Protein AF-A0A8H4WE71-F1 (afdb_monomer)

Sequence (763 aa):
MNKFFGETDNSYQLVFSQIEQLAQMAREVLYCRQNPTLVPRFEDLQTGKLKECLQSMRVTDPRDILENILNEKEKRSGQSCKWILTEEKFSHWTTTNDSQLLRIIGPPGIGKTMMATFIAETISAWVARSSNAAFAYFFCDDKKGGDRRLSTAILRSLIWQLLLQNNAFFKYVERELDTHDRSRVFEDDLENFPALWRMFRDMLQDPKAGEIFILIDALDECDRAGLERLVAKISDIFSTPSEQSPGRVKFLVTHRPQIAGIEEPLRLLRARASLCIEINSSVIKDDLEQYIHLKTRDLVSRKPNLRKSEDRIRKILEFRAEGTFLWVSLMVAEIGRPGVPKHQVEELLRNPPSQLGGIYASILNRIDSNRQREAKFILHCMVAAERPLTKIEIMIAYTTFCLPSSNLRKNKVPTQDDAEEYDDIFSACSSILLPPPADSDNPTIGFCHQSVKDFLLKDPSRTNREWYHTTIDKANLLVFQTFWKYLTAQDGLLAQSLRGKPRQPGRKYELKGKGDVYPFPNRFLKWGKRAKEKAPKYLLLEYVFMTWKKHAVSCYPAAKEGLGIDLDEAPELRDLWFLCAARSGQIEMVRLLLRTGDAVLGVMDAIGATPLSLAAENGHVDVVKLLLATRQTEIDLANIRGQTPLSQAAVNGHLGVVKMLLATGRAKTERSMQFNYTPLHRAAKEGHLDVVKELLASGADINSKSVLGDTAMSLAMEKGHRAVVDELSARGARSVKLEEFVEDPIATQDENDIAARLYDWLH

pLDDT: mean 77.0, std 17.09, range [23.66, 97.38]

Radius of gyration: 33.28 Å; Cα contacts (8 Å, |Δi|>4): 965; chains: 1; bounding box: 91×86×89 Å

Secondary structure (DSSP, 8-state):
-TTSSSTT-HHHHHHHHHHHHHHHHHHHHHHHHHS--PPPPGGGPPSSHHHHHHHHTTPPPHHHHHHHHHHHSPPP-TTTTGGGGG-HHHHHHHH-SS-EEEEEE--TTSSHHHHHHHHHHHHHHHHTT-TTEEEEEEETT-TT-TTTTSHHHHHHHHHHHHHHH-GGGHHHHHHHHHTS-TTS-HHHHTT-HHHHHHHHHHHHT-TTS-EEEEEEETGGGS-HHHHHHHHHHHHHHHHS-TTS--SEEEEEEEE-TT-TTTHHHHHSS-TTTEEEEE--TTTTHHHHHHHHHHHHHHHHHH-GGGGGGHHHHHHHHHHH-TT-HHHHHHHHHHHH-TT--HHHHHHHHHSPPPHHHHHHHHHHTTS-GGGHHHHHHHHHHHHH-SSPEEHHHHHHHHHHHHS-HHHHTTT----HHHHHHHHHHHHHHGGGBPPPPTT-SSPEE-BSSHHHHHHHB--TTTS---TT-B-HHHHHHHHHHHHHHHHHHTHHHHHHHH-S-PPPTTPPP----------HHHHHHHHHHHHHTT-GGGHHHHHHHHHHHHHHHHTHHHHTT---S-STT-HHHHHHHHHHHHHTT-HHHHHHHHHSS---TT---TTS--HHHHHHHTT-HHHHHHHHTSTT--S----TTS--HHHHHHHTT-HHHHHHHHTTS-S-TT---GGG--HHHHHHHTT-HHHHHHHHHTT--TT---TT---HHHHHHHTT-HHHHHHHHHTT------------------HHHHHHHHHHH--

Nearest PDB structures (foldseek):
  3b95-assembly2_B  TM=9.658E-01  e=3.970E-07  Homo sapiens
  5et1-assembly2_B  TM=9.549E-01  e=2.842E-06  Mus musculus
  1ot8-assembly2_B  TM=9.068E-01  e=5.550E-06  Drosophila melanogaster
  6by9-assembly1_A  TM=7.028E-01  e=2.033E-07  Homo sapiens
  5et0-assembly1_A  TM=8.536E-01  e=4.742E-06  Mus musculus

Structure (mmCIF, N/CA/C/O backbone):
data_AF-A0A8H4WE71-F1
#
_entry.id   AF-A0A8H4WE71-F1
#
loop_
_atom_site.group_PDB
_atom_site.id
_atom_site.type_symbol
_atom_site.label_atom_id
_atom_site.label_alt_id
_atom_site.label_comp_id
_atom_site.label_asym_id
_atom_site.label_entity_id
_atom_site.label_seq_id
_atom_site.pdbx_PDB_ins_code
_atom_site.Cartn_x
_atom_site.Cartn_y
_atom_site.Cartn_z
_atom_site.occupancy
_atom_site.B_iso_or_equiv
_atom_site.auth_seq_id
_atom_site.auth_comp_id
_atom_site.auth_asym_id
_atom_site.auth_atom_id
_atom_site.pdbx_PDB_model_num
ATOM 1 N N . MET A 1 1 ? -40.070 -44.489 14.798 1.00 56.38 1 MET A N 1
ATOM 2 C CA . MET A 1 1 ? -39.955 -45.902 15.221 1.00 56.38 1 MET A CA 1
ATOM 3 C C . MET A 1 1 ? -41.249 -46.414 15.848 1.00 56.38 1 MET A C 1
ATOM 5 O O . MET A 1 1 ? -41.802 -47.340 15.288 1.00 56.38 1 MET A O 1
ATOM 9 N N . ASN A 1 2 ? -41.834 -45.754 16.858 1.00 60.56 2 ASN A N 1
ATOM 10 C CA . ASN A 1 2 ? -43.093 -46.182 17.523 1.00 60.56 2 ASN A CA 1
ATOM 11 C C . ASN A 1 2 ? -44.368 -46.262 16.644 1.00 60.56 2 ASN A C 1
ATOM 13 O O . ASN A 1 2 ? -45.439 -46.554 17.162 1.00 60.56 2 ASN A O 1
ATOM 17 N N . LYS A 1 3 ? -44.283 -45.953 15.343 1.00 66.88 3 LYS A N 1
ATOM 18 C CA . LYS A 1 3 ? -45.396 -46.056 14.382 1.00 66.88 3 LYS A CA 1
ATOM 19 C C . LYS A 1 3 ? -45.332 -47.313 13.504 1.00 66.88 3 LYS A C 1
ATOM 21 O O . LYS A 1 3 ? -46.264 -47.536 12.745 1.00 66.88 3 LYS A O 1
ATOM 26 N N . PHE A 1 4 ? -44.251 -48.086 13.582 1.00 77.81 4 PHE A N 1
ATOM 27 C CA . PHE A 1 4 ? -44.044 -49.284 12.770 1.00 77.81 4 PHE A CA 1
ATOM 28 C C . PHE A 1 4 ? -44.138 -50.529 13.648 1.00 77.81 4 PHE A C 1
ATOM 30 O O . PHE A 1 4 ? -43.698 -50.496 14.801 1.00 77.81 4 PHE A O 1
ATOM 37 N N . PHE A 1 5 ? -44.683 -51.623 13.116 1.00 76.06 5 PHE A N 1
ATOM 38 C CA . PHE A 1 5 ? -44.907 -52.869 13.863 1.00 76.06 5 PHE A CA 1
ATOM 39 C C . PHE A 1 5 ? -43.638 -53.738 13.971 1.00 76.06 5 PHE A C 1
ATOM 41 O O . PHE A 1 5 ? -43.695 -54.960 13.872 1.00 76.06 5 PHE A O 1
ATOM 48 N N . GLY A 1 6 ? -42.485 -53.104 14.202 1.00 70.31 6 GLY A N 1
ATOM 49 C CA . GLY A 1 6 ? -41.185 -53.765 14.329 1.00 70.31 6 GLY A CA 1
ATOM 50 C C . GLY A 1 6 ? -40.352 -53.778 13.044 1.00 70.31 6 GLY A C 1
ATOM 51 O O . GLY A 1 6 ? -40.725 -53.209 12.021 1.00 70.31 6 GLY A O 1
ATOM 52 N N . GLU A 1 7 ? -39.180 -54.410 13.120 1.00 63.69 7 GLU A N 1
ATOM 53 C CA . GLU A 1 7 ? -38.149 -54.381 12.069 1.00 63.69 7 GLU A CA 1
ATOM 54 C C . GLU A 1 7 ? -38.524 -55.174 10.806 1.00 63.69 7 GLU A C 1
ATOM 56 O O . GLU A 1 7 ? -37.939 -54.959 9.747 1.00 63.69 7 GLU A O 1
ATOM 61 N N . THR A 1 8 ? -39.520 -56.058 10.890 1.00 75.06 8 THR A N 1
ATOM 62 C CA . THR A 1 8 ? -40.032 -56.859 9.765 1.00 75.06 8 THR A CA 1
ATOM 63 C C . THR A 1 8 ? -41.179 -56.187 9.003 1.00 75.06 8 THR A C 1
ATOM 65 O O . THR A 1 8 ? -41.674 -56.746 8.027 1.00 75.06 8 THR A O 1
ATOM 68 N N . ASP A 1 9 ? -41.615 -54.994 9.420 1.00 81.12 9 ASP A N 1
ATOM 69 C CA . ASP A 1 9 ? -42.652 -54.226 8.730 1.00 81.12 9 ASP A CA 1
ATOM 70 C C . ASP A 1 9 ? -42.116 -53.701 7.384 1.00 81.12 9 ASP A C 1
ATOM 72 O O . ASP A 1 9 ? -41.149 -52.937 7.336 1.00 81.12 9 ASP A O 1
ATOM 76 N N . ASN A 1 10 ? -42.759 -54.078 6.274 1.00 77.88 10 ASN A N 1
ATOM 77 C CA . ASN A 1 10 ? -42.371 -53.632 4.929 1.00 77.88 10 ASN A CA 1
ATOM 78 C C . ASN A 1 10 ? -42.342 -52.099 4.798 1.00 77.88 10 ASN A C 1
ATOM 80 O O . ASN A 1 10 ? -41.520 -51.552 4.062 1.00 77.88 10 ASN A O 1
ATOM 84 N N . SER A 1 11 ? -43.206 -51.396 5.531 1.00 78.12 11 SER A N 1
ATOM 85 C CA . SER A 1 11 ? -43.255 -49.931 5.538 1.00 78.12 11 SER A CA 1
ATOM 86 C C . SER A 1 11 ? -42.051 -49.337 6.261 1.00 78.12 11 SER A C 1
ATOM 88 O O . SER A 1 11 ? -41.576 -48.274 5.875 1.00 78.12 11 SER A O 1
ATOM 90 N N . TYR A 1 12 ? -41.549 -50.026 7.293 1.00 78.50 12 TYR A N 1
ATOM 91 C CA . TYR A 1 12 ? -40.329 -49.651 8.004 1.00 78.50 12 TYR A CA 1
ATOM 92 C C . TYR A 1 12 ? -39.101 -49.874 7.127 1.00 78.50 12 TYR A C 1
ATOM 94 O O . TYR A 1 12 ? -38.298 -48.959 6.989 1.00 78.50 12 TYR A O 1
ATOM 102 N N . GLN A 1 13 ? -39.000 -51.029 6.464 1.00 78.06 13 GLN A N 1
ATOM 103 C CA . GLN A 1 13 ? -37.892 -51.358 5.556 1.00 78.06 13 GLN A CA 1
ATOM 104 C C . GLN A 1 13 ? -37.749 -50.348 4.404 1.00 78.06 13 GLN A C 1
ATOM 106 O O . GLN A 1 13 ? -36.634 -49.990 4.037 1.00 78.06 13 GLN A O 1
ATOM 111 N N . LEU A 1 14 ? -38.864 -49.814 3.890 1.00 79.06 14 LEU A N 1
ATOM 112 C CA . LEU A 1 14 ? -38.861 -48.784 2.841 1.00 79.06 14 LEU A CA 1
ATOM 113 C C . LEU A 1 14 ? -38.288 -47.429 3.286 1.00 79.06 14 LEU A C 1
ATOM 115 O O . LEU A 1 14 ? -37.777 -46.688 2.451 1.00 79.06 14 LEU A O 1
ATOM 119 N N . VAL A 1 15 ? -38.389 -47.079 4.573 1.00 78.38 15 VAL A N 1
ATOM 120 C CA . VAL A 1 15 ? -37.935 -45.774 5.100 1.00 78.38 15 VAL A CA 1
ATOM 121 C C . VAL A 1 15 ? -36.731 -45.880 6.034 1.00 78.38 15 VAL A C 1
ATOM 123 O O . VAL A 1 15 ? -36.180 -44.854 6.433 1.00 78.38 15 VAL A O 1
ATOM 126 N N . PHE A 1 16 ? -36.313 -47.096 6.392 1.00 79.69 16 PHE A N 1
ATOM 127 C CA . PHE A 1 16 ? -35.256 -47.362 7.363 1.00 79.69 16 PHE A CA 1
ATOM 128 C C . PHE A 1 16 ? -33.928 -46.727 6.950 1.00 79.69 16 PHE A C 1
ATOM 130 O O . PHE A 1 16 ? -33.341 -46.003 7.748 1.00 79.69 16 PHE A O 1
ATOM 137 N N . SER A 1 17 ? -33.517 -46.888 5.688 1.00 74.75 17 SER A N 1
ATOM 138 C CA . SER A 1 17 ? -32.295 -46.270 5.154 1.00 74.75 17 SER A CA 1
ATOM 139 C C . SER A 1 17 ? -32.320 -44.743 5.255 1.00 74.75 17 SER A C 1
ATOM 141 O O . SER A 1 17 ? -31.316 -44.122 5.598 1.00 74.75 17 SER A O 1
ATOM 143 N N . GLN A 1 18 ? -33.479 -44.121 5.015 1.00 73.62 18 GLN A N 1
ATOM 144 C CA . GLN A 1 18 ? -33.653 -42.674 5.149 1.00 73.62 18 GLN A CA 1
ATOM 145 C C . GLN A 1 18 ? -33.581 -42.226 6.615 1.00 73.62 18 GLN A C 1
ATOM 147 O O . GLN A 1 18 ? -32.984 -41.195 6.920 1.00 73.62 18 GLN A O 1
ATOM 152 N N . ILE A 1 19 ? -34.185 -42.986 7.532 1.00 79.62 19 ILE A N 1
ATOM 153 C CA . ILE A 1 19 ? -34.144 -42.706 8.975 1.00 79.62 19 ILE A CA 1
ATOM 154 C C . ILE A 1 19 ? -32.719 -42.865 9.509 1.00 79.62 19 ILE A C 1
ATOM 156 O O . ILE A 1 19 ? -32.270 -42.030 10.291 1.00 79.62 19 ILE A O 1
ATOM 160 N N . GLU A 1 20 ? -32.004 -43.900 9.077 1.00 77.25 20 GLU A N 1
ATOM 161 C CA . GLU A 1 20 ? -30.613 -44.152 9.447 1.00 77.25 20 GLU A CA 1
ATOM 162 C C . GLU A 1 20 ? -29.697 -43.036 8.934 1.00 77.25 20 GLU A C 1
ATOM 164 O O . GLU A 1 20 ? -28.905 -42.488 9.703 1.00 77.25 20 GLU A O 1
ATOM 169 N N . GLN A 1 21 ? -29.887 -42.596 7.687 1.00 68.25 21 GLN A N 1
ATOM 170 C CA . GLN A 1 21 ? -29.172 -41.451 7.125 1.00 68.25 21 GLN A CA 1
ATOM 171 C C . GLN A 1 21 ? -29.452 -40.159 7.911 1.00 68.25 21 GLN A C 1
ATOM 173 O O . GLN A 1 21 ? -28.519 -39.447 8.280 1.00 68.25 21 GLN A O 1
ATOM 178 N N . LEU A 1 22 ? -30.718 -39.872 8.239 1.00 70.12 22 LEU A N 1
ATOM 179 C CA . LEU A 1 22 ? -31.093 -38.705 9.049 1.00 70.12 22 LEU A CA 1
ATOM 180 C C . LEU A 1 22 ? -30.519 -38.774 10.472 1.00 70.12 22 LEU A C 1
ATOM 182 O O . LEU A 1 22 ? -30.087 -37.755 11.010 1.00 70.12 22 LEU A O 1
ATOM 186 N N . ALA A 1 23 ? -30.486 -39.959 11.083 1.00 71.62 23 ALA A N 1
ATOM 187 C CA . ALA A 1 23 ? -29.911 -40.170 12.408 1.00 71.62 23 ALA A CA 1
ATOM 188 C C . ALA A 1 23 ? -28.385 -40.004 12.404 1.00 71.62 23 ALA A C 1
ATOM 190 O O . ALA A 1 23 ? -27.835 -39.408 13.332 1.00 71.62 23 ALA A O 1
ATOM 191 N N . GLN A 1 24 ? -27.707 -40.477 11.357 1.00 62.50 24 GLN A N 1
ATOM 192 C CA . GLN A 1 24 ? -26.270 -40.295 11.174 1.00 62.50 24 GLN A CA 1
ATOM 193 C C . GLN A 1 24 ? -25.923 -38.812 10.980 1.00 62.50 24 GLN A C 1
ATOM 195 O O . GLN A 1 24 ? -25.071 -38.288 11.696 1.00 62.50 24 GLN A O 1
ATOM 200 N N . MET A 1 25 ? -26.665 -38.102 10.123 1.00 52.81 25 MET A N 1
ATOM 201 C CA . MET A 1 25 ? -26.521 -36.651 9.947 1.00 52.81 25 MET A CA 1
ATOM 202 C C . MET A 1 25 ? -26.772 -35.890 11.258 1.00 52.81 25 MET A C 1
ATOM 204 O O . MET A 1 25 ? -26.032 -34.972 11.606 1.00 52.81 25 MET A O 1
ATOM 208 N N . ALA A 1 26 ? -27.790 -36.279 12.031 1.00 58.41 26 ALA A N 1
ATOM 209 C CA . ALA A 1 26 ? -28.078 -35.660 13.323 1.00 58.41 26 ALA A CA 1
ATOM 210 C C . ALA A 1 26 ? -26.970 -35.915 14.362 1.00 58.41 26 ALA A C 1
ATOM 212 O O . ALA A 1 26 ? -26.658 -35.019 15.151 1.00 58.41 26 ALA A O 1
ATOM 213 N N . ARG A 1 27 ? -26.355 -37.106 14.362 1.00 57.09 27 ARG A N 1
ATOM 214 C CA . ARG A 1 27 ? -25.205 -37.436 15.222 1.00 57.09 27 ARG A CA 1
ATOM 215 C C . ARG A 1 27 ? -23.965 -36.634 14.855 1.00 57.09 27 ARG A C 1
ATOM 217 O O . ARG A 1 27 ? -23.306 -36.142 15.762 1.00 57.09 27 ARG A O 1
ATOM 224 N N . GLU A 1 28 ? -23.681 -36.450 13.569 1.00 46.06 28 GLU A N 1
ATOM 225 C CA . GLU A 1 28 ? -22.582 -35.592 13.106 1.00 46.06 28 GLU A CA 1
ATOM 226 C C . GLU A 1 28 ? -22.791 -34.140 13.550 1.00 46.06 28 GLU A C 1
ATOM 228 O O . GLU A 1 28 ? -21.898 -33.536 14.141 1.00 46.06 28 GLU A O 1
ATOM 233 N N . VAL A 1 29 ? -24.008 -33.607 13.397 1.00 47.19 29 VAL A N 1
ATOM 234 C CA . VAL A 1 29 ? -24.360 -32.261 13.883 1.00 47.19 29 VAL A CA 1
ATOM 235 C C . VAL A 1 29 ? -24.215 -32.146 15.408 1.00 47.19 29 VAL A C 1
ATOM 237 O O . VAL A 1 29 ? -23.720 -31.134 15.906 1.00 47.19 29 VAL A O 1
ATOM 240 N N . LEU A 1 30 ? -24.627 -33.161 16.174 1.00 51.06 30 LEU A N 1
ATOM 241 C CA . LEU A 1 30 ? -24.471 -33.189 17.635 1.00 51.06 30 LEU A CA 1
ATOM 242 C C . LEU A 1 30 ? -23.003 -33.291 18.064 1.00 51.06 30 LEU A C 1
ATOM 244 O O . LEU A 1 30 ? -22.600 -32.596 18.996 1.00 51.06 30 LEU A O 1
ATOM 248 N N . TYR A 1 31 ? -22.204 -34.098 17.370 1.00 46.12 31 TYR A N 1
ATOM 249 C CA . TYR A 1 31 ? -20.773 -34.241 17.618 1.00 46.12 31 TYR A CA 1
ATOM 250 C C . TYR A 1 31 ? -20.028 -32.922 17.379 1.00 46.12 31 TYR A C 1
ATOM 252 O O . TYR A 1 31 ? -19.265 -32.497 18.243 1.00 46.12 31 TYR A O 1
ATOM 260 N N . CYS A 1 32 ? -20.322 -32.213 16.284 1.00 42.44 32 CYS A N 1
ATOM 261 C CA . CYS A 1 32 ? -19.758 -30.886 16.002 1.00 42.44 32 CYS A CA 1
ATOM 262 C C . CYS A 1 32 ? -20.202 -29.817 17.013 1.00 42.44 32 CYS A C 1
ATOM 264 O O . CYS A 1 32 ? -19.444 -28.903 17.327 1.00 42.44 32 CYS A O 1
ATOM 266 N N . ARG A 1 33 ? -21.418 -29.930 17.568 1.00 45.19 33 ARG A N 1
ATOM 267 C CA . ARG A 1 33 ? -21.890 -29.044 18.648 1.00 45.19 33 ARG A CA 1
ATOM 268 C C . ARG A 1 33 ? -21.186 -29.301 19.980 1.00 45.19 33 ARG A C 1
ATOM 270 O O . ARG A 1 33 ? -21.019 -28.361 20.752 1.00 45.19 33 ARG A O 1
ATOM 277 N N . GLN A 1 34 ? -20.827 -30.551 20.263 1.00 39.34 34 GLN A N 1
ATOM 278 C CA . GLN A 1 34 ? -20.150 -30.954 21.501 1.00 39.34 34 GLN A CA 1
ATOM 279 C C . GLN A 1 34 ? -18.631 -30.764 21.431 1.00 39.34 34 GLN A C 1
ATOM 281 O O . GLN A 1 34 ? -18.010 -30.505 22.456 1.00 39.34 34 GLN A O 1
ATOM 286 N N . ASN A 1 35 ? -18.053 -30.838 20.231 1.00 36.69 35 ASN A N 1
ATOM 287 C CA . ASN A 1 35 ? -16.629 -30.664 19.968 1.00 36.69 35 ASN A CA 1
ATOM 288 C C . ASN A 1 35 ? -16.450 -29.625 18.852 1.00 36.69 35 ASN A C 1
ATOM 290 O O . ASN A 1 35 ? -16.269 -30.014 17.696 1.00 36.69 35 ASN A O 1
ATOM 294 N N . PRO A 1 36 ? -16.543 -28.314 19.153 1.00 43.41 36 PRO A N 1
ATOM 295 C CA . PRO A 1 36 ? -16.288 -27.294 18.148 1.00 43.41 36 PRO A CA 1
ATOM 296 C C . PRO A 1 36 ? -14.856 -27.469 17.639 1.00 43.41 36 PRO A C 1
ATOM 298 O O . PRO A 1 36 ? -13.898 -27.333 18.402 1.00 43.41 36 PRO A O 1
ATOM 301 N N . THR A 1 37 ? -14.704 -27.818 16.363 1.00 43.34 37 THR A N 1
ATOM 302 C CA . THR A 1 37 ? -13.398 -27.898 15.707 1.00 43.34 37 THR A CA 1
ATOM 303 C C . THR A 1 37 ? -12.787 -26.504 15.712 1.00 43.34 37 THR A C 1
ATOM 305 O O . THR A 1 37 ? -13.207 -25.620 14.967 1.00 43.34 37 THR A O 1
ATOM 308 N N . LEU A 1 38 ? -11.821 -26.286 16.605 1.00 47.84 38 LEU A N 1
ATOM 309 C CA . LEU A 1 38 ? -10.976 -25.099 16.592 1.00 47.84 38 LEU A CA 1
ATOM 310 C C . LEU A 1 38 ? -10.200 -25.079 15.271 1.00 47.84 38 LEU A C 1
ATOM 312 O O . LEU A 1 38 ? -9.689 -26.114 14.843 1.00 47.84 38 LEU A O 1
ATOM 316 N N . VAL A 1 39 ? -10.102 -23.909 14.633 1.00 53.88 39 VAL A N 1
ATOM 317 C CA . VAL A 1 39 ? -9.224 -23.726 13.469 1.00 53.88 39 VAL A CA 1
ATOM 318 C C . VAL A 1 39 ? -7.797 -24.094 13.901 1.00 53.88 39 VAL A C 1
ATOM 320 O O . VAL A 1 39 ? -7.292 -23.459 14.838 1.00 53.88 39 VAL A O 1
ATOM 323 N N . PRO A 1 40 ? -7.146 -25.087 13.265 1.00 58.00 40 PRO A N 1
ATOM 324 C CA . PRO A 1 40 ? -5.814 -25.530 13.662 1.00 58.00 40 PRO A CA 1
ATOM 325 C C . PRO A 1 40 ? -4.823 -24.364 13.706 1.00 58.00 40 PRO A C 1
ATOM 327 O O . PRO A 1 40 ? -4.891 -23.428 12.896 1.00 58.00 40 PRO A O 1
ATOM 330 N N . ARG A 1 41 ? -3.897 -24.372 14.666 1.00 59.06 41 ARG A N 1
ATOM 331 C CA . ARG A 1 41 ? -2.716 -23.514 14.574 1.00 59.06 41 ARG A CA 1
ATOM 332 C C . ARG A 1 41 ? -1.765 -24.051 13.522 1.00 59.06 41 ARG A C 1
ATOM 334 O O . ARG A 1 41 ? -1.747 -25.244 13.231 1.00 59.06 41 ARG A O 1
ATOM 341 N N . PHE A 1 42 ? -0.962 -23.162 12.943 1.00 59.19 42 PHE A N 1
ATOM 342 C CA . PHE A 1 42 ? 0.091 -23.589 12.025 1.00 59.19 42 PHE A CA 1
ATOM 343 C C . PHE A 1 42 ? 1.031 -24.608 12.698 1.00 59.19 42 PHE A C 1
ATOM 345 O O . PHE A 1 42 ? 1.492 -25.547 12.047 1.00 59.19 42 PHE A O 1
ATOM 352 N N . GLU A 1 43 ? 1.261 -24.469 14.010 1.00 60.47 43 GLU A N 1
ATOM 353 C CA . GLU A 1 43 ? 2.065 -25.407 14.800 1.00 60.47 43 GLU A CA 1
ATOM 354 C C . GLU A 1 43 ? 1.472 -26.826 14.878 1.00 60.47 43 GLU A C 1
ATOM 356 O O . GLU A 1 43 ? 2.229 -27.781 15.055 1.00 60.47 43 GLU A O 1
ATOM 361 N N . ASP A 1 44 ? 0.159 -26.982 14.685 1.00 58.78 44 ASP A N 1
ATOM 362 C CA . ASP A 1 44 ? -0.551 -28.263 14.811 1.00 58.78 44 ASP A CA 1
ATOM 363 C C . ASP A 1 44 ? -0.404 -29.156 13.558 1.00 58.78 44 ASP A C 1
ATOM 365 O O . ASP A 1 44 ? -0.828 -30.315 13.550 1.00 58.78 44 ASP A O 1
ATOM 369 N N . LEU A 1 45 ? 0.207 -28.645 12.479 1.00 60.75 45 LEU A N 1
ATOM 370 C CA . LEU A 1 45 ? 0.382 -29.363 11.213 1.00 60.75 45 LEU A CA 1
ATOM 371 C C . LEU A 1 45 ? 1.600 -30.305 11.210 1.00 60.75 45 LEU A C 1
ATOM 373 O O . LEU A 1 45 ? 2.761 -29.889 11.362 1.00 60.75 45 LEU A O 1
ATOM 377 N N . GLN A 1 46 ? 1.334 -31.580 10.906 1.00 57.06 46 GLN A N 1
ATOM 378 C CA . GLN A 1 46 ? 2.354 -32.587 10.593 1.00 57.06 46 GLN A CA 1
ATOM 379 C C . GLN A 1 46 ? 2.999 -32.346 9.207 1.00 57.06 46 GLN A C 1
ATOM 381 O O . GLN A 1 46 ? 2.491 -31.596 8.376 1.00 57.06 46 GLN A O 1
ATOM 386 N N . THR A 1 47 ? 4.184 -32.922 8.997 1.00 53.28 47 THR A N 1
ATOM 387 C CA . THR A 1 47 ? 5.125 -32.663 7.887 1.00 53.28 47 THR A CA 1
ATOM 388 C C . THR A 1 47 ? 4.564 -32.987 6.485 1.00 53.28 47 THR A C 1
ATOM 390 O O . THR A 1 47 ? 3.795 -33.928 6.323 1.00 53.28 47 THR A O 1
ATOM 393 N N . GLY A 1 48 ? 4.952 -32.213 5.453 1.00 73.75 48 GLY A N 1
ATOM 394 C CA . GLY A 1 48 ? 4.560 -32.435 4.046 1.00 73.75 48 GLY A CA 1
ATOM 395 C C . GLY A 1 48 ? 4.573 -31.168 3.168 1.00 73.75 48 GLY A C 1
ATOM 396 O O . GLY A 1 48 ? 4.808 -30.068 3.665 1.00 73.75 48 GLY A O 1
ATOM 397 N N . LYS A 1 49 ? 4.255 -31.312 1.868 1.00 74.94 49 LYS A N 1
ATOM 398 C CA . LYS A 1 49 ? 4.236 -30.219 0.865 1.00 74.94 49 LYS A CA 1
ATOM 399 C C . LYS A 1 49 ? 3.317 -29.041 1.223 1.00 74.94 49 LYS A C 1
ATOM 401 O O . LYS A 1 49 ? 3.630 -27.894 0.919 1.00 74.94 49 LYS A O 1
ATOM 406 N N . LEU A 1 50 ? 2.190 -29.304 1.890 1.00 79.62 50 LEU A N 1
ATOM 407 C CA . LEU A 1 50 ? 1.277 -28.251 2.349 1.00 79.62 50 LEU A CA 1
ATOM 408 C C . LEU A 1 50 ? 1.954 -27.329 3.373 1.00 79.62 50 LEU A C 1
ATOM 410 O O . LEU A 1 50 ? 1.785 -26.114 3.313 1.00 79.62 50 LEU A O 1
ATOM 414 N N . LYS A 1 51 ? 2.759 -27.887 4.285 1.00 80.19 51 LYS A N 1
ATOM 415 C CA . LYS A 1 51 ? 3.492 -27.106 5.288 1.00 80.19 51 LYS A CA 1
ATOM 416 C C . LYS A 1 51 ? 4.522 -26.191 4.630 1.00 80.19 51 LYS A C 1
ATOM 418 O O . LYS A 1 51 ? 4.590 -25.019 4.983 1.00 80.19 51 LYS A O 1
ATOM 423 N N . GLU A 1 52 ? 5.262 -26.704 3.648 1.00 78.50 52 GLU A N 1
ATOM 424 C CA . GLU A 1 52 ? 6.213 -25.917 2.849 1.00 78.50 52 GLU A CA 1
ATOM 425 C C . GLU A 1 52 ? 5.501 -24.786 2.094 1.00 78.50 52 GLU A C 1
ATOM 427 O O . GLU A 1 52 ? 5.930 -23.635 2.142 1.00 78.50 52 GLU A O 1
ATOM 432 N N . CYS A 1 53 ? 4.351 -25.079 1.480 1.00 81.69 53 CYS A N 1
ATOM 433 C CA . CYS A 1 53 ? 3.532 -24.078 0.801 1.00 81.69 53 CYS A CA 1
ATOM 434 C C . CYS A 1 53 ? 3.071 -22.953 1.737 1.00 81.69 53 CYS A C 1
ATOM 436 O O . CYS A 1 53 ? 3.275 -21.774 1.440 1.00 81.69 53 CYS A O 1
ATOM 438 N N . LEU A 1 54 ? 2.511 -23.304 2.896 1.00 82.62 54 LEU A N 1
ATOM 439 C CA . LEU A 1 54 ? 2.063 -22.331 3.893 1.00 82.62 54 LEU A CA 1
ATOM 440 C C . LEU A 1 54 ? 3.228 -21.478 4.431 1.00 82.62 54 LEU A C 1
ATOM 442 O O . LEU A 1 54 ? 3.033 -20.290 4.690 1.00 82.62 54 LEU A O 1
ATOM 446 N N . GLN A 1 55 ? 4.434 -22.045 4.559 1.00 81.25 55 GLN A N 1
ATOM 447 C CA . GLN A 1 55 ? 5.641 -21.308 4.960 1.00 81.25 55 GLN A CA 1
ATOM 448 C C . GLN A 1 55 ? 6.080 -20.301 3.894 1.00 81.25 55 GLN A C 1
ATOM 450 O O . GLN A 1 55 ? 6.358 -19.141 4.212 1.00 81.25 55 GLN A O 1
ATOM 455 N N . SER A 1 56 ? 6.097 -20.697 2.622 1.00 78.38 56 SER A N 1
ATOM 456 C CA . SER A 1 56 ? 6.520 -19.808 1.535 1.00 78.38 56 SER A CA 1
ATOM 457 C C . SER A 1 56 ? 5.524 -18.700 1.219 1.00 78.38 56 SER A C 1
ATOM 459 O O . SER A 1 56 ? 5.918 -17.685 0.650 1.00 78.38 56 SER A O 1
ATOM 461 N N . MET A 1 57 ? 4.261 -18.815 1.646 1.00 79.56 57 MET A N 1
ATOM 462 C CA . MET A 1 57 ? 3.303 -17.708 1.552 1.00 79.56 57 MET A CA 1
ATOM 463 C C . MET A 1 57 ? 3.691 -16.501 2.422 1.00 79.56 57 MET A C 1
ATOM 465 O O . MET A 1 57 ? 3.178 -15.410 2.170 1.00 79.56 57 MET A O 1
ATOM 469 N N . ARG A 1 58 ? 4.599 -16.645 3.407 1.00 78.88 58 ARG A N 1
ATOM 470 C CA . ARG A 1 58 ? 5.086 -15.551 4.280 1.00 78.88 58 ARG A CA 1
ATOM 471 C C . ARG A 1 58 ? 3.939 -14.743 4.918 1.00 78.88 58 ARG A C 1
ATOM 473 O O . ARG A 1 58 ? 3.985 -13.514 4.982 1.00 78.88 58 ARG A O 1
ATOM 480 N N . VAL A 1 59 ? 2.884 -15.438 5.342 1.00 80.56 59 VAL A N 1
ATOM 481 C CA . VAL A 1 59 ? 1.697 -14.859 5.989 1.00 80.56 59 VAL A CA 1
ATOM 482 C C . VAL A 1 59 ? 1.915 -14.827 7.502 1.00 80.56 59 VAL A C 1
ATOM 484 O O . VAL A 1 59 ? 2.393 -15.795 8.084 1.00 80.56 59 VAL A O 1
ATOM 487 N N . THR A 1 60 ? 1.569 -13.714 8.147 1.00 78.56 60 THR A N 1
ATOM 488 C CA . THR A 1 60 ? 1.459 -13.651 9.614 1.00 78.56 60 THR A CA 1
ATOM 489 C C . THR A 1 60 ? 0.099 -14.189 10.043 1.00 78.56 60 THR A C 1
ATOM 491 O O . THR A 1 60 ? -0.887 -13.853 9.385 1.00 78.56 60 THR A O 1
ATOM 494 N N . ASP A 1 61 ? 0.033 -14.962 11.134 1.00 81.88 61 ASP A N 1
ATOM 495 C CA . ASP A 1 61 ? -1.225 -15.561 11.599 1.00 81.88 61 ASP A CA 1
ATOM 496 C C . ASP A 1 61 ? -2.299 -14.468 11.816 1.00 81.88 61 ASP A C 1
ATOM 498 O O . ASP A 1 61 ? -2.101 -13.534 12.602 1.00 81.88 61 ASP A O 1
ATOM 502 N N . PRO A 1 62 ? -3.445 -14.544 11.117 1.00 85.00 62 PRO A N 1
ATOM 503 C CA . PRO A 1 62 ? -4.536 -13.581 11.250 1.00 85.00 62 PRO A CA 1
ATOM 504 C C . PRO A 1 62 ? -5.145 -13.485 12.649 1.00 85.00 62 PRO A C 1
ATOM 506 O O . PRO A 1 62 ? -5.785 -12.476 12.960 1.00 85.00 62 PRO A O 1
ATOM 509 N N . ARG A 1 63 ? -4.963 -14.487 13.513 1.00 81.75 63 ARG A N 1
ATOM 510 C CA . ARG A 1 63 ? -5.374 -14.419 14.924 1.00 81.75 63 ARG A CA 1
ATOM 511 C C . ARG A 1 63 ? -4.487 -13.473 15.713 1.00 81.75 63 ARG A C 1
ATOM 513 O O . ARG A 1 63 ? -5.023 -12.625 16.416 1.00 81.75 63 ARG A O 1
ATOM 520 N N . ASP A 1 64 ? -3.174 -13.529 15.507 1.00 81.06 64 ASP A N 1
ATOM 521 C CA . ASP A 1 64 ? -2.236 -12.596 16.141 1.00 81.06 64 ASP A CA 1
ATOM 522 C C . ASP A 1 64 ? -2.524 -11.159 15.692 1.00 81.06 64 ASP A C 1
ATOM 524 O O . ASP A 1 64 ? -2.461 -10.221 16.482 1.00 81.06 64 ASP A O 1
ATOM 528 N N . ILE A 1 65 ? -2.882 -10.967 14.417 1.00 78.88 65 ILE A N 1
ATOM 529 C CA . ILE A 1 65 ? -3.305 -9.660 13.887 1.00 78.88 65 ILE A CA 1
ATOM 530 C C . ILE A 1 65 ? -4.566 -9.174 14.605 1.00 78.88 65 ILE A C 1
ATOM 532 O O . ILE A 1 65 ? -4.616 -8.034 15.062 1.00 78.88 65 ILE A O 1
ATOM 536 N N . LEU A 1 66 ? -5.583 -10.031 14.718 1.00 82.75 66 LEU A N 1
ATOM 537 C CA . LEU A 1 66 ? -6.836 -9.696 15.389 1.00 82.75 66 LEU A CA 1
ATOM 538 C C . LEU A 1 66 ? -6.610 -9.358 16.871 1.00 82.75 66 LEU A C 1
ATOM 540 O O . LEU A 1 66 ? -7.125 -8.347 17.346 1.00 82.75 66 LEU A O 1
ATOM 544 N N . GLU A 1 67 ? -5.803 -10.146 17.583 1.00 79.75 67 GLU A N 1
ATOM 545 C CA . GLU A 1 67 ? -5.418 -9.878 18.973 1.00 79.75 67 GLU A CA 1
ATOM 546 C C . GLU A 1 67 ? -4.651 -8.559 19.103 1.00 79.75 67 GLU A C 1
ATOM 548 O O . GLU A 1 67 ? -4.966 -7.748 19.973 1.00 79.75 67 GLU A O 1
ATOM 553 N N . ASN A 1 68 ? -3.703 -8.286 18.204 1.00 75.50 68 ASN A N 1
ATOM 554 C CA . ASN A 1 68 ? -2.987 -7.012 18.165 1.00 75.50 68 ASN A CA 1
ATOM 555 C C . ASN A 1 68 ? -3.939 -5.834 17.951 1.00 75.50 68 ASN A C 1
ATOM 557 O O . ASN A 1 68 ? -3.849 -4.852 18.682 1.00 75.50 68 ASN A O 1
ATOM 561 N N . ILE A 1 69 ? -4.887 -5.935 17.016 1.00 77.25 69 ILE A N 1
ATOM 562 C CA . ILE A 1 69 ? -5.896 -4.892 16.789 1.00 77.25 69 ILE A CA 1
ATOM 563 C C . ILE A 1 69 ? -6.758 -4.694 18.038 1.00 77.25 69 ILE A C 1
ATOM 565 O O . ILE A 1 69 ? -7.055 -3.556 18.375 1.00 77.25 69 ILE A O 1
ATOM 569 N N . LEU A 1 70 ? -7.145 -5.760 18.741 1.00 76.69 70 LEU A N 1
ATOM 570 C CA . LEU A 1 70 ? -7.930 -5.679 19.982 1.00 76.69 70 LEU A CA 1
ATOM 571 C C . LEU A 1 70 ? -7.128 -5.157 21.187 1.00 76.69 70 LEU A C 1
ATOM 573 O O . LEU A 1 70 ? -7.720 -4.666 22.149 1.00 76.69 70 LEU A O 1
ATOM 577 N N . ASN A 1 71 ? -5.803 -5.282 21.153 1.00 72.50 71 ASN A N 1
ATOM 578 C CA . ASN A 1 71 ? -4.903 -4.730 22.163 1.00 72.50 71 ASN A CA 1
ATOM 579 C C . ASN A 1 71 ? -4.573 -3.255 21.879 1.00 72.50 71 ASN A C 1
ATOM 581 O O . ASN A 1 71 ? -4.498 -2.454 22.809 1.00 72.50 71 ASN A O 1
ATOM 585 N N . GLU A 1 72 ? -4.393 -2.888 20.607 1.00 66.19 72 GLU A N 1
ATOM 586 C CA . GLU A 1 72 ? -4.114 -1.518 20.157 1.00 66.19 72 GLU A CA 1
ATOM 587 C C . GLU A 1 72 ? -5.365 -0.638 20.160 1.00 66.19 72 GLU A C 1
ATOM 589 O O . GLU A 1 72 ? -5.331 0.510 20.610 1.00 66.19 72 GLU A O 1
ATOM 594 N N . LYS A 1 73 ? -6.480 -1.164 19.645 1.00 65.62 73 LYS A N 1
ATOM 595 C CA . LYS A 1 73 ? -7.790 -0.518 19.702 1.00 65.62 73 LYS A CA 1
ATOM 596 C C . LYS A 1 73 ? -8.432 -0.942 21.014 1.00 65.62 73 LYS A C 1
ATOM 598 O O . LYS A 1 73 ? -8.665 -2.117 21.251 1.00 65.62 73 LYS A O 1
ATOM 603 N N . GLU A 1 74 ? -8.683 0.028 21.883 1.00 61.22 74 GLU A N 1
ATOM 604 C CA . GLU A 1 74 ? -9.159 -0.194 23.250 1.00 61.22 74 GLU A CA 1
ATOM 605 C C . GLU A 1 74 ? -10.342 -1.171 23.334 1.00 61.22 74 GLU A C 1
ATOM 607 O O . GLU A 1 74 ? -11.230 -1.174 22.476 1.00 61.22 74 GLU A O 1
ATOM 612 N N . LYS A 1 75 ? -10.364 -1.985 24.401 1.00 61.12 75 LYS A N 1
ATOM 613 C CA . LYS A 1 75 ? -11.362 -3.045 24.610 1.00 61.12 75 LYS A CA 1
ATOM 614 C C . LYS A 1 75 ? -12.789 -2.540 24.367 1.00 61.12 75 LYS A C 1
ATOM 616 O O . LYS A 1 75 ? -13.212 -1.548 24.963 1.00 61.12 75 LYS A O 1
ATOM 621 N N . ARG A 1 76 ? -13.545 -3.278 23.542 1.00 68.62 76 ARG A N 1
ATOM 622 C CA . ARG A 1 76 ? -14.978 -3.029 23.306 1.00 68.62 76 ARG A CA 1
ATOM 623 C C . ARG A 1 76 ? -15.731 -2.980 24.629 1.00 68.62 76 ARG A C 1
ATOM 625 O O . ARG A 1 76 ? -15.557 -3.836 25.497 1.00 68.62 76 ARG A O 1
ATOM 632 N N . SER A 1 77 ? -16.601 -1.991 24.767 1.00 61.47 77 SER A N 1
ATOM 633 C CA . SER A 1 77 ? -17.468 -1.857 25.926 1.00 61.47 77 SER A CA 1
ATOM 634 C C . SER A 1 77 ? -18.679 -2.772 25.806 1.00 61.47 77 SER A C 1
ATOM 636 O O . SER A 1 77 ? -19.569 -2.503 25.015 1.00 61.47 77 SER A O 1
ATOM 638 N N . GLY A 1 78 ? -18.745 -3.836 26.609 1.00 64.81 78 GLY A N 1
ATOM 639 C CA . GLY A 1 78 ? -19.970 -4.609 26.866 1.00 64.81 78 GLY A CA 1
ATOM 640 C C . GLY A 1 78 ? -20.834 -4.947 25.636 1.00 64.81 78 GLY A C 1
ATOM 641 O O . GLY A 1 78 ? -20.624 -5.969 24.991 1.00 64.81 78 GLY A O 1
ATOM 642 N N . GLN A 1 79 ? -21.865 -4.132 25.373 1.00 68.94 79 GLN A N 1
ATOM 643 C CA . GLN A 1 79 ? -22.879 -4.341 24.326 1.00 68.94 79 GLN A CA 1
ATOM 644 C C . GLN A 1 79 ? -22.520 -3.732 22.953 1.00 68.94 79 GLN A C 1
ATOM 646 O O . GLN A 1 79 ? -23.315 -3.867 22.025 1.00 68.94 79 GLN A O 1
ATOM 651 N N . SER A 1 80 ? -21.356 -3.092 22.802 1.00 80.81 80 SER A N 1
ATOM 652 C CA . SER A 1 80 ? -20.991 -2.392 21.565 1.00 80.81 80 SER A CA 1
ATOM 653 C C . SER A 1 80 ? -21.029 -3.280 20.321 1.00 80.81 80 SER A C 1
ATOM 655 O O . SER A 1 80 ? -20.630 -4.444 20.363 1.00 80.81 80 SER A O 1
ATOM 657 N N . CYS A 1 81 ? -21.483 -2.703 19.205 1.00 86.56 81 CYS A N 1
ATOM 658 C CA . CYS A 1 81 ? -21.630 -3.333 17.887 1.00 86.56 81 CYS A CA 1
ATOM 659 C C . CYS A 1 81 ? -22.701 -4.435 17.779 1.00 86.56 81 CYS A C 1
ATOM 661 O O . CYS A 1 81 ? -22.932 -4.937 16.679 1.00 86.56 81 CYS A O 1
ATOM 663 N N . LYS A 1 82 ? -23.410 -4.797 18.860 1.00 86.19 82 LYS A N 1
ATOM 664 C CA . LYS A 1 82 ? -24.439 -5.855 18.812 1.00 86.19 82 LYS A CA 1
ATOM 665 C C . LYS A 1 82 ? -25.640 -5.521 17.938 1.00 86.19 82 LYS A C 1
ATOM 667 O O . LYS A 1 82 ? -26.260 -6.439 17.408 1.00 86.19 82 LYS A O 1
ATOM 672 N N . TRP A 1 83 ? -25.934 -4.236 17.755 1.00 89.00 83 TRP A N 1
ATOM 673 C CA . TRP A 1 83 ? -26.994 -3.764 16.864 1.00 89.00 83 TRP A CA 1
ATOM 674 C C . TRP A 1 83 ? -26.827 -4.286 15.425 1.00 89.00 83 TRP A C 1
ATOM 676 O O . TRP A 1 83 ? -27.819 -4.482 14.729 1.00 89.00 83 TRP A O 1
ATOM 686 N N . ILE A 1 84 ? -25.595 -4.595 14.991 1.00 90.50 84 ILE A N 1
ATOM 687 C CA . ILE A 1 84 ? -25.320 -5.157 13.658 1.00 90.50 84 ILE A CA 1
ATOM 688 C C . ILE A 1 84 ? -26.018 -6.501 13.474 1.00 90.50 84 ILE A C 1
ATOM 690 O O . ILE A 1 84 ? -26.505 -6.795 12.388 1.00 90.50 84 ILE A O 1
ATOM 694 N N . LEU A 1 85 ? -26.110 -7.312 14.531 1.00 88.69 85 LEU A N 1
ATOM 695 C CA . LEU A 1 85 ? -26.769 -8.617 14.457 1.00 88.69 85 LEU A CA 1
ATOM 696 C C . LEU A 1 85 ? -28.285 -8.495 14.273 1.00 88.69 85 LEU A C 1
ATOM 698 O O . LEU A 1 85 ? -28.911 -9.445 13.821 1.00 88.69 85 LEU A O 1
ATOM 702 N N . THR A 1 86 ? -28.866 -7.348 14.630 1.00 88.06 86 THR A N 1
ATOM 703 C CA . THR A 1 86 ? -30.291 -7.043 14.436 1.00 88.06 86 THR A CA 1
ATOM 704 C C . THR A 1 86 ? -30.561 -6.233 13.170 1.00 88.06 86 THR A C 1
ATOM 706 O O . THR A 1 86 ? -31.719 -6.018 12.826 1.00 88.06 86 THR A O 1
ATOM 709 N N . GLU A 1 87 ? -29.518 -5.785 12.468 1.00 92.50 87 GLU A N 1
ATOM 710 C CA . GLU A 1 87 ? -29.657 -5.035 11.223 1.00 92.50 87 GLU A CA 1
ATOM 711 C C . GLU A 1 87 ? -30.219 -5.945 10.123 1.00 92.50 87 GLU A C 1
ATOM 713 O O . GLU A 1 87 ? -29.690 -7.031 9.859 1.00 92.50 87 GLU A O 1
ATOM 718 N N . GLU A 1 88 ? -31.286 -5.498 9.456 1.00 92.38 88 GLU A N 1
ATOM 719 C CA . GLU A 1 88 ? -32.054 -6.311 8.502 1.00 92.38 88 GLU A CA 1
ATOM 720 C C . GLU A 1 88 ? -31.170 -6.844 7.367 1.00 92.38 88 GLU A C 1
ATOM 722 O O . GLU A 1 88 ? -31.196 -8.031 7.045 1.00 92.38 88 GLU A O 1
ATOM 727 N N . LYS A 1 89 ? -30.315 -5.984 6.801 1.00 93.94 89 LYS A N 1
ATOM 728 C CA . LYS A 1 89 ? -29.417 -6.348 5.695 1.00 93.94 89 LYS A CA 1
ATOM 729 C C . LYS A 1 89 ? -28.359 -7.368 6.112 1.00 93.94 89 LYS A C 1
ATOM 731 O O . LYS A 1 89 ? -28.034 -8.253 5.326 1.00 93.94 89 LYS A O 1
ATOM 736 N N . PHE A 1 90 ? -27.831 -7.261 7.332 1.00 94.25 90 PHE A N 1
ATOM 737 C CA . PHE A 1 90 ? -26.865 -8.228 7.860 1.00 94.25 90 PHE A CA 1
ATOM 738 C C . PHE A 1 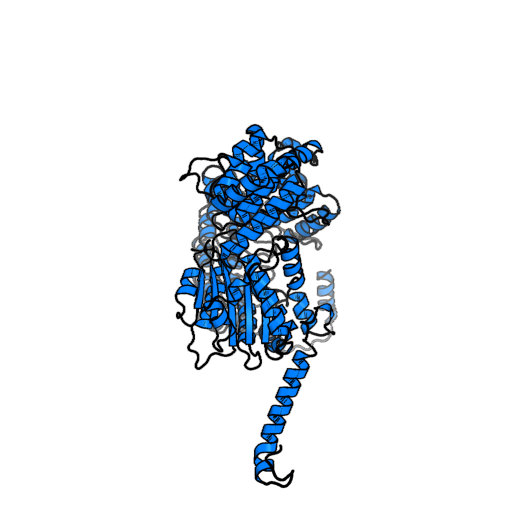90 ? -27.546 -9.569 8.170 1.00 94.25 90 PHE A C 1
ATOM 740 O O . PHE A 1 90 ? -27.038 -10.633 7.815 1.00 94.25 90 PHE A O 1
ATOM 747 N N . SER A 1 91 ? -28.744 -9.525 8.752 1.00 91.75 91 SER A N 1
ATOM 748 C CA . SER A 1 91 ? -29.566 -10.710 9.017 1.00 91.75 91 SER A CA 1
ATOM 749 C C . SER A 1 91 ? -29.938 -11.442 7.722 1.00 91.75 91 SER A C 1
ATOM 751 O O . SER A 1 91 ? -29.811 -12.662 7.631 1.00 91.75 91 SER A O 1
ATOM 753 N N . HIS A 1 92 ? -30.317 -10.708 6.675 1.00 91.38 92 HIS A N 1
ATOM 754 C CA . HIS A 1 92 ? -30.565 -11.273 5.345 1.00 91.38 92 HIS A CA 1
ATOM 755 C C . HIS A 1 92 ? -29.301 -11.904 4.751 1.00 91.38 92 HIS A C 1
ATOM 757 O O . HIS A 1 92 ? -29.328 -13.053 4.316 1.00 91.38 92 HIS A O 1
ATOM 763 N N . TRP A 1 93 ? -28.177 -11.182 4.783 1.00 93.38 93 TRP A N 1
ATOM 764 C CA . TRP A 1 93 ? -26.892 -11.663 4.266 1.00 93.38 93 TRP A CA 1
ATOM 765 C C . TRP A 1 93 ? -26.433 -12.958 4.944 1.00 93.38 93 TRP A C 1
ATOM 767 O O . TRP A 1 93 ? -25.943 -13.871 4.286 1.00 93.38 93 TRP A O 1
ATOM 777 N N . THR A 1 94 ? -26.622 -13.076 6.259 1.00 89.12 94 THR A N 1
ATOM 778 C CA . THR A 1 94 ? -26.241 -14.281 7.011 1.00 89.12 94 THR A CA 1
ATOM 779 C C . THR A 1 94 ? -27.173 -15.466 6.769 1.00 89.12 94 THR A C 1
ATOM 781 O O . THR A 1 94 ? -26.699 -16.598 6.799 1.00 89.12 94 THR A O 1
ATOM 784 N N . THR A 1 95 ? -28.457 -15.246 6.478 1.00 86.88 95 THR A N 1
ATOM 785 C CA . THR A 1 95 ? -29.464 -16.321 6.365 1.00 86.88 95 THR A CA 1
ATOM 786 C C . THR A 1 95 ? -29.730 -16.800 4.941 1.00 86.88 95 THR A C 1
ATOM 788 O O . THR A 1 95 ? -30.198 -17.925 4.761 1.00 86.88 95 THR A O 1
ATOM 791 N N . THR A 1 96 ? -29.429 -15.991 3.921 1.00 86.00 96 THR A N 1
ATOM 792 C CA . THR A 1 96 ? -29.607 -16.405 2.523 1.00 86.00 96 THR A CA 1
ATOM 793 C C . THR A 1 96 ? -28.687 -17.573 2.147 1.00 86.00 96 THR A C 1
ATOM 795 O O . THR A 1 96 ? -27.583 -17.702 2.677 1.00 86.00 96 THR A O 1
ATOM 798 N N . ASN A 1 97 ? -29.127 -18.406 1.201 1.00 81.69 97 ASN A N 1
ATOM 799 C CA . ASN A 1 97 ? -28.287 -19.437 0.578 1.00 81.69 97 ASN A CA 1
ATOM 800 C C . ASN A 1 97 ? -27.534 -18.920 -0.659 1.00 81.69 97 ASN A C 1
ATOM 802 O O . ASN A 1 97 ? -26.664 -19.624 -1.172 1.00 81.69 97 ASN A O 1
ATOM 806 N N . ASP A 1 98 ? -27.882 -17.725 -1.142 1.00 83.44 98 ASP A N 1
ATOM 807 C CA . ASP A 1 98 ? -27.266 -17.118 -2.317 1.00 83.44 98 ASP A CA 1
ATOM 808 C C . ASP A 1 98 ? -25.913 -16.496 -1.973 1.00 83.44 98 ASP A C 1
ATOM 810 O O . ASP A 1 98 ? -25.718 -15.932 -0.892 1.00 83.44 98 ASP A O 1
ATOM 814 N N . SER A 1 99 ? -24.995 -16.524 -2.938 1.00 87.88 99 SER A N 1
ATOM 815 C CA . SER A 1 99 ? -23.743 -15.784 -2.838 1.00 87.88 99 SER A CA 1
ATOM 816 C C . SER A 1 99 ? -24.020 -14.279 -2.870 1.00 87.88 99 SER A C 1
ATOM 818 O O . SER A 1 99 ? -24.622 -13.765 -3.816 1.00 87.88 99 SER A O 1
ATOM 820 N N . GLN A 1 100 ? -23.581 -13.563 -1.833 1.00 91.25 100 GLN A N 1
ATOM 821 C CA . GLN A 1 100 ? -23.842 -12.133 -1.669 1.00 91.25 100 GLN A CA 1
ATOM 822 C C . GLN A 1 100 ? -22.631 -11.373 -1.126 1.00 91.25 100 GLN A C 1
ATOM 824 O O . GLN A 1 100 ? -21.898 -11.840 -0.249 1.00 91.25 100 GLN A O 1
ATOM 829 N N . LEU A 1 101 ? -22.489 -10.141 -1.604 1.00 93.25 101 LEU A N 1
ATOM 830 C CA . LEU A 1 101 ? -21.577 -9.136 -1.084 1.00 93.25 101 LEU A CA 1
ATOM 831 C C . LEU A 1 101 ? -22.326 -8.195 -0.132 1.00 93.25 101 LEU A C 1
ATOM 833 O O . LEU A 1 101 ? -23.343 -7.613 -0.501 1.00 93.25 101 LEU A O 1
ATOM 837 N N . LEU A 1 102 ? -21.792 -7.986 1.067 1.00 95.25 102 LEU A N 1
ATOM 838 C CA . LEU A 1 102 ? -22.235 -6.971 2.016 1.00 95.25 102 LEU A CA 1
ATOM 839 C C . LEU A 1 102 ? -21.161 -5.891 2.163 1.00 95.25 102 LEU A C 1
ATOM 841 O O . LEU A 1 102 ? -20.002 -6.176 2.458 1.00 95.25 102 LEU A O 1
ATOM 845 N N . ARG A 1 103 ? -21.554 -4.632 1.982 1.00 95.00 103 ARG A N 1
ATOM 846 C CA . ARG A 1 103 ? -20.676 -3.469 2.141 1.00 95.00 103 ARG A CA 1
ATOM 847 C C . ARG A 1 103 ? -21.067 -2.680 3.378 1.00 95.00 103 ARG A C 1
ATOM 849 O O . ARG A 1 103 ? -22.227 -2.299 3.517 1.00 95.00 103 ARG A O 1
ATOM 856 N N . ILE A 1 104 ? -20.095 -2.407 4.241 1.00 94.81 104 ILE A N 1
ATOM 857 C CA . ILE A 1 104 ? -20.244 -1.495 5.377 1.00 94.81 104 ILE A CA 1
ATOM 858 C C . ILE A 1 104 ? -19.471 -0.215 5.062 1.00 94.81 104 ILE A C 1
ATOM 860 O O . ILE A 1 104 ? -18.237 -0.207 5.029 1.00 94.81 104 ILE A O 1
ATOM 864 N N . ILE A 1 105 ? -20.205 0.870 4.828 1.00 93.44 105 ILE A N 1
ATOM 865 C CA . ILE A 1 105 ? -19.657 2.157 4.397 1.00 93.44 105 ILE A CA 1
ATOM 866 C C . ILE A 1 105 ? -19.793 3.161 5.533 1.00 93.44 105 ILE A C 1
ATOM 868 O O . ILE A 1 105 ? -20.850 3.286 6.146 1.00 93.44 105 ILE A O 1
ATOM 872 N N . GLY A 1 106 ? -18.729 3.906 5.818 1.00 91.00 106 GLY A N 1
ATOM 873 C CA . GLY A 1 106 ? -18.810 4.978 6.806 1.00 91.00 106 GLY A CA 1
ATOM 874 C C . GLY A 1 106 ? -17.573 5.871 6.854 1.00 91.00 106 GLY A C 1
ATOM 875 O O . GLY A 1 106 ? -16.485 5.448 6.440 1.00 91.00 106 GLY A O 1
ATOM 876 N N . PRO A 1 107 ? -17.701 7.103 7.375 1.00 89.44 107 PRO A N 1
ATOM 877 C CA . PRO A 1 107 ? -16.592 8.046 7.482 1.00 89.44 107 PRO A CA 1
ATOM 878 C C . PRO A 1 107 ? -15.443 7.518 8.370 1.00 89.44 107 PRO A C 1
ATOM 880 O O . PRO A 1 107 ? -15.592 6.529 9.102 1.00 89.44 107 PRO A O 1
ATOM 883 N N . PRO A 1 108 ? -14.241 8.115 8.282 1.00 87.62 108 PRO A N 1
ATOM 884 C CA . PRO A 1 108 ? -13.115 7.754 9.142 1.00 87.62 108 PRO A CA 1
ATOM 885 C C . PRO A 1 108 ? -13.455 7.944 10.629 1.00 87.62 108 PRO A C 1
ATOM 887 O O . PRO A 1 108 ? -14.118 8.906 11.001 1.00 87.62 108 PRO A O 1
ATOM 890 N N . GLY A 1 109 ? -12.996 7.028 11.489 1.00 86.81 109 GLY A N 1
ATOM 891 C CA . GLY A 1 109 ? -13.207 7.128 12.938 1.00 86.81 109 GLY A CA 1
ATOM 892 C C . GLY A 1 109 ? -14.602 6.751 13.462 1.00 86.81 109 GLY A C 1
ATOM 893 O O . GLY A 1 109 ? -14.812 6.845 14.668 1.00 86.81 109 GLY A O 1
ATOM 894 N N . ILE A 1 110 ? -15.528 6.286 12.610 1.00 89.56 110 ILE A N 1
ATOM 895 C CA . ILE A 1 110 ? -16.891 5.861 13.011 1.00 89.56 110 ILE A CA 1
ATOM 896 C C . ILE A 1 110 ? -16.957 4.460 13.655 1.00 89.56 110 ILE A C 1
ATOM 898 O O . ILE A 1 110 ? -18.013 4.020 14.089 1.00 89.56 110 ILE A O 1
ATOM 902 N N . GLY A 1 111 ? -15.835 3.733 13.708 1.00 88.62 111 GLY A N 1
ATOM 903 C CA . GLY A 1 111 ? -15.766 2.412 14.348 1.00 88.62 111 GLY A CA 1
ATOM 904 C C . GLY A 1 111 ? -15.872 1.202 13.412 1.00 88.62 111 GLY A C 1
ATOM 905 O O . GLY A 1 111 ? -16.033 0.095 13.908 1.00 88.62 111 GLY A O 1
ATOM 906 N N . LYS A 1 112 ? -15.715 1.364 12.087 1.00 90.19 112 LYS A N 1
ATOM 907 C CA . LYS A 1 112 ? -15.761 0.250 11.108 1.00 90.19 112 LYS A CA 1
ATOM 908 C C . LYS A 1 112 ? -14.900 -0.957 11.502 1.00 90.19 112 LYS A C 1
ATOM 910 O O . LYS A 1 112 ? -15.425 -2.059 11.568 1.00 90.19 112 LYS A O 1
ATOM 915 N N . THR A 1 113 ? -13.630 -0.754 11.861 1.00 89.00 113 THR A N 1
ATOM 916 C CA . THR A 1 113 ? -12.776 -1.873 12.292 1.00 89.00 113 THR A CA 1
ATOM 917 C C . THR A 1 113 ? -13.270 -2.527 13.582 1.00 89.00 113 THR A C 1
ATOM 919 O O . THR A 1 113 ? -13.179 -3.738 13.706 1.00 89.00 113 THR A O 1
ATOM 922 N N . MET A 1 114 ? -13.841 -1.772 14.530 1.00 88.12 114 MET A N 1
ATOM 923 C CA . MET A 1 114 ? -14.420 -2.357 15.754 1.00 88.12 114 MET A CA 1
ATOM 924 C C . MET A 1 114 ? -15.636 -3.236 15.446 1.00 88.12 114 MET A C 1
ATOM 926 O O . MET A 1 114 ? -15.872 -4.245 16.105 1.00 88.12 114 MET A O 1
ATOM 930 N N . MET A 1 115 ? -16.393 -2.864 14.416 1.00 90.75 115 MET A N 1
ATOM 931 C CA . MET A 1 115 ? -17.494 -3.668 13.900 1.00 90.75 115 MET A CA 1
ATOM 932 C C . MET A 1 115 ? -16.971 -4.901 13.164 1.00 90.75 115 MET A C 1
ATOM 934 O O . MET A 1 115 ? -17.462 -5.998 13.401 1.00 90.75 115 MET A O 1
ATOM 938 N N . ALA A 1 116 ? -15.943 -4.752 12.325 1.00 93.19 116 ALA A N 1
ATOM 939 C CA . ALA A 1 116 ? -15.319 -5.861 11.612 1.00 93.19 116 ALA A CA 1
ATOM 940 C C . ALA A 1 116 ? -14.703 -6.891 12.569 1.00 93.19 116 ALA A C 1
ATOM 942 O O . ALA A 1 116 ? -14.889 -8.084 12.357 1.00 93.19 116 ALA A O 1
ATOM 943 N N . THR A 1 117 ? -14.044 -6.467 13.655 1.00 90.94 117 THR A N 1
ATOM 944 C CA . THR A 1 117 ? -13.528 -7.391 14.683 1.00 90.94 117 THR A CA 1
ATOM 945 C C . THR A 1 117 ? -14.662 -8.119 15.404 1.00 90.94 117 THR A C 1
ATOM 947 O O . THR A 1 117 ? -14.587 -9.332 15.583 1.00 90.94 117 THR A O 1
ATOM 950 N N . PHE A 1 118 ? -15.756 -7.426 15.743 1.00 90.94 118 PHE A N 1
ATOM 951 C CA . PHE A 1 118 ? -16.954 -8.055 16.311 1.00 90.94 118 PHE A CA 1
ATOM 952 C C . PHE A 1 118 ? -17.604 -9.072 15.369 1.00 90.94 118 PHE A C 1
ATOM 954 O O . PHE A 1 118 ? -17.959 -10.174 15.794 1.00 90.94 118 PHE A O 1
ATOM 961 N N . ILE A 1 119 ? -17.726 -8.735 14.088 1.00 93.81 119 ILE A N 1
ATOM 962 C CA . ILE A 1 119 ? -18.261 -9.642 13.075 1.00 93.81 119 ILE A CA 1
ATOM 963 C C . ILE A 1 119 ? -17.319 -10.836 12.881 1.00 93.81 119 ILE A C 1
ATOM 965 O O . ILE A 1 119 ? -17.797 -11.965 12.821 1.00 93.81 119 ILE A O 1
ATOM 969 N N . ALA A 1 120 ? -16.001 -10.619 12.851 1.00 92.56 120 ALA A N 1
ATOM 970 C CA . ALA A 1 120 ? -15.013 -11.684 12.699 1.00 92.56 120 ALA A CA 1
ATOM 971 C C . ALA A 1 120 ? -15.104 -12.715 13.828 1.00 92.56 120 ALA A C 1
ATOM 973 O O . ALA A 1 120 ? -15.173 -13.912 13.560 1.00 92.56 120 ALA A O 1
ATOM 974 N N . GLU A 1 121 ? -15.170 -12.272 15.083 1.00 89.00 121 GLU A N 1
ATOM 975 C CA . GLU A 1 121 ? -15.360 -13.170 16.228 1.00 89.00 121 GLU A CA 1
ATOM 976 C C . GLU A 1 121 ? -16.698 -13.909 16.167 1.00 89.00 121 GLU A C 1
ATOM 978 O O . GLU A 1 121 ? -16.767 -15.106 16.448 1.00 89.00 121 GLU A O 1
ATOM 983 N N . THR A 1 122 ? -17.762 -13.205 15.770 1.00 90.19 122 THR A N 1
ATOM 984 C CA . THR A 1 122 ? -19.109 -13.774 15.679 1.00 90.19 122 THR A CA 1
ATOM 985 C C . THR A 1 122 ? -19.176 -14.873 14.616 1.00 90.19 122 THR A C 1
ATOM 987 O O . THR A 1 122 ? -19.622 -15.982 14.913 1.00 90.19 122 THR A O 1
ATOM 990 N N . ILE A 1 123 ? -18.678 -14.602 13.405 1.00 91.44 123 ILE A N 1
ATOM 991 C CA . ILE A 1 123 ? -18.637 -15.576 12.307 1.00 91.44 123 ILE A CA 1
ATOM 992 C C . ILE A 1 123 ? -17.690 -16.727 12.650 1.00 91.44 123 ILE A C 1
ATOM 994 O O . ILE A 1 123 ? -18.058 -17.882 12.450 1.00 91.44 123 ILE A O 1
ATOM 998 N N . SER A 1 124 ? -16.523 -16.452 13.242 1.00 90.12 124 SER A N 1
ATOM 999 C CA . SER A 1 124 ? -15.600 -17.506 13.695 1.00 90.12 124 SER A CA 1
ATOM 1000 C C . SER A 1 124 ? -16.289 -18.471 14.662 1.00 90.12 124 SER A C 1
ATOM 1002 O O . SER A 1 124 ? -16.161 -19.687 14.530 1.00 90.12 124 SER A O 1
ATOM 1004 N N . ALA A 1 125 ? -17.088 -17.950 15.598 1.00 86.19 125 ALA A N 1
ATOM 1005 C CA . ALA A 1 125 ? -17.860 -18.770 16.526 1.00 86.19 125 ALA A CA 1
ATOM 1006 C C . ALA A 1 125 ? -19.009 -19.544 15.849 1.00 86.19 125 ALA A C 1
ATOM 1008 O O . ALA A 1 125 ? -19.438 -20.576 16.370 1.00 86.19 125 ALA A O 1
ATOM 1009 N N . TRP A 1 126 ? -19.556 -19.065 14.730 1.00 86.69 126 TRP A N 1
ATOM 1010 C CA . TRP A 1 126 ? -20.551 -19.801 13.938 1.00 86.69 126 TRP A CA 1
ATOM 1011 C C . TRP A 1 126 ? -19.915 -20.924 13.122 1.00 86.69 126 TRP A C 1
ATOM 1013 O O . TRP A 1 126 ? -20.411 -22.053 13.144 1.00 86.69 126 TRP A O 1
ATOM 1023 N N . VAL A 1 127 ? -18.793 -20.637 12.463 1.00 87.00 127 VAL A N 1
ATOM 1024 C CA . VAL A 1 127 ? -18.042 -21.611 11.665 1.00 87.00 127 VAL A CA 1
ATOM 1025 C C . VAL A 1 127 ? -17.470 -22.716 12.547 1.00 87.00 127 VAL A C 1
ATOM 1027 O O . VAL A 1 127 ? -17.626 -23.881 12.214 1.00 87.00 127 VAL A O 1
ATOM 1030 N N . ALA A 1 128 ? -16.964 -22.402 13.742 1.00 80.69 128 ALA A N 1
ATOM 1031 C CA . ALA A 1 128 ? -16.503 -23.421 14.693 1.00 80.69 128 ALA A CA 1
ATOM 1032 C C . ALA A 1 128 ? -17.597 -24.428 15.117 1.00 80.69 128 ALA A C 1
ATOM 1034 O O . ALA A 1 128 ? -17.283 -25.514 15.596 1.00 80.69 128 ALA A O 1
ATOM 1035 N N . ARG A 1 129 ? -18.885 -24.081 14.959 1.00 78.69 129 ARG A N 1
ATOM 1036 C CA . ARG A 1 129 ? -20.041 -24.950 15.264 1.00 78.69 129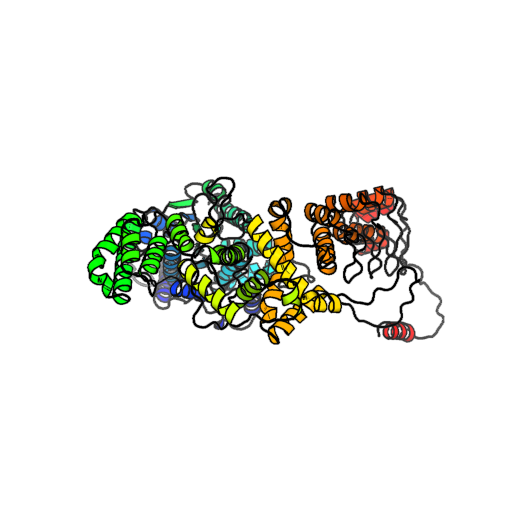 ARG A CA 1
ATOM 1037 C C . ARG A 1 129 ? -20.602 -25.670 14.032 1.00 78.69 129 ARG A C 1
ATOM 1039 O O . ARG A 1 129 ? -21.547 -26.447 14.175 1.00 78.69 129 ARG A O 1
ATOM 1046 N N . SER A 1 130 ? -20.065 -25.395 12.846 1.00 78.12 130 SER A N 1
ATOM 1047 C CA . SER A 1 130 ? -20.582 -25.861 11.558 1.00 78.12 130 SER A CA 1
ATOM 1048 C C . SER A 1 130 ? -19.510 -26.672 10.833 1.00 78.12 130 SER A C 1
ATOM 1050 O O . SER A 1 130 ? -18.453 -26.152 10.512 1.00 78.12 130 SER A O 1
ATOM 1052 N N . SER A 1 131 ? -19.779 -27.942 10.523 1.00 69.94 131 SER A N 1
ATOM 1053 C CA . SER A 1 131 ? -18.809 -28.818 9.838 1.00 69.94 131 SER A CA 1
ATOM 1054 C C . SER A 1 131 ? -18.629 -28.533 8.344 1.00 69.94 131 SER A C 1
ATOM 1056 O O . SER A 1 131 ? -17.728 -29.090 7.726 1.00 69.94 131 SER A O 1
ATOM 1058 N N . ASN A 1 132 ? -19.484 -27.693 7.754 1.00 82.75 132 ASN A N 1
ATOM 1059 C CA . ASN A 1 132 ? -19.521 -27.412 6.316 1.00 82.75 132 ASN A CA 1
ATOM 1060 C C . ASN A 1 132 ? -19.489 -25.902 6.022 1.00 82.75 132 ASN A C 1
ATOM 1062 O O . ASN A 1 132 ? -20.242 -25.402 5.182 1.00 82.75 132 ASN A O 1
ATOM 1066 N N . ALA A 1 133 ? -18.669 -25.168 6.772 1.00 88.19 133 ALA A N 1
ATOM 1067 C CA . ALA A 1 133 ? -18.414 -23.757 6.534 1.00 88.19 133 ALA A CA 1
ATOM 1068 C C . ALA A 1 133 ? -16.932 -23.432 6.754 1.00 88.19 133 ALA A C 1
ATOM 1070 O O . ALA A 1 133 ? -16.262 -24.090 7.548 1.00 88.19 133 ALA A O 1
ATOM 1071 N N . ALA A 1 134 ? -16.436 -22.403 6.075 1.00 91.44 134 ALA A N 1
ATOM 1072 C CA . ALA A 1 134 ? -15.099 -21.857 6.275 1.00 91.44 134 ALA A CA 1
ATOM 1073 C C . ALA A 1 134 ? -15.166 -20.332 6.398 1.00 91.44 134 ALA A C 1
ATOM 1075 O O . ALA A 1 134 ? -16.046 -19.686 5.824 1.00 91.44 134 ALA A O 1
ATOM 1076 N N . PHE A 1 135 ? -14.229 -19.743 7.135 1.00 94.50 135 PHE A N 1
ATOM 1077 C CA . PHE A 1 135 ? -14.145 -18.296 7.307 1.00 94.50 135 PHE A CA 1
ATOM 1078 C C . PHE A 1 135 ? -12.713 -17.804 7.162 1.00 94.50 135 PHE A C 1
ATOM 1080 O O . PHE A 1 135 ? -11.829 -18.249 7.886 1.00 94.50 135 PHE A O 1
ATOM 1087 N N . ALA A 1 136 ? -12.483 -16.856 6.260 1.00 95.56 136 ALA A N 1
ATOM 1088 C CA . ALA A 1 136 ? -11.207 -16.161 6.159 1.00 95.56 136 ALA A CA 1
ATOM 1089 C C . ALA A 1 136 ? -11.416 -14.652 6.264 1.00 95.56 136 ALA A C 1
ATOM 1091 O O . ALA A 1 136 ? -12.392 -14.101 5.749 1.00 95.56 136 ALA A O 1
ATOM 1092 N N . TYR A 1 137 ? -10.490 -13.967 6.924 1.00 95.44 137 TYR A N 1
ATOM 1093 C CA . TYR A 1 137 ? -10.579 -12.527 7.112 1.00 95.44 137 TYR A CA 1
ATOM 1094 C C . TYR A 1 137 ? -9.238 -11.821 6.934 1.00 95.44 137 TYR A C 1
ATOM 1096 O O . TYR A 1 137 ? -8.169 -12.405 7.102 1.00 95.44 137 TYR A O 1
ATOM 1104 N N . PHE A 1 138 ? -9.287 -10.537 6.597 1.00 92.69 138 PHE A N 1
ATOM 1105 C CA . PHE A 1 138 ? -8.107 -9.701 6.436 1.00 92.69 138 PHE A CA 1
ATOM 1106 C C . PHE A 1 138 ? -8.371 -8.276 6.924 1.00 92.69 138 PHE A C 1
ATOM 1108 O O . PHE A 1 138 ? -9.416 -7.700 6.626 1.00 92.69 138 PHE A O 1
ATOM 1115 N N . PHE A 1 139 ? -7.408 -7.696 7.642 1.00 88.94 139 PHE A N 1
ATOM 1116 C CA . PHE A 1 139 ? -7.453 -6.313 8.118 1.00 88.94 139 PHE A CA 1
ATOM 1117 C C . PHE A 1 139 ? -6.360 -5.492 7.430 1.00 88.94 139 PHE A C 1
ATOM 1119 O O . PHE A 1 139 ? -5.174 -5.710 7.682 1.00 88.94 139 PHE A O 1
ATOM 1126 N N . CYS A 1 140 ? -6.747 -4.544 6.572 1.00 81.38 140 CYS A N 1
ATOM 1127 C CA . CYS A 1 140 ? -5.791 -3.710 5.835 1.00 81.38 140 CYS A CA 1
ATOM 1128 C C . CYS A 1 140 ? -5.101 -2.639 6.709 1.00 81.38 140 CYS A C 1
ATOM 1130 O O . CYS A 1 140 ? -3.984 -2.238 6.388 1.00 81.38 140 CYS A O 1
ATOM 1132 N N . ASP A 1 141 ? -5.729 -2.219 7.818 1.00 67.94 141 ASP A N 1
ATOM 1133 C CA . ASP A 1 141 ? -5.240 -1.179 8.755 1.00 67.94 141 ASP A CA 1
ATOM 1134 C C . ASP A 1 141 ? -4.201 -1.707 9.777 1.00 67.94 141 ASP A C 1
ATOM 1136 O O . ASP A 1 141 ? -3.910 -1.049 10.775 1.00 67.94 141 ASP A O 1
ATOM 1140 N N . ASP A 1 142 ? -3.605 -2.895 9.582 1.00 59.75 142 ASP A N 1
ATOM 1141 C CA . ASP A 1 142 ? -2.503 -3.320 10.459 1.00 59.75 142 ASP A CA 1
ATOM 1142 C C . ASP A 1 142 ? -1.219 -2.532 10.137 1.00 59.75 142 ASP A C 1
ATOM 1144 O O . ASP A 1 142 ? -0.504 -2.791 9.162 1.00 59.75 142 ASP A O 1
ATOM 1148 N N . LYS A 1 143 ? -0.915 -1.568 11.011 1.00 55.06 143 LYS A N 1
ATOM 1149 C CA . LYS A 1 143 ? 0.232 -0.654 10.932 1.00 55.06 143 LYS A CA 1
ATOM 1150 C C . LYS A 1 143 ? 1.595 -1.327 11.124 1.00 55.06 143 LYS A C 1
ATOM 1152 O O . LYS A 1 143 ? 2.606 -0.642 10.978 1.00 55.06 143 LYS A O 1
ATOM 1157 N N . LYS A 1 144 ? 1.671 -2.625 11.434 1.00 53.03 144 LYS A N 1
ATOM 1158 C CA . LYS A 1 144 ? 2.944 -3.329 11.689 1.00 53.03 144 LYS A CA 1
ATOM 1159 C C . LYS A 1 144 ? 3.525 -4.066 10.472 1.00 53.03 144 LYS A C 1
ATOM 1161 O O . LYS A 1 144 ? 4.679 -4.484 10.527 1.00 53.03 144 LYS A O 1
ATOM 1166 N N . GLY A 1 145 ? 2.788 -4.209 9.361 1.00 50.66 145 GLY A N 1
ATOM 1167 C CA . GLY A 1 145 ? 3.228 -4.986 8.186 1.00 50.66 145 GLY A CA 1
ATOM 1168 C C . GLY A 1 145 ? 3.410 -4.163 6.904 1.00 50.66 145 GLY A C 1
ATOM 1169 O O . GLY A 1 145 ? 2.427 -3.787 6.275 1.00 50.66 145 GLY A O 1
ATOM 1170 N N . GLY A 1 146 ? 4.657 -3.945 6.463 1.00 50.91 146 GLY A N 1
ATOM 1171 C CA . GLY A 1 146 ? 4.990 -3.119 5.284 1.00 50.91 146 GLY A CA 1
ATOM 1172 C C . GLY A 1 146 ? 4.401 -3.590 3.942 1.00 50.91 146 GLY A C 1
ATOM 1173 O O . GLY A 1 146 ? 4.021 -2.750 3.132 1.00 50.91 146 GLY A O 1
ATOM 1174 N N . ASP A 1 147 ? 4.241 -4.903 3.735 1.00 57.12 147 ASP A N 1
ATOM 1175 C CA . ASP A 1 147 ? 3.749 -5.483 2.468 1.00 57.12 147 ASP A CA 1
ATOM 1176 C C . ASP A 1 147 ? 2.240 -5.795 2.466 1.00 57.12 147 ASP A C 1
ATOM 1178 O O . ASP A 1 147 ? 1.696 -6.294 1.480 1.00 57.12 147 ASP A O 1
ATOM 1182 N N . ARG A 1 148 ? 1.522 -5.520 3.564 1.00 62.44 148 ARG A N 1
ATOM 1183 C CA . ARG A 1 148 ? 0.135 -5.992 3.751 1.00 62.44 148 ARG A CA 1
ATOM 1184 C C . ARG A 1 148 ? -0.939 -5.182 3.034 1.00 62.44 148 ARG A C 1
ATOM 1186 O O . ARG A 1 148 ? -2.079 -5.623 2.962 1.00 62.44 148 ARG A O 1
ATOM 1193 N N . ARG A 1 149 ? -0.575 -4.039 2.457 1.00 69.50 149 ARG A N 1
ATOM 1194 C CA . ARG A 1 149 ? -1.473 -3.246 1.600 1.00 69.50 149 ARG A CA 1
ATOM 1195 C C . ARG A 1 149 ? -1.545 -3.776 0.172 1.00 69.50 149 ARG A C 1
ATOM 1197 O O . ARG A 1 149 ? -2.393 -3.328 -0.593 1.00 69.50 149 ARG A O 1
ATOM 1204 N N . LEU A 1 150 ? -0.674 -4.720 -0.186 1.00 81.69 150 LEU A N 1
ATOM 1205 C CA . LEU A 1 150 ? -0.670 -5.325 -1.507 1.00 81.69 150 LEU A CA 1
ATOM 1206 C C . LEU A 1 150 ? -1.866 -6.260 -1.672 1.00 81.69 150 LEU A C 1
ATOM 1208 O O . LEU A 1 150 ? -2.089 -7.154 -0.855 1.00 81.69 150 LEU A O 1
ATOM 1212 N N . SER A 1 151 ? -2.577 -6.128 -2.788 1.00 87.31 151 SER A N 1
ATOM 1213 C CA . SER A 1 151 ? -3.644 -7.073 -3.166 1.00 87.31 151 SER A CA 1
ATOM 1214 C C . SER A 1 151 ? -3.198 -8.551 -3.153 1.00 87.31 151 SER A C 1
ATOM 1216 O O . SER A 1 151 ? -3.983 -9.437 -2.816 1.00 87.31 151 SER A O 1
ATOM 1218 N N . THR A 1 152 ? -1.923 -8.834 -3.441 1.00 88.25 152 THR A N 1
ATOM 1219 C CA . THR A 1 152 ? -1.331 -10.181 -3.355 1.00 88.25 152 THR A CA 1
ATOM 1220 C C . THR A 1 152 ? -1.170 -10.671 -1.916 1.00 88.25 152 THR A C 1
ATOM 1222 O O . THR A 1 152 ? -1.321 -11.862 -1.662 1.00 88.25 152 THR A O 1
ATOM 1225 N N . ALA A 1 153 ? -0.902 -9.785 -0.952 1.00 86.50 153 ALA A N 1
ATOM 1226 C CA . ALA A 1 153 ? -0.836 -10.143 0.465 1.00 86.50 153 ALA A CA 1
ATOM 1227 C C . ALA A 1 153 ? -2.222 -10.500 1.025 1.00 86.50 153 ALA A C 1
ATOM 1229 O O . ALA A 1 153 ? -2.336 -11.468 1.779 1.00 86.50 153 ALA A O 1
ATOM 1230 N N . ILE A 1 154 ? -3.268 -9.777 0.597 1.00 90.88 154 ILE A N 1
ATOM 1231 C CA . ILE A 1 154 ? -4.667 -10.101 0.921 1.00 90.88 154 ILE A CA 1
ATOM 1232 C C . ILE A 1 154 ? -4.982 -11.522 0.446 1.00 90.88 154 ILE A C 1
ATOM 1234 O O . ILE A 1 154 ? -5.369 -12.370 1.247 1.00 90.88 154 ILE A O 1
ATOM 1238 N N . LEU A 1 155 ? -4.752 -11.811 -0.841 1.00 93.31 155 LEU A N 1
ATOM 1239 C CA . LEU A 1 155 ? -5.051 -13.127 -1.412 1.00 93.31 155 LEU A CA 1
ATOM 1240 C C . LEU A 1 155 ? -4.243 -14.248 -0.755 1.00 93.31 155 LEU A C 1
ATOM 1242 O O . LEU A 1 155 ? -4.830 -15.261 -0.390 1.00 93.31 155 LEU A O 1
ATOM 1246 N N . ARG A 1 156 ? -2.934 -14.061 -0.538 1.00 91.31 156 ARG A N 1
ATOM 1247 C CA . ARG A 1 156 ? -2.103 -15.046 0.175 1.00 91.31 156 ARG A CA 1
ATOM 1248 C C . ARG A 1 156 ? -2.672 -15.373 1.550 1.00 91.31 156 ARG A C 1
ATOM 1250 O O . ARG A 1 156 ? -2.802 -16.544 1.879 1.00 91.31 156 ARG A O 1
ATOM 1257 N N . SER A 1 157 ? -3.046 -14.360 2.331 1.00 91.06 157 SER A N 1
ATOM 1258 C CA . SER A 1 157 ? -3.597 -14.566 3.673 1.00 91.06 157 SER A CA 1
ATOM 1259 C C . SER A 1 157 ? -4.951 -15.281 3.656 1.00 91.06 157 SER A C 1
ATOM 1261 O O . SER A 1 157 ? -5.178 -16.185 4.461 1.00 91.06 157 SER A O 1
ATOM 1263 N N . LEU A 1 158 ? -5.842 -14.926 2.725 1.00 94.75 158 LEU A N 1
ATOM 1264 C CA . LEU A 1 158 ? -7.142 -15.589 2.594 1.00 94.75 158 LEU A CA 1
ATOM 1265 C C . LEU A 1 158 ? -6.985 -17.055 2.163 1.00 94.75 158 LEU A C 1
ATOM 1267 O O . LEU A 1 158 ? -7.584 -17.937 2.772 1.00 94.75 158 LEU A O 1
ATOM 1271 N N . ILE A 1 159 ? -6.140 -17.327 1.164 1.00 93.81 159 ILE A N 1
ATOM 1272 C CA . ILE A 1 159 ? -5.821 -18.689 0.710 1.00 93.81 159 ILE A CA 1
ATOM 1273 C C . ILE A 1 159 ? -5.224 -19.508 1.858 1.00 93.81 159 ILE A C 1
ATOM 1275 O O . ILE A 1 159 ? -5.662 -20.628 2.108 1.00 93.81 159 ILE A O 1
ATOM 1279 N N . TRP A 1 160 ? -4.259 -18.939 2.582 1.00 92.50 160 TRP A N 1
ATOM 1280 C CA . TRP A 1 160 ? -3.599 -19.583 3.716 1.00 92.50 160 TRP A CA 1
ATOM 1281 C C . TRP A 1 160 ? -4.604 -20.009 4.798 1.00 92.50 160 TRP A C 1
ATOM 1283 O O . TRP A 1 160 ? -4.578 -21.152 5.250 1.00 92.50 160 TRP A O 1
ATOM 1293 N N . GLN A 1 161 ? -5.556 -19.137 5.150 1.00 92.81 161 GLN A N 1
ATOM 1294 C CA . GLN A 1 161 ? -6.615 -19.445 6.123 1.00 92.81 161 GLN A CA 1
ATOM 1295 C C . GLN A 1 161 ? -7.574 -20.539 5.646 1.00 92.81 161 GLN A C 1
ATOM 1297 O O . GLN A 1 161 ? -7.973 -21.389 6.445 1.00 92.81 161 GLN A O 1
ATOM 1302 N N . LEU A 1 162 ? -7.956 -20.523 4.365 1.00 92.12 162 LEU A N 1
ATOM 1303 C CA . LEU A 1 162 ? -8.835 -21.545 3.794 1.00 92.12 162 LEU A CA 1
ATOM 1304 C C . LEU A 1 162 ? -8.140 -22.910 3.737 1.00 92.12 162 LEU A C 1
ATOM 1306 O O . LEU A 1 162 ? -8.766 -23.919 4.053 1.00 92.12 162 LEU A O 1
ATOM 1310 N N . LEU A 1 163 ? -6.847 -22.945 3.404 1.00 89.62 163 LEU A N 1
ATOM 1311 C CA . LEU A 1 163 ? -6.047 -24.171 3.411 1.00 89.62 163 LEU A CA 1
ATOM 1312 C C . LEU A 1 163 ? -5.939 -24.778 4.810 1.00 89.62 163 LEU A C 1
ATOM 1314 O O . LEU A 1 163 ? -6.092 -25.986 4.936 1.00 89.62 163 LEU A O 1
ATOM 1318 N N . LEU A 1 164 ? -5.732 -23.962 5.852 1.00 86.75 164 LEU A N 1
ATOM 1319 C CA . LEU A 1 164 ? -5.693 -24.450 7.238 1.00 86.75 164 LEU A CA 1
ATOM 1320 C C . LEU A 1 164 ? -7.011 -25.073 7.703 1.00 86.75 164 LEU A C 1
ATOM 1322 O O . LEU A 1 164 ? -7.007 -25.989 8.522 1.00 86.75 164 LEU A O 1
ATOM 1326 N N . GLN A 1 165 ? -8.138 -24.556 7.216 1.00 87.25 165 GLN A N 1
ATOM 1327 C CA . GLN A 1 165 ? -9.463 -25.073 7.560 1.00 87.25 165 GLN A CA 1
ATOM 1328 C C . GLN A 1 165 ? -9.834 -26.301 6.731 1.00 87.25 165 GLN A C 1
ATOM 1330 O O . GLN A 1 165 ? -10.544 -27.178 7.218 1.00 87.25 165 GLN A O 1
ATOM 1335 N N . ASN A 1 166 ? -9.357 -26.377 5.487 1.00 86.00 166 ASN A N 1
ATOM 1336 C CA . ASN A 1 166 ? -9.634 -27.486 4.589 1.00 86.00 166 ASN A CA 1
ATOM 1337 C C . ASN A 1 166 ? -8.434 -27.800 3.682 1.00 86.00 166 ASN A C 1
ATOM 1339 O O . ASN A 1 166 ? -8.284 -27.263 2.581 1.00 86.00 166 ASN A O 1
ATOM 1343 N N . ASN A 1 167 ? -7.628 -28.774 4.111 1.00 85.94 167 ASN A N 1
ATOM 1344 C CA . ASN A 1 167 ? -6.445 -29.230 3.380 1.00 85.94 167 ASN A CA 1
ATOM 1345 C C . ASN A 1 167 ? -6.766 -29.759 1.966 1.00 85.94 167 ASN A C 1
ATOM 1347 O O . ASN A 1 167 ? -5.879 -29.791 1.114 1.00 85.94 167 ASN A O 1
ATOM 1351 N N . ALA A 1 168 ? -8.016 -30.151 1.669 1.00 85.06 168 ALA A N 1
ATOM 1352 C CA . ALA A 1 168 ? -8.402 -30.625 0.335 1.00 85.06 168 ALA A CA 1
ATOM 1353 C C . ALA A 1 168 ? -8.313 -29.528 -0.740 1.00 85.06 168 ALA A C 1
ATOM 1355 O O . ALA A 1 168 ? -8.227 -29.841 -1.930 1.00 85.06 168 ALA A O 1
ATOM 1356 N N . PHE A 1 169 ? -8.295 -28.252 -0.341 1.00 89.69 169 PHE A N 1
ATOM 1357 C CA . PHE A 1 169 ? -8.055 -27.129 -1.246 1.00 89.69 169 PHE A CA 1
ATOM 1358 C C . PHE A 1 169 ? -6.628 -27.093 -1.802 1.00 89.69 169 PHE A C 1
ATOM 1360 O O . PHE A 1 169 ? -6.402 -26.466 -2.838 1.00 89.69 169 PHE A O 1
ATOM 1367 N N . PHE A 1 170 ? -5.679 -27.811 -1.191 1.00 87.94 170 PHE A N 1
ATOM 1368 C CA . PHE A 1 170 ? -4.283 -27.827 -1.631 1.00 87.94 170 PHE A CA 1
ATOM 1369 C C . PHE A 1 170 ? -4.112 -28.282 -3.088 1.00 87.94 170 PHE A C 1
ATOM 1371 O O . PHE A 1 170 ? -3.254 -27.756 -3.791 1.00 87.94 170 PHE A O 1
ATOM 1378 N N . LYS A 1 171 ? -5.007 -29.142 -3.593 1.00 88.44 171 LYS A N 1
ATOM 1379 C CA . LYS A 1 171 ? -5.027 -29.579 -5.003 1.00 88.44 171 LYS A CA 1
ATOM 1380 C C . LYS A 1 171 ? -5.085 -28.418 -6.011 1.00 88.44 171 LYS A C 1
ATOM 1382 O O . LYS A 1 171 ? -4.571 -28.542 -7.118 1.00 88.44 171 LYS A O 1
ATOM 1387 N N . TYR A 1 172 ? -5.718 -27.295 -5.654 1.00 89.56 172 TYR A N 1
ATOM 1388 C CA . TYR A 1 172 ? -5.805 -26.116 -6.525 1.00 89.56 172 TYR A CA 1
ATOM 1389 C C . TYR A 1 172 ? -4.505 -25.319 -6.548 1.00 89.56 172 TYR A C 1
ATOM 1391 O O . TYR A 1 172 ? -4.181 -24.710 -7.564 1.00 89.56 172 TYR A O 1
ATOM 1399 N N . VAL A 1 173 ? -3.761 -25.355 -5.443 1.00 85.56 173 VAL A N 1
ATOM 1400 C CA . VAL A 1 173 ? -2.437 -24.744 -5.347 1.00 85.56 173 VAL A CA 1
ATOM 1401 C C . VAL A 1 173 ? -1.426 -25.592 -6.111 1.00 85.56 173 VAL A C 1
ATOM 1403 O O . VAL A 1 173 ? -0.733 -25.056 -6.967 1.00 85.56 173 VAL A O 1
ATOM 1406 N N . GLU A 1 174 ? -1.406 -26.912 -5.892 1.00 82.38 174 GLU A N 1
ATOM 1407 C CA . GLU A 1 174 ? -0.518 -27.833 -6.625 1.00 82.38 174 GLU A CA 1
ATOM 1408 C C . GLU A 1 174 ? -0.712 -27.735 -8.141 1.00 82.38 174 GLU A C 1
ATOM 1410 O O . GLU A 1 174 ? 0.263 -27.584 -8.869 1.00 82.38 174 GLU A O 1
ATOM 1415 N N . ARG A 1 175 ? -1.962 -27.720 -8.625 1.00 82.31 175 ARG A N 1
ATOM 1416 C CA . ARG A 1 175 ? -2.247 -27.597 -10.062 1.00 82.31 175 ARG A CA 1
ATOM 1417 C C . ARG A 1 175 ? -1.636 -26.343 -10.684 1.00 82.31 175 ARG A C 1
ATOM 1419 O O . ARG A 1 175 ? -1.125 -26.398 -11.795 1.00 82.31 175 ARG A O 1
ATOM 1426 N N . GLU A 1 176 ? -1.747 -25.207 -10.010 1.00 77.69 176 GLU A N 1
ATOM 1427 C CA . GLU A 1 176 ? -1.252 -23.939 -10.545 1.00 77.69 176 GLU A CA 1
ATOM 1428 C C . GLU A 1 176 ? 0.287 -23.899 -10.535 1.00 77.69 176 GLU A C 1
ATOM 1430 O O . GLU A 1 176 ? 0.897 -23.419 -11.493 1.00 77.69 176 GLU A O 1
ATOM 1435 N N . LEU A 1 177 ? 0.908 -24.504 -9.518 1.00 68.69 177 LEU A N 1
ATOM 1436 C CA . LEU A 1 177 ? 2.361 -24.659 -9.410 1.00 68.69 177 LEU A CA 1
ATOM 1437 C C . LEU A 1 177 ? 2.939 -25.615 -10.469 1.00 68.69 177 LEU A C 1
ATOM 1439 O O . LEU A 1 177 ? 3.998 -25.339 -11.020 1.00 68.69 177 LEU A O 1
ATOM 1443 N N . ASP A 1 178 ? 2.233 -26.698 -10.808 1.00 66.31 178 ASP A N 1
ATOM 1444 C CA . ASP A 1 178 ? 2.691 -27.685 -11.802 1.00 66.31 178 ASP A CA 1
ATOM 1445 C C . ASP A 1 178 ? 2.579 -27.187 -13.258 1.00 66.31 178 ASP A C 1
ATOM 1447 O O . ASP A 1 178 ? 3.205 -27.743 -14.161 1.00 66.31 178 ASP A O 1
ATOM 1451 N N . THR A 1 179 ? 1.779 -26.145 -13.515 1.00 58.72 179 THR A N 1
ATOM 1452 C CA . THR A 1 179 ? 1.569 -25.601 -14.873 1.00 58.72 179 THR A CA 1
ATOM 1453 C C . THR A 1 179 ? 2.673 -24.662 -15.367 1.00 58.72 179 THR A C 1
ATOM 1455 O O . THR A 1 179 ? 2.695 -24.342 -16.557 1.00 58.72 179 THR A O 1
ATOM 1458 N N . HIS A 1 180 ? 3.592 -24.232 -14.498 1.00 54.75 180 HIS A N 1
ATOM 1459 C CA . HIS A 1 180 ? 4.674 -23.311 -14.850 1.00 54.75 180 HIS A CA 1
ATOM 1460 C C . HIS A 1 180 ? 6.020 -24.046 -14.971 1.00 54.75 180 HIS A C 1
ATOM 1462 O O . HIS A 1 180 ? 6.327 -24.965 -14.217 1.00 54.75 180 HIS A O 1
ATOM 1468 N N . ASP A 1 181 ? 6.800 -23.656 -15.983 1.00 46.44 181 ASP A N 1
ATOM 1469 C CA . ASP A 1 181 ? 8.077 -24.264 -16.374 1.00 46.44 181 ASP A CA 1
ATOM 1470 C C . ASP A 1 181 ? 9.040 -24.430 -15.180 1.00 46.44 181 ASP A C 1
ATOM 1472 O O . ASP A 1 181 ? 9.151 -23.537 -14.334 1.00 46.44 181 ASP A O 1
ATOM 1476 N N . ARG A 1 182 ? 9.797 -25.539 -15.145 1.00 44.03 182 ARG A N 1
ATOM 1477 C CA . ARG A 1 182 ? 10.728 -25.929 -14.055 1.00 44.03 182 ARG A CA 1
ATOM 1478 C C . ARG A 1 182 ? 11.873 -24.925 -13.815 1.00 44.03 182 ARG A C 1
ATOM 1480 O O . ARG A 1 182 ? 12.765 -25.186 -13.011 1.00 44.03 182 ARG A O 1
ATOM 1487 N N . SER A 1 183 ? 11.881 -23.804 -14.531 1.00 41.97 183 SER A N 1
ATOM 1488 C CA . SER A 1 183 ? 12.846 -22.714 -14.436 1.00 41.97 183 SER A CA 1
ATOM 1489 C C . SER A 1 183 ? 12.434 -21.575 -13.495 1.00 41.97 183 SER A C 1
ATOM 1491 O O . SER A 1 183 ? 13.275 -20.718 -13.226 1.00 41.97 183 SER A O 1
ATOM 1493 N N . ARG A 1 184 ? 11.176 -21.500 -13.027 1.00 46.31 184 ARG A N 1
ATOM 1494 C CA . ARG A 1 184 ? 10.730 -20.466 -12.068 1.00 46.31 184 ARG A CA 1
ATOM 1495 C C . ARG A 1 184 ? 10.819 -20.964 -10.631 1.00 46.31 184 ARG A C 1
ATOM 1497 O O . ARG A 1 184 ? 10.504 -22.114 -10.335 1.00 46.31 184 ARG A O 1
ATOM 1504 N N . VAL A 1 185 ? 11.290 -20.099 -9.736 1.00 50.38 185 VAL A N 1
ATOM 1505 C CA . VAL A 1 185 ? 11.423 -20.425 -8.313 1.00 50.38 185 VAL A CA 1
ATOM 1506 C C . VAL A 1 185 ? 10.033 -20.367 -7.681 1.00 50.38 185 VAL A C 1
ATOM 1508 O O . VAL A 1 185 ? 9.269 -19.454 -7.969 1.00 50.38 185 VAL A O 1
ATOM 1511 N N . PHE A 1 186 ? 9.727 -21.312 -6.786 1.00 49.59 186 PHE A N 1
ATOM 1512 C CA . PHE A 1 186 ? 8.479 -21.423 -6.008 1.00 49.59 186 PHE A CA 1
ATOM 1513 C C . PHE A 1 186 ? 7.941 -20.096 -5.428 1.00 49.59 186 PHE A C 1
ATOM 1515 O O . PHE A 1 186 ? 6.742 -19.943 -5.208 1.00 49.59 186 PHE A O 1
ATOM 1522 N N . GLU A 1 187 ? 8.829 -19.134 -5.172 1.00 55.47 187 GLU A N 1
ATOM 1523 C CA . GLU A 1 187 ? 8.505 -17.823 -4.608 1.00 55.47 187 GLU A CA 1
ATOM 1524 C C . GLU A 1 187 ? 7.878 -16.848 -5.627 1.00 55.47 187 GLU A C 1
ATOM 1526 O O . GLU A 1 187 ? 7.089 -15.995 -5.224 1.00 55.47 187 GLU A O 1
ATOM 1531 N N . ASP A 1 188 ? 8.144 -16.995 -6.932 1.00 60.47 188 ASP A N 1
ATOM 1532 C CA . ASP A 1 188 ? 7.719 -16.029 -7.961 1.00 60.47 188 ASP A CA 1
ATOM 1533 C C . ASP A 1 188 ? 6.198 -16.073 -8.226 1.00 60.47 188 ASP A C 1
ATOM 1535 O O . ASP A 1 188 ? 5.561 -15.036 -8.436 1.00 60.47 188 ASP A O 1
ATOM 1539 N N . ASP A 1 189 ? 5.577 -17.258 -8.177 1.00 60.97 189 ASP A N 1
ATOM 1540 C CA . ASP A 1 189 ? 4.133 -17.415 -8.417 1.00 60.97 189 ASP A CA 1
ATOM 1541 C C . ASP A 1 189 ? 3.280 -16.976 -7.215 1.00 60.97 189 ASP A C 1
ATOM 1543 O O . ASP A 1 189 ? 2.148 -16.515 -7.385 1.00 60.97 189 ASP A O 1
ATOM 1547 N N . LEU A 1 190 ? 3.838 -17.032 -6.001 1.00 71.12 190 LEU A N 1
ATOM 1548 C CA . LEU A 1 190 ? 3.193 -16.534 -4.781 1.00 71.12 190 LEU A CA 1
ATOM 1549 C C . LEU A 1 190 ? 3.189 -14.999 -4.694 1.00 71.12 190 LEU A C 1
ATOM 1551 O O . LEU A 1 190 ? 2.471 -14.432 -3.869 1.00 71.12 190 LEU A O 1
ATOM 1555 N N . GLU A 1 191 ? 3.925 -14.311 -5.568 1.00 75.75 191 GLU A N 1
ATOM 1556 C CA . GLU A 1 191 ? 3.865 -12.854 -5.735 1.00 75.75 191 GLU A CA 1
ATOM 1557 C C . GLU A 1 191 ? 3.033 -12.429 -6.962 1.00 75.75 191 GLU A C 1
ATOM 1559 O O . GLU A 1 191 ? 2.760 -11.242 -7.167 1.00 75.75 191 GLU A O 1
ATOM 1564 N N . ASN A 1 192 ? 2.542 -13.389 -7.752 1.00 84.06 192 ASN A N 1
ATOM 1565 C CA . ASN A 1 192 ? 1.812 -13.151 -8.992 1.00 84.06 192 ASN A CA 1
ATOM 1566 C C . ASN A 1 192 ? 0.288 -13.086 -8.765 1.00 84.06 192 ASN A C 1
ATOM 1568 O O . ASN A 1 192 ? -0.382 -14.098 -8.550 1.00 84.06 192 ASN A O 1
ATOM 1572 N N . PHE A 1 193 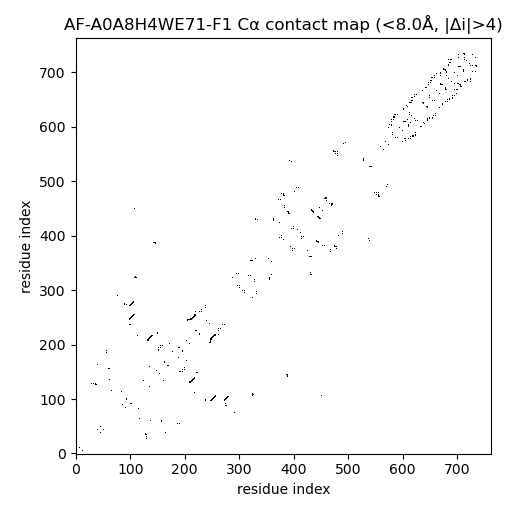? -0.295 -11.885 -8.865 1.00 89.00 193 PHE A N 1
ATOM 1573 C CA . PHE A 1 193 ? -1.729 -11.658 -8.623 1.00 89.00 193 PHE A CA 1
ATOM 1574 C C . PHE A 1 193 ? -2.661 -12.575 -9.450 1.00 89.00 193 PHE A C 1
ATOM 1576 O O . PHE A 1 193 ? -3.515 -13.228 -8.849 1.00 89.00 193 PHE A O 1
ATOM 1583 N N . PRO A 1 194 ? -2.530 -12.686 -10.792 1.00 89.81 194 PRO A N 1
ATOM 1584 C CA . PRO A 1 194 ? -3.302 -13.645 -11.586 1.00 89.81 194 PRO A CA 1
ATOM 1585 C C . PRO A 1 194 ? -3.249 -15.106 -11.119 1.00 89.81 194 PRO A C 1
ATOM 1587 O O . PRO A 1 194 ? -4.250 -15.811 -11.254 1.00 89.81 194 PRO A O 1
ATOM 1590 N N . ALA A 1 195 ? -2.105 -15.581 -10.617 1.00 88.38 195 ALA A N 1
ATOM 1591 C CA . ALA A 1 195 ? -1.961 -16.953 -10.129 1.00 88.38 195 ALA A CA 1
ATOM 1592 C C . ALA A 1 195 ? -2.712 -17.129 -8.802 1.00 88.38 195 ALA A C 1
ATOM 1594 O O . ALA A 1 195 ? -3.612 -17.965 -8.712 1.00 88.38 195 ALA A O 1
ATOM 1595 N N . LEU A 1 196 ? -2.449 -16.252 -7.827 1.00 91.94 196 LEU A N 1
ATOM 1596 C CA . LEU A 1 196 ? -3.151 -16.238 -6.539 1.00 91.94 196 LEU A CA 1
ATOM 1597 C C . LEU A 1 196 ? -4.670 -16.128 -6.708 1.00 91.94 196 LEU A C 1
ATOM 1599 O O . LEU A 1 196 ? -5.424 -16.839 -6.048 1.00 91.94 196 LEU A O 1
ATOM 1603 N N . TRP A 1 197 ? -5.137 -15.265 -7.613 1.00 93.69 197 TRP A N 1
ATOM 1604 C CA . TRP A 1 197 ? -6.568 -15.111 -7.862 1.00 93.69 197 TRP A CA 1
ATOM 1605 C C . TRP A 1 197 ? -7.202 -16.389 -8.416 1.00 93.69 197 TRP A C 1
ATOM 1607 O O . TRP A 1 197 ? -8.304 -16.744 -8.004 1.00 93.69 197 TRP A O 1
ATOM 1617 N N . ARG A 1 198 ? -6.526 -17.090 -9.337 1.00 90.81 198 ARG A N 1
ATOM 1618 C CA . ARG A 1 198 ? -7.021 -18.368 -9.871 1.00 90.81 198 ARG A CA 1
ATOM 1619 C C . ARG A 1 198 ? -7.122 -19.417 -8.772 1.00 90.81 198 ARG A C 1
ATOM 1621 O O . ARG A 1 198 ? -8.203 -19.971 -8.605 1.00 90.81 198 ARG A O 1
ATOM 1628 N N . MET A 1 199 ? -6.065 -19.593 -7.975 1.00 92.25 199 MET A N 1
ATOM 1629 C CA . MET A 1 199 ? -6.074 -20.502 -6.821 1.00 92.25 199 MET A CA 1
ATOM 1630 C C . MET A 1 199 ? -7.251 -20.192 -5.888 1.00 92.25 199 MET A C 1
ATOM 1632 O O . MET A 1 199 ? -8.048 -21.073 -5.581 1.00 92.25 199 MET A O 1
ATOM 1636 N N . PHE A 1 200 ? -7.395 -18.927 -5.486 1.00 94.25 200 PHE A N 1
ATOM 1637 C CA . PHE A 1 200 ? -8.455 -18.485 -4.585 1.00 94.25 200 PHE A CA 1
ATOM 1638 C C . PHE A 1 200 ? -9.852 -18.717 -5.170 1.00 94.25 200 PHE A C 1
ATOM 1640 O O . PHE A 1 200 ? -10.697 -19.326 -4.521 1.00 94.25 200 PHE A O 1
ATOM 1647 N N . ARG A 1 201 ? -10.095 -18.294 -6.417 1.00 92.50 201 ARG A N 1
ATOM 1648 C CA . ARG A 1 201 ? -11.375 -18.499 -7.110 1.00 92.50 201 ARG A CA 1
ATOM 1649 C C . ARG A 1 201 ? -11.734 -19.980 -7.191 1.00 92.50 201 ARG A C 1
ATOM 1651 O O . ARG A 1 201 ? -12.881 -20.329 -6.942 1.00 92.50 201 ARG A O 1
ATOM 1658 N N . ASP A 1 202 ? -10.778 -20.836 -7.531 1.00 91.06 202 ASP A N 1
ATOM 1659 C CA . ASP A 1 202 ? -11.033 -22.265 -7.697 1.00 91.06 202 ASP A CA 1
ATOM 1660 C C . ASP A 1 202 ? -11.375 -22.938 -6.352 1.00 91.06 202 ASP A C 1
ATOM 1662 O O . ASP A 1 202 ? -12.215 -23.835 -6.320 1.00 91.06 202 ASP A O 1
ATOM 1666 N N . MET A 1 203 ? -10.816 -22.452 -5.234 1.00 92.12 203 MET A N 1
ATOM 1667 C CA . MET A 1 203 ? -11.233 -22.856 -3.881 1.00 92.12 203 MET A CA 1
ATOM 1668 C C . MET A 1 203 ? -12.658 -22.404 -3.562 1.00 92.12 203 MET A C 1
ATOM 1670 O O . MET A 1 203 ? -13.459 -23.203 -3.080 1.00 92.12 203 MET A O 1
ATOM 1674 N N . LEU A 1 204 ? -12.988 -21.140 -3.857 1.00 91.00 204 LEU A N 1
ATOM 1675 C CA . LEU A 1 204 ? -14.334 -20.596 -3.647 1.00 91.00 204 LEU A CA 1
ATOM 1676 C C . LEU A 1 204 ? -15.399 -21.351 -4.454 1.00 91.00 204 LEU A C 1
ATOM 1678 O O . LEU A 1 204 ? -16.547 -21.434 -4.029 1.00 91.00 204 LEU A O 1
ATOM 1682 N N . GLN A 1 205 ? -15.009 -21.892 -5.607 1.00 87.88 205 GLN A N 1
ATOM 1683 C CA . GLN A 1 205 ? -15.873 -22.606 -6.540 1.00 87.88 205 GLN A CA 1
ATOM 1684 C C . GLN A 1 205 ? -15.940 -24.123 -6.299 1.00 87.88 205 GLN A C 1
ATOM 1686 O O . GLN A 1 205 ? -16.656 -24.821 -7.021 1.00 87.88 205 GLN A O 1
ATOM 1691 N N . ASP A 1 206 ? -15.224 -24.664 -5.307 1.00 86.12 206 ASP A N 1
ATOM 1692 C CA . ASP A 1 206 ? -15.258 -26.100 -5.032 1.00 86.12 206 ASP A CA 1
ATOM 1693 C C . ASP A 1 206 ? -16.665 -26.519 -4.554 1.00 86.12 206 ASP A C 1
ATOM 1695 O O . ASP A 1 206 ? -17.147 -26.014 -3.538 1.00 86.12 206 ASP A O 1
ATOM 1699 N N . PRO A 1 207 ? -17.335 -27.483 -5.212 1.00 81.12 207 PRO A N 1
ATOM 1700 C CA . PRO A 1 207 ? -18.645 -27.968 -4.774 1.00 81.12 207 PRO A CA 1
ATOM 1701 C C . PRO A 1 207 ? -18.658 -28.537 -3.346 1.00 81.12 207 PRO A C 1
ATOM 1703 O O . PRO A 1 207 ? -19.713 -28.604 -2.718 1.00 81.12 207 PRO A O 1
ATOM 1706 N N . LYS A 1 208 ? -17.496 -28.961 -2.831 1.00 82.19 208 LYS A N 1
ATOM 1707 C CA . LYS A 1 208 ? -17.302 -29.490 -1.473 1.00 82.19 208 LYS A CA 1
ATOM 1708 C C . LYS A 1 208 ? -16.853 -28.425 -0.4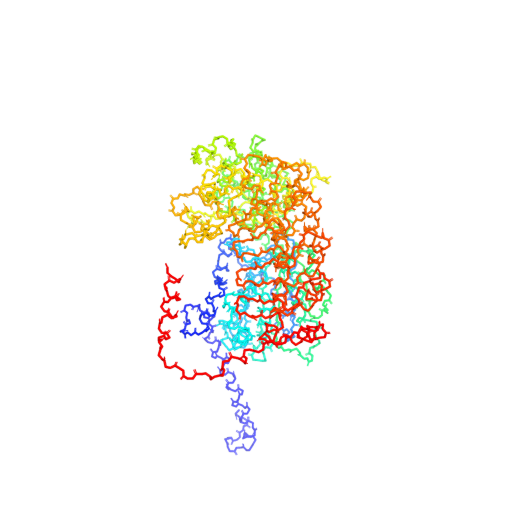67 1.00 82.19 208 LYS A C 1
ATOM 1710 O O . LYS A 1 208 ? -16.578 -28.774 0.675 1.00 82.19 208 LYS A O 1
ATOM 1715 N N . ALA A 1 209 ? -16.750 -27.157 -0.870 1.00 82.12 209 ALA A N 1
ATOM 1716 C CA . ALA A 1 209 ? -16.342 -26.069 0.017 1.00 82.12 209 ALA A CA 1
ATOM 1717 C C . ALA A 1 209 ? -17.372 -25.743 1.109 1.00 82.12 209 ALA A C 1
ATOM 1719 O O . ALA A 1 209 ? -17.008 -25.181 2.139 1.00 82.12 209 ALA A O 1
ATOM 1720 N N . GLY A 1 210 ? -18.649 -26.059 0.873 1.00 86.88 210 GLY A N 1
ATOM 1721 C CA . GLY A 1 210 ? -19.731 -25.621 1.744 1.00 86.88 210 GLY A CA 1
ATOM 1722 C C . GLY A 1 210 ? -19.968 -24.114 1.643 1.00 86.88 210 GLY A C 1
ATOM 1723 O O . GLY A 1 210 ? -19.962 -23.548 0.546 1.00 86.88 210 GLY A O 1
ATOM 1724 N N . GLU A 1 211 ? -20.228 -23.479 2.783 1.00 90.19 211 GLU A N 1
ATOM 1725 C CA . GLU A 1 211 ? -20.415 -22.031 2.879 1.00 90.19 211 GLU A CA 1
ATOM 1726 C C . GLU A 1 211 ? -19.109 -21.321 3.256 1.00 90.19 211 GLU A C 1
ATOM 1728 O O . GLU A 1 211 ? -18.530 -21.590 4.305 1.00 90.19 211 GLU A O 1
ATOM 1733 N N . ILE A 1 212 ? -18.641 -20.395 2.418 1.00 93.44 212 ILE A N 1
ATOM 1734 C CA . ILE A 1 212 ? -17.412 -19.636 2.668 1.00 93.44 212 ILE A CA 1
ATOM 1735 C C . ILE A 1 212 ? -17.752 -18.185 2.994 1.00 93.44 212 ILE A C 1
ATOM 1737 O O . ILE A 1 212 ? -18.317 -17.462 2.172 1.00 93.44 212 ILE A O 1
ATOM 1741 N N . PHE A 1 213 ? -17.321 -17.737 4.168 1.00 95.44 213 PHE A N 1
ATOM 1742 C CA . PHE A 1 213 ? -17.363 -16.343 4.587 1.00 95.44 213 PHE A CA 1
ATOM 1743 C C . PHE A 1 213 ? -15.999 -15.687 4.356 1.00 95.44 213 PHE A C 1
ATOM 1745 O O . PHE A 1 213 ? -14.969 -16.217 4.774 1.00 95.44 213 PHE A O 1
ATOM 1752 N N . ILE A 1 214 ? -15.986 -14.515 3.724 1.00 97.06 214 ILE A N 1
ATOM 1753 C CA . ILE A 1 214 ? -14.783 -13.700 3.524 1.00 97.06 214 ILE A CA 1
ATOM 1754 C C . ILE A 1 214 ? -15.024 -12.306 4.096 1.00 97.06 214 ILE A C 1
ATOM 1756 O O . ILE A 1 214 ? -15.980 -11.643 3.704 1.00 97.06 214 ILE A O 1
ATOM 1760 N N . LEU A 1 215 ? -14.152 -11.837 4.988 1.00 97.38 215 LEU A N 1
ATOM 1761 C CA . LEU A 1 215 ? -14.196 -10.483 5.552 1.00 97.38 215 LEU A CA 1
ATOM 1762 C C . LEU A 1 215 ? -12.936 -9.699 5.166 1.00 97.38 215 LEU A C 1
ATOM 1764 O O . LEU A 1 215 ? -11.831 -10.132 5.472 1.00 97.38 215 LEU A O 1
ATOM 1768 N N . ILE A 1 216 ? -13.078 -8.520 4.562 1.00 95.38 216 ILE A N 1
ATOM 1769 C CA . ILE A 1 216 ? -11.951 -7.608 4.307 1.00 95.38 216 ILE A CA 1
ATOM 1770 C C . ILE A 1 216 ? -12.259 -6.241 4.927 1.00 95.38 216 ILE A C 1
ATOM 1772 O O . ILE A 1 216 ? -13.116 -5.503 4.437 1.00 95.38 216 ILE A O 1
ATOM 1776 N N . ASP A 1 217 ? -11.571 -5.904 6.017 1.00 94.25 217 ASP A N 1
ATOM 1777 C CA . ASP A 1 217 ? -11.690 -4.602 6.680 1.00 94.25 217 ASP A CA 1
ATOM 1778 C C . ASP A 1 217 ? -10.767 -3.561 6.038 1.00 94.25 217 ASP A C 1
ATOM 1780 O O . ASP A 1 217 ? -9.603 -3.847 5.752 1.00 94.25 217 ASP A O 1
ATOM 1784 N N . ALA A 1 218 ? -11.286 -2.343 5.868 1.00 89.56 218 ALA A N 1
ATOM 1785 C CA . ALA A 1 218 ? -10.595 -1.187 5.305 1.00 89.56 218 ALA A CA 1
ATOM 1786 C C . ALA A 1 218 ? -10.030 -1.461 3.901 1.00 89.56 218 ALA A C 1
ATOM 1788 O O . ALA A 1 218 ? -8.866 -1.191 3.609 1.00 89.56 218 ALA A O 1
ATOM 1789 N N . LEU A 1 219 ? -10.866 -2.000 3.005 1.00 90.62 219 LEU A N 1
ATOM 1790 C CA . LEU A 1 219 ? -10.465 -2.348 1.636 1.00 90.62 219 LEU A CA 1
ATOM 1791 C C . LEU A 1 219 ? -9.853 -1.151 0.885 1.00 90.62 219 LEU A C 1
ATOM 1793 O O . LEU A 1 219 ? -8.950 -1.331 0.074 1.00 90.62 219 LEU A O 1
ATOM 1797 N N . ASP A 1 220 ? -10.288 0.071 1.192 1.00 87.75 220 ASP A N 1
ATOM 1798 C CA . ASP A 1 220 ? -9.750 1.306 0.616 1.00 87.75 220 ASP A CA 1
ATOM 1799 C C . ASP A 1 220 ? -8.311 1.656 1.032 1.00 87.75 220 ASP A C 1
ATOM 1801 O O . ASP A 1 220 ? -7.734 2.588 0.473 1.00 87.75 220 ASP A O 1
ATOM 1805 N N . GLU A 1 221 ? -7.709 0.917 1.967 1.00 83.31 221 GLU A N 1
ATOM 1806 C CA . GLU A 1 221 ? -6.282 1.024 2.302 1.00 83.31 221 GLU A CA 1
ATOM 1807 C C . GLU A 1 221 ? -5.376 0.124 1.445 1.00 83.31 221 GLU A C 1
ATOM 1809 O O . GLU A 1 221 ? -4.147 0.202 1.552 1.00 83.31 221 GLU A O 1
ATOM 1814 N N . CYS A 1 222 ? -5.957 -0.715 0.580 1.00 83.69 222 CYS A N 1
ATOM 1815 C CA . CYS A 1 222 ? -5.202 -1.487 -0.401 1.00 83.69 222 CYS A CA 1
ATOM 1816 C C . CYS A 1 222 ? -4.513 -0.555 -1.412 1.00 83.69 222 CYS A C 1
ATOM 1818 O O . CYS A 1 222 ? -5.011 0.522 -1.753 1.00 83.69 222 CYS A O 1
ATOM 1820 N N . ASP A 1 223 ? -3.346 -0.971 -1.900 1.00 78.00 223 ASP A N 1
ATOM 1821 C CA . ASP A 1 223 ? -2.602 -0.248 -2.920 1.00 78.00 223 ASP A CA 1
ATOM 1822 C C . ASP A 1 223 ? -3.491 0.033 -4.142 1.00 78.00 223 ASP A C 1
ATOM 1824 O O . ASP A 1 223 ? -4.191 -0.850 -4.627 1.00 78.00 223 ASP A O 1
ATOM 1828 N N . ARG A 1 224 ? -3.485 1.267 -4.659 1.00 75.69 224 ARG A N 1
ATOM 1829 C CA . ARG A 1 224 ? -4.455 1.684 -5.688 1.00 75.69 224 ARG A CA 1
ATOM 1830 C C . ARG A 1 224 ? -4.439 0.787 -6.933 1.00 75.69 224 ARG A C 1
ATOM 1832 O O . ARG A 1 224 ? -5.493 0.473 -7.477 1.00 75.69 224 ARG A O 1
ATOM 1839 N N . ALA A 1 225 ? -3.250 0.366 -7.367 1.00 74.81 225 ALA A N 1
ATOM 1840 C CA . ALA A 1 225 ? -3.089 -0.471 -8.552 1.00 74.81 225 ALA A CA 1
ATOM 1841 C C . ALA A 1 225 ? -3.626 -1.898 -8.340 1.00 74.81 225 ALA A C 1
ATOM 1843 O O . ALA A 1 225 ? -4.090 -2.525 -9.294 1.00 74.81 225 ALA A O 1
ATOM 1844 N N . GLY A 1 226 ? -3.515 -2.437 -7.128 1.00 81.75 226 GLY A N 1
ATOM 1845 C CA . GLY A 1 226 ? -4.051 -3.728 -6.714 1.00 81.75 226 GLY A CA 1
ATOM 1846 C C . GLY A 1 226 ? -5.537 -3.679 -6.372 1.00 81.75 226 GLY A C 1
ATOM 1847 O O . GLY A 1 226 ? -6.259 -4.615 -6.704 1.00 81.75 226 GLY A O 1
ATOM 1848 N N . LEU A 1 227 ? -6.005 -2.579 -5.785 1.00 86.69 227 LEU A N 1
ATOM 1849 C CA . LEU A 1 227 ? -7.390 -2.360 -5.377 1.00 86.69 227 LEU A CA 1
ATOM 1850 C C . LEU A 1 227 ? -8.353 -2.486 -6.559 1.00 86.69 227 LEU A C 1
ATOM 1852 O O . LEU A 1 227 ? -9.288 -3.278 -6.496 1.00 86.69 227 LEU A O 1
ATOM 1856 N N . GLU A 1 228 ? -8.100 -1.764 -7.654 1.00 87.62 228 GLU A N 1
ATOM 1857 C CA . GLU A 1 228 ? -8.954 -1.809 -8.853 1.00 87.62 228 GLU A CA 1
ATOM 1858 C C . GLU A 1 228 ? -9.024 -3.229 -9.439 1.00 87.62 228 GLU A C 1
ATOM 1860 O O . GLU A 1 228 ? -10.099 -3.713 -9.799 1.00 87.62 228 GLU A O 1
ATOM 1865 N N . ARG A 1 229 ? -7.886 -3.938 -9.463 1.00 89.75 229 ARG A N 1
ATOM 1866 C CA . ARG A 1 229 ? -7.804 -5.332 -9.925 1.00 89.75 229 ARG A CA 1
ATOM 1867 C C . ARG A 1 229 ? -8.582 -6.282 -9.017 1.00 89.75 229 ARG A C 1
ATOM 1869 O O . ARG A 1 229 ? -9.344 -7.107 -9.517 1.00 89.75 229 ARG A O 1
ATOM 1876 N N . LEU A 1 230 ? -8.404 -6.174 -7.703 1.00 91.81 230 LEU A N 1
ATOM 1877 C CA . LEU A 1 230 ? -9.073 -7.021 -6.717 1.00 91.81 230 LEU A CA 1
ATOM 1878 C C . LEU A 1 230 ? -10.585 -6.786 -6.709 1.00 91.81 230 LEU A C 1
ATOM 1880 O O . LEU A 1 230 ? -11.347 -7.747 -6.735 1.00 91.81 230 LEU A O 1
ATOM 1884 N N . VAL A 1 231 ? -11.029 -5.529 -6.735 1.00 91.69 231 VAL A N 1
ATOM 1885 C CA . VAL A 1 231 ? -12.456 -5.177 -6.759 1.00 91.69 231 VAL A CA 1
ATOM 1886 C C . VAL A 1 231 ? -13.129 -5.673 -8.034 1.00 91.69 231 VAL A C 1
ATOM 1888 O O . VAL A 1 231 ? -14.209 -6.254 -7.949 1.00 91.69 231 VAL A O 1
ATOM 1891 N N . ALA A 1 232 ? -12.499 -5.502 -9.202 1.00 89.25 232 ALA A N 1
ATOM 1892 C CA . ALA A 1 232 ? -13.027 -6.041 -10.457 1.00 89.25 232 ALA A CA 1
ATOM 1893 C C . ALA A 1 232 ? -13.231 -7.559 -10.358 1.00 89.25 232 ALA A C 1
ATOM 1895 O O . ALA A 1 232 ? -14.282 -8.084 -10.708 1.00 89.25 232 ALA A O 1
ATOM 1896 N N . LYS A 1 233 ? -12.253 -8.256 -9.777 1.00 90.75 233 LYS A N 1
ATOM 1897 C CA . LYS A 1 233 ? -12.296 -9.700 -9.560 1.00 90.75 233 LYS A CA 1
ATOM 1898 C C . LYS A 1 233 ? -13.339 -10.160 -8.543 1.00 90.75 233 LYS A C 1
ATOM 1900 O O . LYS A 1 233 ? -14.010 -11.159 -8.788 1.00 90.75 233 LYS A O 1
ATOM 1905 N N . ILE A 1 234 ? -13.547 -9.420 -7.459 1.00 90.00 234 ILE A N 1
ATOM 1906 C CA . ILE A 1 234 ? -14.663 -9.662 -6.533 1.00 90.00 234 ILE A CA 1
ATOM 1907 C C . ILE A 1 234 ? -16.002 -9.436 -7.250 1.00 90.00 234 ILE A C 1
ATOM 1909 O O . ILE A 1 234 ? -16.918 -10.236 -7.092 1.00 90.00 234 ILE A O 1
ATOM 1913 N N . SER A 1 235 ? -16.115 -8.396 -8.079 1.00 88.75 235 SER A N 1
ATOM 1914 C CA . SER A 1 235 ? -17.326 -8.112 -8.860 1.00 88.75 235 SER A CA 1
ATOM 1915 C C . SER A 1 235 ? -17.654 -9.230 -9.861 1.00 88.75 235 SER A C 1
ATOM 1917 O O . SER A 1 235 ? -18.818 -9.621 -9.987 1.00 88.75 235 SER A O 1
ATOM 1919 N N . ASP A 1 236 ? -16.638 -9.819 -10.504 1.00 86.69 236 ASP A N 1
ATOM 1920 C CA . ASP A 1 236 ? -16.795 -10.958 -11.424 1.00 86.69 236 ASP A CA 1
ATOM 1921 C C . ASP A 1 236 ? -17.516 -12.145 -10.748 1.00 86.69 236 ASP A C 1
ATOM 1923 O O . ASP A 1 236 ? -18.352 -12.795 -11.381 1.00 86.69 236 ASP A O 1
ATOM 1927 N N . ILE A 1 237 ? -17.252 -12.401 -9.455 1.00 85.31 237 ILE A N 1
ATOM 1928 C CA . ILE A 1 237 ? -17.890 -13.490 -8.686 1.00 85.31 237 ILE A CA 1
ATOM 1929 C C . ILE A 1 237 ? -19.413 -13.313 -8.642 1.00 85.31 237 ILE A C 1
ATOM 1931 O O . ILE A 1 237 ? -20.153 -14.284 -8.777 1.00 85.31 237 ILE A O 1
ATOM 1935 N N . PHE A 1 238 ? -19.887 -12.077 -8.489 1.00 85.00 238 PHE A N 1
ATOM 1936 C CA . PHE A 1 238 ? -21.304 -11.763 -8.271 1.00 85.00 238 PHE A CA 1
ATOM 1937 C C . PHE A 1 238 ? -22.042 -11.305 -9.540 1.00 85.00 238 PHE A C 1
ATOM 1939 O O . PHE A 1 238 ? -23.230 -10.980 -9.487 1.00 85.00 238 PHE A O 1
ATOM 1946 N N . SER A 1 239 ? -21.354 -11.269 -10.684 1.00 78.88 239 SER A N 1
ATOM 1947 C CA . SER A 1 239 ? -21.916 -10.813 -11.963 1.00 78.88 239 SER A CA 1
ATOM 1948 C C . SER A 1 239 ? -22.611 -11.924 -12.765 1.00 78.88 239 SER A C 1
ATOM 1950 O O . SER A 1 239 ? -23.413 -11.630 -13.655 1.00 78.88 239 SER A O 1
ATOM 1952 N N . THR A 1 240 ? -22.341 -13.198 -12.464 1.00 65.75 240 THR A N 1
ATOM 1953 C CA . THR A 1 240 ? -22.910 -14.350 -13.188 1.00 65.75 240 THR A CA 1
ATOM 1954 C C . THR A 1 240 ? -24.265 -14.801 -12.601 1.00 65.75 240 THR A C 1
ATOM 1956 O O . THR A 1 240 ? -24.452 -14.757 -11.386 1.00 65.75 240 THR A O 1
ATOM 1959 N N . PRO A 1 241 ? -25.258 -15.203 -13.425 1.00 58.59 241 PRO A N 1
ATOM 1960 C CA . PRO A 1 241 ? -26.555 -15.690 -12.937 1.00 58.59 241 PRO A CA 1
ATOM 1961 C C . PRO A 1 241 ? -26.446 -16.998 -12.128 1.00 58.59 241 PRO A C 1
ATOM 1963 O O . PRO A 1 241 ? -25.681 -17.892 -12.483 1.00 58.59 241 PRO A O 1
ATOM 1966 N N . SER A 1 242 ? -27.269 -17.126 -11.079 1.00 54.28 242 SER A N 1
ATOM 1967 C CA . SER A 1 242 ? -27.231 -18.175 -10.040 1.00 54.28 242 SER A CA 1
ATOM 1968 C C . SER A 1 242 ? -27.466 -19.619 -10.509 1.00 54.28 242 SER A C 1
ATOM 1970 O O . SER A 1 242 ? -27.314 -20.542 -9.718 1.00 54.28 242 SER A O 1
ATOM 1972 N N . GLU A 1 243 ? -27.823 -19.854 -11.772 1.00 50.34 243 GLU A N 1
ATOM 1973 C CA . GLU A 1 243 ? -28.076 -21.208 -12.296 1.00 50.34 243 GLU A CA 1
ATOM 1974 C C . GLU A 1 243 ? -26.782 -22.003 -12.570 1.00 50.34 243 GLU A C 1
ATOM 1976 O O . GLU A 1 243 ? -26.839 -23.203 -12.825 1.00 50.34 243 GLU A O 1
ATOM 1981 N N . GLN A 1 244 ? -25.609 -21.362 -12.470 1.00 49.59 244 GLN A N 1
ATOM 1982 C CA . GLN A 1 244 ? -24.290 -21.993 -12.641 1.00 49.59 244 GLN A CA 1
ATOM 1983 C C . GLN A 1 244 ? -23.276 -21.626 -11.540 1.00 49.59 244 GLN A C 1
ATOM 1985 O O . GLN A 1 244 ? -22.092 -21.922 -11.691 1.00 49.59 244 GLN A O 1
ATOM 1990 N N . SER A 1 245 ? -23.689 -20.967 -10.448 1.00 52.06 245 SER A N 1
ATOM 1991 C CA . SER A 1 245 ? -22.744 -20.448 -9.447 1.00 52.06 245 SER A CA 1
ATOM 1992 C C . SER A 1 245 ? -22.111 -21.581 -8.623 1.00 52.06 245 SER A C 1
ATOM 1994 O O . SER A 1 245 ? -22.829 -22.239 -7.863 1.00 52.06 245 SER A O 1
ATOM 1996 N N . PRO A 1 246 ? -20.790 -21.816 -8.720 1.00 52.09 246 PRO A N 1
ATOM 1997 C CA . PRO A 1 246 ? -20.118 -22.803 -7.893 1.00 52.09 246 PRO A CA 1
ATOM 1998 C C . PRO A 1 246 ? -19.783 -22.162 -6.534 1.00 52.09 246 PRO A C 1
ATOM 2000 O O . PRO A 1 246 ? -19.150 -21.108 -6.493 1.00 52.09 246 PRO A O 1
ATOM 2003 N N . GLY A 1 247 ? -20.210 -22.793 -5.436 1.00 61.53 247 GLY A N 1
ATOM 2004 C CA . GLY A 1 247 ? -19.919 -22.377 -4.055 1.00 61.53 247 GLY A CA 1
ATOM 2005 C C . GLY A 1 247 ? -20.878 -21.330 -3.465 1.00 61.53 247 GLY A C 1
ATOM 2006 O O . GLY A 1 247 ? -21.317 -20.404 -4.148 1.00 61.53 247 GLY A O 1
ATOM 2007 N N . ARG A 1 248 ? -21.213 -21.474 -2.171 1.00 84.31 248 ARG A N 1
ATOM 2008 C CA . ARG A 1 248 ? -22.001 -20.491 -1.401 1.00 84.31 248 ARG A CA 1
ATOM 2009 C C . ARG A 1 248 ? -21.044 -19.507 -0.744 1.00 84.31 248 ARG A C 1
ATOM 2011 O O . ARG A 1 248 ? -20.423 -19.837 0.263 1.00 84.31 248 ARG A O 1
ATOM 2018 N N . VAL A 1 249 ? -20.890 -18.323 -1.328 1.00 90.81 249 VAL A N 1
ATOM 2019 C CA . VAL A 1 249 ? -19.831 -17.385 -0.939 1.00 90.81 249 VAL A CA 1
ATOM 2020 C C . VAL A 1 249 ? -20.414 -16.070 -0.437 1.00 90.81 249 VAL A C 1
ATOM 2022 O O . VAL A 1 249 ? -21.149 -15.377 -1.141 1.00 90.81 249 VAL A O 1
ATOM 2025 N N . LYS A 1 250 ? -20.033 -15.693 0.781 1.00 93.44 250 LYS A N 1
ATOM 2026 C CA . LYS A 1 250 ? -20.495 -14.494 1.477 1.00 93.44 250 LYS A CA 1
ATOM 2027 C C . LYS A 1 250 ? -19.320 -13.559 1.725 1.00 93.44 250 LYS A C 1
ATOM 2029 O O . LYS A 1 250 ? -18.502 -13.802 2.608 1.00 93.44 250 LYS A O 1
ATOM 2034 N N . PHE A 1 251 ? -19.237 -12.478 0.952 1.00 95.19 251 PHE A N 1
ATOM 2035 C CA . PHE A 1 251 ? -18.224 -11.439 1.157 1.00 95.19 251 PHE A CA 1
ATOM 2036 C C . PHE A 1 251 ? -18.766 -10.322 2.039 1.00 95.19 251 PHE A C 1
ATOM 2038 O O . PHE A 1 251 ? -19.871 -9.838 1.813 1.00 95.19 251 PHE A O 1
ATOM 2045 N N . LEU A 1 252 ? -17.951 -9.856 2.977 1.00 97.00 252 LEU A N 1
ATOM 2046 C CA . LEU A 1 252 ? -18.147 -8.614 3.704 1.00 97.00 252 LEU A CA 1
ATOM 2047 C C . LEU A 1 252 ? -16.927 -7.726 3.502 1.00 97.00 252 LEU A C 1
ATOM 2049 O O . LEU A 1 252 ? -15.802 -8.135 3.782 1.00 97.00 252 LEU A O 1
ATOM 2053 N N . VAL A 1 253 ? -17.148 -6.496 3.052 1.00 95.50 253 VAL A N 1
ATOM 2054 C CA . VAL A 1 253 ? -16.083 -5.497 2.926 1.00 95.50 253 VAL A CA 1
ATOM 2055 C C . VAL A 1 253 ? -16.449 -4.227 3.680 1.00 95.50 253 VAL A C 1
ATOM 2057 O O . VAL A 1 253 ? -17.595 -3.771 3.623 1.00 95.50 253 VAL A O 1
ATOM 2060 N N . THR A 1 254 ? -15.480 -3.635 4.375 1.00 94.94 254 THR A N 1
ATOM 2061 C CA . THR A 1 254 ? -15.638 -2.297 4.961 1.00 94.94 254 THR A CA 1
ATOM 2062 C C . THR A 1 254 ? -14.799 -1.292 4.179 1.00 94.94 254 THR A C 1
ATOM 2064 O O . THR A 1 254 ? -13.677 -1.595 3.768 1.00 94.94 254 THR A O 1
ATOM 2067 N N . HIS A 1 255 ? -15.344 -0.098 3.933 1.00 92.38 255 HIS A N 1
ATOM 2068 C CA . HIS A 1 255 ? -14.592 0.981 3.292 1.00 92.38 255 HIS A CA 1
ATOM 2069 C C . HIS A 1 255 ? -15.142 2.376 3.626 1.00 92.38 255 HIS A C 1
ATOM 2071 O O . HIS A 1 255 ? -16.214 2.537 4.221 1.00 92.38 255 HIS A O 1
ATOM 2077 N N . ARG A 1 256 ? -14.381 3.418 3.280 1.00 90.50 256 ARG A N 1
ATOM 2078 C CA . ARG A 1 256 ? -14.848 4.818 3.318 1.00 90.50 256 ARG A CA 1
ATOM 2079 C C . ARG A 1 256 ? -15.773 5.154 2.138 1.00 90.50 256 ARG A C 1
ATOM 2081 O O . ARG A 1 256 ? -15.655 4.519 1.093 1.00 90.50 256 ARG A O 1
ATOM 2088 N N . PRO A 1 257 ? -16.674 6.144 2.277 1.00 87.38 257 PRO A N 1
ATOM 2089 C CA . PRO A 1 257 ? -17.528 6.579 1.175 1.00 87.38 257 PRO A CA 1
ATOM 2090 C C . PRO A 1 257 ? -16.720 7.251 0.054 1.00 87.38 257 PRO A C 1
ATOM 2092 O O . PRO A 1 257 ? -15.668 7.837 0.314 1.00 87.38 257 PRO A O 1
ATOM 2095 N N . GLN A 1 258 ? -17.252 7.222 -1.170 1.00 82.81 258 GLN A N 1
ATOM 2096 C CA . GLN A 1 258 ? -16.762 7.941 -2.357 1.00 82.81 258 GLN A CA 1
ATOM 2097 C C . GLN A 1 258 ? -15.337 7.559 -2.793 1.00 82.81 258 GLN A C 1
ATOM 2099 O O . GLN A 1 258 ? -14.621 8.352 -3.409 1.00 82.81 258 GLN A O 1
ATOM 2104 N N . ILE A 1 259 ? -14.906 6.331 -2.495 1.00 82.00 259 ILE A N 1
ATOM 2105 C CA . ILE A 1 259 ? -13.609 5.821 -2.949 1.00 82.00 259 ILE A CA 1
ATOM 2106 C C . ILE A 1 259 ? -13.727 5.344 -4.401 1.00 82.00 259 ILE A C 1
ATOM 2108 O O . ILE A 1 259 ? -14.346 4.315 -4.700 1.00 82.00 259 ILE A O 1
ATOM 2112 N N . ALA A 1 260 ? -13.100 6.099 -5.307 1.00 73.06 260 ALA A N 1
ATOM 2113 C CA . ALA A 1 260 ? -12.971 5.732 -6.713 1.00 73.06 260 ALA A CA 1
ATOM 2114 C C . ALA A 1 260 ? -12.297 4.354 -6.852 1.00 73.06 260 ALA A C 1
ATOM 2116 O O . ALA A 1 260 ? -11.294 4.081 -6.196 1.00 73.06 260 ALA A O 1
ATOM 2117 N N . GLY A 1 261 ? -12.859 3.486 -7.696 1.00 78.56 261 GLY A N 1
ATOM 2118 C CA . GLY A 1 261 ? -12.381 2.112 -7.895 1.00 78.56 261 GLY A CA 1
ATOM 2119 C C . GLY A 1 261 ? -13.028 1.056 -6.988 1.00 78.56 261 GLY A C 1
ATOM 2120 O O . GLY A 1 261 ? -12.913 -0.124 -7.297 1.00 78.56 261 GLY A O 1
ATOM 2121 N N . ILE A 1 262 ? -13.756 1.450 -5.931 1.00 83.19 262 ILE A N 1
ATOM 2122 C CA . ILE A 1 262 ? -14.550 0.526 -5.093 1.00 83.19 262 ILE A CA 1
ATOM 2123 C C . ILE A 1 262 ? -16.041 0.681 -5.370 1.00 83.19 262 ILE A C 1
ATOM 2125 O O . ILE A 1 262 ? -16.726 -0.291 -5.684 1.00 83.19 262 ILE A O 1
ATOM 2129 N N . GLU A 1 263 ? -16.565 1.900 -5.232 1.00 80.44 263 GLU A N 1
ATOM 2130 C CA . GLU A 1 263 ? -18.016 2.098 -5.260 1.00 80.44 263 GLU A CA 1
ATOM 2131 C C . GLU A 1 263 ? -18.611 1.868 -6.641 1.00 80.44 263 GLU A C 1
ATOM 2133 O O . GLU A 1 263 ? -19.603 1.152 -6.733 1.00 80.44 263 GLU A O 1
ATOM 2138 N N . GLU A 1 264 ? -17.993 2.416 -7.690 1.00 80.81 264 GLU A N 1
ATOM 2139 C CA . GLU A 1 264 ? -18.479 2.281 -9.067 1.00 80.81 264 GLU A CA 1
ATOM 2140 C C . GLU A 1 264 ? -18.621 0.802 -9.482 1.00 80.81 264 GLU A C 1
ATOM 2142 O O . GLU A 1 264 ? -19.742 0.389 -9.789 1.00 80.81 264 GLU A O 1
ATOM 2147 N N . PRO A 1 265 ? -17.584 -0.063 -9.392 1.00 82.62 265 PRO A N 1
ATOM 2148 C CA . PRO A 1 265 ? -17.739 -1.463 -9.796 1.00 82.62 265 PRO A CA 1
ATOM 2149 C C . PRO A 1 265 ? -18.733 -2.254 -8.936 1.00 82.62 265 PRO A C 1
ATOM 2151 O O . PRO A 1 265 ? -19.483 -3.073 -9.462 1.00 82.62 265 PRO A O 1
ATOM 2154 N N . LEU A 1 266 ? -18.756 -2.026 -7.616 1.00 83.38 266 LEU A N 1
ATOM 2155 C CA . LEU A 1 266 ? -19.581 -2.814 -6.689 1.00 83.38 266 LEU A CA 1
ATOM 2156 C C . LEU A 1 266 ? -21.038 -2.341 -6.615 1.00 83.38 266 LEU A C 1
ATOM 2158 O O . LEU A 1 266 ? -21.910 -3.098 -6.179 1.00 83.38 266 LEU A O 1
ATOM 2162 N N . ARG A 1 267 ? -21.317 -1.094 -7.013 1.00 77.62 267 ARG A N 1
ATOM 2163 C CA . ARG A 1 267 ? -22.673 -0.535 -7.124 1.00 77.62 267 ARG A CA 1
ATOM 2164 C C . ARG A 1 267 ? -23.383 -1.005 -8.392 1.00 77.62 267 ARG A C 1
ATOM 2166 O O . ARG A 1 267 ? -24.605 -1.105 -8.375 1.00 77.62 267 ARG A O 1
ATOM 2173 N N . LEU A 1 268 ? -22.640 -1.294 -9.461 1.00 76.56 268 LEU A N 1
ATOM 2174 C CA . LEU A 1 268 ? -23.189 -1.812 -10.721 1.00 76.56 268 LEU A CA 1
ATOM 2175 C C . LEU A 1 268 ? -23.676 -3.267 -10.617 1.00 76.56 268 LEU A C 1
ATOM 2177 O O . LEU A 1 268 ? -24.396 -3.740 -11.497 1.00 76.56 268 LEU A O 1
ATOM 2181 N N . LEU A 1 269 ? -23.323 -3.972 -9.538 1.00 78.69 269 LEU A N 1
ATOM 2182 C CA . LEU A 1 269 ? -23.862 -5.292 -9.232 1.00 78.69 269 LEU A CA 1
ATOM 2183 C C . LEU A 1 269 ? -25.380 -5.232 -9.007 1.00 78.69 269 LEU A C 1
ATOM 2185 O O . LEU A 1 269 ? -25.932 -4.241 -8.527 1.00 78.69 269 LEU A O 1
ATOM 2189 N N . ARG A 1 270 ? -26.074 -6.334 -9.315 1.00 72.75 270 ARG A N 1
ATOM 2190 C CA . ARG A 1 270 ? -27.521 -6.451 -9.074 1.00 72.75 270 ARG A CA 1
ATOM 2191 C C . ARG A 1 270 ? -27.824 -6.176 -7.597 1.00 72.75 270 ARG A C 1
ATOM 2193 O O . ARG A 1 270 ? -27.137 -6.698 -6.725 1.00 72.75 270 ARG A O 1
ATOM 2200 N N . ALA A 1 271 ? -28.911 -5.458 -7.308 1.00 66.81 271 ALA A N 1
ATOM 2201 C CA . ALA A 1 271 ? -29.291 -5.092 -5.936 1.00 66.81 271 ALA A CA 1
ATOM 2202 C C . ALA A 1 271 ? -29.455 -6.297 -4.982 1.00 66.81 271 ALA A C 1
ATOM 2204 O O . ALA A 1 271 ? -29.264 -6.167 -3.780 1.00 66.81 271 ALA A O 1
ATOM 2205 N N . ARG A 1 272 ? -29.780 -7.486 -5.515 1.00 68.50 272 ARG A N 1
ATOM 2206 C CA . ARG A 1 272 ? -29.848 -8.739 -4.741 1.00 68.50 272 ARG A CA 1
ATOM 2207 C C . ARG A 1 272 ? -28.488 -9.393 -4.474 1.00 68.50 272 ARG A C 1
ATOM 2209 O O . ARG A 1 272 ? -28.409 -10.235 -3.592 1.00 68.50 272 ARG A O 1
ATOM 2216 N N . ALA A 1 273 ? -27.449 -9.036 -5.223 1.00 78.75 273 ALA A N 1
ATOM 2217 C CA . ALA A 1 273 ? -26.098 -9.578 -5.083 1.00 78.75 273 ALA A CA 1
ATOM 2218 C C . ALA A 1 273 ? -25.186 -8.686 -4.218 1.00 78.75 273 ALA A C 1
ATOM 2220 O O . ALA A 1 273 ? -24.180 -9.168 -3.706 1.00 78.75 273 ALA A O 1
ATOM 2221 N N . SER A 1 274 ? -25.533 -7.404 -4.041 1.00 88.25 274 SER A N 1
ATOM 2222 C CA . SER A 1 274 ? -24.744 -6.411 -3.299 1.00 88.25 274 SER A CA 1
ATOM 2223 C C . SER A 1 274 ? -25.631 -5.616 -2.336 1.00 88.25 274 SER A C 1
ATOM 2225 O O . SER A 1 274 ? -26.448 -4.795 -2.754 1.00 88.25 274 SER A O 1
ATOM 2227 N N . LEU A 1 275 ? -25.465 -5.855 -1.036 1.00 92.00 275 LEU A N 1
ATOM 2228 C CA . LEU A 1 275 ? -26.132 -5.137 0.050 1.00 92.00 275 LEU A CA 1
ATOM 2229 C C . LEU A 1 275 ? -25.221 -4.038 0.603 1.00 92.00 275 LEU A C 1
ATOM 2231 O O . LEU A 1 275 ? -23.996 -4.160 0.596 1.00 92.00 275 LEU A O 1
ATOM 2235 N N . CYS A 1 276 ? -25.816 -2.960 1.112 1.00 92.12 276 CYS A N 1
ATOM 2236 C CA . CYS A 1 276 ? -25.075 -1.806 1.618 1.00 92.12 276 CYS A CA 1
ATOM 2237 C C . CYS A 1 276 ? -25.646 -1.304 2.945 1.00 92.12 276 CYS A C 1
ATOM 2239 O O . CYS A 1 276 ? -26.820 -0.925 3.005 1.00 92.12 276 CYS A O 1
ATOM 2241 N N . ILE A 1 277 ? -24.815 -1.277 3.984 1.00 93.12 277 ILE A N 1
ATOM 2242 C CA . ILE A 1 277 ? -25.085 -0.653 5.281 1.00 93.12 277 ILE A CA 1
ATOM 2243 C C . ILE A 1 277 ? -24.246 0.624 5.347 1.00 93.12 277 ILE A C 1
ATOM 2245 O O . ILE A 1 277 ? -23.020 0.570 5.442 1.00 93.12 277 ILE A O 1
ATOM 2249 N N . GLU A 1 278 ? -24.909 1.776 5.283 1.00 91.75 278 GLU A N 1
ATOM 2250 C CA . GLU A 1 278 ? -24.272 3.076 5.486 1.00 91.75 278 GLU A CA 1
ATOM 2251 C C . GLU A 1 278 ? -24.389 3.466 6.956 1.00 91.75 278 GLU A C 1
ATOM 2253 O O . GLU A 1 278 ? -25.484 3.695 7.473 1.00 91.75 278 GLU A O 1
ATOM 2258 N N . ILE A 1 279 ? -23.250 3.530 7.642 1.00 89.75 279 ILE A N 1
ATOM 2259 C CA . ILE A 1 279 ? -23.210 3.905 9.049 1.00 89.75 279 ILE A CA 1
ATOM 2260 C C . ILE A 1 279 ? -23.359 5.419 9.146 1.00 89.75 279 ILE A C 1
ATOM 2262 O O . ILE A 1 279 ? -22.521 6.181 8.659 1.00 89.75 279 ILE A O 1
ATOM 2266 N N . ASN A 1 280 ? -24.408 5.843 9.840 1.00 82.94 280 ASN A N 1
ATOM 2267 C CA . ASN A 1 280 ? -24.634 7.229 10.215 1.00 82.94 280 ASN A CA 1
ATOM 2268 C C . ASN A 1 280 ? -24.642 7.371 11.744 1.00 82.94 280 ASN A C 1
ATOM 2270 O O . ASN A 1 280 ? -24.746 6.388 12.480 1.00 82.94 280 ASN A O 1
ATOM 2274 N N . SER A 1 281 ? -24.562 8.611 12.223 1.00 79.50 281 SER A N 1
ATOM 2275 C CA . SER A 1 281 ? -24.427 8.927 13.648 1.00 79.50 281 SER A CA 1
ATOM 2276 C C . SER A 1 281 ? -25.614 8.468 14.506 1.00 79.50 281 SER A C 1
ATOM 2278 O O . SER A 1 281 ? -25.458 8.350 15.717 1.00 79.50 281 SER A O 1
ATOM 2280 N N . SER A 1 282 ? -26.785 8.195 13.914 1.00 83.62 282 SER A N 1
ATOM 2281 C CA . SER A 1 282 ? -27.962 7.731 14.663 1.00 83.62 282 SER A CA 1
ATOM 2282 C C . SER A 1 282 ? -27.866 6.257 15.059 1.00 83.62 282 SER A C 1
ATOM 2284 O O . SER A 1 282 ? -28.199 5.915 16.189 1.00 83.62 282 SER A O 1
ATOM 2286 N N . VAL A 1 283 ? -27.336 5.404 14.176 1.00 84.81 283 VAL A N 1
ATOM 2287 C CA . VAL A 1 283 ? -27.239 3.948 14.394 1.00 84.81 283 VAL A CA 1
ATOM 2288 C C . VAL A 1 283 ? -26.265 3.609 15.525 1.00 84.81 283 VAL A C 1
ATOM 2290 O O . VAL A 1 283 ? -26.476 2.676 16.289 1.00 84.81 283 VAL A O 1
ATOM 2293 N N . ILE A 1 284 ? -25.199 4.397 15.652 1.00 88.25 284 ILE A N 1
ATOM 2294 C CA . ILE A 1 284 ? -24.119 4.183 16.627 1.00 88.25 284 ILE A CA 1
ATOM 2295 C C . ILE A 1 284 ? -24.257 5.045 17.885 1.00 88.25 284 ILE A C 1
ATOM 2297 O O . ILE A 1 284 ? -23.322 5.107 18.681 1.00 88.25 284 ILE A O 1
ATOM 2301 N N . LYS A 1 285 ? -25.376 5.759 18.046 1.00 87.75 285 LYS A N 1
ATOM 2302 C CA . LYS A 1 285 ? -25.549 6.748 19.115 1.00 87.75 285 LYS A CA 1
ATOM 2303 C C . LYS A 1 285 ? -25.332 6.130 20.498 1.00 87.75 285 LYS A C 1
ATOM 2305 O O . LYS A 1 285 ? -24.515 6.639 21.260 1.00 87.75 285 LYS A O 1
ATOM 2310 N N . ASP A 1 286 ? -25.983 5.004 20.774 1.00 87.38 286 ASP A N 1
ATOM 2311 C CA . ASP A 1 286 ? -25.896 4.326 22.072 1.00 87.38 286 ASP A CA 1
ATOM 2312 C C . ASP A 1 286 ? -24.477 3.795 22.346 1.00 87.38 286 ASP A C 1
ATOM 2314 O O . ASP A 1 286 ? -23.956 3.928 23.456 1.00 87.38 286 ASP A O 1
ATOM 2318 N N . ASP A 1 287 ? -23.818 3.245 21.319 1.00 89.19 287 ASP A N 1
ATOM 2319 C CA . ASP A 1 287 ? -22.425 2.789 21.399 1.00 89.19 287 ASP A CA 1
ATOM 2320 C C . ASP A 1 287 ? -21.479 3.962 21.709 1.00 89.19 287 ASP A C 1
ATOM 2322 O O . ASP A 1 287 ? -20.556 3.834 22.519 1.00 89.19 287 ASP A O 1
ATOM 2326 N N . LEU A 1 288 ? -21.713 5.120 21.086 1.00 89.94 288 LEU A N 1
ATOM 2327 C CA . LEU A 1 288 ? -20.912 6.323 21.281 1.00 89.94 288 LEU A CA 1
ATOM 2328 C C . LEU A 1 288 ? -21.129 6.948 22.663 1.00 89.94 288 LEU A C 1
ATOM 2330 O O . LEU A 1 288 ? -20.153 7.347 23.296 1.00 89.94 288 LEU A O 1
ATOM 2334 N N . GLU A 1 289 ? -22.364 7.004 23.159 1.00 90.75 289 GLU A N 1
ATOM 2335 C CA . GLU A 1 289 ? -22.675 7.494 24.509 1.00 90.75 289 GLU A CA 1
ATOM 2336 C C . GLU A 1 289 ? -21.987 6.637 25.582 1.00 90.75 289 GLU A C 1
ATOM 2338 O O . GLU A 1 289 ? -21.315 7.164 26.476 1.00 90.75 289 GLU A O 1
ATOM 2343 N N . GLN A 1 290 ? -22.055 5.306 25.454 1.00 88.88 290 GLN A N 1
ATOM 2344 C CA . GLN A 1 290 ? -21.341 4.386 26.347 1.00 88.88 290 GLN A CA 1
ATOM 2345 C C . GLN A 1 290 ? -19.824 4.593 26.279 1.00 88.88 290 GLN A C 1
ATOM 2347 O O . GLN A 1 290 ? -19.150 4.631 27.316 1.00 88.88 290 GLN A O 1
ATOM 2352 N N . TYR A 1 291 ? -19.283 4.778 25.073 1.00 89.94 291 TYR A N 1
ATOM 2353 C CA . TYR A 1 291 ? -17.864 5.055 24.873 1.00 89.94 291 TYR A CA 1
ATOM 2354 C C . TYR A 1 291 ? -17.433 6.368 25.542 1.00 89.94 291 TYR A C 1
ATOM 2356 O O . TYR A 1 291 ? -16.457 6.385 26.297 1.00 89.94 291 TYR A O 1
ATOM 2364 N N . ILE A 1 292 ? -18.181 7.458 25.339 1.00 91.88 292 ILE A N 1
ATOM 2365 C CA . ILE A 1 292 ? -17.917 8.766 25.960 1.00 91.88 292 ILE A CA 1
ATOM 2366 C C . ILE A 1 292 ? -17.972 8.659 27.484 1.00 91.88 292 ILE A C 1
ATOM 2368 O O . ILE A 1 292 ? -17.100 9.201 28.171 1.00 91.88 292 ILE A O 1
ATOM 2372 N N . HIS A 1 293 ? -18.955 7.941 28.028 1.00 90.94 293 HIS A N 1
ATOM 2373 C CA . HIS A 1 293 ? -19.080 7.740 29.467 1.00 90.94 293 HIS A CA 1
ATOM 2374 C C . HIS A 1 293 ? -17.837 7.056 30.050 1.00 90.94 293 HIS A C 1
ATOM 2376 O O . HIS A 1 293 ? -17.250 7.533 31.025 1.00 90.94 293 HIS A O 1
ATOM 2382 N N . LEU A 1 294 ? -17.393 5.955 29.437 1.00 89.31 294 LEU A N 1
ATOM 2383 C CA . LEU A 1 294 ? -16.195 5.235 29.872 1.00 89.31 294 LEU A CA 1
ATOM 2384 C C . LEU A 1 294 ? -14.941 6.103 29.777 1.00 89.31 294 LEU A C 1
ATOM 2386 O O . LEU A 1 294 ? -14.148 6.138 30.720 1.00 89.31 294 LEU A O 1
ATOM 2390 N N . LYS A 1 295 ? -14.794 6.842 28.676 1.00 89.62 295 LYS A N 1
ATOM 2391 C CA . LYS A 1 295 ? -13.654 7.727 28.438 1.00 89.62 295 LYS A CA 1
ATOM 2392 C C . LYS A 1 295 ? -13.569 8.894 29.397 1.00 89.62 295 LYS A C 1
ATOM 2394 O O . LYS A 1 295 ? -12.484 9.214 29.874 1.00 89.62 295 LYS A O 1
ATOM 2399 N N . THR A 1 296 ? -14.701 9.511 29.701 1.00 91.94 296 THR A N 1
ATOM 2400 C CA . THR A 1 296 ? -14.747 10.633 30.637 1.00 91.94 296 THR A CA 1
ATOM 2401 C C . THR A 1 296 ? -14.434 10.150 32.054 1.00 91.94 296 THR A C 1
ATOM 2403 O O . THR A 1 296 ? -13.640 10.776 32.755 1.00 91.94 296 THR A O 1
ATOM 2406 N N . ARG A 1 297 ? -14.951 8.979 32.450 1.00 90.25 297 ARG A N 1
ATOM 2407 C CA . ARG A 1 297 ? -14.643 8.370 33.752 1.00 90.25 297 ARG A CA 1
ATOM 2408 C C . ARG A 1 297 ? -13.153 8.052 33.904 1.00 90.25 297 ARG A C 1
ATOM 2410 O O . ARG A 1 297 ? -12.564 8.333 34.945 1.00 90.25 297 ARG A O 1
ATOM 2417 N N . ASP A 1 298 ? -12.544 7.480 32.868 1.00 89.19 298 ASP A N 1
ATOM 2418 C CA . ASP A 1 298 ? -11.112 7.163 32.846 1.00 89.19 298 ASP A CA 1
ATOM 2419 C C . ASP A 1 298 ? -10.214 8.416 32.764 1.00 89.19 298 ASP A C 1
ATOM 2421 O O . ASP A 1 298 ? -9.096 8.450 33.274 1.00 89.19 298 ASP A O 1
ATOM 2425 N N . LEU A 1 299 ? -10.709 9.502 32.174 1.00 89.62 299 LEU A N 1
ATOM 2426 C CA . LEU A 1 299 ? -10.041 10.800 32.230 1.00 89.62 299 LEU A CA 1
ATOM 2427 C C . LEU A 1 299 ? -10.037 11.367 33.656 1.00 89.62 299 LEU A C 1
ATOM 2429 O O . LEU A 1 299 ? -9.010 11.856 34.125 1.00 89.62 299 LEU A O 1
ATOM 2433 N N . VAL A 1 300 ? -11.171 11.300 34.358 1.00 90.75 300 VAL A N 1
ATOM 2434 C CA . VAL A 1 300 ? -11.312 11.814 35.730 1.00 90.75 300 VAL A CA 1
ATOM 2435 C C . VAL A 1 300 ? -10.545 10.962 36.741 1.00 90.75 300 VAL A C 1
ATOM 2437 O O . VAL A 1 300 ? -10.020 11.511 37.711 1.00 90.75 300 VAL A O 1
ATOM 2440 N N . SER A 1 301 ? -10.427 9.647 36.524 1.00 89.56 301 SER A N 1
ATOM 2441 C CA . SER A 1 301 ? -9.578 8.788 37.363 1.00 89.56 301 SER A CA 1
ATOM 2442 C C . SER A 1 301 ? -8.104 9.197 37.266 1.00 89.56 301 SER A C 1
ATOM 2444 O O . SER A 1 301 ? -7.430 9.299 38.289 1.00 89.56 301 SER A O 1
ATOM 2446 N N . ARG A 1 302 ? -7.627 9.518 36.055 1.00 88.19 302 ARG A N 1
ATOM 2447 C CA . ARG A 1 302 ? -6.261 10.002 35.795 1.00 88.19 302 ARG A CA 1
ATOM 2448 C C . ARG A 1 302 ? -6.041 11.454 36.231 1.00 88.19 302 ARG A C 1
ATOM 2450 O O . ARG A 1 302 ? -4.936 11.809 36.635 1.00 88.19 302 ARG A O 1
ATOM 2457 N N . LYS A 1 303 ? -7.079 12.296 36.177 1.00 87.38 303 LYS A N 1
ATOM 2458 C CA . LYS A 1 303 ? -7.058 13.714 36.578 1.00 87.38 303 LYS A CA 1
ATOM 2459 C C . LYS A 1 303 ? -8.213 14.055 37.534 1.00 87.38 303 LYS A C 1
ATOM 2461 O O . LYS A 1 303 ? -9.217 14.643 37.116 1.00 87.38 303 LYS A O 1
ATOM 2466 N N . PRO A 1 304 ? -8.064 13.771 38.844 1.00 85.88 304 PRO A N 1
ATOM 2467 C CA . PRO A 1 304 ? -9.128 13.983 39.831 1.00 85.88 304 PRO A CA 1
ATOM 2468 C C . PRO A 1 304 ? -9.622 15.434 39.936 1.00 85.88 304 PRO A C 1
ATOM 2470 O O . PRO A 1 304 ? -10.771 15.682 40.300 1.00 85.88 304 PRO A O 1
ATOM 2473 N N . ASN A 1 305 ? -8.784 16.409 39.575 1.00 85.12 305 ASN A N 1
ATOM 2474 C CA . ASN A 1 305 ? -9.131 17.831 39.540 1.00 85.12 305 ASN A CA 1
ATOM 2475 C C . ASN A 1 305 ? -10.228 18.179 38.512 1.00 85.12 305 ASN A C 1
ATOM 2477 O O . ASN A 1 305 ? -10.857 19.231 38.639 1.00 85.12 305 ASN A O 1
ATOM 2481 N N . LEU A 1 306 ? -10.483 17.311 37.526 1.00 85.69 306 LEU A N 1
ATOM 2482 C CA . LEU A 1 306 ? -11.543 17.477 36.525 1.00 85.69 306 LEU A CA 1
ATOM 2483 C C . LEU A 1 306 ? -12.903 16.927 36.973 1.00 85.69 306 LEU A C 1
ATOM 2485 O O . LEU A 1 306 ? -13.891 17.159 36.284 1.00 85.69 306 LEU A O 1
ATOM 2489 N N . ARG A 1 307 ? -12.996 16.271 38.139 1.00 86.69 307 ARG A N 1
ATOM 2490 C CA . ARG A 1 307 ? -14.239 15.650 38.638 1.00 86.69 307 ARG A CA 1
ATOM 2491 C C . ARG A 1 307 ? -15.427 16.618 38.691 1.00 86.69 307 ARG A C 1
ATOM 2493 O O . ARG A 1 307 ? -16.544 16.241 38.371 1.00 86.69 307 ARG A O 1
ATOM 2500 N N . LYS A 1 308 ? -15.196 17.891 39.037 1.00 86.38 308 LYS A N 1
ATOM 2501 C CA . LYS A 1 308 ? -16.257 18.922 39.058 1.00 86.38 308 LYS A CA 1
ATOM 2502 C C . LYS A 1 308 ? -16.788 19.289 37.665 1.00 86.38 308 LYS A C 1
ATOM 2504 O O . LYS A 1 308 ? -17.887 19.820 37.564 1.00 86.38 308 LYS A O 1
ATOM 2509 N N . SER A 1 309 ? -16.010 19.037 36.614 1.00 86.69 309 SER A N 1
ATOM 2510 C CA . SER A 1 309 ? -16.351 19.352 35.224 1.00 86.69 309 SER A CA 1
ATOM 2511 C C . SER A 1 309 ? -16.748 18.109 34.416 1.00 86.69 309 SER A C 1
ATOM 2513 O O . SER A 1 309 ? -17.021 18.247 33.229 1.00 86.69 309 SER A O 1
ATOM 2515 N N . GLU A 1 310 ? -16.803 16.919 35.029 1.00 90.50 310 GLU A N 1
ATOM 2516 C CA . GLU A 1 310 ? -17.066 15.630 34.366 1.00 90.50 310 GLU A CA 1
ATOM 2517 C C . GLU A 1 310 ? -18.349 15.655 33.523 1.00 90.50 310 GLU A C 1
ATOM 2519 O O . GLU A 1 310 ? -18.308 15.409 32.317 1.00 90.50 310 GLU A O 1
ATOM 2524 N N . ASP A 1 311 ? -19.468 16.066 34.125 1.00 90.56 311 ASP A N 1
ATOM 2525 C CA . ASP A 1 311 ? -20.762 16.166 33.440 1.00 90.56 311 ASP A CA 1
ATOM 2526 C C . ASP A 1 311 ? -20.743 17.149 32.272 1.00 90.56 311 ASP A C 1
ATOM 2528 O O . ASP A 1 311 ? -21.384 16.926 31.243 1.00 90.56 311 ASP A O 1
ATOM 2532 N N . ARG A 1 312 ? -20.006 18.252 32.426 1.00 90.69 312 ARG A N 1
ATOM 2533 C CA . ARG A 1 312 ? -19.877 19.267 31.382 1.00 90.69 312 ARG A CA 1
ATOM 2534 C C . ARG A 1 312 ? -19.035 18.746 30.220 1.00 90.69 312 ARG A C 1
ATOM 2536 O O . ARG A 1 312 ? -19.428 18.947 29.075 1.00 90.69 312 ARG A O 1
ATOM 2543 N N . ILE A 1 313 ? -17.918 18.073 30.506 1.00 91.31 313 ILE A N 1
ATOM 2544 C CA . ILE A 1 313 ? -17.062 17.439 29.494 1.00 91.31 313 ILE A CA 1
ATOM 2545 C C . ILE A 1 313 ? -17.884 16.419 28.708 1.00 91.31 313 ILE A C 1
ATOM 2547 O O . ILE A 1 313 ? -17.943 16.510 27.486 1.00 91.31 313 ILE A O 1
ATOM 2551 N N . ARG A 1 314 ? -18.588 15.520 29.404 1.00 93.81 314 ARG A N 1
ATOM 2552 C CA . ARG A 1 314 ? -19.443 14.501 28.787 1.00 93.81 314 ARG A CA 1
ATOM 2553 C C . ARG A 1 314 ? -20.466 15.107 27.823 1.00 93.81 314 ARG A C 1
ATOM 2555 O O . ARG A 1 314 ? -20.474 14.735 26.655 1.00 93.81 314 ARG A O 1
ATOM 2562 N N . LYS A 1 315 ? -21.244 16.103 28.265 1.00 92.00 315 LYS A N 1
ATOM 2563 C CA . LYS A 1 315 ? -22.254 16.770 27.419 1.00 92.00 315 LYS A CA 1
ATOM 2564 C C . LYS A 1 315 ? -21.654 17.440 26.181 1.00 92.00 315 LYS A C 1
ATOM 2566 O O . LYS A 1 315 ? -22.253 17.406 25.112 1.00 92.00 315 LYS A O 1
ATOM 2571 N N . ILE A 1 316 ? -20.479 18.062 26.313 1.00 91.69 316 ILE A N 1
ATOM 2572 C CA . ILE A 1 316 ? -19.784 18.680 25.174 1.00 91.69 316 ILE A CA 1
ATOM 2573 C C . ILE A 1 316 ? -19.345 17.608 24.175 1.00 91.69 316 ILE A C 1
ATOM 2575 O O . ILE A 1 316 ? -19.525 17.797 22.973 1.00 91.69 316 ILE A O 1
ATOM 2579 N N . LEU A 1 317 ? -18.788 16.496 24.663 1.00 92.44 317 LEU A N 1
ATOM 2580 C CA . LEU A 1 317 ? -18.361 15.388 23.812 1.00 92.44 317 LEU A CA 1
ATOM 2581 C C . LEU A 1 317 ? -19.554 14.758 23.085 1.00 92.44 317 LEU A C 1
ATOM 2583 O O . LEU A 1 317 ? -19.479 14.584 21.876 1.00 92.44 317 LEU A O 1
ATOM 2587 N N . GLU A 1 318 ? -20.665 14.496 23.776 1.00 90.50 318 GLU A N 1
ATOM 2588 C CA . GLU A 1 318 ? -21.898 13.956 23.176 1.00 90.50 318 GLU A CA 1
ATOM 2589 C C . GLU A 1 318 ? -22.449 14.879 22.086 1.00 90.50 318 GLU A C 1
ATOM 2591 O O . GLU A 1 318 ? -22.795 14.426 20.997 1.00 90.50 318 GLU A O 1
ATOM 2596 N N . PHE A 1 319 ? -22.468 16.189 22.346 1.00 88.12 319 PHE A N 1
ATOM 2597 C CA . PHE A 1 319 ? -22.977 17.174 21.395 1.00 88.12 319 PHE A CA 1
ATOM 2598 C C . PHE A 1 319 ? -22.076 17.355 20.162 1.00 88.12 319 PHE A C 1
ATOM 2600 O O . PHE A 1 319 ? -22.579 17.626 19.076 1.00 88.12 319 PHE A O 1
ATOM 2607 N N . ARG A 1 320 ? -20.749 17.240 20.313 1.00 89.56 320 ARG A N 1
ATOM 2608 C CA . ARG A 1 320 ? -19.770 17.570 19.255 1.00 89.56 320 ARG A CA 1
ATOM 2609 C C . ARG A 1 320 ? -19.155 16.373 18.540 1.00 89.56 320 ARG A C 1
ATOM 2611 O O . ARG A 1 320 ? -18.558 16.565 17.486 1.00 89.56 320 ARG A O 1
ATOM 2618 N N . ALA A 1 321 ? -19.270 15.165 19.086 1.00 87.00 321 ALA A N 1
ATOM 2619 C CA . ALA A 1 321 ? -18.656 13.987 18.484 1.00 87.00 321 ALA A CA 1
ATOM 2620 C C . ALA A 1 321 ? -19.259 13.638 17.116 1.00 87.00 321 ALA A C 1
ATOM 2622 O O . ALA A 1 321 ? -18.560 13.058 16.287 1.00 87.00 321 ALA A O 1
ATOM 2623 N N . GLU A 1 322 ? -20.538 13.965 16.881 1.00 86.00 322 GLU A N 1
ATOM 2624 C CA . GLU A 1 322 ? -21.240 13.755 15.601 1.00 86.00 322 GLU A CA 1
ATOM 2625 C C . GLU A 1 322 ? -21.100 12.315 15.047 1.00 86.00 322 GLU A C 1
ATOM 2627 O O . GLU A 1 322 ? -21.094 12.096 13.839 1.00 86.00 322 GLU A O 1
ATOM 2632 N N . GLY A 1 323 ? -20.985 11.297 15.911 1.00 87.62 323 GLY A N 1
ATOM 2633 C CA . GLY A 1 323 ? -20.763 9.902 15.492 1.00 87.62 323 GLY A CA 1
ATOM 2634 C C . GLY A 1 323 ? -19.289 9.471 15.397 1.00 87.62 323 GLY A C 1
ATOM 2635 O O . GLY A 1 323 ? -18.996 8.343 15.015 1.00 87.62 323 GLY A O 1
ATOM 2636 N N . THR A 1 324 ? -18.330 10.334 15.727 1.00 90.38 324 THR A N 1
ATOM 2637 C CA . THR A 1 324 ? -16.901 10.068 15.502 1.00 90.38 324 THR A CA 1
ATOM 2638 C C . THR A 1 324 ? -16.186 9.658 16.790 1.00 90.38 324 THR A C 1
ATOM 2640 O O . THR A 1 324 ? -15.701 10.501 17.546 1.00 90.38 324 THR A O 1
ATOM 2643 N N . PHE A 1 325 ? -16.036 8.350 17.010 1.00 90.56 325 PHE A N 1
ATOM 2644 C CA . PHE A 1 325 ? -15.311 7.794 18.162 1.00 90.56 325 PHE A CA 1
ATOM 2645 C C . PHE A 1 325 ? -13.873 8.314 18.248 1.00 90.56 325 PHE A C 1
ATOM 2647 O O . PHE A 1 325 ? -13.433 8.733 19.314 1.00 90.56 325 PHE A O 1
ATOM 2654 N N . LEU A 1 326 ? -13.165 8.371 17.112 1.00 89.31 326 LEU A N 1
ATOM 2655 C CA . LEU A 1 326 ? -11.784 8.865 17.062 1.00 89.31 326 LEU A CA 1
ATOM 2656 C C . LEU A 1 326 ? -11.659 10.316 17.552 1.00 89.31 326 LEU A C 1
ATOM 2658 O O . LEU A 1 326 ? -10.691 10.655 18.227 1.00 89.31 326 LEU A O 1
ATOM 2662 N N . TRP A 1 327 ? -12.638 11.172 17.243 1.00 92.81 327 TRP A N 1
ATOM 2663 C CA . TRP A 1 327 ? -12.640 12.559 17.707 1.00 92.81 327 TRP A CA 1
ATOM 2664 C C . TRP A 1 327 ? -12.755 12.626 19.232 1.00 92.81 327 TRP A C 1
ATOM 2666 O O . TRP A 1 327 ? -12.019 13.377 19.866 1.00 92.81 327 TRP A O 1
ATOM 2676 N N . VAL A 1 328 ? -13.608 11.785 19.828 1.00 92.00 328 VAL A N 1
ATOM 2677 C CA . VAL A 1 328 ? -13.735 11.664 21.289 1.00 92.00 328 VAL A CA 1
ATOM 2678 C C . VAL A 1 328 ? -12.417 11.208 21.907 1.00 92.00 328 VAL A C 1
ATOM 2680 O O . VAL A 1 328 ? -11.956 11.823 22.867 1.00 92.00 328 VAL A O 1
ATOM 2683 N N . SER A 1 329 ? -11.785 10.166 21.357 1.00 90.19 329 SER A N 1
ATOM 2684 C CA . SER A 1 329 ? -10.502 9.655 21.861 1.00 90.19 329 SER A CA 1
ATOM 2685 C C . SER A 1 329 ? -9.425 10.740 21.848 1.00 90.19 329 SER A C 1
ATOM 2687 O O . SER A 1 329 ? -8.718 10.913 22.841 1.00 90.19 329 SER A O 1
ATOM 2689 N N . LEU A 1 330 ? -9.341 11.502 20.753 1.00 90.69 330 LEU A N 1
ATOM 2690 C CA . LEU A 1 330 ? -8.406 12.612 20.601 1.00 90.69 330 LEU A CA 1
ATOM 2691 C C . LEU A 1 330 ? -8.724 13.746 21.582 1.00 90.69 330 LEU A C 1
ATOM 2693 O O . LEU A 1 330 ? -7.831 14.172 22.302 1.00 90.69 330 LEU A O 1
ATOM 2697 N N . MET A 1 331 ? -9.981 14.189 21.699 1.00 91.62 331 MET A N 1
ATOM 2698 C CA . MET A 1 331 ? -10.364 15.240 22.656 1.00 91.62 331 MET A CA 1
ATOM 2699 C C . MET A 1 331 ? -10.034 14.852 24.095 1.00 91.62 331 MET A C 1
ATOM 2701 O O . MET A 1 331 ? -9.538 15.665 24.872 1.00 91.62 331 MET A O 1
ATOM 2705 N N . VAL A 1 332 ? -10.294 13.600 24.462 1.00 91.06 332 VAL A N 1
ATOM 2706 C CA . VAL A 1 332 ? -10.005 13.090 25.804 1.00 91.06 332 VAL A CA 1
ATOM 2707 C C . VAL A 1 332 ? -8.499 13.024 26.052 1.00 91.06 332 VAL A C 1
ATOM 2709 O O . VAL A 1 332 ? -8.057 13.415 27.132 1.00 91.06 332 VAL A O 1
ATOM 2712 N N . ALA A 1 333 ? -7.700 12.605 25.066 1.00 88.62 333 ALA A N 1
ATOM 2713 C CA . ALA A 1 333 ? -6.239 12.659 25.152 1.00 88.62 333 ALA A CA 1
ATOM 2714 C C . ALA A 1 333 ? -5.735 14.104 25.317 1.00 88.62 333 ALA A C 1
ATOM 2716 O O . ALA A 1 333 ? -4.875 14.375 26.153 1.00 88.62 333 ALA A O 1
ATOM 2717 N N . GLU A 1 334 ? -6.335 15.048 24.595 1.00 87.38 334 GLU A N 1
ATOM 2718 C CA . GLU A 1 334 ? -5.989 16.470 24.628 1.00 87.38 334 GLU A CA 1
ATOM 2719 C C . GLU A 1 334 ? -6.280 17.123 25.985 1.00 87.38 334 GLU A C 1
ATOM 2721 O O . GLU A 1 334 ? -5.424 17.819 26.540 1.00 87.38 334 GLU A O 1
ATOM 2726 N N . ILE A 1 335 ? -7.448 16.838 26.566 1.00 89.38 335 ILE A N 1
ATOM 2727 C CA . ILE A 1 335 ? -7.814 17.267 27.925 1.00 89.38 335 ILE A CA 1
ATOM 2728 C C . ILE A 1 335 ? -6.933 16.554 28.972 1.00 89.38 335 ILE A C 1
ATOM 2730 O O . ILE A 1 335 ? -6.508 17.140 29.977 1.00 89.38 335 ILE A O 1
ATOM 2734 N N . GLY A 1 336 ? -6.641 15.273 28.743 1.00 87.50 336 GLY A N 1
ATOM 2735 C CA . GLY A 1 336 ? -5.890 14.386 29.633 1.00 87.50 336 GLY A CA 1
ATOM 2736 C C . GLY A 1 336 ? -4.375 14.565 29.613 1.00 87.50 336 GLY A C 1
ATOM 2737 O O . GLY A 1 336 ? -3.703 14.055 30.507 1.00 87.50 336 GLY A O 1
ATOM 2738 N N . ARG A 1 337 ? -3.828 15.332 28.669 1.00 86.19 337 ARG A N 1
ATOM 2739 C CA . ARG A 1 337 ? -2.381 15.500 28.477 1.00 86.19 337 ARG A CA 1
ATOM 2740 C C . ARG A 1 337 ? -1.658 15.988 29.750 1.00 86.19 337 ARG A C 1
ATOM 2742 O O . ARG A 1 337 ? -2.159 16.905 30.415 1.00 86.19 337 ARG A O 1
ATOM 2749 N N . PRO A 1 338 ? -0.499 15.412 30.116 1.00 80.56 338 PRO A N 1
ATOM 2750 C CA . PRO A 1 338 ? 0.268 15.844 31.286 1.00 80.56 338 PRO A CA 1
ATOM 2751 C C . PRO A 1 338 ? 0.629 17.336 31.229 1.00 80.56 338 PRO A C 1
ATOM 2753 O O . PRO A 1 338 ? 0.889 17.873 30.158 1.00 80.56 338 PRO A O 1
ATOM 2756 N N . GLY A 1 339 ? 0.612 18.023 32.374 1.00 77.75 339 GLY A N 1
ATOM 2757 C CA . GLY A 1 339 ? 1.057 19.422 32.478 1.00 77.75 339 GLY A CA 1
ATOM 2758 C C . GLY A 1 339 ? 0.115 20.497 31.913 1.00 77.75 339 GLY A C 1
ATOM 2759 O O . GLY A 1 339 ? 0.407 21.679 32.063 1.00 77.75 339 GLY A O 1
ATOM 2760 N N . VAL A 1 340 ? -1.029 20.140 31.313 1.00 80.62 340 VAL A N 1
ATOM 2761 C CA . VAL A 1 340 ? -1.970 21.135 30.759 1.00 80.62 340 VAL A CA 1
ATOM 2762 C C . VAL A 1 340 ? -2.655 21.947 31.873 1.00 80.62 340 VAL A C 1
ATOM 2764 O O . VAL A 1 340 ? -3.342 21.354 32.716 1.00 80.62 340 VAL A O 1
ATOM 2767 N N . PRO A 1 341 ? -2.547 23.291 31.866 1.00 81.38 341 PRO A N 1
ATOM 2768 C CA . PRO A 1 341 ? -3.231 24.152 32.823 1.00 81.38 341 PRO A CA 1
ATOM 2769 C C . PRO A 1 341 ? -4.754 24.097 32.685 1.00 81.38 341 PRO A C 1
ATOM 2771 O O . PRO A 1 341 ? -5.298 23.998 31.585 1.00 81.38 341 PRO A O 1
ATOM 2774 N N . LYS A 1 342 ? -5.470 24.290 33.800 1.00 81.44 342 LYS A N 1
ATOM 2775 C CA . LYS A 1 342 ? -6.942 24.305 33.810 1.00 81.44 342 LYS A CA 1
ATOM 2776 C C . LYS A 1 342 ? -7.539 25.330 32.834 1.00 81.44 342 LYS A C 1
ATOM 2778 O O . LYS A 1 342 ? -8.550 25.034 32.214 1.00 81.44 342 LYS A O 1
ATOM 2783 N N . HIS A 1 343 ? -6.924 26.504 32.670 1.00 83.75 343 HIS A N 1
ATOM 2784 C CA . HIS A 1 343 ? -7.441 27.534 31.761 1.00 83.75 343 HIS A CA 1
ATOM 2785 C C . HIS A 1 343 ? -7.430 27.088 30.288 1.00 83.75 343 HIS A C 1
ATOM 2787 O O . HIS A 1 343 ? -8.398 27.355 29.588 1.00 83.75 343 HIS A O 1
ATOM 2793 N N . GLN A 1 344 ? -6.406 26.345 29.846 1.00 83.12 344 GLN A N 1
ATOM 2794 C CA . GLN A 1 344 ? -6.343 25.807 28.479 1.00 83.12 344 GLN A CA 1
ATOM 2795 C C . GLN A 1 344 ? -7.401 24.723 28.256 1.00 83.12 344 GLN A C 1
ATOM 2797 O O . GLN A 1 344 ? -8.016 24.658 27.196 1.00 83.12 344 GLN A O 1
ATOM 2802 N N . VAL A 1 345 ? -7.659 23.895 29.276 1.00 85.19 345 VAL A N 1
ATOM 2803 C CA . VAL A 1 345 ? -8.771 22.932 29.234 1.00 85.19 345 VAL A CA 1
ATOM 2804 C C . VAL A 1 345 ? -10.108 23.666 29.112 1.00 85.19 345 VAL A C 1
ATOM 2806 O O . VAL A 1 345 ? -10.939 23.296 28.292 1.00 85.19 345 VAL A O 1
ATOM 2809 N N . GLU A 1 346 ? -10.322 24.724 29.893 1.00 86.19 346 GLU A N 1
ATOM 2810 C CA . GLU A 1 346 ? -11.558 25.516 29.842 1.00 86.19 346 GLU A CA 1
ATOM 2811 C C . GLU A 1 346 ? -11.746 26.249 28.506 1.00 86.19 346 GLU A C 1
ATOM 2813 O O . GLU A 1 346 ? -12.875 26.374 28.031 1.00 86.19 346 GLU A O 1
ATOM 2818 N N . GLU A 1 347 ? -10.663 26.709 27.882 1.00 87.06 347 GLU A N 1
ATOM 2819 C CA . GLU A 1 347 ? -10.680 27.297 26.541 1.00 87.06 347 GLU A CA 1
ATOM 2820 C C . GLU A 1 347 ? -11.075 26.264 25.478 1.00 87.06 347 GLU A C 1
ATOM 2822 O O . GLU A 1 347 ? -11.999 26.509 24.697 1.00 87.06 347 GLU A O 1
ATOM 2827 N N . LEU A 1 348 ? -10.472 25.071 25.523 1.00 85.94 348 LEU A N 1
ATOM 2828 C CA . LEU A 1 348 ? -10.813 23.952 24.641 1.00 85.94 348 LEU A CA 1
ATOM 2829 C C . LEU A 1 348 ? -12.281 23.517 24.800 1.00 85.94 348 LEU A C 1
ATOM 2831 O O . LEU A 1 348 ? -12.949 23.209 23.818 1.00 85.94 348 LEU A O 1
ATOM 2835 N N . LEU A 1 349 ? -12.810 23.524 26.027 1.00 87.25 349 LEU A N 1
ATOM 2836 C CA . LEU A 1 349 ? -14.219 23.211 26.299 1.00 87.25 349 LEU A CA 1
ATOM 2837 C C . LEU A 1 349 ? -15.178 24.341 25.898 1.00 87.25 349 LEU A C 1
ATOM 2839 O O . LEU A 1 349 ? -16.359 24.082 25.668 1.00 87.25 349 LEU A O 1
ATOM 2843 N N . ARG A 1 350 ? -14.713 25.594 25.842 1.00 88.88 350 ARG A N 1
ATOM 2844 C CA . ARG A 1 350 ? -15.524 26.735 25.392 1.00 88.88 350 ARG A CA 1
ATOM 2845 C C . ARG A 1 350 ? -15.716 26.705 23.879 1.00 88.88 350 ARG A C 1
ATOM 2847 O O . ARG A 1 350 ? -16.839 26.879 23.418 1.00 88.88 350 ARG A O 1
ATOM 2854 N N . ASN A 1 351 ? -14.638 26.446 23.141 1.00 87.81 351 ASN A N 1
ATOM 2855 C CA . ASN A 1 351 ? -14.621 26.404 21.681 1.00 87.81 351 ASN A CA 1
ATOM 2856 C C . ASN A 1 351 ? -14.095 25.045 21.190 1.00 87.81 351 ASN A C 1
ATOM 2858 O O . ASN A 1 351 ? -12.982 24.972 20.664 1.00 87.81 351 ASN A O 1
ATOM 2862 N N . PRO A 1 352 ? -14.867 23.956 21.367 1.00 87.69 352 PRO A N 1
ATOM 2863 C CA . PRO A 1 352 ? -14.427 22.632 20.960 1.00 87.69 352 PRO A CA 1
ATOM 2864 C C . PRO A 1 352 ? -14.261 22.572 19.433 1.00 87.69 352 PRO A C 1
ATOM 2866 O O . PRO A 1 352 ? -15.153 23.029 18.707 1.00 87.69 352 PRO A O 1
ATOM 2869 N N . PRO A 1 353 ? -13.151 22.004 18.931 1.00 89.00 353 PRO A N 1
ATOM 2870 C CA . PRO A 1 353 ? -12.917 21.886 17.499 1.00 89.00 353 PRO A CA 1
ATOM 2871 C C . PRO A 1 353 ? -14.000 21.031 16.835 1.00 89.00 353 PRO A C 1
ATOM 2873 O O . PRO A 1 353 ? -14.340 19.959 17.330 1.00 89.00 353 PRO A O 1
ATOM 2876 N N . SER A 1 354 ? -14.522 21.474 15.692 1.00 83.12 354 SER A N 1
ATOM 2877 C CA . SER A 1 354 ? -15.486 20.693 14.915 1.00 83.12 354 SER A CA 1
ATOM 2878 C C . SER A 1 354 ? -14.784 19.625 14.077 1.00 83.12 354 SER A C 1
ATOM 2880 O O . SER A 1 354 ? -13.801 19.910 13.385 1.00 83.12 354 SER A O 1
ATOM 2882 N N . GLN A 1 355 ? -15.331 18.405 14.095 1.00 84.25 355 GLN A N 1
ATOM 2883 C CA . GLN A 1 355 ? -14.889 17.276 13.267 1.00 84.25 355 GLN A CA 1
ATOM 2884 C C . GLN A 1 355 ? -13.403 16.900 13.467 1.00 84.25 355 GLN A C 1
ATOM 2886 O O . GLN A 1 355 ? -12.657 17.509 14.237 1.00 84.25 355 GLN A O 1
ATOM 2891 N N . LEU A 1 356 ? -12.937 15.860 12.768 1.00 88.94 356 LEU A N 1
ATOM 2892 C CA . LEU A 1 356 ? -11.548 15.391 12.878 1.00 88.94 356 LEU A CA 1
ATOM 2893 C C . LEU A 1 356 ? -10.522 16.440 12.428 1.00 88.94 356 LEU A C 1
ATOM 2895 O O . LEU A 1 356 ? -9.484 16.604 13.061 1.00 88.94 356 LEU A O 1
ATOM 2899 N N . GLY A 1 357 ? -10.820 17.191 11.365 1.00 88.25 357 GLY A N 1
ATOM 2900 C CA . GLY A 1 357 ? -9.899 18.207 10.856 1.00 88.25 357 GLY A CA 1
ATOM 2901 C C . GLY A 1 357 ? -9.626 19.328 11.862 1.00 88.25 357 GLY A C 1
ATOM 2902 O O . GLY A 1 357 ? -8.479 19.745 12.010 1.00 88.25 357 GLY A O 1
ATOM 2903 N N . GLY A 1 358 ? -10.653 19.780 12.590 1.00 89.75 358 GLY A N 1
ATOM 2904 C CA . GLY A 1 358 ? -10.500 20.829 13.596 1.00 89.75 358 GLY A CA 1
ATOM 2905 C C . GLY A 1 358 ? -9.603 20.398 14.753 1.00 89.75 358 GLY A C 1
ATOM 2906 O O . GLY A 1 358 ? -8.770 21.181 15.207 1.00 89.75 358 GLY A O 1
ATOM 2907 N N . ILE A 1 359 ? -9.727 19.149 15.214 1.00 90.94 359 ILE A N 1
ATOM 2908 C CA . ILE A 1 359 ? -8.889 18.656 16.311 1.00 90.94 359 ILE A CA 1
ATOM 2909 C C . ILE A 1 359 ? -7.448 18.408 15.866 1.00 90.94 359 ILE A C 1
ATOM 2911 O O . ILE A 1 359 ? -6.530 18.735 16.611 1.00 90.94 359 ILE A O 1
ATOM 2915 N N . TYR A 1 360 ? -7.223 17.929 14.639 1.00 92.81 360 TYR A N 1
ATOM 2916 C CA . TYR A 1 360 ? -5.870 17.830 14.083 1.00 92.81 360 TYR A CA 1
ATOM 2917 C C . TYR A 1 360 ? -5.204 19.204 13.975 1.00 92.81 360 TYR A C 1
ATOM 2919 O O . TYR A 1 360 ? -4.064 19.360 14.407 1.00 92.81 360 TYR A O 1
ATOM 2927 N N . ALA A 1 361 ? -5.926 20.211 13.472 1.00 90.94 361 ALA A N 1
ATOM 2928 C CA . ALA A 1 361 ? -5.439 21.587 13.423 1.00 90.94 361 ALA A CA 1
ATOM 2929 C C . ALA A 1 361 ? -5.122 22.123 14.826 1.00 90.94 361 ALA A C 1
ATOM 2931 O O . ALA A 1 361 ? -4.058 22.697 15.035 1.00 90.94 361 ALA A O 1
ATOM 2932 N N . SER A 1 362 ? -6.010 21.893 15.799 1.00 89.44 362 SER A N 1
ATOM 2933 C CA . SER A 1 362 ? -5.795 22.293 17.194 1.00 89.44 362 SER A CA 1
ATOM 2934 C C . SER A 1 362 ? -4.544 21.642 17.785 1.00 89.44 362 SER A C 1
ATOM 2936 O O . SER A 1 362 ? -3.738 22.336 18.395 1.00 89.44 362 SER A O 1
ATOM 2938 N N . ILE A 1 363 ? -4.328 20.345 17.541 1.00 89.44 363 ILE A N 1
ATOM 2939 C CA . ILE A 1 363 ? -3.145 19.609 18.003 1.00 89.44 363 ILE A CA 1
ATOM 2940 C C . ILE A 1 363 ? -1.862 20.208 17.428 1.00 89.44 363 ILE A C 1
ATOM 2942 O O . ILE A 1 363 ? -0.929 20.477 18.188 1.00 89.44 363 ILE A O 1
ATOM 2946 N N . LEU A 1 364 ? -1.835 20.433 16.112 1.00 90.94 364 LEU A N 1
ATOM 2947 C CA . LEU A 1 364 ? -0.668 20.926 15.383 1.00 90.94 364 LEU A CA 1
ATOM 2948 C C . LEU A 1 364 ? -0.366 22.395 15.704 1.00 90.94 364 LEU A C 1
ATOM 2950 O O . LEU A 1 364 ? 0.787 22.742 15.929 1.00 90.94 364 LEU A O 1
ATOM 2954 N N . ASN A 1 365 ? -1.377 23.256 15.822 1.00 89.19 365 ASN A N 1
ATOM 2955 C CA . ASN A 1 365 ? -1.190 24.688 16.095 1.00 89.19 365 ASN A CA 1
ATOM 2956 C C . ASN A 1 365 ? -0.648 25.004 17.498 1.00 89.19 365 ASN A C 1
ATOM 2958 O O . ASN A 1 365 ? -0.310 26.151 17.773 1.00 89.19 365 ASN A O 1
ATOM 2962 N N . ARG A 1 366 ? -0.524 24.005 18.380 1.00 86.06 366 ARG A N 1
ATOM 2963 C CA . ARG A 1 366 ? 0.189 24.142 19.663 1.00 86.06 366 ARG A CA 1
ATOM 2964 C C . ARG A 1 366 ? 1.705 24.129 19.507 1.00 86.06 366 ARG A C 1
ATOM 2966 O O . ARG A 1 366 ? 2.401 24.499 20.447 1.00 86.06 366 ARG A O 1
ATOM 2973 N N . ILE A 1 367 ? 2.210 23.633 18.380 1.00 87.31 367 ILE A N 1
ATOM 2974 C CA . ILE A 1 367 ? 3.644 23.561 18.121 1.00 87.31 367 ILE A CA 1
ATOM 2975 C C . ILE A 1 367 ? 4.149 24.986 17.902 1.00 87.31 367 ILE A C 1
ATOM 2977 O O . ILE A 1 367 ? 3.673 25.693 17.008 1.00 87.31 367 ILE A O 1
ATOM 2981 N N . ASP A 1 368 ? 5.109 25.382 18.740 1.00 85.75 368 ASP A N 1
ATOM 2982 C CA . ASP A 1 368 ? 5.760 26.689 18.692 1.00 85.75 368 ASP A CA 1
ATOM 2983 C C . ASP A 1 368 ? 6.266 26.995 17.279 1.00 85.75 368 ASP A C 1
ATOM 2985 O O . ASP A 1 368 ? 6.808 26.115 16.606 1.00 85.75 368 ASP A O 1
ATOM 2989 N N . SER A 1 369 ? 6.111 28.242 16.830 1.00 87.69 369 SER A N 1
ATOM 2990 C CA . SER A 1 369 ? 6.496 28.659 15.478 1.00 87.69 369 SER A CA 1
ATOM 2991 C C . SER A 1 369 ? 7.954 28.350 15.141 1.00 87.69 369 SER A C 1
ATOM 2993 O O . SER A 1 369 ? 8.256 28.062 13.985 1.00 87.69 369 SER A O 1
ATOM 2995 N N . ASN A 1 370 ? 8.847 28.346 16.136 1.00 85.75 370 ASN A N 1
ATOM 2996 C CA . ASN A 1 370 ? 10.262 28.032 15.947 1.00 85.75 370 ASN A CA 1
ATOM 2997 C C . ASN A 1 370 ? 10.522 26.540 15.696 1.00 85.75 370 ASN A C 1
ATOM 2999 O O . ASN A 1 370 ? 11.571 26.214 15.163 1.00 85.75 370 ASN A O 1
ATOM 3003 N N . ARG A 1 371 ? 9.577 25.656 16.052 1.00 86.00 371 ARG A N 1
ATOM 3004 C CA . ARG A 1 371 ? 9.661 24.191 15.878 1.00 86.00 371 ARG A CA 1
ATOM 3005 C C . ARG A 1 371 ? 8.794 23.662 14.729 1.00 86.00 371 ARG A C 1
ATOM 3007 O O . ARG A 1 371 ? 8.776 22.463 14.442 1.00 86.00 371 ARG A O 1
ATOM 3014 N N . GLN A 1 372 ? 8.016 24.529 14.074 1.00 90.25 372 GLN A N 1
ATOM 3015 C CA . GLN A 1 372 ? 7.095 24.122 13.006 1.00 90.25 372 GLN A CA 1
ATOM 3016 C C . GLN A 1 372 ? 7.827 23.585 11.774 1.00 90.25 372 GLN A C 1
ATOM 3018 O O . GLN A 1 372 ? 7.290 22.726 11.075 1.00 90.25 372 GLN A O 1
ATOM 3023 N N . ARG A 1 373 ? 9.049 24.053 11.496 1.00 89.50 373 ARG A N 1
ATOM 3024 C CA . ARG A 1 373 ? 9.850 23.581 10.357 1.00 89.50 373 ARG A CA 1
ATOM 3025 C C . ARG A 1 373 ? 10.236 22.110 10.528 1.00 89.50 373 ARG A C 1
ATOM 3027 O O . ARG A 1 373 ? 10.097 21.318 9.596 1.00 89.50 373 ARG A O 1
ATOM 3034 N N . GLU A 1 374 ? 10.687 21.757 11.716 1.00 88.12 374 GLU A N 1
ATOM 3035 C CA . GLU A 1 374 ? 11.147 20.438 12.129 1.00 88.12 374 GLU A CA 1
ATOM 3036 C C . GLU A 1 374 ? 9.966 19.469 12.245 1.00 88.12 374 GLU A C 1
ATOM 3038 O O . GLU A 1 374 ? 9.981 18.381 11.665 1.00 88.12 374 GLU A O 1
ATOM 3043 N N . ALA A 1 375 ? 8.879 19.903 12.893 1.00 90.19 375 ALA A N 1
ATOM 3044 C CA . ALA A 1 375 ? 7.638 19.136 12.966 1.00 90.19 375 ALA A CA 1
ATOM 3045 C C . ALA A 1 375 ? 7.068 18.845 11.573 1.00 90.19 375 ALA A C 1
ATOM 3047 O O . ALA A 1 375 ? 6.664 17.718 11.279 1.00 90.19 375 ALA A O 1
ATOM 3048 N N . LYS A 1 376 ? 7.085 19.843 10.681 1.00 91.00 376 LYS A N 1
ATOM 3049 C CA . LYS A 1 376 ? 6.661 19.681 9.288 1.00 91.00 376 LYS A CA 1
ATOM 3050 C C . LYS A 1 376 ? 7.489 18.616 8.584 1.00 91.00 376 LYS A C 1
ATOM 3052 O O . LYS A 1 376 ? 6.914 17.767 7.907 1.00 91.00 376 LYS A O 1
ATOM 3057 N N . PHE A 1 377 ? 8.808 18.630 8.768 1.00 91.00 377 PHE A N 1
ATOM 3058 C CA . PHE A 1 377 ? 9.692 17.624 8.191 1.00 91.00 377 PHE A CA 1
ATOM 3059 C C . PHE A 1 377 ? 9.325 16.207 8.648 1.00 91.00 377 PHE A C 1
ATOM 3061 O O . PHE A 1 377 ? 9.133 15.330 7.804 1.00 91.00 377 PHE A O 1
ATOM 3068 N N . ILE A 1 378 ? 9.155 15.991 9.956 1.00 90.19 378 ILE A N 1
ATOM 3069 C CA . ILE A 1 378 ? 8.803 14.676 10.516 1.00 90.19 378 ILE A CA 1
ATOM 3070 C C . ILE A 1 378 ? 7.458 14.192 9.958 1.00 90.19 378 ILE A C 1
ATOM 3072 O O . ILE A 1 378 ? 7.365 13.083 9.427 1.00 90.19 378 ILE A O 1
ATOM 3076 N N . LEU A 1 379 ? 6.425 15.040 10.006 1.00 91.50 379 LEU A N 1
ATOM 3077 C CA . LEU A 1 379 ? 5.088 14.700 9.513 1.00 91.50 379 LEU A CA 1
ATOM 3078 C C . LEU A 1 379 ? 5.100 14.386 8.013 1.00 91.50 379 LEU A C 1
ATOM 3080 O O . LEU A 1 379 ? 4.456 13.436 7.573 1.00 91.50 379 LEU A O 1
ATOM 3084 N N . HIS A 1 380 ? 5.844 15.151 7.215 1.00 91.31 380 HIS A N 1
ATOM 3085 C CA . HIS A 1 380 ? 5.923 14.945 5.766 1.00 91.31 380 HIS A CA 1
ATOM 3086 C C . HIS A 1 380 ? 6.727 13.696 5.411 1.00 91.31 380 HIS A C 1
ATOM 3088 O O . HIS A 1 380 ? 6.336 12.985 4.486 1.00 91.31 380 HIS A O 1
ATOM 3094 N N . CYS A 1 381 ? 7.767 13.366 6.183 1.00 90.56 381 CYS A N 1
ATOM 3095 C CA . CYS A 1 381 ? 8.456 12.081 6.067 1.00 90.56 381 CYS A CA 1
ATOM 3096 C C . CYS A 1 381 ? 7.493 10.916 6.289 1.00 90.56 381 CYS A C 1
ATOM 3098 O O . CYS A 1 381 ? 7.448 9.997 5.476 1.00 90.56 381 CYS A O 1
ATOM 3100 N N . MET A 1 382 ? 6.667 10.981 7.335 1.00 89.00 382 MET A N 1
ATOM 3101 C CA . MET A 1 382 ? 5.655 9.955 7.608 1.00 89.00 382 MET A CA 1
ATOM 3102 C C . MET A 1 382 ? 4.574 9.874 6.520 1.00 89.00 382 MET A C 1
ATOM 3104 O O . MET A 1 382 ? 4.074 8.792 6.219 1.00 89.00 382 MET A O 1
ATOM 3108 N N . VAL A 1 383 ? 4.199 11.006 5.917 1.00 89.06 383 VAL A N 1
ATOM 3109 C CA . VAL A 1 383 ? 3.246 11.043 4.796 1.00 89.06 383 VAL A CA 1
ATOM 3110 C C . VAL A 1 383 ? 3.833 10.381 3.550 1.00 89.06 383 VAL A C 1
ATOM 3112 O O . VAL A 1 383 ? 3.128 9.608 2.897 1.00 89.06 383 VAL A O 1
ATOM 3115 N N . ALA A 1 384 ? 5.089 10.678 3.214 1.00 88.69 384 ALA A N 1
ATOM 3116 C CA . ALA A 1 384 ? 5.733 10.187 2.001 1.00 88.69 384 ALA A CA 1
ATOM 3117 C C . ALA A 1 384 ? 6.243 8.745 2.119 1.00 88.69 384 ALA A C 1
ATOM 3119 O O . ALA A 1 384 ? 6.297 8.065 1.100 1.00 88.69 384 ALA A O 1
ATOM 3120 N N . ALA A 1 385 ? 6.595 8.272 3.319 1.00 85.88 385 ALA A N 1
ATOM 3121 C CA . ALA A 1 385 ? 7.179 6.948 3.504 1.00 85.88 385 ALA A CA 1
ATOM 3122 C C . ALA A 1 385 ? 6.298 5.816 2.937 1.00 85.88 385 ALA A C 1
ATOM 3124 O O . ALA A 1 385 ? 5.078 5.795 3.122 1.00 85.88 385 ALA A O 1
ATOM 3125 N N . GLU A 1 386 ? 6.931 4.854 2.258 1.00 77.88 386 GLU A N 1
ATOM 3126 C CA . GLU A 1 386 ? 6.252 3.703 1.638 1.00 77.88 386 GLU A CA 1
ATOM 3127 C C . GLU A 1 386 ? 5.807 2.664 2.663 1.00 77.88 386 GLU A C 1
ATOM 3129 O O . GLU A 1 386 ? 4.835 1.944 2.448 1.00 77.88 386 GLU A O 1
ATOM 3134 N N . ARG A 1 387 ? 6.500 2.626 3.801 1.00 78.50 387 ARG A N 1
ATOM 3135 C CA . ARG A 1 387 ? 6.135 1.849 4.981 1.00 78.50 387 ARG A CA 1
ATOM 3136 C C . ARG A 1 387 ? 6.322 2.698 6.238 1.00 78.50 387 ARG A C 1
ATOM 3138 O O . ARG A 1 387 ? 7.097 3.656 6.204 1.00 78.50 387 ARG A O 1
ATOM 3145 N N . PRO A 1 388 ? 5.687 2.328 7.359 1.00 77.75 388 PRO A N 1
ATOM 3146 C CA . PRO A 1 388 ? 6.036 2.875 8.663 1.00 77.75 388 PRO A CA 1
ATOM 3147 C C . PRO A 1 388 ? 7.550 2.786 8.903 1.00 77.75 388 PRO A C 1
ATOM 3149 O O . PRO A 1 388 ? 8.172 1.738 8.691 1.00 77.75 388 PRO A O 1
ATOM 3152 N N . LEU A 1 389 ? 8.145 3.911 9.296 1.00 82.12 389 LEU A N 1
ATOM 3153 C CA . LEU A 1 389 ? 9.564 4.015 9.630 1.00 82.12 389 LEU A CA 1
ATOM 3154 C C . LEU A 1 389 ? 9.748 3.808 11.130 1.00 82.12 389 LEU A C 1
ATOM 3156 O O . LEU A 1 389 ? 8.881 4.163 11.925 1.00 82.12 389 LEU A O 1
ATOM 3160 N N . THR A 1 390 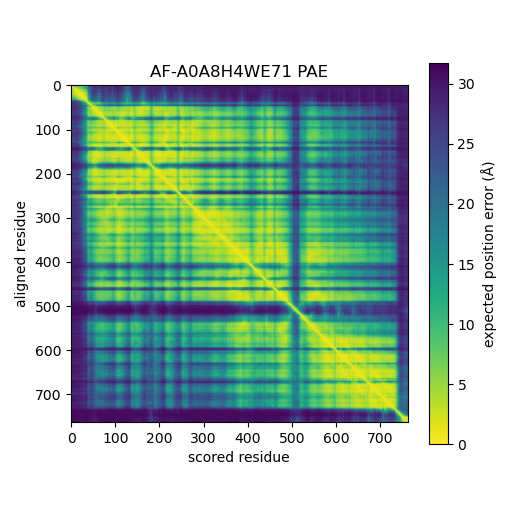? 10.875 3.238 11.531 1.00 82.69 390 THR A N 1
ATOM 3161 C CA . THR A 1 390 ? 11.216 3.089 12.951 1.00 82.69 390 THR A CA 1
ATOM 3162 C C . THR A 1 390 ? 11.601 4.426 13.588 1.00 82.69 390 THR A C 1
ATOM 3164 O O . THR A 1 390 ? 12.007 5.355 12.884 1.00 82.69 390 THR A O 1
ATOM 3167 N N . LYS A 1 391 ? 11.516 4.528 14.924 1.00 81.62 391 LYS A N 1
ATOM 3168 C CA . LYS A 1 391 ? 11.961 5.720 15.674 1.00 81.62 391 LYS A CA 1
ATOM 3169 C C . LYS A 1 391 ? 13.371 6.137 15.278 1.00 81.62 391 LYS A C 1
ATOM 3171 O O . LYS A 1 391 ? 13.603 7.306 14.976 1.00 81.62 391 LYS A O 1
ATOM 3176 N N . ILE A 1 392 ? 14.288 5.177 15.192 1.00 80.88 392 ILE A N 1
ATOM 3177 C CA . ILE A 1 392 ? 15.673 5.463 14.815 1.00 80.88 392 ILE A CA 1
ATOM 3178 C C . ILE A 1 392 ? 15.786 5.895 13.344 1.00 80.88 392 ILE A C 1
ATOM 3180 O O . ILE A 1 392 ? 16.549 6.809 13.042 1.00 80.88 392 ILE A O 1
ATOM 3184 N N . GLU A 1 393 ? 15.021 5.300 12.423 1.00 86.50 393 GLU A N 1
ATOM 3185 C CA . GLU A 1 393 ? 15.024 5.705 11.006 1.00 86.50 393 GLU A CA 1
ATOM 3186 C C . GLU A 1 393 ? 14.592 7.169 10.828 1.00 86.50 393 GLU A C 1
ATOM 3188 O O . GLU A 1 393 ? 15.276 7.926 10.136 1.00 86.50 393 GLU A O 1
ATOM 3193 N N . ILE A 1 394 ? 13.502 7.587 11.483 1.00 86.75 394 ILE A N 1
ATOM 3194 C CA . ILE A 1 394 ? 13.034 8.981 11.425 1.00 86.75 394 ILE A CA 1
ATOM 3195 C C . ILE A 1 394 ? 14.036 9.917 12.104 1.00 86.75 394 ILE A C 1
ATOM 3197 O O . ILE A 1 394 ? 14.331 10.975 11.556 1.00 86.75 394 ILE A O 1
ATOM 3201 N N . MET A 1 395 ? 14.615 9.530 13.242 1.00 82.44 395 MET A N 1
ATOM 3202 C CA . MET A 1 395 ? 15.626 10.335 13.938 1.00 82.44 395 MET A CA 1
ATOM 3203 C C . MET A 1 395 ? 16.885 10.559 13.077 1.00 82.44 395 MET A C 1
ATOM 3205 O O . MET A 1 395 ? 17.421 11.666 13.018 1.00 82.44 395 MET A O 1
ATOM 3209 N N . ILE A 1 396 ? 17.345 9.541 12.340 1.00 82.44 396 ILE A N 1
ATOM 3210 C CA . ILE A 1 396 ? 18.462 9.688 11.388 1.00 82.44 396 ILE A CA 1
ATOM 3211 C C . ILE A 1 396 ? 18.070 10.628 10.235 1.00 82.44 396 ILE A C 1
ATOM 3213 O O . ILE A 1 396 ? 18.867 11.473 9.822 1.00 82.44 396 ILE A O 1
ATOM 3217 N N . ALA A 1 397 ? 16.842 10.524 9.721 1.00 88.06 397 ALA A N 1
ATOM 3218 C CA . ALA A 1 397 ? 16.353 11.432 8.683 1.00 88.06 397 ALA A CA 1
ATOM 3219 C C . ALA A 1 397 ? 16.263 12.882 9.196 1.00 88.06 397 ALA A C 1
ATOM 3221 O O . ALA A 1 397 ? 16.698 13.803 8.507 1.00 88.06 397 ALA A O 1
ATOM 3222 N N . TYR A 1 398 ? 15.760 13.073 10.419 1.00 86.56 398 TYR A N 1
ATOM 3223 C CA . TYR A 1 398 ? 15.644 14.361 11.104 1.00 86.56 398 TYR A CA 1
ATOM 3224 C C . TYR A 1 398 ? 17.007 15.031 11.286 1.00 86.56 398 TYR A C 1
ATOM 3226 O O . TYR A 1 398 ? 17.219 16.150 10.828 1.00 86.56 398 TYR A O 1
ATOM 3234 N N . THR A 1 399 ? 17.976 14.312 11.847 1.00 81.25 399 THR A N 1
ATOM 3235 C CA . THR A 1 399 ? 19.339 14.840 12.021 1.00 81.25 399 THR A CA 1
ATOM 3236 C C . THR A 1 399 ? 20.010 15.179 10.693 1.00 81.25 399 THR A C 1
ATOM 3238 O O . THR A 1 399 ? 20.665 16.214 10.570 1.00 81.25 399 THR A O 1
ATOM 3241 N N . THR A 1 400 ? 19.792 14.369 9.652 1.00 84.12 400 THR A N 1
ATOM 3242 C CA . THR A 1 400 ? 20.270 14.679 8.295 1.00 84.12 400 THR A CA 1
ATOM 3243 C C . THR A 1 400 ? 19.630 15.960 7.755 1.00 84.12 400 THR A C 1
ATOM 3245 O O . THR A 1 400 ? 20.306 16.771 7.117 1.00 84.12 400 THR A O 1
ATOM 3248 N N . PHE A 1 401 ? 18.340 16.175 8.010 1.00 86.62 401 PHE A N 1
ATOM 3249 C CA . PHE A 1 401 ? 17.640 17.394 7.618 1.00 86.62 401 PHE A CA 1
ATOM 3250 C C . PHE A 1 401 ? 18.219 18.632 8.324 1.00 86.62 401 PHE A C 1
ATOM 3252 O O . PHE A 1 401 ? 18.572 19.595 7.636 1.00 86.62 401 PHE A O 1
ATOM 3259 N N . CYS A 1 402 ? 18.412 18.579 9.646 1.00 82.19 402 CYS A N 1
ATOM 3260 C CA . CYS A 1 402 ? 18.871 19.717 10.452 1.00 82.19 402 CYS A CA 1
ATOM 3261 C C . CYS A 1 402 ? 20.350 20.086 10.231 1.00 82.19 402 CYS A C 1
ATOM 3263 O O . CYS A 1 402 ? 20.696 21.267 10.181 1.00 82.19 402 CYS A O 1
ATOM 3265 N N . LEU A 1 403 ? 21.245 19.107 10.066 1.00 75.06 403 LEU A N 1
ATOM 3266 C CA . LEU A 1 403 ? 22.691 19.362 10.023 1.00 75.06 403 LEU A CA 1
ATOM 3267 C C . LEU A 1 403 ? 23.179 19.876 8.659 1.00 75.06 403 LEU A C 1
ATOM 3269 O O . LEU A 1 403 ? 22.809 19.313 7.635 1.00 75.06 403 LEU A O 1
ATOM 3273 N N . PRO A 1 404 ? 24.094 20.860 8.579 1.00 70.12 404 PRO A N 1
ATOM 3274 C CA . PRO A 1 404 ? 24.749 21.2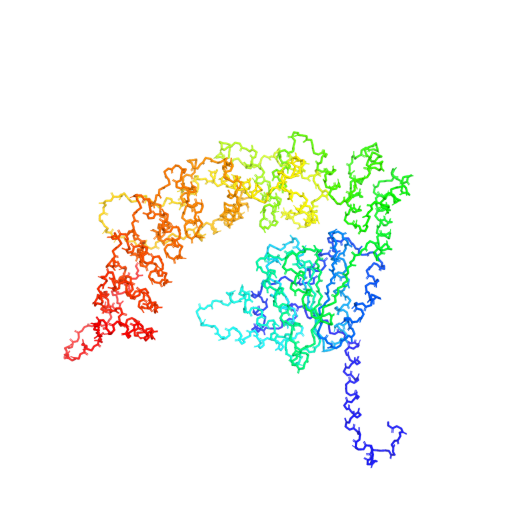28 7.319 1.00 70.12 404 PRO A CA 1
ATOM 3275 C C . PRO A 1 404 ? 25.528 20.057 6.693 1.00 70.12 404 PRO A C 1
ATOM 3277 O O . PRO A 1 404 ? 26.124 19.249 7.412 1.00 70.12 404 PRO A O 1
ATOM 3280 N N . SER A 1 405 ? 25.613 20.004 5.356 1.00 64.88 405 SER A N 1
ATOM 3281 C CA . SER A 1 405 ? 26.319 18.941 4.608 1.00 64.88 405 SER A CA 1
ATOM 3282 C C . SER A 1 405 ? 27.782 18.746 5.052 1.00 64.88 405 SER A C 1
ATOM 3284 O O . SER A 1 405 ? 28.295 17.627 5.064 1.00 64.88 405 SER A O 1
ATOM 3286 N N . SER A 1 406 ? 28.447 19.814 5.505 1.00 60.84 406 SER A N 1
ATOM 3287 C CA . SER A 1 406 ? 29.825 19.792 6.021 1.00 60.84 406 SER A CA 1
ATOM 3288 C C . SER A 1 406 ? 29.993 19.034 7.346 1.00 60.84 406 SER A C 1
ATOM 3290 O O . SER A 1 406 ? 31.050 18.445 7.586 1.00 60.84 406 SER A O 1
ATOM 3292 N N . ASN A 1 407 ? 28.967 19.013 8.203 1.00 59.75 407 ASN A N 1
ATOM 3293 C CA . ASN A 1 407 ? 29.002 18.332 9.501 1.00 59.75 407 ASN A CA 1
ATOM 3294 C C . ASN A 1 407 ? 28.668 16.841 9.386 1.00 59.75 407 ASN A C 1
ATOM 3296 O O . ASN A 1 407 ? 29.211 16.036 10.143 1.00 59.75 407 ASN A O 1
ATOM 3300 N N . LEU A 1 408 ? 27.852 16.461 8.401 1.00 60.75 408 LEU A N 1
ATOM 3301 C CA . LEU A 1 408 ? 27.502 15.065 8.130 1.00 60.75 408 LEU A CA 1
ATOM 3302 C C . LEU A 1 408 ? 28.710 14.250 7.626 1.00 60.75 408 LEU A C 1
ATOM 3304 O O . LEU A 1 408 ? 28.926 13.124 8.073 1.00 60.75 408 LEU A O 1
ATOM 3308 N N . ARG A 1 409 ? 29.573 14.845 6.786 1.00 58.00 409 ARG A N 1
ATOM 3309 C CA . ARG A 1 409 ? 30.813 14.208 6.280 1.00 58.00 409 ARG A CA 1
ATOM 3310 C C . ARG A 1 409 ? 31.829 13.866 7.380 1.00 58.00 409 ARG A C 1
ATOM 3312 O O . ARG A 1 409 ? 32.680 13.005 7.183 1.00 58.00 409 ARG A O 1
ATOM 3319 N N . LYS A 1 410 ? 31.734 14.499 8.557 1.00 56.47 410 LYS A N 1
ATOM 3320 C CA . LYS A 1 410 ? 32.585 14.205 9.728 1.00 56.47 410 LYS A CA 1
ATOM 3321 C C . LYS A 1 410 ? 32.105 12.999 10.541 1.00 56.47 410 LYS A C 1
ATOM 3323 O O . LYS A 1 410 ? 32.642 12.746 11.615 1.00 56.47 410 LYS A O 1
ATOM 3328 N N . ASN A 1 411 ? 31.123 12.244 10.038 1.00 51.66 411 ASN A N 1
ATOM 3329 C CA . ASN A 1 411 ? 30.630 11.017 10.663 1.00 51.66 411 ASN A CA 1
ATOM 3330 C C . ASN A 1 411 ? 30.063 11.241 12.082 1.00 51.66 411 ASN A C 1
ATOM 3332 O O . ASN A 1 411 ? 30.078 10.322 12.905 1.00 51.66 411 ASN A O 1
ATOM 3336 N N . LYS A 1 412 ? 29.571 12.455 12.375 1.00 53.94 412 LYS A N 1
ATOM 3337 C CA . LYS A 1 412 ? 28.886 12.745 13.636 1.00 53.94 412 LYS A CA 1
ATOM 3338 C C . LYS A 1 412 ? 27.571 11.963 13.671 1.00 53.94 412 LYS A C 1
ATOM 3340 O O . LYS A 1 412 ? 26.701 12.151 12.827 1.00 53.94 412 LYS A O 1
ATOM 3345 N N . VAL A 1 413 ? 27.487 11.042 14.625 1.00 54.47 413 VAL A N 1
ATOM 3346 C CA . VAL A 1 413 ? 26.247 10.386 15.062 1.00 54.47 413 VAL A CA 1
ATOM 3347 C C . VAL A 1 413 ? 25.308 11.474 15.615 1.00 54.47 413 VAL A C 1
ATOM 3349 O O . VAL A 1 413 ? 25.836 12.484 16.094 1.00 54.47 413 VAL A O 1
ATOM 3352 N N . PRO A 1 414 ? 23.969 11.301 15.553 1.00 57.88 414 PRO A N 1
ATOM 3353 C CA . PRO A 1 414 ? 23.028 12.134 16.306 1.00 57.88 414 PRO A CA 1
ATOM 3354 C C . PRO A 1 414 ? 23.557 12.440 17.710 1.00 57.88 414 PRO A C 1
ATOM 3356 O O . PRO A 1 414 ? 23.991 11.513 18.405 1.00 57.88 414 PRO A O 1
ATOM 3359 N N . THR A 1 415 ? 23.594 13.714 18.104 1.00 62.19 415 THR A N 1
ATOM 3360 C CA . THR A 1 415 ? 23.951 14.062 19.485 1.00 62.19 415 THR A CA 1
ATOM 3361 C C . THR A 1 415 ? 22.804 13.680 20.421 1.00 62.19 415 THR A C 1
ATOM 3363 O O . THR A 1 415 ? 21.685 13.411 19.984 1.00 62.19 415 THR A O 1
ATOM 3366 N N . GLN A 1 416 ? 23.081 13.636 21.724 1.00 63.12 416 GLN A N 1
ATOM 3367 C CA . GLN A 1 416 ? 22.021 13.467 22.716 1.00 63.12 416 GLN A CA 1
ATOM 3368 C C . GLN A 1 416 ? 21.008 14.626 22.641 1.00 63.12 416 GLN A C 1
ATOM 3370 O O . GLN A 1 416 ? 19.808 14.376 22.660 1.00 63.12 416 GLN A O 1
ATOM 3375 N N . ASP A 1 417 ? 21.486 15.852 22.420 1.00 63.78 417 ASP A N 1
ATOM 3376 C CA . ASP A 1 417 ? 20.648 17.046 22.250 1.00 63.78 417 ASP A CA 1
ATOM 3377 C C . ASP A 1 417 ? 19.697 16.934 21.037 1.00 63.78 417 ASP A C 1
ATOM 3379 O O . ASP A 1 417 ? 18.521 17.278 21.139 1.00 63.78 417 ASP A O 1
ATOM 3383 N N . ASP A 1 418 ? 20.169 16.391 19.903 1.00 67.44 418 ASP A N 1
ATOM 3384 C CA . ASP A 1 418 ? 19.336 16.172 18.707 1.00 67.44 418 ASP A CA 1
ATOM 3385 C C . ASP A 1 418 ? 18.199 15.165 18.980 1.00 67.44 418 ASP A C 1
ATOM 3387 O O . ASP A 1 418 ? 17.106 15.263 18.412 1.00 67.44 418 ASP A O 1
ATOM 3391 N N . ALA A 1 419 ? 18.464 14.165 19.827 1.00 69.62 419 ALA A N 1
ATOM 3392 C CA . ALA A 1 419 ? 17.482 13.158 20.217 1.00 69.62 419 ALA A CA 1
ATOM 3393 C C . ALA A 1 419 ? 16.433 13.731 21.182 1.00 69.62 419 ALA A C 1
ATOM 3395 O O . ALA A 1 419 ? 15.252 13.409 21.051 1.00 69.62 419 ALA A O 1
ATOM 3396 N N . GLU A 1 420 ? 16.844 14.604 22.105 1.00 75.00 420 GLU A N 1
ATOM 3397 C CA . GLU A 1 420 ? 15.941 15.307 23.024 1.00 75.00 420 GLU A CA 1
ATOM 3398 C C . GLU A 1 420 ? 15.000 16.254 22.267 1.00 75.00 420 GLU A C 1
ATOM 3400 O O . GLU A 1 420 ? 13.791 16.230 22.495 1.00 75.00 420 GLU A O 1
ATOM 3405 N N . GLU A 1 421 ? 15.511 17.023 21.300 1.00 73.06 421 GLU A N 1
ATOM 3406 C CA . GLU A 1 421 ? 14.683 17.912 20.474 1.00 73.06 421 GLU A CA 1
ATOM 3407 C C . GLU A 1 421 ? 13.686 17.135 19.597 1.00 73.06 421 GLU A C 1
ATOM 3409 O O . GLU A 1 421 ? 12.515 17.515 19.469 1.00 73.06 421 GLU A O 1
ATOM 3414 N N . TYR A 1 422 ? 14.126 16.010 19.027 1.00 80.75 422 TYR A N 1
ATOM 3415 C CA . TYR A 1 422 ? 13.243 15.093 18.313 1.00 80.75 422 TYR A CA 1
ATOM 3416 C C . TYR A 1 422 ? 12.122 14.569 19.222 1.00 80.75 422 TYR A C 1
ATOM 3418 O O . TYR A 1 422 ? 10.949 14.614 18.839 1.00 80.75 422 TYR A O 1
ATOM 3426 N N . ASP A 1 423 ? 12.464 14.095 20.423 1.00 80.94 423 ASP A N 1
ATOM 3427 C CA . ASP A 1 423 ? 11.499 13.542 21.377 1.00 80.94 423 ASP A CA 1
ATOM 3428 C C . ASP A 1 423 ? 10.500 14.604 21.864 1.00 80.94 423 ASP A C 1
ATOM 3430 O O . ASP A 1 423 ? 9.310 14.311 22.011 1.00 80.94 423 ASP A O 1
ATOM 3434 N N . ASP A 1 424 ? 10.934 15.854 22.003 1.00 80.31 424 ASP A N 1
ATOM 3435 C CA . ASP A 1 424 ? 10.095 17.016 22.298 1.00 80.31 424 ASP A CA 1
ATOM 3436 C C . ASP A 1 424 ? 9.021 17.259 21.220 1.00 80.31 424 ASP A C 1
ATOM 3438 O O . ASP A 1 424 ? 7.827 17.406 21.518 1.00 80.31 424 ASP A O 1
ATOM 3442 N N . ILE A 1 425 ? 9.424 17.291 19.945 1.00 80.00 425 ILE A N 1
ATOM 3443 C CA . ILE A 1 425 ? 8.508 17.496 18.809 1.00 80.00 425 ILE A CA 1
ATOM 3444 C C . ILE A 1 425 ? 7.572 16.296 18.653 1.00 80.00 425 ILE A C 1
ATOM 3446 O O . ILE A 1 425 ? 6.368 16.453 18.411 1.00 80.00 425 ILE A O 1
ATOM 3450 N N . PHE A 1 426 ? 8.113 15.093 18.826 1.00 80.75 426 PHE A N 1
ATOM 3451 C CA . PHE A 1 426 ? 7.351 13.854 18.786 1.00 80.75 426 PHE A CA 1
ATOM 3452 C C . PHE A 1 426 ? 6.283 13.825 19.886 1.00 80.75 426 PHE A C 1
ATOM 3454 O O . PHE A 1 426 ? 5.118 13.519 19.618 1.00 80.75 426 PHE A O 1
ATOM 3461 N N . SER A 1 427 ? 6.646 14.230 21.105 1.00 82.44 427 SER A N 1
ATOM 3462 C CA . SER A 1 427 ? 5.741 14.356 22.251 1.00 82.44 427 SER A CA 1
ATOM 3463 C C . SER A 1 427 ? 4.612 15.355 21.981 1.00 82.44 427 SER A C 1
ATOM 3465 O O . SER A 1 427 ? 3.444 15.060 22.259 1.00 82.44 427 SER A O 1
ATOM 3467 N N . ALA A 1 428 ? 4.907 16.489 21.335 1.00 80.25 428 ALA A N 1
ATOM 3468 C CA . ALA A 1 428 ? 3.891 17.470 20.940 1.00 80.25 428 ALA A CA 1
ATOM 3469 C C . ALA A 1 428 ? 2.863 16.911 19.933 1.00 80.25 428 ALA A C 1
ATOM 3471 O O . ALA A 1 428 ? 1.692 17.307 19.953 1.00 80.25 428 ALA A O 1
ATOM 3472 N N . CYS A 1 429 ? 3.282 15.961 19.092 1.00 81.88 429 CYS A N 1
ATOM 3473 C CA . CYS A 1 429 ? 2.435 15.282 18.108 1.00 81.88 429 CYS A CA 1
ATOM 3474 C C . CYS A 1 429 ? 1.810 13.973 18.623 1.00 81.88 429 CYS A C 1
ATOM 3476 O O . CYS A 1 429 ? 1.024 13.362 17.902 1.00 81.88 429 CYS A O 1
ATOM 3478 N N . SER A 1 430 ? 2.120 13.538 19.848 1.00 80.50 430 SER A N 1
ATOM 3479 C CA . SER A 1 430 ? 1.778 12.202 20.366 1.00 80.50 430 SER A CA 1
ATOM 3480 C C . SER A 1 430 ? 0.303 11.811 20.204 1.00 80.50 430 SER A C 1
ATOM 3482 O O . SER A 1 430 ? 0.018 10.669 19.859 1.00 80.50 430 SER A O 1
ATOM 3484 N N . SER A 1 431 ? -0.636 12.753 20.347 1.00 82.25 431 SER A N 1
ATOM 3485 C CA . SER A 1 431 ? -2.077 12.508 20.174 1.00 82.25 431 SER A CA 1
ATOM 3486 C C . SER A 1 431 ? -2.467 12.014 18.767 1.00 82.25 431 SER A C 1
ATOM 3488 O O . SER A 1 431 ? -3.435 11.269 18.630 1.00 82.25 431 SER A O 1
ATOM 3490 N N . ILE A 1 432 ? -1.752 12.421 17.709 1.00 85.31 432 ILE A N 1
ATOM 3491 C CA . ILE A 1 432 ? -2.031 12.005 16.314 1.00 85.31 432 ILE A CA 1
ATOM 3492 C C . ILE A 1 432 ? -1.120 10.873 15.825 1.00 85.31 432 ILE A C 1
ATOM 3494 O O . ILE A 1 432 ? -1.230 10.433 14.676 1.00 85.31 432 ILE A O 1
ATOM 3498 N N . LEU A 1 433 ? -0.230 10.390 16.687 1.00 84.19 433 LEU A N 1
ATOM 3499 C CA . LEU A 1 433 ? 0.720 9.324 16.406 1.00 84.19 433 LEU A CA 1
ATOM 3500 C C . LEU A 1 433 ? 0.278 8.039 17.110 1.00 84.19 433 LEU A C 1
ATOM 3502 O O . LEU A 1 433 ? -0.444 8.063 18.104 1.00 84.19 433 LEU A O 1
ATOM 3506 N N . LEU A 1 434 ? 0.676 6.895 16.564 1.00 72.50 434 LEU A N 1
ATOM 3507 C CA . LEU A 1 434 ? 0.525 5.623 17.255 1.00 72.50 434 LEU A CA 1
ATOM 3508 C C . LEU A 1 434 ? 1.501 5.561 18.426 1.00 72.50 434 LEU A C 1
ATOM 3510 O O . LEU A 1 434 ? 2.680 5.877 18.234 1.00 72.50 434 LEU A O 1
ATOM 3514 N N . PRO A 1 435 ? 1.050 5.116 19.609 1.00 62.69 435 PRO A N 1
ATOM 3515 C CA . PRO A 1 435 ? 1.975 4.819 20.681 1.00 62.69 435 PRO A CA 1
ATOM 3516 C C . PRO A 1 435 ? 2.910 3.683 20.235 1.00 62.69 435 PRO A C 1
ATOM 3518 O O . PRO A 1 435 ? 2.449 2.713 19.622 1.00 62.69 435 PRO A O 1
ATOM 3521 N N . PRO A 1 436 ? 4.218 3.786 20.515 1.00 62.09 436 PRO A N 1
ATOM 3522 C CA . PRO A 1 436 ? 5.133 2.689 20.250 1.00 62.09 436 PRO A CA 1
ATOM 3523 C C . PRO A 1 436 ? 4.737 1.450 21.079 1.00 62.09 436 PRO A C 1
ATOM 3525 O O . PRO A 1 436 ? 4.361 1.607 22.243 1.00 62.09 436 PRO A O 1
ATOM 3528 N N . PRO A 1 437 ? 4.806 0.223 20.524 1.00 58.94 437 PRO A N 1
ATOM 3529 C CA . PRO A 1 437 ? 4.602 -0.997 21.303 1.00 58.94 437 PRO A CA 1
ATOM 3530 C C . PRO A 1 437 ? 5.602 -1.084 22.463 1.00 58.94 437 PRO A C 1
ATOM 3532 O O . PRO A 1 437 ? 6.778 -0.768 22.288 1.00 58.94 437 PRO A O 1
ATOM 3535 N N . ALA A 1 438 ? 5.124 -1.531 23.630 1.00 50.66 438 ALA A N 1
ATOM 3536 C CA . ALA A 1 438 ? 5.887 -1.540 24.881 1.00 50.66 438 ALA A CA 1
ATOM 3537 C C . ALA A 1 438 ? 7.161 -2.409 24.835 1.00 50.66 438 ALA A C 1
ATOM 3539 O O . ALA A 1 438 ? 8.127 -2.088 25.519 1.00 50.66 438 ALA A O 1
ATOM 3540 N N . ASP A 1 439 ? 7.181 -3.445 23.988 1.00 55.28 439 ASP A N 1
ATOM 3541 C CA . ASP A 1 439 ? 8.227 -4.480 23.966 1.00 55.28 439 ASP A CA 1
ATOM 3542 C C . ASP A 1 439 ? 9.182 -4.382 22.758 1.00 55.28 439 ASP A C 1
ATOM 3544 O O . ASP A 1 439 ? 9.789 -5.373 22.353 1.00 55.28 439 ASP A O 1
ATOM 3548 N N . SER A 1 440 ? 9.303 -3.211 22.121 1.00 60.53 440 SER A N 1
ATOM 3549 C CA . SER A 1 440 ? 10.192 -3.031 20.965 1.00 60.53 440 SER A CA 1
ATOM 3550 C C . SER A 1 440 ? 11.337 -2.068 21.262 1.00 60.53 440 SER A C 1
ATOM 3552 O O . SER A 1 440 ? 11.106 -0.884 21.495 1.00 60.53 440 SER A O 1
ATOM 3554 N N . ASP A 1 441 ? 12.576 -2.551 21.127 1.00 63.81 441 ASP A N 1
ATOM 3555 C CA . ASP A 1 441 ? 13.793 -1.725 21.208 1.00 63.81 441 ASP A CA 1
ATOM 3556 C C . ASP A 1 441 ? 13.839 -0.614 20.138 1.00 63.81 441 ASP A C 1
ATOM 3558 O O . ASP A 1 441 ? 14.548 0.381 20.289 1.00 63.81 441 ASP A O 1
ATOM 3562 N N . ASN A 1 442 ? 13.092 -0.762 19.034 1.00 72.31 442 ASN A N 1
ATOM 3563 C CA . ASN A 1 442 ? 13.002 0.243 17.974 1.00 72.31 442 ASN A CA 1
ATOM 3564 C C . ASN A 1 442 ? 11.630 0.205 17.265 1.00 72.31 442 ASN A C 1
ATOM 3566 O O . ASN A 1 442 ? 11.499 -0.373 16.179 1.00 72.31 442 ASN A O 1
ATOM 3570 N N . PRO A 1 443 ? 10.600 0.822 17.863 1.00 76.38 443 PRO A N 1
ATOM 3571 C CA . PRO A 1 443 ? 9.226 0.736 17.388 1.00 76.38 443 PRO A CA 1
ATOM 3572 C C . PRO A 1 443 ? 9.025 1.478 16.060 1.00 76.38 443 PRO A C 1
ATOM 3574 O O . PRO A 1 443 ? 9.601 2.545 15.829 1.00 76.38 443 PRO A O 1
ATOM 3577 N N . THR A 1 444 ? 8.160 0.942 15.196 1.00 78.31 444 THR A N 1
ATOM 3578 C CA . THR A 1 444 ? 7.650 1.660 14.020 1.00 78.31 444 THR A CA 1
ATOM 3579 C C . THR A 1 444 ? 6.696 2.768 14.436 1.00 78.31 444 THR A C 1
ATOM 3581 O O . THR A 1 444 ? 5.806 2.560 15.259 1.00 78.31 444 THR A O 1
ATOM 3584 N N . ILE A 1 445 ? 6.850 3.929 13.817 1.00 78.75 445 ILE A N 1
ATOM 3585 C CA . ILE A 1 445 ? 6.017 5.104 14.020 1.00 78.75 445 ILE A CA 1
ATOM 3586 C C . ILE A 1 445 ? 5.025 5.197 12.864 1.00 78.75 445 ILE A C 1
ATOM 3588 O O . ILE A 1 445 ? 5.389 5.110 11.690 1.00 78.75 445 ILE A O 1
ATOM 3592 N N . GLY A 1 446 ? 3.761 5.430 13.200 1.00 80.31 446 GLY A N 1
ATOM 3593 C CA . GLY A 1 446 ? 2.700 5.687 12.235 1.00 80.31 446 GLY A CA 1
ATOM 3594 C C . GLY A 1 446 ? 1.681 6.675 12.784 1.00 80.31 446 GLY A C 1
ATOM 3595 O O . GLY A 1 446 ? 1.707 7.025 13.962 1.00 80.31 446 GLY A O 1
ATOM 3596 N N . PHE A 1 447 ? 0.772 7.133 11.930 1.00 85.62 447 PHE A N 1
ATOM 3597 C CA . PHE A 1 447 ? -0.353 7.952 12.374 1.00 85.62 447 PHE A CA 1
ATOM 3598 C C . PHE A 1 447 ? -1.376 7.110 13.136 1.00 85.62 447 PHE A C 1
ATOM 3600 O O . PHE A 1 447 ? -1.607 5.943 12.803 1.00 85.62 447 PHE A O 1
ATOM 3607 N N . CYS A 1 448 ? -2.055 7.713 14.115 1.00 82.19 448 CYS A N 1
ATO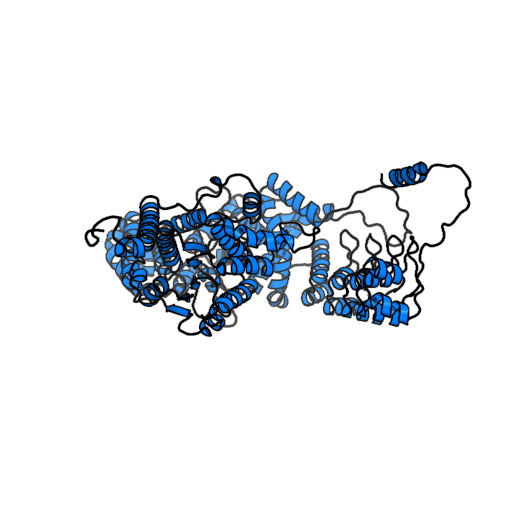M 3608 C CA . CYS A 1 448 ? -3.123 7.048 14.866 1.00 82.19 448 CYS A CA 1
ATOM 3609 C C . CYS A 1 448 ? -4.281 6.603 13.955 1.00 82.19 448 CYS A C 1
ATOM 3611 O O . CYS A 1 448 ? -4.926 5.595 14.232 1.00 82.19 448 CYS A O 1
ATOM 3613 N N . HIS A 1 449 ? -4.480 7.269 12.814 1.00 81.81 449 HIS A N 1
ATOM 3614 C CA . HIS A 1 449 ? -5.461 6.896 11.797 1.00 81.81 449 HIS A CA 1
ATOM 3615 C C . HIS A 1 449 ? -5.086 7.480 10.420 1.00 81.81 449 HIS A C 1
ATOM 3617 O O . HIS A 1 449 ? -4.496 8.561 10.349 1.00 81.81 449 HIS A O 1
ATOM 3623 N N . GLN A 1 450 ? -5.474 6.817 9.322 1.00 80.81 450 GLN A N 1
ATOM 3624 C CA . GLN A 1 450 ? -5.201 7.267 7.943 1.00 80.81 450 GLN A CA 1
ATOM 3625 C C . GLN A 1 450 ? -5.745 8.680 7.645 1.00 80.81 450 GLN A C 1
ATOM 3627 O O . GLN A 1 450 ? -5.133 9.443 6.902 1.00 80.81 450 GLN A O 1
ATOM 3632 N N . SER A 1 451 ? -6.830 9.084 8.311 1.00 85.94 451 SER A N 1
ATOM 3633 C CA . SER A 1 451 ? -7.399 10.438 8.195 1.00 85.94 451 SER A CA 1
ATOM 3634 C C . SER A 1 451 ? -6.446 11.562 8.606 1.00 85.94 451 SER A C 1
ATOM 3636 O O . SER A 1 451 ? -6.654 12.693 8.178 1.00 85.94 451 SER A O 1
ATOM 3638 N N . VAL A 1 452 ? -5.408 11.289 9.407 1.00 89.62 452 VAL A N 1
ATOM 3639 C CA . VAL A 1 452 ? -4.358 12.278 9.705 1.00 89.62 452 VAL A CA 1
ATOM 3640 C C . VAL A 1 452 ? -3.527 12.549 8.451 1.00 89.62 452 VAL A C 1
ATOM 3642 O O . VAL A 1 452 ? -3.307 13.704 8.096 1.00 89.62 452 VAL A O 1
ATOM 3645 N N . LYS A 1 453 ? -3.117 11.493 7.737 1.00 87.75 453 LYS A N 1
ATOM 3646 C CA . LYS A 1 453 ? -2.389 11.613 6.466 1.00 87.75 453 LYS A CA 1
ATOM 3647 C C . LYS A 1 453 ? -3.231 12.354 5.428 1.00 87.75 453 LYS A C 1
ATOM 3649 O O . LYS A 1 453 ? -2.719 13.264 4.784 1.00 87.75 453 LYS A O 1
ATOM 3654 N N . ASP A 1 454 ? -4.519 12.035 5.330 1.00 86.50 454 ASP A N 1
ATOM 3655 C CA . ASP A 1 454 ? -5.437 12.725 4.414 1.00 86.50 454 ASP A CA 1
ATOM 3656 C C . ASP A 1 454 ? -5.655 14.193 4.812 1.00 86.50 454 ASP A C 1
ATOM 3658 O O . ASP A 1 454 ? -5.764 15.062 3.956 1.00 86.50 454 ASP A O 1
ATOM 3662 N N . PHE A 1 455 ? -5.680 14.498 6.112 1.00 89.75 455 PHE A N 1
ATOM 3663 C CA . PHE A 1 455 ? -5.768 15.873 6.595 1.00 89.75 455 PHE A CA 1
ATOM 3664 C C . PHE A 1 455 ? -4.518 16.689 6.243 1.00 89.75 455 PHE A C 1
ATOM 3666 O O . PHE A 1 455 ? -4.641 17.851 5.852 1.00 89.75 455 PHE A O 1
ATOM 3673 N N . LEU A 1 456 ? -3.325 16.100 6.364 1.00 91.31 456 LEU A N 1
ATOM 3674 C CA . LEU A 1 456 ? -2.063 16.741 5.984 1.00 91.31 456 LEU A CA 1
ATOM 3675 C C . LEU A 1 456 ? -1.962 16.941 4.462 1.00 91.31 456 LEU A C 1
ATOM 3677 O O . LEU A 1 456 ? -1.424 17.957 4.018 1.00 91.31 456 LEU A O 1
ATOM 3681 N N . LEU A 1 457 ? -2.512 16.013 3.674 1.00 89.12 457 LEU A N 1
ATOM 3682 C CA . LEU A 1 457 ? -2.557 16.073 2.214 1.00 89.12 457 LEU A CA 1
ATOM 3683 C C . LEU A 1 457 ? -3.704 16.966 1.713 1.00 89.12 457 LEU A C 1
ATOM 3685 O O . LEU A 1 457 ? -4.819 16.510 1.477 1.00 89.12 457 LEU A O 1
ATOM 3689 N N . LYS A 1 458 ? -3.417 18.246 1.477 1.00 82.38 458 LYS A N 1
ATOM 3690 C CA . LYS A 1 458 ? -4.334 19.179 0.803 1.00 82.38 458 LYS A CA 1
ATOM 3691 C C . LYS A 1 458 ? -3.574 20.007 -0.212 1.00 82.38 458 LYS A C 1
ATOM 3693 O O . LYS A 1 458 ? -2.432 20.374 0.038 1.00 82.38 458 LYS A O 1
ATOM 3698 N N . ASP A 1 459 ? -4.219 20.328 -1.331 1.00 61.88 459 ASP A N 1
ATOM 3699 C CA . ASP A 1 459 ? -3.650 21.229 -2.331 1.00 61.88 459 ASP A CA 1
ATOM 3700 C C . ASP A 1 459 ? -3.569 22.663 -1.763 1.00 61.88 459 ASP A C 1
ATOM 3702 O O . ASP A 1 459 ? -4.601 23.332 -1.627 1.00 61.88 459 ASP A O 1
ATOM 3706 N N . PRO A 1 460 ? -2.361 23.169 -1.440 1.00 56.94 460 PRO A N 1
ATOM 3707 C CA . PRO A 1 460 ? -2.196 24.481 -0.825 1.00 56.94 460 PRO A CA 1
ATOM 3708 C C . PRO A 1 460 ? -2.468 25.634 -1.804 1.00 56.94 460 PRO A C 1
ATOM 3710 O O . PRO A 1 460 ? -2.398 26.794 -1.401 1.00 56.94 460 PRO A O 1
ATOM 3713 N N . SER A 1 461 ? -2.754 25.352 -3.084 1.00 56.56 461 SER A N 1
ATOM 3714 C CA . SER A 1 461 ? -3.221 26.361 -4.043 1.00 56.56 461 SER A CA 1
ATOM 3715 C C . SER A 1 461 ? -4.702 26.719 -3.865 1.00 56.56 461 SER A C 1
ATOM 3717 O O . SER A 1 461 ? -5.119 27.792 -4.297 1.00 56.56 461 SER A O 1
ATOM 3719 N N . ARG A 1 462 ? -5.492 25.858 -3.203 1.00 51.75 462 ARG A N 1
ATOM 3720 C CA . ARG A 1 462 ? -6.952 26.014 -3.048 1.00 51.75 462 ARG A CA 1
ATOM 3721 C C . ARG A 1 462 ? -7.409 26.382 -1.634 1.00 51.75 462 ARG A C 1
ATOM 3723 O O . ARG A 1 462 ? -8.554 26.789 -1.465 1.00 51.75 462 ARG A O 1
ATOM 3730 N N . THR A 1 463 ? -6.553 26.246 -0.623 1.00 52.91 463 THR A N 1
ATOM 3731 C CA . THR A 1 463 ? -6.884 26.513 0.790 1.00 52.91 463 THR A CA 1
ATOM 3732 C C . THR A 1 463 ? -5.896 27.486 1.430 1.00 52.91 463 THR A C 1
ATOM 3734 O O . THR A 1 463 ? -4.772 27.629 0.954 1.00 52.91 463 THR A O 1
ATOM 3737 N N . ASN A 1 464 ? -6.295 28.124 2.537 1.00 57.66 464 ASN A N 1
ATOM 3738 C CA . ASN A 1 464 ? -5.407 28.946 3.367 1.00 57.66 464 ASN A CA 1
ATOM 3739 C C . ASN A 1 464 ? -4.104 28.170 3.666 1.00 57.66 464 ASN A C 1
ATOM 3741 O O . ASN A 1 464 ? -4.161 26.979 3.992 1.00 57.66 464 ASN A O 1
ATOM 3745 N N . ARG A 1 465 ? -2.934 28.797 3.474 1.00 68.31 465 ARG A N 1
ATOM 3746 C CA . ARG A 1 465 ? -1.621 28.124 3.542 1.00 68.31 465 ARG A CA 1
ATOM 3747 C C . ARG A 1 465 ? -1.205 27.855 4.989 1.00 68.31 465 ARG A C 1
ATOM 3749 O O . ARG A 1 465 ? -0.340 28.534 5.530 1.00 68.31 465 ARG A O 1
ATOM 3756 N N . GLU A 1 466 ? -1.811 26.848 5.599 1.00 87.38 466 GLU A N 1
ATOM 3757 C CA . GLU A 1 466 ? -1.376 26.333 6.897 1.00 87.38 466 GLU A CA 1
ATOM 3758 C C . GLU A 1 466 ? 0.002 25.662 6.780 1.00 87.38 466 GLU A C 1
ATOM 3760 O O . GLU A 1 466 ? 0.320 25.026 5.769 1.00 87.38 466 GLU A O 1
ATOM 3765 N N . TRP A 1 467 ? 0.832 25.772 7.821 1.00 89.88 467 TRP A N 1
ATOM 3766 C CA . TRP A 1 467 ? 2.234 25.336 7.777 1.00 89.88 467 TRP A CA 1
ATOM 3767 C C . TRP A 1 467 ? 2.399 23.817 7.586 1.00 89.88 467 TRP A C 1
ATOM 3769 O O . TRP A 1 467 ? 3.381 23.380 6.975 1.00 89.88 467 TRP A O 1
ATOM 3779 N N . TYR A 1 468 ? 1.427 23.032 8.062 1.00 90.00 468 TYR A N 1
ATOM 3780 C CA . TYR A 1 468 ? 1.428 21.566 8.051 1.00 90.00 468 TYR A CA 1
ATOM 3781 C C . TYR A 1 468 ? 0.886 20.941 6.756 1.00 90.00 468 TYR A C 1
ATOM 3783 O O . TYR A 1 468 ? 1.200 19.781 6.476 1.00 90.00 468 TYR A O 1
ATOM 3791 N N . HIS A 1 469 ? 0.111 21.674 5.946 1.00 91.25 469 HIS A N 1
ATOM 3792 C CA . HIS A 1 469 ? -0.450 21.139 4.701 1.00 91.25 469 HIS A CA 1
ATOM 3793 C C . HIS A 1 469 ? 0.623 20.923 3.623 1.00 91.25 469 HIS A C 1
ATOM 3795 O O . HIS A 1 469 ? 1.584 21.688 3.497 1.00 91.25 469 HIS A O 1
ATOM 3801 N N . THR A 1 470 ? 0.460 19.859 2.836 1.00 89.69 470 THR A N 1
ATOM 3802 C CA . THR A 1 470 ? 1.383 19.488 1.757 1.00 89.69 470 THR A CA 1
ATOM 3803 C C . THR A 1 470 ? 0.694 18.720 0.642 1.00 89.69 470 THR A C 1
ATOM 3805 O O . THR A 1 470 ? -0.417 18.221 0.806 1.00 89.69 470 THR A O 1
ATOM 3808 N N . THR A 1 471 ? 1.382 18.586 -0.487 1.00 89.81 471 THR A N 1
ATOM 3809 C CA . THR A 1 471 ? 1.021 17.621 -1.527 1.00 89.81 471 THR A CA 1
ATOM 3810 C C . THR A 1 471 ? 1.914 16.394 -1.412 1.00 89.81 471 THR A C 1
ATOM 3812 O O . THR A 1 471 ? 3.009 16.457 -0.846 1.00 89.81 471 THR A O 1
ATOM 3815 N N . ILE A 1 472 ? 1.466 15.271 -1.973 1.00 87.00 472 ILE A N 1
ATOM 3816 C CA . ILE A 1 472 ? 2.279 14.053 -1.987 1.00 87.00 472 ILE A CA 1
ATOM 3817 C C . ILE A 1 472 ? 3.610 14.292 -2.714 1.00 87.00 472 ILE A C 1
ATOM 3819 O O . ILE A 1 472 ? 4.651 13.844 -2.242 1.00 87.00 472 ILE A O 1
ATOM 3823 N N . ASP A 1 473 ? 3.607 15.089 -3.783 1.00 88.25 473 ASP A N 1
ATOM 3824 C CA . ASP A 1 473 ? 4.809 15.426 -4.552 1.00 88.25 473 ASP A CA 1
ATOM 3825 C C . ASP A 1 473 ? 5.804 16.253 -3.723 1.00 88.25 473 ASP A C 1
ATOM 3827 O O . ASP A 1 473 ? 7.005 15.989 -3.749 1.00 88.25 473 ASP A O 1
ATOM 3831 N N . LYS A 1 474 ? 5.312 17.223 -2.935 1.00 89.19 474 LYS A N 1
ATOM 3832 C CA . LYS A 1 474 ? 6.146 18.065 -2.056 1.00 89.19 474 LYS A CA 1
ATOM 3833 C C . LYS A 1 474 ? 6.720 17.277 -0.883 1.00 89.19 474 LYS A C 1
ATOM 3835 O O . LYS A 1 474 ? 7.886 17.460 -0.545 1.00 89.19 474 LYS A O 1
ATOM 3840 N N . ALA A 1 475 ? 5.935 16.375 -0.296 1.00 91.25 475 ALA A N 1
ATOM 3841 C CA . ALA A 1 475 ? 6.425 15.469 0.739 1.00 91.25 475 ALA A CA 1
ATOM 3842 C C . ALA A 1 475 ? 7.511 14.524 0.187 1.00 91.25 475 ALA A C 1
ATOM 3844 O O . ALA A 1 475 ? 8.559 14.363 0.809 1.00 91.25 475 ALA A O 1
ATOM 3845 N N . ASN A 1 476 ? 7.305 13.965 -1.013 1.00 90.31 476 ASN A N 1
ATOM 3846 C CA . ASN A 1 476 ? 8.313 13.152 -1.699 1.00 90.31 476 ASN A CA 1
ATOM 3847 C C . ASN A 1 476 ? 9.583 13.947 -2.019 1.00 90.31 476 ASN A C 1
ATOM 3849 O O . ASN A 1 476 ? 10.673 13.409 -1.856 1.00 90.31 476 ASN A O 1
ATOM 3853 N N . LEU A 1 477 ? 9.460 15.212 -2.438 1.00 89.75 477 LEU A N 1
ATOM 3854 C CA . LEU A 1 477 ? 10.612 16.077 -2.703 1.00 89.75 477 LEU A CA 1
ATOM 3855 C C . LEU A 1 477 ? 11.453 16.281 -1.445 1.00 89.75 477 LEU A C 1
ATOM 3857 O O . LEU A 1 477 ? 12.667 16.120 -1.496 1.00 89.75 477 LEU A O 1
ATOM 3861 N N . LEU A 1 478 ? 10.807 16.579 -0.318 1.00 90.00 478 LEU A N 1
ATOM 3862 C CA . LEU A 1 478 ? 11.488 16.786 0.957 1.00 90.00 478 LEU A CA 1
ATOM 3863 C C . LEU A 1 478 ? 12.244 15.531 1.413 1.00 90.00 478 LEU A C 1
ATOM 3865 O O . LEU A 1 478 ? 13.412 15.606 1.789 1.00 90.00 478 LEU A O 1
ATOM 3869 N N . VAL A 1 479 ? 11.593 14.368 1.340 1.00 89.12 479 VAL A N 1
ATOM 3870 C CA . VAL A 1 479 ? 12.222 13.080 1.666 1.00 89.12 479 VAL A CA 1
ATOM 3871 C C . VAL A 1 479 ? 13.380 12.784 0.717 1.00 89.12 479 VAL A C 1
ATOM 3873 O O . VAL A 1 479 ? 14.463 12.416 1.167 1.00 89.12 479 VAL A O 1
ATOM 3876 N N . PHE A 1 480 ? 13.182 12.998 -0.583 1.00 88.81 480 PHE A N 1
ATOM 3877 C CA . PHE A 1 480 ? 14.211 12.786 -1.592 1.00 88.81 480 PHE A CA 1
ATOM 3878 C C . PHE A 1 480 ? 15.443 13.677 -1.366 1.00 88.81 480 PHE A C 1
ATOM 3880 O O . PHE A 1 480 ? 16.562 13.170 -1.383 1.00 88.81 480 PHE A O 1
ATOM 3887 N N . GLN A 1 481 ? 15.256 14.967 -1.072 1.00 88.19 481 GLN A N 1
ATOM 3888 C CA . GLN A 1 481 ? 16.339 15.900 -0.730 1.00 88.19 481 GLN A CA 1
ATOM 3889 C C . GLN A 1 481 ? 17.144 15.421 0.483 1.00 88.19 481 GLN A C 1
ATOM 3891 O O . GLN A 1 481 ? 18.377 15.400 0.453 1.00 88.19 481 GLN A O 1
ATOM 3896 N N . THR A 1 482 ? 16.459 14.991 1.545 1.00 88.31 482 THR A N 1
ATOM 3897 C CA . THR A 1 482 ? 17.124 14.449 2.736 1.00 88.31 482 THR A CA 1
ATOM 3898 C C . THR A 1 482 ? 17.871 13.160 2.427 1.00 88.31 482 THR A C 1
ATOM 3900 O O . THR A 1 482 ? 18.985 12.966 2.906 1.00 88.31 482 THR A O 1
ATOM 3903 N N . PHE A 1 483 ? 17.302 12.281 1.607 1.00 86.88 483 PHE A N 1
ATOM 3904 C CA . PHE A 1 483 ? 17.936 11.021 1.225 1.00 86.88 483 PHE A CA 1
ATOM 3905 C C . PHE A 1 483 ? 19.161 11.242 0.354 1.00 86.88 483 PHE A C 1
ATOM 3907 O O . PHE A 1 483 ? 20.184 10.604 0.588 1.00 86.88 483 PHE A O 1
ATOM 3914 N N . TRP A 1 484 ? 19.086 12.187 -0.582 1.00 83.88 484 TRP A N 1
ATOM 3915 C CA . TRP A 1 484 ? 20.231 12.635 -1.362 1.00 83.88 484 TRP A CA 1
ATOM 3916 C C . TRP A 1 484 ? 21.354 13.088 -0.438 1.00 83.88 484 TRP A C 1
ATOM 3918 O O . TRP A 1 484 ? 22.437 12.520 -0.457 1.00 83.88 484 TRP A O 1
ATOM 3928 N N . LYS A 1 485 ? 21.055 14.017 0.474 1.00 82.94 485 LYS A N 1
ATOM 3929 C CA . LYS A 1 485 ? 22.012 14.537 1.456 1.00 82.94 485 LYS A CA 1
ATOM 3930 C C . LYS A 1 485 ? 22.595 13.449 2.363 1.00 82.94 485 LYS A C 1
ATOM 3932 O O . LYS A 1 485 ? 23.796 13.458 2.631 1.00 82.94 485 LYS A O 1
ATOM 3937 N N . TYR A 1 486 ? 21.771 12.503 2.818 1.00 81.81 486 TYR A N 1
ATOM 3938 C CA . TYR A 1 486 ? 22.211 11.359 3.618 1.00 81.81 486 TYR A CA 1
ATOM 3939 C C . TYR A 1 486 ? 23.200 10.494 2.835 1.00 81.81 486 TYR A C 1
ATOM 3941 O O . TYR A 1 486 ? 24.274 10.184 3.344 1.00 81.81 486 TYR A O 1
ATOM 3949 N N . LEU A 1 487 ? 22.879 10.151 1.586 1.00 77.50 487 LEU A N 1
ATOM 3950 C CA . LEU A 1 487 ? 23.752 9.361 0.721 1.00 77.50 487 LEU A CA 1
ATOM 3951 C C . LEU A 1 487 ? 25.041 10.124 0.377 1.00 77.50 487 LEU A C 1
ATOM 3953 O O . LEU A 1 487 ? 26.118 9.552 0.514 1.00 77.50 487 LEU A O 1
ATOM 3957 N N . THR A 1 488 ? 24.967 11.420 0.056 1.00 76.88 488 THR A N 1
ATOM 3958 C CA . THR A 1 488 ? 26.132 12.294 -0.188 1.00 76.88 488 THR A CA 1
ATOM 3959 C C . THR A 1 488 ? 27.053 12.391 1.033 1.00 76.88 488 THR A C 1
ATOM 3961 O O . THR A 1 488 ? 28.272 12.509 0.920 1.00 76.88 488 THR A O 1
ATOM 3964 N N . ALA A 1 489 ? 26.509 12.326 2.248 1.00 71.56 489 ALA A N 1
ATOM 3965 C CA . ALA A 1 489 ? 27.332 12.268 3.454 1.00 71.56 489 ALA A CA 1
ATOM 3966 C C . ALA A 1 489 ? 28.086 10.936 3.599 1.00 71.56 489 ALA A C 1
ATOM 3968 O O . ALA A 1 489 ? 29.163 10.903 4.196 1.00 71.56 489 ALA A O 1
ATOM 3969 N N . GLN A 1 490 ? 27.545 9.853 3.036 1.00 66.50 490 GLN A N 1
ATOM 3970 C CA . GLN A 1 490 ? 28.180 8.533 2.983 1.00 66.50 490 GLN A CA 1
ATOM 3971 C C . GLN A 1 490 ? 29.074 8.349 1.740 1.00 66.50 490 GLN A C 1
ATOM 3973 O O . GLN A 1 490 ? 29.611 7.262 1.521 1.00 66.50 490 GLN A O 1
ATOM 3978 N N . ASP A 1 491 ? 29.267 9.394 0.929 1.00 55.62 491 ASP A N 1
ATOM 3979 C CA . ASP A 1 491 ? 29.825 9.303 -0.425 1.00 55.62 491 ASP A CA 1
ATOM 3980 C C . ASP A 1 491 ? 31.285 8.829 -0.478 1.00 55.62 491 ASP A C 1
ATOM 3982 O O . ASP A 1 491 ? 31.672 8.069 -1.357 1.00 55.62 491 ASP A O 1
ATOM 3986 N N . GLY A 1 492 ? 32.089 9.111 0.553 1.00 52.66 492 GLY A N 1
ATOM 3987 C CA . GLY A 1 492 ? 33.436 8.530 0.674 1.00 52.66 492 GLY A CA 1
ATOM 3988 C C . GLY A 1 492 ? 33.455 6.989 0.703 1.00 52.66 492 GLY A C 1
ATOM 3989 O O . GLY A 1 492 ? 34.444 6.378 0.299 1.00 52.66 492 GLY A O 1
ATOM 3990 N N . LEU A 1 493 ? 32.360 6.353 1.138 1.00 49.84 493 LEU A N 1
ATOM 3991 C CA . LEU A 1 493 ? 32.162 4.897 1.147 1.00 49.84 493 LEU A CA 1
ATOM 3992 C C . LEU A 1 493 ? 31.451 4.402 -0.127 1.00 49.84 493 LEU A C 1
ATOM 3994 O O . LEU A 1 493 ? 31.776 3.315 -0.613 1.00 49.84 493 LEU A O 1
ATOM 3998 N N . LEU A 1 494 ? 30.535 5.197 -0.703 1.00 48.56 494 LEU A N 1
ATOM 3999 C CA . LEU A 1 494 ? 29.928 4.924 -2.016 1.00 48.56 494 LEU A CA 1
ATOM 4000 C C . LEU A 1 494 ? 31.003 4.916 -3.110 1.00 48.56 494 LEU A C 1
ATOM 4002 O O . LEU A 1 494 ? 31.122 3.929 -3.835 1.00 48.56 494 LEU A O 1
ATOM 4006 N N . ALA A 1 495 ? 31.859 5.938 -3.147 1.00 44.56 495 ALA A N 1
ATOM 4007 C CA . ALA A 1 495 ? 32.981 6.073 -4.070 1.00 44.56 495 ALA A CA 1
ATOM 4008 C C . ALA A 1 495 ? 34.024 4.947 -3.931 1.00 44.56 495 ALA A C 1
ATOM 4010 O O . ALA A 1 495 ? 34.586 4.513 -4.932 1.00 44.56 495 ALA A O 1
ATOM 4011 N N . GLN A 1 496 ? 34.281 4.414 -2.728 1.00 44.72 496 GLN A N 1
ATOM 4012 C CA . GLN A 1 496 ? 35.178 3.255 -2.545 1.00 44.72 496 GLN A CA 1
ATOM 4013 C C . GLN A 1 496 ? 34.575 1.942 -3.062 1.00 44.72 496 GLN A C 1
ATOM 4015 O O . GLN A 1 496 ? 35.304 1.094 -3.571 1.00 44.72 496 GLN A O 1
ATOM 4020 N N . SER A 1 497 ? 33.254 1.778 -2.964 1.00 44.78 497 SER A N 1
ATOM 4021 C CA . SER A 1 497 ? 32.538 0.626 -3.528 1.00 44.78 497 SER A CA 1
ATOM 4022 C C . SER A 1 497 ? 32.358 0.742 -5.053 1.00 44.78 497 SER A C 1
ATOM 4024 O O . SER A 1 497 ? 32.306 -0.271 -5.750 1.00 44.78 497 SER A O 1
ATOM 4026 N N . LEU A 1 498 ? 32.295 1.978 -5.570 1.00 39.16 498 LEU A N 1
ATOM 4027 C CA . LEU A 1 498 ? 32.158 2.329 -6.990 1.00 39.16 498 LEU A CA 1
ATOM 4028 C C . LEU A 1 498 ? 33.493 2.358 -7.756 1.00 39.16 498 LEU A C 1
ATOM 4030 O O . LEU A 1 498 ? 33.513 2.062 -8.950 1.00 39.16 498 LEU A O 1
ATOM 4034 N N . ARG A 1 499 ? 34.627 2.663 -7.104 1.00 38.88 499 ARG A N 1
ATOM 4035 C CA . ARG A 1 499 ? 35.967 2.635 -7.721 1.00 38.88 499 ARG A CA 1
ATOM 4036 C C . ARG A 1 499 ? 36.485 1.203 -7.905 1.00 38.88 499 ARG A C 1
ATOM 4038 O O . ARG A 1 499 ? 37.438 0.775 -7.257 1.00 38.88 499 ARG A O 1
ATOM 4045 N N . GLY A 1 500 ? 35.966 0.504 -8.909 1.00 40.56 500 GLY A N 1
ATOM 4046 C CA . GLY A 1 500 ? 36.860 -0.258 -9.782 1.00 40.56 500 GLY A CA 1
ATOM 4047 C C . GLY A 1 500 ? 37.691 0.760 -10.568 1.00 40.56 500 GLY A C 1
ATOM 4048 O O . GLY A 1 500 ? 37.120 1.691 -11.126 1.00 40.56 500 GLY A O 1
ATOM 4049 N N . LYS A 1 501 ? 39.029 0.680 -10.547 1.00 29.28 501 LYS A N 1
ATOM 4050 C CA . LYS A 1 501 ? 39.905 1.698 -11.169 1.00 29.28 501 LYS A CA 1
ATOM 4051 C C . LYS A 1 501 ? 39.413 2.087 -12.581 1.00 29.28 501 LYS A C 1
ATOM 4053 O O . LYS A 1 501 ? 39.194 1.177 -13.383 1.00 29.28 501 LYS A O 1
ATOM 4058 N N . PRO A 1 502 ? 39.326 3.385 -12.931 1.00 32.38 502 PRO A N 1
ATOM 4059 C CA . PRO A 1 502 ? 39.046 3.785 -14.304 1.00 32.38 502 PRO A CA 1
ATOM 4060 C C . PRO A 1 502 ? 40.191 3.284 -15.193 1.00 32.38 502 PRO A C 1
ATOM 4062 O O . PRO A 1 502 ? 41.349 3.668 -15.010 1.00 32.38 502 PRO A O 1
ATOM 4065 N N . ARG A 1 503 ? 39.901 2.382 -16.136 1.00 35.03 503 ARG A N 1
ATOM 4066 C CA . ARG A 1 503 ? 40.844 2.054 -17.212 1.00 35.03 503 ARG A CA 1
ATOM 4067 C C . ARG A 1 503 ? 40.717 3.151 -18.266 1.00 35.03 503 ARG A C 1
ATOM 4069 O O . ARG A 1 503 ? 39.637 3.365 -18.801 1.00 35.03 503 ARG A O 1
ATOM 4076 N N . GLN A 1 504 ? 41.812 3.878 -18.485 1.00 28.38 504 GLN A N 1
ATOM 4077 C CA . GLN A 1 504 ? 41.876 5.040 -19.373 1.00 28.38 504 GLN A CA 1
ATOM 4078 C C . GLN A 1 504 ? 41.355 4.740 -20.793 1.00 28.38 504 GLN A C 1
ATOM 4080 O O . GLN A 1 504 ? 41.563 3.628 -21.293 1.00 28.38 504 GLN A O 1
ATOM 4085 N N . PRO A 1 505 ? 40.741 5.727 -21.469 1.00 28.17 505 PRO A N 1
ATOM 4086 C CA . PRO A 1 505 ? 40.249 5.559 -22.829 1.00 28.17 505 PRO A CA 1
ATOM 4087 C C . PRO A 1 505 ? 41.434 5.431 -23.799 1.00 28.17 505 PRO A C 1
ATOM 4089 O O . PRO A 1 505 ? 42.259 6.335 -23.899 1.00 28.17 505 PRO A O 1
ATOM 4092 N N . GLY A 1 506 ? 41.534 4.297 -24.507 1.00 32.22 506 GLY A N 1
ATOM 4093 C CA . GLY A 1 506 ? 42.422 4.164 -25.674 1.00 32.22 506 GLY A CA 1
ATOM 4094 C C . GLY A 1 506 ? 43.434 3.009 -25.708 1.00 32.22 506 GLY A C 1
ATOM 4095 O O . GLY A 1 506 ? 44.176 2.922 -26.682 1.00 32.22 506 GLY A O 1
ATOM 4096 N N . ARG A 1 507 ? 43.491 2.087 -24.733 1.00 25.25 507 ARG A N 1
ATOM 4097 C CA . ARG A 1 507 ? 44.333 0.872 -24.863 1.00 25.25 507 ARG A CA 1
ATOM 4098 C C . ARG A 1 507 ? 43.523 -0.355 -25.288 1.00 25.25 507 ARG A C 1
ATOM 4100 O O . ARG A 1 507 ? 42.522 -0.686 -24.661 1.00 25.25 507 ARG A O 1
ATOM 4107 N N . LYS A 1 508 ? 43.995 -1.035 -26.344 1.00 28.27 508 LYS A N 1
ATOM 4108 C CA . LYS A 1 508 ? 43.496 -2.343 -26.801 1.00 28.27 508 LYS A CA 1
ATOM 4109 C C . LYS A 1 508 ? 43.546 -3.368 -25.660 1.00 28.27 508 LYS A C 1
ATOM 4111 O O . LYS A 1 508 ? 44.485 -3.386 -24.868 1.00 28.27 508 LYS A O 1
ATOM 4116 N N . TYR A 1 509 ? 42.497 -4.180 -25.601 1.00 32.81 509 TYR A N 1
ATOM 4117 C CA . TYR A 1 509 ? 42.217 -5.170 -24.571 1.00 32.81 509 TYR A CA 1
ATOM 4118 C C . TYR A 1 509 ? 43.211 -6.340 -24.615 1.00 32.81 509 TYR A C 1
ATOM 4120 O O . TYR A 1 509 ? 43.257 -7.060 -25.604 1.00 32.81 509 TYR A O 1
ATOM 4128 N N . GLU A 1 510 ? 43.915 -6.588 -23.510 1.00 23.66 510 GLU A N 1
ATOM 4129 C CA . GLU A 1 510 ? 44.447 -7.911 -23.170 1.00 23.66 510 GLU A CA 1
ATOM 4130 C C . GLU A 1 510 ? 43.976 -8.266 -21.754 1.00 23.66 510 GLU A C 1
ATOM 4132 O O . GLU A 1 510 ? 44.236 -7.551 -20.781 1.00 23.66 510 GLU A O 1
ATOM 4137 N N . LEU A 1 511 ? 43.201 -9.345 -21.654 1.00 29.17 511 LEU A N 1
ATOM 4138 C CA . LEU A 1 511 ? 42.657 -9.877 -20.409 1.00 29.17 511 LEU A CA 1
ATOM 4139 C C . LEU A 1 511 ? 43.665 -10.862 -19.810 1.00 29.17 511 LEU A C 1
ATOM 4141 O O . LEU A 1 511 ? 43.887 -11.935 -20.362 1.00 29.17 511 LEU A O 1
ATOM 4145 N N . LYS A 1 512 ? 44.231 -10.531 -18.647 1.00 23.98 512 LYS A N 1
ATOM 4146 C CA . LYS A 1 512 ? 44.813 -11.524 -17.736 1.00 23.98 512 LYS A CA 1
ATOM 4147 C C . LYS A 1 512 ? 44.042 -11.529 -16.418 1.00 23.98 512 LYS A C 1
ATOM 4149 O O . LYS A 1 512 ? 44.033 -10.523 -15.716 1.00 23.98 512 LYS A O 1
ATOM 4154 N N . GLY A 1 513 ? 43.463 -12.690 -16.104 1.00 27.31 513 GLY A N 1
ATOM 4155 C CA . GLY A 1 513 ? 43.337 -13.223 -14.744 1.00 27.31 513 GLY A CA 1
ATOM 4156 C C . GLY A 1 513 ? 42.115 -12.827 -13.905 1.00 27.31 513 GLY A C 1
ATOM 4157 O O . GLY A 1 513 ? 42.050 -11.721 -13.387 1.00 27.31 513 GLY A O 1
ATOM 4158 N N . LYS A 1 514 ? 41.252 -13.831 -13.685 1.00 26.98 514 LYS A N 1
ATOM 4159 C CA . LYS A 1 514 ? 40.464 -14.145 -12.472 1.00 26.98 514 LYS A CA 1
ATOM 4160 C C . LYS A 1 514 ? 39.436 -13.114 -11.958 1.00 26.98 514 LYS A C 1
ATOM 4162 O O . LYS A 1 514 ? 39.728 -12.232 -11.164 1.00 26.98 514 LYS A O 1
ATOM 4167 N N . GLY A 1 515 ? 38.173 -13.352 -12.318 1.00 31.33 515 GLY A N 1
ATOM 4168 C CA . GLY A 1 515 ? 37.266 -14.020 -11.371 1.00 31.33 515 GLY A CA 1
ATOM 4169 C C . GLY A 1 515 ? 36.506 -13.219 -10.309 1.00 31.33 515 GLY A C 1
ATOM 4170 O O . GLY A 1 515 ? 35.802 -13.862 -9.545 1.00 31.33 515 GLY A O 1
ATOM 4171 N N . ASP A 1 516 ? 36.552 -11.884 -10.260 1.00 25.50 516 ASP A N 1
ATOM 4172 C CA . ASP A 1 516 ? 35.702 -11.115 -9.329 1.00 25.50 516 ASP A CA 1
ATOM 4173 C C . ASP A 1 516 ? 34.690 -10.215 -10.056 1.00 25.50 516 ASP A C 1
ATOM 4175 O O . ASP A 1 516 ? 34.939 -9.059 -10.406 1.00 25.50 516 ASP A O 1
ATOM 4179 N N . VAL A 1 517 ? 33.498 -10.779 -10.261 1.00 32.41 517 VAL A N 1
ATOM 4180 C CA . VAL A 1 517 ? 32.287 -10.101 -10.736 1.00 32.41 517 VAL A CA 1
ATOM 4181 C C . VAL A 1 517 ? 31.752 -9.207 -9.609 1.00 32.41 517 VAL A C 1
ATOM 4183 O O . VAL A 1 517 ? 31.292 -9.707 -8.585 1.00 32.41 517 VAL A O 1
ATOM 4186 N N . TYR A 1 518 ? 31.800 -7.879 -9.768 1.00 35.03 518 TYR A N 1
ATOM 4187 C CA . TYR A 1 518 ? 31.231 -6.926 -8.803 1.00 35.03 518 TYR A CA 1
ATOM 4188 C C . TYR A 1 518 ? 29.693 -7.011 -8.792 1.00 35.03 518 TYR A C 1
ATOM 4190 O O . TYR A 1 518 ? 29.059 -6.654 -9.785 1.00 35.03 518 TYR A O 1
ATOM 4198 N N . PRO A 1 519 ? 29.040 -7.403 -7.681 1.00 39.09 519 PRO A N 1
ATOM 4199 C CA . PRO A 1 519 ? 27.591 -7.488 -7.636 1.00 39.09 519 PRO A CA 1
ATOM 4200 C C . PRO A 1 519 ? 27.047 -6.225 -6.955 1.00 39.09 519 PRO A C 1
ATOM 4202 O O . PRO A 1 519 ? 26.827 -6.223 -5.750 1.00 39.09 519 PRO A O 1
ATOM 4205 N N . PHE A 1 520 ? 26.875 -5.123 -7.690 1.00 45.00 520 PHE A N 1
ATOM 4206 C CA . PHE A 1 520 ? 26.560 -3.805 -7.106 1.00 45.00 520 PHE A CA 1
ATOM 4207 C C . PHE A 1 520 ? 25.276 -3.776 -6.236 1.00 45.00 520 PHE A C 1
ATOM 4209 O O . PHE A 1 520 ? 25.361 -3.302 -5.103 1.00 45.00 520 PHE A O 1
ATOM 4216 N N . PRO A 1 521 ? 24.125 -4.370 -6.628 1.00 46.06 521 PRO A N 1
ATOM 4217 C CA . PRO A 1 521 ? 22.946 -4.424 -5.751 1.00 46.06 521 PRO A CA 1
ATOM 4218 C C . PRO A 1 521 ? 23.158 -5.345 -4.541 1.00 46.06 521 PRO A C 1
ATOM 4220 O O . PRO A 1 521 ? 22.836 -4.995 -3.408 1.00 46.06 521 PRO A O 1
ATOM 4223 N N . ASN A 1 522 ? 23.768 -6.515 -4.759 1.00 42.31 522 ASN A N 1
ATOM 4224 C CA . ASN A 1 522 ? 23.916 -7.534 -3.721 1.00 42.31 522 ASN A CA 1
ATOM 4225 C C . ASN A 1 522 ? 25.033 -7.216 -2.718 1.00 42.31 522 ASN A C 1
ATOM 4227 O O . ASN A 1 522 ? 24.888 -7.576 -1.557 1.00 42.31 522 ASN A O 1
ATOM 4231 N N . ARG A 1 523 ? 26.131 -6.542 -3.096 1.00 45.25 523 ARG A N 1
ATOM 4232 C CA . ARG A 1 523 ? 27.167 -6.092 -2.143 1.00 45.25 523 ARG A CA 1
ATOM 4233 C C . ARG A 1 523 ? 26.649 -4.963 -1.265 1.00 45.25 523 ARG A C 1
ATOM 4235 O O . ARG A 1 523 ? 26.943 -5.000 -0.080 1.00 45.25 523 ARG A O 1
ATOM 4242 N N . PHE A 1 524 ? 25.864 -4.026 -1.802 1.00 49.50 524 PHE A N 1
ATOM 4243 C CA . PHE A 1 524 ? 25.267 -2.947 -1.010 1.00 49.50 524 PHE A CA 1
ATOM 4244 C C . PHE A 1 524 ? 24.154 -3.437 -0.089 1.00 49.50 524 PHE A C 1
ATOM 4246 O O . PHE A 1 524 ? 24.164 -3.057 1.072 1.00 49.50 524 PHE A O 1
ATOM 4253 N N . LEU A 1 525 ? 23.267 -4.339 -0.529 1.00 49.22 525 LEU A N 1
ATOM 4254 C CA . LEU A 1 525 ? 22.310 -4.984 0.382 1.00 49.22 525 LEU A CA 1
ATOM 4255 C C . LEU A 1 525 ? 23.021 -5.815 1.455 1.00 49.22 525 LEU A C 1
ATOM 4257 O O . LEU A 1 525 ? 22.707 -5.705 2.638 1.00 49.22 525 LEU A O 1
ATOM 4261 N N . LYS A 1 526 ? 24.006 -6.638 1.061 1.00 52.66 526 LYS A N 1
ATOM 4262 C CA . LYS A 1 526 ? 24.816 -7.420 2.011 1.00 52.66 526 LYS A CA 1
ATOM 4263 C C . LYS A 1 526 ? 25.602 -6.507 2.953 1.00 52.66 526 LYS A C 1
ATOM 4265 O O . LYS A 1 526 ? 25.800 -6.870 4.107 1.00 52.66 526 LYS A O 1
ATOM 4270 N N . TRP A 1 527 ? 26.037 -5.335 2.490 1.00 54.41 527 TRP A N 1
ATOM 4271 C CA . TRP A 1 527 ? 26.711 -4.342 3.318 1.00 54.41 527 TRP A CA 1
ATOM 4272 C C . TRP A 1 527 ? 25.740 -3.611 4.235 1.00 54.41 527 TRP A C 1
ATOM 4274 O O . TRP A 1 527 ? 26.035 -3.541 5.411 1.00 54.41 527 TRP A O 1
ATOM 4284 N N . GLY A 1 528 ? 24.580 -3.149 3.765 1.00 51.69 528 GLY A N 1
ATOM 4285 C CA . GLY A 1 528 ? 23.534 -2.548 4.595 1.00 51.69 528 GLY A CA 1
ATOM 4286 C C . GLY A 1 528 ? 23.128 -3.480 5.736 1.00 51.69 528 GLY A C 1
ATOM 4287 O O . GLY A 1 528 ? 23.109 -3.056 6.888 1.00 51.69 528 GLY A O 1
ATOM 4288 N N . LYS A 1 529 ? 22.968 -4.780 5.444 1.00 54.84 529 LYS A N 1
ATOM 4289 C CA . LYS A 1 529 ? 22.769 -5.827 6.460 1.00 54.84 529 LYS A CA 1
ATOM 4290 C C . LYS A 1 529 ? 23.951 -5.925 7.441 1.00 54.84 529 LYS A C 1
ATOM 4292 O O . LYS A 1 529 ? 23.755 -5.773 8.641 1.00 54.84 529 LYS A O 1
ATOM 4297 N N . ARG A 1 530 ? 25.191 -6.055 6.948 1.00 53.00 530 ARG A N 1
ATOM 4298 C CA . ARG A 1 530 ? 26.417 -6.102 7.785 1.00 53.00 530 ARG A CA 1
ATOM 4299 C C . ARG A 1 530 ? 26.721 -4.806 8.550 1.00 53.00 530 ARG A C 1
ATOM 4301 O O . ARG A 1 530 ? 27.435 -4.834 9.546 1.00 53.00 530 ARG A O 1
ATOM 4308 N N . ALA A 1 531 ? 26.279 -3.659 8.053 1.00 52.78 531 ALA A N 1
ATOM 4309 C CA . ALA A 1 531 ? 26.527 -2.338 8.616 1.00 52.78 531 ALA A CA 1
ATOM 4310 C C . ALA A 1 531 ? 25.498 -2.024 9.704 1.00 52.78 531 ALA A C 1
ATOM 4312 O O . ALA A 1 531 ? 25.875 -1.487 10.742 1.00 52.78 531 ALA A O 1
ATOM 4313 N N . LYS A 1 532 ? 24.242 -2.449 9.514 1.00 55.25 532 LYS A N 1
ATOM 4314 C CA . LYS A 1 532 ? 23.191 -2.463 10.541 1.00 55.25 532 LYS A CA 1
ATOM 4315 C C . LYS A 1 532 ? 23.596 -3.292 11.761 1.00 55.25 532 LYS A C 1
ATOM 4317 O O . LYS A 1 532 ? 23.410 -2.834 12.880 1.00 55.25 532 LYS A O 1
ATOM 4322 N N . GLU A 1 533 ? 24.229 -4.446 11.544 1.00 55.91 533 GLU A N 1
ATOM 4323 C CA . GLU A 1 533 ? 24.800 -5.286 12.614 1.00 55.91 533 GLU A CA 1
ATOM 4324 C C . GLU A 1 533 ? 25.948 -4.600 13.378 1.00 55.91 533 GLU A C 1
ATOM 4326 O O . GLU A 1 533 ? 26.244 -4.972 14.509 1.00 55.91 533 GLU A O 1
ATOM 4331 N N . LYS A 1 534 ? 26.605 -3.599 12.775 1.00 57.19 534 LYS A N 1
ATOM 4332 C CA . LYS A 1 534 ? 27.790 -2.933 13.338 1.00 57.19 534 LYS A CA 1
ATOM 4333 C C . LYS A 1 534 ? 27.518 -1.545 13.916 1.00 57.19 534 LYS A C 1
ATOM 4335 O O . LYS A 1 534 ? 28.276 -1.116 14.781 1.00 57.19 534 LYS A O 1
ATOM 4340 N N . ALA A 1 535 ? 26.511 -0.815 13.427 1.00 62.81 535 ALA A N 1
ATOM 4341 C CA . ALA A 1 535 ? 26.188 0.523 13.918 1.00 62.81 535 ALA A CA 1
ATOM 4342 C C . ALA A 1 535 ? 24.734 0.959 13.605 1.00 62.81 535 ALA A C 1
ATOM 4344 O O . ALA A 1 535 ? 24.336 0.960 12.435 1.00 62.81 535 ALA A O 1
ATOM 4345 N N . PRO A 1 536 ? 23.982 1.480 14.598 1.00 63.62 536 PRO A N 1
ATOM 4346 C CA . PRO A 1 536 ? 22.611 1.980 14.417 1.00 63.62 536 PRO A CA 1
ATOM 4347 C C . PRO A 1 536 ? 22.447 3.073 13.347 1.00 63.62 536 PRO A C 1
ATOM 4349 O O . PRO A 1 536 ? 21.396 3.179 12.724 1.00 63.62 536 PRO A O 1
ATOM 4352 N N . LYS A 1 537 ? 23.492 3.864 13.063 1.00 64.31 537 LYS A N 1
ATOM 4353 C CA . LYS A 1 537 ? 23.449 4.965 12.079 1.00 64.31 537 LYS A CA 1
ATOM 4354 C C . LYS A 1 537 ? 23.150 4.541 10.632 1.00 64.31 537 LYS A C 1
ATOM 4356 O O . LYS A 1 537 ? 22.836 5.399 9.810 1.00 64.31 537 LYS A O 1
ATOM 4361 N N . TYR A 1 538 ? 23.248 3.248 10.314 1.00 70.94 538 TYR A N 1
ATOM 4362 C CA . TYR A 1 538 ? 22.941 2.697 8.988 1.00 70.94 538 TYR A CA 1
ATOM 4363 C C . TYR A 1 538 ? 21.541 2.075 8.893 1.00 70.94 538 TYR A C 1
ATOM 4365 O O . TYR A 1 538 ? 21.197 1.522 7.851 1.00 70.94 538 TYR A O 1
ATOM 4373 N N . LEU A 1 539 ? 20.715 2.179 9.942 1.00 74.56 539 LEU A N 1
ATOM 4374 C CA . LEU A 1 539 ? 19.352 1.634 9.948 1.00 74.56 539 LEU A CA 1
ATOM 4375 C C . LEU A 1 539 ? 18.472 2.233 8.841 1.00 74.56 539 LEU A C 1
ATOM 4377 O O . LEU A 1 539 ? 17.701 1.505 8.226 1.00 74.56 539 LEU A O 1
ATOM 4381 N N . LEU A 1 540 ? 18.645 3.523 8.534 1.00 81.06 540 LEU A N 1
ATOM 4382 C CA . LEU A 1 540 ? 17.906 4.207 7.468 1.00 81.06 540 LEU A CA 1
ATOM 4383 C C . LEU A 1 540 ? 18.412 3.854 6.056 1.00 81.06 540 LEU A C 1
ATOM 4385 O O . LEU A 1 540 ? 17.676 3.995 5.081 1.00 81.06 540 LEU A O 1
ATOM 4389 N N . LEU A 1 541 ? 19.651 3.372 5.921 1.00 76.38 541 LEU A N 1
ATOM 4390 C CA . LEU A 1 541 ? 20.291 3.186 4.619 1.00 76.38 541 LEU A CA 1
ATOM 4391 C C . LEU A 1 541 ? 19.577 2.155 3.741 1.00 76.38 541 LEU A C 1
ATOM 4393 O O . LEU A 1 541 ? 19.442 2.375 2.540 1.00 76.38 541 LEU A O 1
ATOM 4397 N N . GLU A 1 542 ? 19.126 1.042 4.322 1.00 71.88 542 GLU A N 1
ATOM 4398 C CA . GLU A 1 542 ? 18.408 -0.000 3.580 1.00 71.88 542 GLU A CA 1
ATOM 4399 C C . GLU A 1 542 ? 17.097 0.550 3.008 1.00 71.88 542 GLU A C 1
ATOM 4401 O O . GLU A 1 542 ? 16.833 0.397 1.815 1.00 71.88 542 GLU A O 1
ATOM 4406 N N . TYR A 1 543 ? 16.324 1.270 3.829 1.00 80.94 543 TYR A N 1
ATOM 4407 C CA . TYR A 1 543 ? 15.102 1.934 3.384 1.00 80.94 543 TYR A CA 1
ATOM 4408 C C . TYR A 1 543 ? 15.388 2.940 2.266 1.00 80.94 543 TYR A C 1
ATOM 4410 O O . TYR A 1 543 ? 14.772 2.873 1.200 1.00 80.94 543 TYR A O 1
ATOM 4418 N N . VAL A 1 544 ? 16.350 3.843 2.482 1.00 81.94 544 VAL A N 1
ATOM 4419 C CA . VAL A 1 544 ? 16.717 4.886 1.516 1.00 81.94 544 VAL A CA 1
ATOM 4420 C C . VAL A 1 544 ? 17.136 4.268 0.196 1.00 81.94 544 VAL A C 1
ATOM 4422 O O . VAL A 1 544 ? 16.604 4.654 -0.837 1.00 81.94 544 VAL A O 1
ATOM 4425 N N . PHE A 1 545 ? 18.026 3.275 0.209 1.00 71.50 545 PHE A N 1
ATOM 4426 C CA . PHE A 1 545 ? 18.543 2.655 -1.010 1.00 71.50 545 PHE A CA 1
ATOM 4427 C C . PHE A 1 545 ? 17.453 1.960 -1.840 1.00 71.50 545 PHE A C 1
ATOM 4429 O O . PHE A 1 545 ? 17.514 1.976 -3.072 1.00 71.50 545 PHE A O 1
ATOM 4436 N N . MET A 1 546 ? 16.440 1.395 -1.181 1.00 69.31 546 MET A N 1
ATOM 4437 C CA . MET A 1 546 ? 15.314 0.749 -1.859 1.00 69.31 546 MET A CA 1
ATOM 4438 C C . MET A 1 546 ? 14.280 1.739 -2.402 1.00 69.31 546 MET A C 1
ATOM 4440 O O . MET A 1 546 ? 13.669 1.474 -3.437 1.00 69.31 546 MET A O 1
ATOM 4444 N N . THR A 1 547 ? 14.080 2.878 -1.734 1.00 76.44 547 THR A N 1
ATOM 4445 C CA . THR A 1 547 ? 12.940 3.774 -2.002 1.00 76.44 547 THR A CA 1
ATOM 4446 C C . THR A 1 547 ? 13.313 5.086 -2.684 1.00 76.44 547 THR A C 1
ATOM 4448 O O . THR A 1 547 ? 12.461 5.685 -3.340 1.00 76.44 547 THR A O 1
ATOM 4451 N N . TRP A 1 548 ? 14.574 5.535 -2.623 1.00 78.81 548 TRP A N 1
ATOM 4452 C CA . TRP A 1 548 ? 14.977 6.848 -3.151 1.00 78.81 548 TRP A CA 1
ATOM 4453 C C . TRP A 1 548 ? 14.595 7.047 -4.620 1.00 78.81 548 TRP A C 1
ATOM 4455 O O . TRP A 1 548 ? 14.190 8.140 -4.995 1.00 78.81 548 TRP A O 1
ATOM 4465 N N . LYS A 1 549 ? 14.651 5.987 -5.439 1.00 71.50 549 LYS A N 1
ATOM 4466 C CA . LYS A 1 549 ? 14.252 6.027 -6.856 1.00 71.50 549 LYS A CA 1
ATOM 4467 C C . LYS A 1 549 ? 12.766 6.329 -7.026 1.00 71.50 549 LYS A C 1
ATOM 4469 O O . LYS A 1 549 ? 12.393 7.084 -7.916 1.00 71.50 549 LYS A O 1
ATOM 4474 N N . LYS A 1 550 ? 11.915 5.736 -6.189 1.00 75.88 550 LYS A N 1
ATOM 4475 C CA . LYS A 1 550 ? 10.465 5.954 -6.227 1.00 75.88 550 LYS A CA 1
ATOM 4476 C C . LYS A 1 550 ? 10.113 7.355 -5.723 1.00 75.88 550 LYS A C 1
ATOM 4478 O O . LYS A 1 550 ? 9.289 8.027 -6.343 1.00 75.88 550 LYS A O 1
ATOM 4483 N N . HIS A 1 551 ? 10.793 7.833 -4.678 1.00 83.25 551 HIS A N 1
ATOM 4484 C CA . HIS A 1 551 ? 10.660 9.213 -4.199 1.00 83.25 551 HIS A CA 1
ATOM 4485 C C . HIS A 1 551 ? 11.116 10.235 -5.250 1.00 83.25 551 HIS A C 1
ATOM 4487 O O . HIS A 1 551 ? 10.395 11.193 -5.506 1.00 83.25 551 HIS A O 1
ATOM 4493 N N . ALA A 1 552 ? 12.242 9.982 -5.921 1.00 75.94 552 ALA A N 1
ATOM 4494 C CA . ALA A 1 552 ? 12.750 10.776 -7.041 1.00 75.94 552 ALA A CA 1
ATOM 4495 C C . ALA A 1 552 ? 11.734 10.923 -8.189 1.00 75.94 552 ALA A C 1
ATOM 4497 O O . ALA A 1 552 ? 11.556 12.007 -8.739 1.00 75.94 552 ALA A O 1
ATOM 4498 N N . VAL A 1 553 ? 11.037 9.839 -8.545 1.00 74.75 553 VAL A N 1
ATOM 4499 C CA . VAL A 1 553 ? 9.961 9.881 -9.553 1.00 74.75 553 VAL A CA 1
ATOM 4500 C C . VAL A 1 553 ? 8.782 10.697 -9.056 1.00 74.75 553 VAL A C 1
ATOM 4502 O O . VAL A 1 553 ? 8.295 11.593 -9.745 1.00 74.75 553 VAL A O 1
ATOM 4505 N N . SER A 1 554 ? 8.323 10.369 -7.852 1.00 80.69 554 SER A N 1
ATOM 4506 C CA . SER A 1 554 ? 7.101 10.926 -7.279 1.00 80.69 554 SER A CA 1
ATOM 4507 C C . SER A 1 554 ? 7.244 12.414 -6.967 1.00 80.69 554 SER A C 1
ATOM 4509 O O . SER A 1 554 ? 6.258 13.140 -6.964 1.00 80.69 554 SER A O 1
ATOM 4511 N N . CYS A 1 555 ? 8.465 12.902 -6.734 1.00 82.62 555 CYS A N 1
ATOM 4512 C CA . CYS A 1 555 ? 8.703 14.308 -6.444 1.00 82.62 555 CYS A CA 1
ATOM 4513 C C . CYS A 1 555 ? 8.760 15.206 -7.681 1.00 82.62 555 CYS A C 1
ATOM 4515 O O . CYS A 1 555 ? 8.787 16.424 -7.520 1.00 82.62 555 CYS A O 1
ATOM 4517 N N . TYR A 1 556 ? 8.789 14.661 -8.905 1.00 77.69 556 TYR A N 1
ATOM 4518 C CA . TYR A 1 556 ? 9.014 15.459 -10.115 1.00 77.69 556 TYR A CA 1
ATOM 4519 C C . TYR A 1 556 ? 8.077 16.666 -10.284 1.00 77.69 556 TYR A C 1
ATOM 4521 O O . TYR A 1 556 ? 8.585 17.743 -10.611 1.00 77.69 556 TYR A O 1
ATOM 4529 N N . PRO A 1 557 ? 6.749 16.557 -10.053 1.00 81.19 557 PRO A N 1
ATOM 4530 C CA . PRO A 1 557 ? 5.860 17.708 -10.184 1.00 81.19 557 PRO A CA 1
ATOM 4531 C C . PRO A 1 557 ? 6.283 18.878 -9.290 1.00 81.19 557 PRO A C 1
ATOM 4533 O O . PRO A 1 557 ? 6.306 20.015 -9.751 1.00 81.19 557 PRO A O 1
ATOM 4536 N N . ALA A 1 558 ? 6.701 18.591 -8.053 1.00 82.94 558 ALA A N 1
ATOM 4537 C CA . ALA A 1 558 ? 7.222 19.590 -7.124 1.00 82.94 558 ALA A CA 1
ATOM 4538 C C . ALA A 1 558 ? 8.654 20.028 -7.478 1.00 82.94 558 ALA A C 1
ATOM 4540 O O . ALA A 1 558 ? 8.981 21.205 -7.375 1.00 82.94 558 ALA A O 1
ATOM 4541 N N . ALA A 1 559 ? 9.499 19.110 -7.952 1.00 79.00 559 ALA A N 1
ATOM 4542 C CA . ALA A 1 559 ? 10.880 19.396 -8.336 1.00 79.00 559 ALA A CA 1
ATOM 4543 C C . ALA A 1 559 ? 10.996 20.400 -9.496 1.00 79.00 559 ALA A C 1
ATOM 4545 O O . ALA A 1 559 ? 12.007 21.094 -9.594 1.00 79.00 559 ALA A O 1
ATOM 4546 N N . LYS A 1 560 ? 9.969 20.520 -10.355 1.00 74.88 560 LYS A N 1
ATOM 4547 C CA . LYS A 1 560 ? 9.896 21.562 -11.398 1.00 74.88 560 LYS A CA 1
ATOM 4548 C C . LYS A 1 560 ? 9.928 22.982 -10.831 1.00 74.88 560 LYS A C 1
ATOM 4550 O O . LYS A 1 560 ? 10.427 23.876 -11.506 1.00 74.88 560 LYS A O 1
ATOM 4555 N N . GLU A 1 561 ? 9.392 23.185 -9.627 1.00 75.94 561 GLU A N 1
ATOM 4556 C CA . GLU A 1 561 ? 9.416 24.477 -8.926 1.00 75.94 561 GLU A CA 1
ATOM 4557 C C . GLU A 1 561 ? 10.804 24.761 -8.312 1.00 75.94 561 GLU A C 1
ATOM 4559 O O . GLU A 1 561 ? 11.125 25.908 -8.013 1.00 75.94 561 GLU A O 1
ATOM 4564 N N . GLY A 1 562 ? 11.639 23.725 -8.162 1.00 77.06 562 GLY A N 1
ATOM 4565 C CA . GLY A 1 562 ? 13.009 23.792 -7.659 1.00 77.06 562 GLY A CA 1
ATOM 4566 C C . GLY A 1 562 ? 13.409 22.496 -6.948 1.00 77.06 562 GLY A C 1
ATOM 4567 O O . GLY A 1 562 ? 12.748 22.074 -6.003 1.00 77.06 562 GLY A O 1
ATOM 4568 N N . LEU A 1 563 ? 14.508 21.862 -7.377 1.00 76.75 563 LEU A N 1
ATOM 4569 C CA . LEU A 1 563 ? 14.966 20.587 -6.805 1.00 76.75 563 LEU A CA 1
ATOM 4570 C C . LEU A 1 563 ? 15.667 20.758 -5.449 1.00 76.75 563 LEU A C 1
ATOM 4572 O O . LEU A 1 563 ? 15.643 19.839 -4.639 1.00 76.75 563 LEU A O 1
ATOM 4576 N N . GLY A 1 564 ? 16.269 21.922 -5.182 1.00 76.75 564 GLY A N 1
ATOM 4577 C CA . GLY A 1 564 ? 16.875 22.254 -3.885 1.00 76.75 564 GLY A CA 1
ATOM 4578 C C . GLY A 1 564 ? 18.065 21.380 -3.463 1.00 76.75 564 GLY A C 1
ATOM 4579 O O . GLY A 1 564 ? 18.463 21.441 -2.304 1.00 76.75 564 GLY A O 1
ATOM 4580 N N . ILE A 1 565 ? 18.621 20.579 -4.378 1.00 79.56 565 ILE A N 1
ATOM 4581 C CA . ILE A 1 565 ? 19.883 19.852 -4.201 1.00 79.56 565 ILE A CA 1
ATOM 4582 C C . ILE A 1 565 ? 20.861 20.283 -5.282 1.00 79.56 565 ILE A C 1
ATOM 4584 O O . ILE A 1 565 ? 20.464 20.526 -6.425 1.00 79.56 565 ILE A O 1
ATOM 4588 N N . ASP A 1 566 ? 22.132 20.342 -4.911 1.00 79.00 566 ASP A N 1
ATOM 4589 C CA . ASP A 1 566 ? 23.217 20.466 -5.866 1.00 79.00 566 ASP A CA 1
ATOM 4590 C C . ASP A 1 566 ? 23.583 19.064 -6.374 1.00 79.00 566 ASP A C 1
ATOM 4592 O O . ASP A 1 566 ? 23.990 18.183 -5.610 1.00 79.00 566 ASP A O 1
ATOM 4596 N N . LEU A 1 567 ? 23.367 18.831 -7.669 1.00 79.31 567 LEU A N 1
ATOM 4597 C CA . LEU A 1 567 ? 23.674 17.553 -8.307 1.00 79.31 567 LEU A CA 1
ATOM 4598 C C . LEU A 1 567 ? 25.181 17.376 -8.548 1.00 79.31 567 LEU A C 1
ATOM 4600 O O . LEU A 1 567 ? 25.619 16.245 -8.757 1.00 79.31 567 LEU A O 1
ATOM 4604 N N . ASP A 1 568 ? 25.963 18.457 -8.489 1.00 76.06 568 ASP A N 1
ATOM 4605 C CA . ASP A 1 568 ? 27.421 18.423 -8.614 1.00 76.06 568 ASP A CA 1
ATOM 4606 C C . ASP A 1 568 ? 28.108 18.068 -7.283 1.00 76.06 568 ASP A C 1
ATOM 4608 O O . ASP A 1 568 ? 29.253 17.617 -7.284 1.00 76.06 568 ASP A O 1
ATOM 4612 N N . GLU A 1 569 ? 27.409 18.177 -6.143 1.00 74.75 569 GLU A N 1
ATOM 4613 C CA . GLU A 1 569 ? 27.934 17.745 -4.836 1.00 74.75 569 GLU A CA 1
ATOM 4614 C C . GLU A 1 569 ? 28.138 16.223 -4.726 1.00 74.75 569 GLU A C 1
ATOM 4616 O O . GLU A 1 569 ? 28.895 15.788 -3.852 1.00 74.75 569 GLU A O 1
ATOM 4621 N N . ALA A 1 570 ? 27.450 15.434 -5.563 1.00 76.06 570 ALA A N 1
ATOM 4622 C CA . ALA A 1 570 ? 27.488 13.968 -5.574 1.00 76.06 570 ALA A CA 1
ATOM 4623 C C . ALA A 1 570 ? 27.319 13.404 -7.003 1.00 76.06 570 ALA A C 1
ATOM 4625 O O . ALA A 1 570 ? 26.254 12.861 -7.342 1.00 76.06 570 ALA A O 1
ATOM 4626 N N . PRO A 1 571 ? 28.345 13.529 -7.866 1.00 75.44 571 PRO A N 1
ATOM 4627 C CA . PRO A 1 571 ? 28.256 13.113 -9.263 1.00 75.44 571 PRO A CA 1
ATOM 4628 C C . PRO A 1 571 ? 27.995 11.607 -9.402 1.00 75.44 571 PRO A C 1
ATOM 4630 O O . PRO A 1 571 ? 27.230 11.204 -10.273 1.00 75.44 571 PRO A O 1
ATOM 4633 N N . GLU A 1 572 ? 28.515 10.775 -8.497 1.00 73.19 572 GLU A N 1
ATOM 4634 C CA . GLU A 1 572 ? 28.255 9.333 -8.465 1.00 73.19 572 GLU A CA 1
ATOM 4635 C C . GLU A 1 572 ? 26.768 8.991 -8.249 1.00 73.19 572 GLU A C 1
ATOM 4637 O O . GLU A 1 572 ? 26.235 8.068 -8.872 1.00 73.19 572 GLU A O 1
ATOM 4642 N N . LEU A 1 573 ? 26.072 9.732 -7.377 1.00 76.31 573 LEU A N 1
ATOM 4643 C CA . LEU A 1 573 ? 24.636 9.546 -7.136 1.00 76.31 573 LEU A CA 1
ATOM 4644 C C . LEU A 1 573 ? 23.800 10.029 -8.323 1.00 76.31 573 LEU A C 1
ATOM 4646 O O . LEU A 1 573 ? 22.812 9.381 -8.681 1.00 76.31 573 LEU A O 1
ATOM 4650 N N . ARG A 1 574 ? 24.213 11.128 -8.966 1.00 80.06 574 ARG A N 1
ATOM 4651 C CA . ARG A 1 574 ? 23.593 11.653 -10.195 1.00 80.06 574 ARG A CA 1
ATOM 4652 C C . ARG A 1 574 ? 23.678 10.645 -11.329 1.00 80.06 574 ARG A C 1
ATOM 4654 O O . ARG A 1 574 ? 22.669 10.333 -11.960 1.00 80.06 574 ARG A O 1
ATOM 4661 N N . ASP A 1 575 ? 24.860 10.092 -11.530 1.00 78.12 575 ASP A N 1
ATOM 4662 C CA . ASP A 1 575 ? 25.164 9.083 -12.538 1.00 78.12 575 ASP A CA 1
ATOM 4663 C C . ASP A 1 575 ? 24.356 7.793 -12.308 1.00 78.12 575 ASP A C 1
ATOM 4665 O O . ASP A 1 575 ? 23.738 7.247 -13.230 1.00 78.12 575 ASP A O 1
ATOM 4669 N N . LEU A 1 576 ? 24.253 7.347 -11.052 1.00 76.94 576 LEU A N 1
ATOM 4670 C CA . LEU A 1 576 ? 23.400 6.219 -10.674 1.00 76.94 576 LEU A CA 1
ATOM 4671 C C . LEU A 1 576 ? 21.914 6.502 -10.936 1.00 76.94 576 LEU A C 1
ATOM 4673 O O . LEU A 1 576 ? 21.188 5.620 -11.412 1.00 76.94 576 LEU A O 1
ATOM 4677 N N . TRP A 1 577 ? 21.446 7.714 -10.630 1.00 80.50 577 TRP A N 1
ATOM 4678 C CA . TRP A 1 577 ? 20.068 8.125 -10.898 1.00 80.50 577 TRP A CA 1
ATOM 4679 C C . TRP A 1 577 ? 19.779 8.115 -12.394 1.00 80.50 577 TRP A C 1
ATOM 4681 O O . TRP A 1 577 ? 18.748 7.584 -12.808 1.00 80.50 577 TRP A O 1
ATOM 4691 N N . PHE A 1 578 ? 20.724 8.577 -13.208 1.00 83.56 578 PHE A N 1
ATOM 4692 C CA . PHE A 1 578 ? 20.600 8.587 -14.659 1.00 83.56 578 PHE A CA 1
ATOM 4693 C C . PHE A 1 578 ? 20.449 7.178 -15.247 1.00 83.56 578 PHE A C 1
ATOM 4695 O O . PHE A 1 578 ? 19.509 6.921 -16.006 1.00 83.56 578 PHE A O 1
ATOM 4702 N N . LEU A 1 579 ? 21.289 6.229 -14.819 1.00 80.25 579 LEU A N 1
ATOM 4703 C CA . LEU A 1 579 ? 21.179 4.816 -15.207 1.00 80.25 579 LEU A CA 1
ATOM 4704 C C . LEU A 1 579 ? 19.821 4.212 -14.816 1.00 80.25 579 LEU A C 1
ATOM 4706 O O . LEU A 1 579 ? 19.202 3.483 -15.594 1.00 80.25 579 LEU A O 1
ATOM 4710 N N . CYS A 1 580 ? 19.334 4.513 -13.610 1.00 78.12 580 CYS A N 1
ATOM 4711 C CA . CYS A 1 580 ? 18.062 3.985 -13.115 1.00 78.12 580 CYS A CA 1
ATOM 4712 C C . CYS A 1 580 ? 16.850 4.592 -13.828 1.00 78.12 580 CYS A C 1
ATOM 4714 O O . CYS A 1 580 ? 15.909 3.862 -14.149 1.00 78.12 580 CYS A O 1
ATOM 4716 N N . ALA A 1 581 ? 16.882 5.899 -14.091 1.00 82.19 581 ALA A N 1
ATOM 4717 C CA . ALA A 1 581 ? 15.847 6.607 -14.832 1.00 82.19 581 ALA A CA 1
ATOM 4718 C C . ALA A 1 581 ? 15.727 6.059 -16.258 1.00 82.19 581 ALA A C 1
ATOM 4720 O O . ALA A 1 581 ? 14.617 5.806 -16.724 1.00 82.19 581 ALA A O 1
ATOM 4721 N N . ALA A 1 582 ? 16.860 5.792 -16.916 1.00 86.31 582 ALA A N 1
ATOM 4722 C CA . ALA A 1 582 ? 16.873 5.219 -18.255 1.00 86.31 582 ALA A CA 1
ATOM 4723 C C . ALA A 1 582 ? 16.364 3.770 -18.286 1.00 86.31 582 ALA A C 1
ATOM 4725 O O . ALA A 1 582 ? 15.497 3.452 -19.099 1.00 86.31 582 ALA A O 1
ATOM 4726 N N . ARG A 1 583 ? 16.821 2.922 -17.350 1.00 83.44 583 ARG A N 1
ATOM 4727 C CA . ARG A 1 583 ? 16.343 1.533 -17.187 1.00 83.44 583 ARG A CA 1
ATOM 4728 C C . ARG A 1 583 ? 14.836 1.441 -16.944 1.00 83.44 583 ARG A C 1
ATOM 4730 O O . ARG A 1 583 ? 14.241 0.451 -17.330 1.00 83.44 583 ARG A O 1
ATOM 4737 N N . SER A 1 584 ? 14.252 2.439 -16.278 1.00 75.00 584 SER A N 1
ATOM 4738 C CA . SER A 1 584 ? 12.835 2.441 -15.881 1.00 75.00 584 SER A CA 1
ATOM 4739 C C . SER A 1 584 ? 11.941 3.282 -16.803 1.00 75.00 584 SER A C 1
ATOM 4741 O O . SER A 1 584 ? 10.773 3.497 -16.486 1.00 75.00 584 SER A O 1
ATOM 4743 N N . GLY A 1 585 ? 12.486 3.846 -17.887 1.00 81.94 585 GLY A N 1
ATOM 4744 C CA . GLY A 1 585 ? 11.703 4.603 -18.868 1.00 81.94 585 GLY A CA 1
ATOM 4745 C C . GLY A 1 585 ? 11.259 5.995 -18.411 1.00 81.94 585 GLY A C 1
ATOM 4746 O O . GLY A 1 585 ? 10.334 6.569 -18.981 1.00 81.94 585 GLY A O 1
ATOM 4747 N N . GLN A 1 586 ? 11.896 6.564 -17.388 1.00 79.75 586 GLN A N 1
ATOM 4748 C CA . GLN A 1 586 ? 11.481 7.824 -16.765 1.00 79.75 586 GLN A CA 1
ATOM 4749 C C . GLN A 1 586 ? 11.962 9.032 -17.575 1.00 79.75 586 GLN A C 1
ATOM 4751 O O . GLN A 1 586 ? 12.907 9.724 -17.188 1.00 79.75 586 GLN A O 1
ATOM 4756 N N . ILE A 1 587 ? 11.317 9.301 -18.711 1.00 86.94 587 ILE A N 1
ATOM 4757 C CA . ILE A 1 587 ? 11.786 10.318 -19.661 1.00 86.94 587 ILE A CA 1
ATOM 4758 C C . ILE A 1 587 ? 11.969 11.704 -19.044 1.00 86.94 587 ILE A C 1
ATOM 4760 O O . ILE A 1 587 ? 12.963 12.369 -19.319 1.00 86.94 587 ILE A O 1
ATOM 4764 N N . GLU A 1 588 ? 11.063 12.134 -18.175 1.00 81.56 588 GLU A N 1
ATOM 4765 C CA . GLU A 1 588 ? 11.155 13.458 -17.563 1.00 81.56 588 GLU A CA 1
ATOM 4766 C C . GLU A 1 588 ? 12.340 13.590 -16.593 1.00 81.56 588 GLU A C 1
ATOM 4768 O O . GLU A 1 588 ? 12.945 14.659 -16.506 1.00 81.56 588 GLU A O 1
ATOM 4773 N N . MET A 1 589 ? 12.739 12.495 -15.937 1.00 78.25 589 MET A N 1
ATOM 4774 C CA . MET A 1 589 ? 13.959 12.438 -15.119 1.00 78.25 589 MET A CA 1
ATOM 4775 C C . MET A 1 589 ? 15.209 12.481 -15.981 1.00 78.25 589 MET A C 1
ATOM 4777 O O . MET A 1 589 ? 16.123 13.254 -15.707 1.00 78.25 589 MET A O 1
ATOM 4781 N N . VAL A 1 590 ? 15.223 11.705 -17.066 1.00 85.31 590 VAL A N 1
ATOM 4782 C CA . VAL A 1 590 ? 16.309 11.735 -18.052 1.00 85.31 590 VAL A CA 1
ATOM 4783 C C . VAL A 1 590 ? 16.459 13.157 -18.612 1.00 85.31 590 VAL A C 1
ATOM 4785 O O . VAL A 1 590 ? 17.572 13.665 -18.672 1.00 85.31 590 VAL A O 1
ATOM 4788 N N . ARG A 1 591 ? 15.360 13.859 -18.931 1.00 85.56 591 ARG A N 1
ATOM 4789 C CA . ARG A 1 591 ? 15.398 15.272 -19.363 1.00 85.56 591 ARG A CA 1
ATOM 4790 C C . ARG A 1 591 ? 15.968 16.204 -18.301 1.00 85.56 591 ARG A C 1
ATOM 4792 O O . ARG A 1 591 ? 16.716 17.107 -18.659 1.00 85.56 591 ARG A O 1
ATOM 4799 N N . LEU A 1 592 ? 15.572 16.041 -17.039 1.00 80.38 592 LEU A N 1
ATOM 4800 C CA . LEU A 1 592 ? 16.055 16.881 -15.943 1.00 80.38 592 LEU A CA 1
ATOM 4801 C C . LEU A 1 592 ? 17.568 16.718 -15.771 1.00 80.38 592 LEU A C 1
ATOM 4803 O O . LEU A 1 592 ? 18.285 17.709 -15.845 1.00 80.38 592 LEU A O 1
ATOM 4807 N N . LEU A 1 593 ? 18.037 15.474 -15.647 1.00 81.31 593 LEU A N 1
ATOM 4808 C CA . LEU A 1 593 ? 19.450 15.144 -15.450 1.00 81.31 593 LEU A CA 1
ATOM 4809 C C . LEU A 1 593 ? 20.322 15.598 -16.628 1.00 81.31 593 LEU A C 1
ATOM 4811 O O . LEU A 1 593 ? 21.426 16.073 -16.407 1.00 81.31 593 LEU A O 1
ATOM 4815 N N . LEU A 1 594 ? 19.811 15.536 -17.863 1.00 80.62 594 LEU A N 1
ATOM 4816 C CA . LEU A 1 594 ? 20.507 16.055 -19.050 1.00 80.62 594 LEU A CA 1
ATOM 4817 C C . LEU A 1 594 ? 20.593 17.591 -19.108 1.00 80.62 594 LEU A C 1
ATOM 4819 O O . LEU A 1 594 ? 21.413 18.119 -19.855 1.00 80.62 594 LEU A O 1
ATOM 4823 N N . ARG A 1 595 ? 19.721 18.321 -18.397 1.00 76.81 595 ARG A N 1
ATOM 4824 C CA . ARG A 1 595 ? 19.730 19.798 -18.355 1.00 76.81 595 ARG A CA 1
ATOM 4825 C C . ARG A 1 595 ? 20.641 20.353 -17.262 1.00 76.81 595 ARG A C 1
ATOM 4827 O O . ARG A 1 595 ? 21.094 21.487 -17.383 1.00 76.81 595 ARG A O 1
ATOM 4834 N N . THR A 1 596 ? 20.845 19.602 -16.185 1.00 64.69 596 THR A N 1
ATOM 4835 C CA . THR A 1 596 ? 21.577 20.026 -14.987 1.00 64.69 596 THR A CA 1
ATOM 4836 C C . THR A 1 596 ? 22.973 19.402 -14.955 1.00 64.69 596 THR A C 1
ATOM 4838 O O . THR A 1 596 ? 23.122 18.262 -14.516 1.00 64.69 596 THR A O 1
ATOM 4841 N N . GLY A 1 597 ? 23.983 20.158 -15.390 1.00 54.50 597 GLY A N 1
ATOM 4842 C CA . GLY A 1 597 ? 25.393 19.753 -15.334 1.00 54.50 597 GLY A CA 1
ATOM 4843 C C . GLY A 1 597 ? 25.766 18.648 -16.328 1.00 54.50 597 GLY A C 1
ATOM 4844 O O . GLY A 1 597 ? 24.900 18.056 -16.969 1.00 54.50 597 GLY A O 1
ATOM 4845 N N . ASP A 1 598 ? 27.068 18.398 -16.472 1.00 55.78 598 ASP A N 1
ATOM 4846 C CA . ASP A 1 598 ? 27.674 17.380 -17.343 1.00 55.78 598 ASP A CA 1
ATOM 4847 C C . ASP A 1 598 ? 27.258 15.948 -16.940 1.00 55.78 598 ASP A C 1
ATOM 4849 O O . ASP A 1 598 ? 28.073 15.157 -16.458 1.00 55.78 598 ASP A O 1
ATOM 4853 N N . ALA A 1 599 ? 25.982 15.582 -17.091 1.00 55.84 599 ALA A N 1
ATOM 4854 C CA . ALA A 1 599 ? 25.551 14.196 -16.991 1.00 55.84 599 ALA A CA 1
ATOM 4855 C C . ALA A 1 599 ? 26.331 13.397 -18.038 1.00 55.84 599 ALA A C 1
ATOM 4857 O O . ALA A 1 599 ? 26.159 13.580 -19.247 1.00 55.84 599 ALA A O 1
ATOM 4858 N N . VAL A 1 600 ? 27.230 12.532 -17.568 1.00 63.44 600 VAL A N 1
ATOM 4859 C CA . VAL A 1 600 ? 28.121 11.778 -18.442 1.00 63.44 600 VAL A CA 1
ATOM 4860 C C . VAL A 1 600 ? 27.260 10.781 -19.209 1.00 63.44 600 VAL A C 1
ATOM 4862 O O . VAL A 1 600 ? 26.856 9.747 -18.685 1.00 63.44 600 VAL A O 1
ATOM 4865 N N . LEU A 1 601 ? 26.967 11.076 -20.478 1.00 67.44 601 LEU A N 1
ATOM 4866 C CA . LEU A 1 601 ? 26.190 10.192 -21.363 1.00 67.44 601 LEU A CA 1
ATOM 4867 C C . LEU A 1 601 ? 26.796 8.783 -21.466 1.00 67.44 601 LEU A C 1
ATOM 4869 O O . LEU A 1 601 ? 26.084 7.819 -21.742 1.00 67.44 601 LEU A O 1
ATOM 4873 N N . GLY A 1 602 ? 28.107 8.680 -21.230 1.00 65.56 602 GLY A N 1
ATOM 4874 C CA . GLY A 1 602 ? 28.878 7.442 -21.171 1.00 65.56 602 GLY A CA 1
ATOM 4875 C C . GLY A 1 602 ? 29.002 6.814 -19.781 1.00 65.56 602 GLY A C 1
ATOM 4876 O O . GLY A 1 602 ? 29.857 5.946 -19.616 1.00 65.56 602 GLY A O 1
ATOM 4877 N N . VAL A 1 603 ? 28.212 7.228 -18.779 1.00 75.50 603 VAL A N 1
ATOM 4878 C CA . VAL A 1 603 ? 28.167 6.527 -17.486 1.00 75.50 603 VAL A CA 1
ATOM 4879 C C . VAL A 1 603 ? 27.808 5.061 -17.722 1.00 75.50 603 VAL A C 1
ATOM 4881 O O . VAL A 1 603 ? 26.950 4.739 -18.545 1.00 75.50 603 VAL A O 1
ATOM 4884 N N . MET A 1 604 ? 28.475 4.161 -17.008 1.00 76.56 604 MET A N 1
ATOM 4885 C CA . MET A 1 604 ? 28.249 2.726 -17.102 1.00 76.56 604 MET A CA 1
ATOM 4886 C C . MET A 1 604 ? 27.960 2.139 -15.728 1.00 76.56 604 MET A C 1
ATOM 4888 O O . MET A 1 604 ? 28.561 2.543 -14.733 1.00 76.56 604 MET A O 1
ATOM 4892 N N . ASP A 1 605 ? 27.062 1.159 -15.673 1.00 66.50 605 ASP A N 1
ATOM 4893 C CA . ASP A 1 605 ? 26.890 0.341 -14.477 1.00 66.50 605 ASP A CA 1
ATOM 4894 C C . ASP A 1 605 ? 27.982 -0.746 -14.356 1.00 66.50 605 ASP A C 1
ATOM 4896 O O . ASP A 1 605 ? 28.925 -0.822 -15.146 1.00 66.50 605 ASP A O 1
ATOM 4900 N N . ALA A 1 606 ? 27.860 -1.617 -13.350 1.00 61.00 606 ALA A N 1
ATOM 4901 C CA . ALA A 1 606 ? 28.855 -2.650 -13.046 1.00 61.00 606 ALA A CA 1
ATOM 4902 C C . ALA A 1 606 ? 29.080 -3.678 -14.169 1.00 61.00 606 ALA A C 1
ATOM 4904 O O . ALA A 1 606 ? 30.102 -4.364 -14.169 1.00 61.00 606 ALA A O 1
ATOM 4905 N N . ILE A 1 607 ? 28.141 -3.803 -15.110 1.00 64.06 607 ILE A N 1
ATOM 4906 C CA . ILE A 1 607 ? 28.290 -4.673 -16.277 1.00 64.06 607 ILE A CA 1
ATOM 4907 C C . ILE A 1 607 ? 28.691 -3.886 -17.522 1.00 64.06 607 ILE A C 1
ATOM 4909 O O . ILE A 1 607 ? 28.738 -4.467 -18.597 1.00 64.06 607 ILE A O 1
ATOM 4913 N N . GLY A 1 608 ? 29.016 -2.597 -17.414 1.00 73.50 608 GLY A N 1
ATOM 4914 C CA . GLY A 1 608 ? 29.336 -1.761 -18.567 1.00 73.50 608 GLY A CA 1
ATOM 4915 C C . GLY A 1 608 ? 28.098 -1.268 -19.323 1.00 73.50 608 GLY A C 1
ATOM 4916 O O . GLY A 1 608 ? 28.232 -0.836 -20.465 1.00 73.50 608 GLY A O 1
ATOM 4917 N N . ALA A 1 609 ? 26.893 -1.377 -18.748 1.00 77.88 609 ALA A N 1
ATOM 4918 C CA . ALA A 1 609 ? 25.670 -0.939 -19.413 1.00 77.88 609 ALA A CA 1
ATOM 4919 C C . ALA A 1 609 ? 25.488 0.577 -19.264 1.00 77.88 609 ALA A C 1
ATOM 4921 O O . ALA A 1 609 ? 25.511 1.117 -18.158 1.00 77.88 609 ALA A O 1
ATOM 4922 N N . THR A 1 610 ? 25.291 1.256 -20.39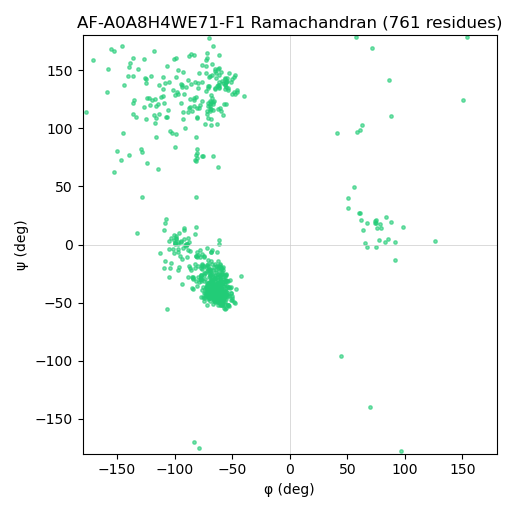1 1.00 85.94 610 THR A N 1
ATOM 4923 C CA . THR A 1 610 ? 25.000 2.691 -20.486 1.00 85.94 610 THR A CA 1
ATOM 4924 C C . THR A 1 610 ? 23.502 2.980 -20.345 1.00 85.94 610 THR A C 1
ATOM 4926 O O . THR A 1 610 ? 22.686 2.080 -20.574 1.00 85.94 610 THR A O 1
ATOM 4929 N N . PRO A 1 611 ? 23.093 4.234 -20.076 1.00 87.88 611 PRO A N 1
ATOM 4930 C CA . PRO A 1 611 ? 21.688 4.643 -20.080 1.00 87.88 611 PRO A CA 1
ATOM 4931 C C . PRO A 1 611 ? 20.952 4.240 -21.365 1.00 87.88 611 PRO A C 1
ATOM 4933 O O . PRO A 1 611 ? 19.838 3.724 -21.301 1.00 87.88 611 PRO A O 1
ATOM 4936 N N . LEU A 1 612 ? 21.596 4.400 -22.528 1.00 91.62 612 LEU A N 1
ATOM 4937 C CA . LEU A 1 612 ? 21.029 3.993 -23.816 1.00 91.62 612 LEU A CA 1
ATOM 4938 C C . LEU A 1 612 ? 20.811 2.479 -23.884 1.00 91.62 612 LEU A C 1
ATOM 4940 O O . LEU A 1 612 ? 19.758 2.039 -24.333 1.00 91.62 612 LEU A O 1
ATOM 4944 N N . SER A 1 613 ? 21.785 1.692 -23.423 1.00 88.19 613 SER A N 1
ATOM 4945 C CA . SER A 1 613 ? 21.697 0.229 -23.416 1.00 88.19 613 SER A CA 1
ATOM 4946 C C . SER A 1 613 ? 20.578 -0.266 -22.491 1.00 88.19 613 SER A C 1
ATOM 4948 O O . SER A 1 613 ? 19.745 -1.060 -22.909 1.00 88.19 613 SER A O 1
ATOM 4950 N N . LEU A 1 614 ? 20.443 0.319 -21.296 1.00 85.50 614 LEU A N 1
ATOM 4951 C CA . LEU A 1 614 ? 19.405 -0.044 -20.330 1.00 85.50 614 LEU A CA 1
ATOM 4952 C C . LEU A 1 614 ? 18.000 0.330 -20.809 1.00 85.50 614 LEU A C 1
ATOM 4954 O O . LEU A 1 614 ? 17.062 -0.448 -20.636 1.00 85.50 614 LEU A O 1
ATOM 4958 N N . ALA A 1 615 ? 17.849 1.503 -21.429 1.00 91.56 615 ALA A N 1
ATOM 4959 C CA . ALA A 1 615 ? 16.591 1.901 -22.052 1.00 91.56 615 ALA A CA 1
ATOM 4960 C C . ALA A 1 615 ? 16.243 0.997 -23.244 1.00 91.56 615 ALA A C 1
ATOM 4962 O O . ALA A 1 615 ? 15.073 0.686 -23.458 1.00 91.56 615 ALA A O 1
ATOM 4963 N N . ALA A 1 616 ? 17.252 0.558 -24.003 1.00 92.25 616 ALA A N 1
ATOM 4964 C CA . ALA A 1 616 ? 17.067 -0.322 -25.146 1.00 92.25 616 ALA A CA 1
ATOM 4965 C C . ALA A 1 616 ? 16.704 -1.757 -24.739 1.00 92.25 616 ALA A C 1
ATOM 4967 O O . ALA A 1 616 ? 15.804 -2.340 -25.336 1.00 92.25 616 ALA A O 1
ATOM 4968 N N . GLU A 1 617 ? 17.350 -2.287 -23.700 1.00 89.00 617 GLU A N 1
ATOM 4969 C CA . GLU A 1 617 ? 17.075 -3.593 -23.092 1.00 89.00 617 GLU A CA 1
ATOM 4970 C C . GLU A 1 617 ? 15.641 -3.709 -22.570 1.00 89.00 617 GLU A C 1
ATOM 4972 O O . GLU A 1 617 ? 15.072 -4.786 -22.660 1.00 89.00 617 GLU A O 1
ATOM 4977 N N . ASN A 1 618 ? 15.061 -2.611 -22.067 1.00 84.12 618 ASN A N 1
ATOM 4978 C CA . ASN A 1 618 ? 13.706 -2.573 -21.494 1.00 84.12 618 ASN A CA 1
ATOM 4979 C C . ASN A 1 618 ? 12.653 -1.956 -22.439 1.00 84.12 618 ASN A C 1
ATOM 4981 O O . ASN A 1 618 ? 11.511 -1.724 -22.045 1.00 84.12 618 ASN A O 1
ATOM 4985 N N . GLY A 1 619 ? 13.022 -1.638 -23.685 1.00 91.44 619 GLY A N 1
ATOM 4986 C CA . GLY A 1 619 ? 12.066 -1.206 -24.709 1.00 91.44 619 GLY A CA 1
ATOM 4987 C C . GLY A 1 619 ? 11.535 0.224 -24.553 1.00 91.44 619 GLY A C 1
ATOM 4988 O O . GLY A 1 619 ? 10.489 0.560 -25.111 1.00 91.44 619 GLY A O 1
ATOM 4989 N N . HIS A 1 620 ? 12.230 1.098 -23.824 1.00 94.00 620 HIS A N 1
ATOM 4990 C CA . HIS A 1 620 ? 11.782 2.465 -23.540 1.00 94.00 620 HIS A CA 1
ATOM 4991 C C . HIS A 1 620 ? 12.046 3.431 -24.705 1.00 94.00 620 HIS A C 1
ATOM 4993 O O . HIS A 1 620 ? 12.973 4.243 -24.679 1.00 94.00 620 HIS A O 1
ATOM 4999 N N . VAL A 1 621 ? 11.183 3.360 -25.723 1.00 94.50 621 VAL A N 1
ATOM 5000 C CA . VAL A 1 621 ? 11.249 4.120 -26.988 1.00 94.50 621 VAL A CA 1
ATOM 5001 C C . VAL A 1 621 ? 11.498 5.618 -26.777 1.00 94.50 621 VAL A C 1
ATOM 5003 O O . VAL A 1 621 ? 12.415 6.176 -27.378 1.00 94.50 621 VAL A O 1
ATOM 5006 N N . ASP A 1 622 ? 10.734 6.282 -25.908 1.00 93.94 622 ASP A N 1
ATOM 5007 C CA . ASP A 1 622 ? 10.850 7.734 -25.727 1.00 93.94 622 ASP A CA 1
ATOM 5008 C C . ASP A 1 622 ? 12.190 8.147 -25.098 1.00 93.94 622 ASP A C 1
ATOM 5010 O O . ASP A 1 622 ? 12.789 9.151 -25.496 1.00 93.94 622 ASP A O 1
ATOM 5014 N N . VAL A 1 623 ? 12.699 7.356 -24.148 1.00 92.88 623 VAL A N 1
ATOM 5015 C CA . VAL A 1 623 ? 14.015 7.585 -23.534 1.00 92.88 623 VAL A CA 1
ATOM 5016 C C . VAL A 1 623 ? 15.123 7.383 -24.561 1.00 92.88 623 VAL A C 1
ATOM 5018 O O . VAL A 1 623 ? 16.012 8.227 -24.666 1.00 92.88 623 VAL A O 1
ATOM 5021 N N . VAL A 1 624 ? 15.050 6.313 -25.357 1.00 94.31 624 VAL A N 1
ATOM 5022 C CA . VAL A 1 624 ? 16.001 6.064 -26.451 1.00 94.31 624 VAL A CA 1
ATOM 5023 C C . VAL A 1 624 ? 16.006 7.250 -27.418 1.00 94.31 624 VAL A C 1
ATOM 5025 O O . VAL A 1 624 ? 17.073 7.772 -27.734 1.00 94.31 624 VAL A O 1
ATOM 5028 N N . LYS A 1 625 ? 14.833 7.765 -27.805 1.00 93.62 625 LYS A N 1
ATOM 5029 C CA . LYS A 1 625 ? 14.710 8.936 -28.689 1.00 93.62 625 LYS A CA 1
ATOM 5030 C C . LYS A 1 625 ? 15.409 10.166 -28.123 1.00 93.62 625 LYS A C 1
ATOM 5032 O O . LYS A 1 625 ? 16.135 10.851 -28.843 1.00 93.62 625 LYS A O 1
ATOM 5037 N N . LEU A 1 626 ? 15.196 10.444 -26.839 1.00 91.75 626 LEU A N 1
ATOM 5038 C CA . LEU A 1 626 ? 15.815 11.572 -26.148 1.00 91.75 626 LEU A CA 1
ATOM 5039 C C . LEU A 1 626 ? 17.343 11.436 -26.074 1.00 91.75 626 LEU A C 1
ATOM 5041 O O . LEU A 1 626 ? 18.059 12.392 -26.368 1.00 91.75 626 LEU A O 1
ATOM 5045 N N . LEU A 1 627 ? 17.848 10.253 -25.718 1.00 90.62 627 LEU A N 1
ATOM 5046 C CA . LEU A 1 627 ? 19.286 9.995 -25.626 1.00 90.62 627 LEU A CA 1
ATOM 5047 C C . LEU A 1 627 ? 19.961 10.083 -27.000 1.00 90.62 627 LEU A C 1
ATOM 5049 O O . LEU A 1 627 ? 21.021 10.692 -27.119 1.00 90.62 627 LEU A O 1
ATOM 5053 N N . LEU A 1 628 ? 19.337 9.550 -28.053 1.00 89.62 628 LEU A N 1
ATOM 5054 C CA . LEU A 1 628 ? 19.865 9.598 -29.422 1.00 89.62 628 LEU A CA 1
ATOM 5055 C C . LEU A 1 628 ? 19.878 11.006 -30.029 1.00 89.62 628 LEU A C 1
ATOM 5057 O O . LEU A 1 628 ? 20.749 11.303 -30.848 1.00 89.62 628 LEU A O 1
ATOM 5061 N N . ALA A 1 629 ? 18.949 11.877 -29.623 1.00 87.50 629 ALA A N 1
ATOM 5062 C CA . ALA A 1 629 ? 18.949 13.289 -30.010 1.00 87.50 629 ALA A CA 1
ATOM 5063 C C . ALA A 1 629 ? 20.124 14.077 -29.394 1.00 87.50 629 ALA A C 1
ATOM 5065 O O . ALA A 1 629 ? 20.435 15.183 -29.842 1.00 87.50 629 ALA A O 1
ATOM 5066 N N . THR A 1 630 ? 20.799 13.512 -28.390 1.00 82.31 630 THR A N 1
ATOM 5067 C CA . THR A 1 630 ? 21.941 14.142 -27.725 1.00 82.31 630 THR A CA 1
ATOM 5068 C C . THR A 1 630 ? 23.231 13.822 -28.491 1.00 82.31 630 THR A C 1
ATOM 5070 O O . THR A 1 630 ? 23.611 12.661 -28.641 1.00 82.31 630 THR A O 1
ATOM 5073 N N . ARG A 1 631 ? 23.918 14.852 -29.017 1.00 65.56 631 ARG A N 1
ATOM 5074 C CA . ARG A 1 631 ? 24.999 14.703 -30.023 1.00 65.56 631 ARG A CA 1
ATOM 5075 C C . ARG A 1 631 ? 26.199 13.847 -29.592 1.00 65.56 631 ARG A C 1
ATOM 5077 O O . ARG A 1 631 ? 26.889 13.321 -30.458 1.00 65.56 631 ARG A O 1
ATOM 5084 N N . GLN A 1 632 ? 26.445 13.709 -28.293 1.00 72.94 632 GLN A N 1
ATOM 5085 C CA . GLN A 1 632 ? 27.600 13.003 -27.727 1.00 72.94 632 GLN A CA 1
ATOM 5086 C C . GLN A 1 632 ? 27.297 11.548 -27.317 1.00 72.94 632 GLN A C 1
ATOM 5088 O O . GLN A 1 632 ? 28.169 10.867 -26.789 1.00 72.94 632 GLN A O 1
ATOM 5093 N N . THR A 1 633 ? 26.078 11.047 -27.547 1.00 79.50 633 THR A N 1
ATOM 5094 C CA . THR A 1 633 ? 25.709 9.680 -27.156 1.00 79.50 633 THR A CA 1
ATOM 5095 C C . THR A 1 633 ? 26.415 8.645 -28.034 1.00 79.50 633 THR A C 1
ATOM 5097 O O . THR A 1 633 ? 26.192 8.586 -29.249 1.00 79.50 633 THR A O 1
ATOM 5100 N N . GLU A 1 634 ? 27.229 7.793 -27.412 1.00 82.25 634 GLU A N 1
ATOM 5101 C CA . GLU A 1 634 ? 27.830 6.629 -28.061 1.00 82.25 634 GLU A CA 1
ATOM 5102 C C . GLU A 1 634 ? 26.816 5.476 -28.168 1.00 82.25 634 GLU A C 1
ATOM 5104 O O . GLU A 1 634 ? 26.329 4.948 -27.169 1.00 82.25 634 GLU A O 1
ATOM 5109 N N . ILE A 1 635 ? 26.492 5.080 -29.402 1.00 85.12 635 ILE A N 1
ATOM 5110 C CA . ILE A 1 635 ? 25.394 4.141 -29.703 1.00 85.12 635 ILE A CA 1
ATOM 5111 C C . ILE A 1 635 ? 25.813 2.672 -29.590 1.00 85.12 635 ILE A C 1
ATOM 5113 O O . ILE A 1 635 ? 24.991 1.820 -29.270 1.00 85.12 635 ILE A O 1
ATOM 5117 N N . ASP A 1 636 ? 27.092 2.377 -29.815 1.00 84.31 636 ASP A N 1
ATOM 5118 C CA . ASP A 1 636 ? 27.620 1.010 -29.900 1.00 84.31 636 ASP A CA 1
ATOM 5119 C C . ASP A 1 636 ? 28.481 0.620 -28.689 1.00 84.31 636 ASP A C 1
ATOM 5121 O O . ASP A 1 636 ? 29.285 -0.316 -28.775 1.00 84.31 636 ASP A O 1
ATOM 5125 N N . LEU A 1 637 ? 28.364 1.337 -27.567 1.00 82.12 637 LEU A N 1
ATOM 5126 C CA . LEU A 1 637 ? 29.060 0.957 -26.340 1.00 82.12 637 LEU A CA 1
ATOM 5127 C C . LEU A 1 637 ? 28.595 -0.429 -25.896 1.00 82.12 637 LEU A C 1
ATOM 5129 O O . LEU A 1 637 ? 27.416 -0.651 -25.628 1.00 82.12 637 LEU A O 1
ATOM 5133 N N . ALA A 1 638 ? 29.543 -1.363 -25.874 1.00 80.12 638 ALA A N 1
ATOM 5134 C CA . ALA A 1 638 ? 29.290 -2.743 -25.518 1.00 80.12 638 ALA A CA 1
ATOM 5135 C C . ALA A 1 638 ? 29.562 -2.957 -24.029 1.00 80.12 638 ALA A C 1
ATOM 5137 O O . ALA A 1 638 ? 30.590 -2.521 -23.509 1.00 80.12 638 ALA A O 1
ATOM 5138 N N . ASN A 1 639 ? 28.654 -3.668 -23.370 1.00 76.69 639 ASN A N 1
ATOM 5139 C CA . ASN A 1 639 ? 28.809 -4.076 -21.981 1.00 76.69 639 ASN A CA 1
ATOM 5140 C C . ASN A 1 639 ? 29.910 -5.165 -21.849 1.00 76.69 639 ASN A C 1
ATOM 5142 O O . ASN A 1 639 ? 30.474 -5.622 -22.847 1.00 76.69 639 ASN A O 1
ATOM 5146 N N . ILE A 1 640 ? 30.224 -5.635 -20.636 1.00 74.06 640 ILE A N 1
ATOM 5147 C CA . ILE A 1 640 ? 31.286 -6.638 -20.391 1.00 74.06 640 ILE A CA 1
ATOM 5148 C C . ILE A 1 640 ? 31.051 -7.985 -21.096 1.00 74.06 640 ILE A C 1
ATOM 5150 O O . ILE A 1 640 ? 31.981 -8.773 -21.238 1.00 74.06 640 ILE A O 1
ATOM 5154 N N . ARG A 1 641 ? 29.817 -8.258 -21.538 1.00 71.81 641 ARG A N 1
ATOM 5155 C CA . ARG A 1 641 ? 29.439 -9.447 -22.320 1.00 71.81 641 ARG A CA 1
ATOM 5156 C C . ARG A 1 641 ? 29.514 -9.198 -23.834 1.00 71.81 641 ARG A C 1
ATOM 5158 O O . ARG A 1 641 ? 29.118 -10.055 -24.623 1.00 71.81 641 ARG A O 1
ATOM 5165 N N . GLY A 1 642 ? 29.986 -8.024 -24.249 1.00 76.69 642 GLY A N 1
ATOM 5166 C CA . GLY A 1 642 ? 30.028 -7.597 -25.644 1.00 76.69 642 GLY A CA 1
ATOM 5167 C C . GLY A 1 642 ? 28.669 -7.161 -26.203 1.00 76.69 642 GLY A C 1
ATOM 5168 O O . GLY A 1 642 ? 28.535 -7.047 -27.416 1.00 76.69 642 GLY A O 1
ATOM 5169 N N . GLN A 1 643 ? 27.655 -6.930 -25.361 1.00 80.88 643 GLN A N 1
ATOM 5170 C CA . GLN A 1 643 ? 26.301 -6.595 -25.819 1.00 80.88 643 GLN A CA 1
ATOM 5171 C C . GLN A 1 643 ? 26.160 -5.089 -26.048 1.00 80.88 643 GLN A C 1
ATOM 5173 O O . GLN A 1 643 ? 26.400 -4.299 -25.137 1.00 80.88 643 GLN A O 1
ATOM 5178 N N . THR A 1 644 ? 25.743 -4.701 -27.252 1.00 88.12 644 THR A N 1
ATOM 5179 C CA . THR A 1 644 ? 25.366 -3.326 -27.619 1.00 88.12 644 THR A CA 1
ATOM 5180 C C . THR A 1 644 ? 23.885 -3.049 -27.318 1.00 88.12 644 THR A C 1
ATOM 5182 O O . THR A 1 644 ? 23.102 -4.005 -27.245 1.00 88.12 644 THR A O 1
ATOM 5185 N N . PRO A 1 645 ? 23.450 -1.773 -27.252 1.00 90.31 645 PRO A N 1
ATOM 5186 C CA . PRO A 1 645 ? 22.032 -1.418 -27.157 1.00 90.31 645 PRO A CA 1
ATOM 5187 C C . PRO A 1 645 ? 21.160 -2.088 -28.230 1.00 90.31 645 PRO A C 1
ATOM 5189 O O . PRO A 1 645 ? 20.092 -2.607 -27.917 1.00 90.31 645 PRO A O 1
ATOM 5192 N N . LEU A 1 646 ? 21.638 -2.152 -29.482 1.00 93.38 646 LEU A N 1
ATOM 5193 C CA . LEU A 1 646 ? 20.921 -2.821 -30.576 1.00 93.38 646 LEU A CA 1
ATOM 5194 C C . LEU A 1 646 ? 20.737 -4.312 -30.291 1.00 93.38 646 LEU A C 1
ATOM 5196 O O . LEU A 1 646 ? 19.653 -4.855 -30.481 1.00 93.38 646 LEU A O 1
ATOM 5200 N N . SER A 1 647 ? 21.783 -4.970 -29.796 1.00 88.44 647 SER A N 1
ATOM 5201 C CA . SER A 1 647 ? 21.728 -6.393 -29.477 1.00 88.44 647 SER A CA 1
ATOM 5202 C C . SER A 1 647 ? 20.820 -6.709 -28.280 1.00 88.44 647 SER A C 1
ATOM 5204 O O . SER A 1 647 ? 20.139 -7.732 -28.292 1.00 88.44 647 SER A O 1
ATOM 5206 N N . GLN A 1 648 ? 20.763 -5.823 -27.279 1.00 88.31 648 GLN A N 1
ATOM 5207 C CA . GLN A 1 648 ? 19.871 -5.954 -26.124 1.00 88.31 648 GLN A CA 1
ATOM 5208 C C . GLN A 1 648 ? 18.407 -5.699 -26.498 1.00 88.31 648 GLN A C 1
ATOM 5210 O O . GLN A 1 648 ? 17.523 -6.413 -26.034 1.00 88.31 648 GLN A O 1
ATOM 5215 N N . ALA A 1 649 ? 18.134 -4.733 -27.376 1.00 93.12 649 ALA A N 1
ATOM 5216 C CA . ALA A 1 649 ? 16.791 -4.544 -27.919 1.00 93.12 649 ALA A CA 1
ATOM 5217 C C . ALA A 1 649 ? 16.362 -5.738 -28.786 1.00 93.12 649 ALA A C 1
ATOM 5219 O O . ALA A 1 649 ? 15.200 -6.139 -28.754 1.00 93.12 649 ALA A O 1
ATOM 5220 N N . ALA A 1 650 ? 17.301 -6.322 -29.540 1.00 92.12 650 ALA A N 1
ATOM 5221 C CA . ALA A 1 650 ? 17.025 -7.440 -30.431 1.00 92.12 650 ALA A CA 1
ATOM 5222 C C . ALA A 1 650 ? 16.727 -8.748 -29.685 1.00 92.12 650 ALA A C 1
ATOM 5224 O O . ALA A 1 650 ? 15.787 -9.443 -30.057 1.00 92.12 650 ALA A O 1
ATOM 5225 N N . VAL A 1 651 ? 17.485 -9.065 -28.627 1.00 89.69 651 VAL A N 1
ATOM 5226 C CA . VAL A 1 651 ? 17.253 -10.271 -27.807 1.00 89.69 651 VAL A CA 1
ATOM 5227 C C . VAL A 1 651 ? 15.959 -10.197 -26.991 1.00 89.69 651 VAL A C 1
ATOM 5229 O O . VAL A 1 651 ? 15.398 -11.235 -26.694 1.00 89.69 651 VAL A O 1
ATOM 5232 N N . ASN A 1 652 ? 15.475 -8.994 -26.656 1.00 87.12 652 ASN A N 1
ATOM 5233 C CA . ASN A 1 652 ? 14.223 -8.797 -25.910 1.00 87.12 652 ASN A CA 1
ATOM 5234 C C . ASN A 1 652 ? 13.016 -8.450 -26.810 1.00 87.12 652 ASN A C 1
ATOM 5236 O O . ASN A 1 652 ? 11.936 -8.123 -26.318 1.00 87.12 652 ASN A O 1
ATOM 5240 N N . GLY A 1 653 ? 13.184 -8.461 -28.138 1.00 92.38 653 GLY A N 1
ATOM 5241 C CA . GLY A 1 653 ? 12.073 -8.282 -29.080 1.00 92.38 653 GLY A CA 1
ATOM 5242 C C . GLY A 1 653 ? 11.542 -6.848 -29.202 1.00 92.38 653 GLY A C 1
ATOM 5243 O O . GLY A 1 653 ? 10.429 -6.630 -29.683 1.00 92.38 653 GLY A O 1
ATOM 5244 N N . HIS A 1 654 ? 12.307 -5.837 -28.790 1.00 96.06 654 HIS A N 1
ATOM 5245 C CA . HIS A 1 654 ? 11.858 -4.443 -28.741 1.00 96.06 654 HIS A CA 1
ATOM 5246 C C . HIS A 1 654 ? 11.961 -3.730 -30.101 1.00 96.06 654 HIS A C 1
ATOM 5248 O O . HIS A 1 654 ? 12.791 -2.840 -30.302 1.00 96.06 654 HIS A O 1
ATOM 5254 N N . LEU A 1 655 ? 11.073 -4.081 -31.040 1.00 94.94 655 LEU A N 1
ATOM 5255 C CA . LEU A 1 655 ? 11.067 -3.580 -32.427 1.00 94.94 655 LEU A CA 1
ATOM 5256 C C . LEU A 1 655 ? 11.143 -2.048 -32.549 1.00 94.94 655 LEU A C 1
ATOM 5258 O O . LEU A 1 655 ? 11.896 -1.533 -33.373 1.00 94.94 655 LEU A O 1
ATOM 5262 N N . GLY A 1 656 ? 10.378 -1.308 -31.738 1.00 94.50 656 GLY A N 1
ATOM 5263 C CA . GLY A 1 656 ? 10.364 0.161 -31.789 1.00 94.50 656 GLY A CA 1
ATOM 5264 C C . GLY A 1 656 ? 11.729 0.786 -31.477 1.00 94.50 656 GLY A C 1
ATOM 5265 O O . GLY A 1 656 ? 12.125 1.763 -32.112 1.00 94.50 656 GLY A O 1
ATOM 5266 N N . VAL A 1 657 ? 12.478 0.184 -30.550 1.00 96.00 657 VAL A N 1
ATOM 5267 C CA . VAL A 1 657 ? 13.851 0.589 -30.223 1.00 96.00 657 VAL A CA 1
ATOM 5268 C C . VAL A 1 657 ? 14.817 0.180 -31.335 1.00 96.00 657 VAL A C 1
ATOM 5270 O O . VAL A 1 657 ? 15.645 0.994 -31.737 1.00 96.00 657 VAL A O 1
ATOM 5273 N N . VAL A 1 658 ? 14.694 -1.044 -31.864 1.00 95.38 658 VAL A N 1
ATOM 5274 C CA . VAL A 1 658 ? 15.534 -1.556 -32.965 1.00 95.38 658 VAL A CA 1
ATOM 5275 C C . VAL A 1 658 ? 15.460 -0.631 -34.181 1.0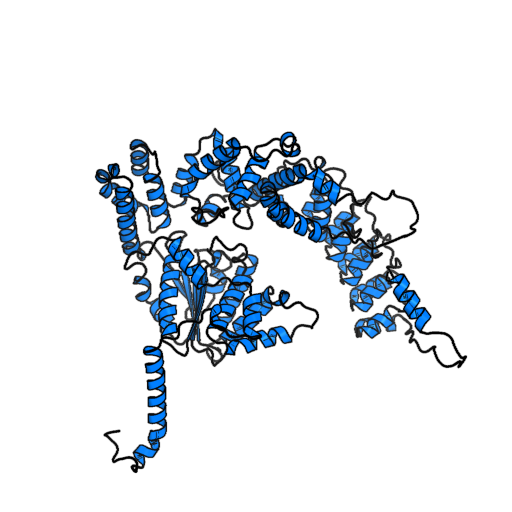0 95.38 658 VAL A C 1
ATOM 5277 O O . VAL A 1 658 ? 16.494 -0.146 -34.637 1.00 95.38 658 VAL A O 1
ATOM 5280 N N . LYS A 1 659 ? 14.245 -0.293 -34.633 1.00 95.00 659 LYS A N 1
ATOM 5281 C CA . LYS A 1 659 ? 14.015 0.667 -35.726 1.00 95.00 659 LYS A CA 1
ATOM 5282 C C . LYS A 1 659 ? 14.702 2.002 -35.474 1.00 95.00 659 LYS A C 1
ATOM 5284 O O . LYS A 1 659 ? 15.342 2.557 -36.361 1.00 95.00 659 LYS A O 1
ATOM 5289 N N . MET A 1 660 ? 14.589 2.518 -34.252 1.00 93.38 660 MET A N 1
ATOM 5290 C CA . MET A 1 660 ? 15.150 3.818 -33.901 1.00 93.38 660 MET A CA 1
ATOM 5291 C C . MET A 1 660 ? 16.679 3.816 -33.885 1.00 93.38 660 MET A C 1
ATOM 5293 O O . MET A 1 660 ? 17.288 4.760 -34.381 1.00 93.38 660 MET A O 1
ATOM 5297 N N . LEU A 1 661 ? 17.299 2.764 -33.344 1.00 92.00 661 LEU A N 1
ATOM 5298 C CA . LEU A 1 661 ? 18.754 2.611 -33.332 1.00 92.00 661 LEU A CA 1
ATOM 5299 C C . LEU A 1 661 ? 19.307 2.473 -34.756 1.00 92.00 661 LEU A C 1
ATOM 5301 O O . LEU A 1 661 ? 20.280 3.148 -35.091 1.00 92.00 661 LEU A O 1
ATOM 5305 N N . LEU A 1 662 ? 18.665 1.671 -35.610 1.00 91.31 662 LEU A N 1
ATOM 5306 C CA . LEU A 1 662 ? 19.075 1.467 -37.006 1.00 91.31 662 LEU A CA 1
ATOM 5307 C C . LEU A 1 662 ? 18.894 2.733 -37.854 1.00 91.31 662 LEU A C 1
ATOM 5309 O O . LEU A 1 662 ? 19.796 3.096 -38.607 1.00 91.31 662 LEU A O 1
ATOM 5313 N N . ALA A 1 663 ? 17.805 3.481 -37.648 1.00 90.69 663 ALA A N 1
ATOM 5314 C CA . ALA A 1 663 ? 17.550 4.750 -38.336 1.00 90.69 663 ALA A CA 1
ATOM 5315 C C . ALA A 1 663 ? 18.627 5.823 -38.084 1.00 90.69 663 ALA A C 1
ATOM 5317 O O . ALA A 1 663 ? 18.719 6.791 -38.836 1.00 90.69 663 ALA A O 1
ATOM 5318 N N . THR A 1 664 ? 19.467 5.668 -37.053 1.00 85.75 664 THR A N 1
ATOM 5319 C CA . THR A 1 664 ? 20.607 6.573 -36.838 1.00 85.75 664 THR A CA 1
ATOM 5320 C C . THR A 1 664 ? 21.730 6.401 -37.861 1.00 85.75 664 THR A C 1
ATOM 5322 O O . THR A 1 664 ? 22.601 7.269 -37.928 1.00 85.75 664 THR A O 1
ATOM 5325 N N . GLY A 1 665 ? 21.780 5.272 -38.581 1.00 80.25 665 GLY A N 1
ATOM 5326 C CA . GLY A 1 665 ? 22.884 4.888 -39.472 1.00 80.25 665 GLY A CA 1
ATOM 5327 C C . GLY A 1 665 ? 24.221 4.628 -38.762 1.00 80.25 665 GLY A C 1
ATOM 5328 O O . GLY A 1 665 ? 25.219 4.342 -39.416 1.00 80.25 665 GLY A O 1
ATOM 5329 N N . ARG A 1 666 ? 24.263 4.747 -37.427 1.00 81.00 666 ARG A N 1
ATOM 5330 C CA . ARG A 1 666 ? 25.471 4.603 -36.600 1.00 81.00 666 ARG A CA 1
ATOM 5331 C C . ARG A 1 666 ? 25.532 3.274 -35.849 1.00 81.00 666 ARG A C 1
ATOM 5333 O O . ARG A 1 666 ? 26.616 2.900 -35.419 1.00 81.00 666 ARG A O 1
ATOM 5340 N N . ALA A 1 667 ? 24.396 2.599 -35.668 1.00 82.31 667 ALA A N 1
ATOM 5341 C CA . ALA A 1 667 ? 24.322 1.320 -34.970 1.00 82.31 667 ALA A CA 1
ATOM 5342 C C . ALA A 1 667 ? 24.845 0.185 -35.859 1.00 82.31 667 ALA A C 1
ATOM 5344 O O . ALA A 1 667 ? 24.338 -0.028 -36.961 1.00 82.31 667 ALA A O 1
ATOM 5345 N N . LYS A 1 668 ? 25.840 -0.566 -35.383 1.00 81.31 668 LYS A N 1
ATOM 5346 C CA . LYS A 1 668 ? 26.408 -1.693 -36.138 1.00 81.31 668 LYS A CA 1
ATOM 5347 C C . LYS A 1 668 ? 25.573 -2.959 -35.966 1.00 81.31 668 LYS A C 1
ATOM 5349 O O . LYS A 1 668 ? 25.492 -3.506 -34.866 1.00 81.31 668 LYS A O 1
ATOM 5354 N N . THR A 1 669 ? 25.038 -3.474 -37.071 1.00 79.31 669 THR A N 1
ATOM 5355 C CA . THR A 1 669 ? 24.301 -4.752 -37.134 1.00 79.31 669 THR A CA 1
ATOM 5356 C C . THR A 1 669 ? 25.196 -5.972 -36.936 1.00 79.31 669 THR A C 1
ATOM 5358 O O . THR A 1 669 ? 24.718 -6.996 -36.469 1.00 79.31 669 THR A O 1
ATOM 5361 N N . GLU A 1 670 ? 26.494 -5.847 -37.224 1.00 71.00 670 GLU A N 1
ATOM 5362 C CA . GLU A 1 670 ? 27.457 -6.960 -37.199 1.00 71.00 670 GLU A CA 1
ATOM 5363 C C . GLU A 1 670 ? 28.310 -7.019 -35.927 1.00 71.00 670 GLU A C 1
ATOM 5365 O O . GLU A 1 670 ? 29.188 -7.872 -35.795 1.00 71.00 670 GLU A O 1
ATOM 5370 N N . ARG A 1 671 ? 28.110 -6.099 -34.972 1.00 66.25 671 ARG A N 1
ATOM 5371 C CA . ARG A 1 671 ? 28.931 -6.097 -33.758 1.00 66.25 671 ARG A CA 1
ATOM 5372 C C . ARG A 1 671 ? 28.579 -7.314 -32.903 1.00 66.25 671 ARG A C 1
ATOM 5374 O O . ARG A 1 671 ? 27.452 -7.454 -32.431 1.00 66.25 671 ARG A O 1
ATOM 5381 N N . SER A 1 672 ? 29.566 -8.184 -32.739 1.00 61.16 672 SER A N 1
ATOM 5382 C CA . SER A 1 672 ? 29.400 -9.531 -32.220 1.00 61.16 672 SER A CA 1
ATOM 5383 C C . SER A 1 672 ? 29.759 -9.618 -30.726 1.00 61.16 672 SER A C 1
ATOM 5385 O O . SER A 1 672 ? 30.637 -8.906 -30.232 1.00 61.16 672 SER A O 1
ATOM 5387 N N . MET A 1 673 ? 29.024 -10.449 -29.980 1.00 65.12 673 MET A N 1
ATOM 5388 C CA . MET A 1 673 ? 29.253 -10.691 -28.546 1.00 65.12 673 MET A CA 1
ATOM 5389 C C . MET A 1 673 ? 30.356 -11.742 -28.316 1.00 65.12 673 MET A C 1
ATOM 5391 O O . MET A 1 673 ? 30.998 -12.222 -29.251 1.00 65.12 673 MET A O 1
ATOM 5395 N N . GLN A 1 674 ? 30.511 -12.192 -27.066 1.00 63.41 674 GLN A N 1
ATOM 5396 C CA . GLN A 1 674 ? 31.139 -13.481 -26.768 1.00 63.41 674 GLN A CA 1
ATOM 5397 C C . GLN A 1 674 ? 30.569 -14.577 -27.699 1.00 63.41 674 GLN A C 1
ATOM 5399 O O . GLN A 1 674 ? 29.351 -14.679 -27.863 1.00 63.41 674 GLN A O 1
ATOM 5404 N N . PHE A 1 675 ? 31.451 -15.361 -28.327 1.00 67.38 675 PHE A N 1
ATOM 5405 C CA . PHE A 1 675 ? 31.131 -16.371 -29.354 1.00 67.38 675 PHE A CA 1
ATOM 5406 C C . PHE A 1 675 ? 30.601 -15.835 -30.697 1.00 67.38 675 PHE A C 1
ATOM 5408 O O . PHE A 1 675 ? 30.036 -16.591 -31.477 1.00 67.38 675 PHE A O 1
ATOM 5415 N N . ASN A 1 676 ? 30.808 -14.557 -31.013 1.00 78.12 676 ASN A N 1
ATOM 5416 C CA . ASN A 1 676 ? 30.394 -13.922 -32.267 1.00 78.12 676 ASN A CA 1
ATOM 5417 C C . ASN A 1 676 ? 28.879 -13.883 -32.560 1.00 78.12 676 ASN A C 1
ATOM 5419 O O . ASN A 1 676 ? 28.475 -13.656 -33.697 1.00 78.12 676 ASN A O 1
ATOM 5423 N N . TYR A 1 677 ? 28.010 -14.017 -31.555 1.00 80.88 677 TYR A N 1
ATOM 5424 C CA . TYR A 1 677 ? 26.574 -13.836 -31.788 1.00 80.88 677 TYR A CA 1
ATOM 5425 C C . TYR A 1 677 ? 26.242 -12.378 -32.147 1.00 80.88 677 TYR A C 1
ATOM 5427 O O . TYR A 1 677 ? 26.499 -11.468 -31.354 1.00 80.88 677 TYR A O 1
ATOM 5435 N N . THR A 1 678 ? 25.647 -12.170 -33.325 1.00 88.00 678 THR A N 1
ATOM 5436 C CA . THR A 1 678 ? 25.120 -10.872 -33.794 1.00 88.00 678 THR A CA 1
ATOM 5437 C C . THR A 1 678 ? 23.705 -10.612 -33.236 1.00 88.00 678 THR A C 1
ATOM 5439 O O . THR A 1 678 ? 23.037 -11.549 -32.782 1.00 88.00 678 THR A O 1
ATOM 5442 N N . PRO A 1 679 ? 23.194 -9.364 -33.268 1.00 89.50 679 PRO A N 1
ATOM 5443 C CA . PRO A 1 679 ? 21.786 -9.061 -32.997 1.00 89.50 679 PRO A CA 1
ATOM 5444 C C . PRO A 1 679 ? 20.797 -9.979 -33.734 1.00 89.50 679 PRO A C 1
ATOM 5446 O O . PRO A 1 679 ? 19.803 -10.395 -33.140 1.00 89.50 679 PRO A O 1
ATOM 5449 N N . LEU A 1 680 ? 21.097 -10.355 -34.986 1.00 92.62 680 LEU A N 1
ATOM 5450 C CA . LEU A 1 680 ? 20.262 -11.259 -35.785 1.00 92.62 680 LEU A CA 1
ATOM 5451 C C . LEU A 1 680 ? 20.199 -12.667 -35.179 1.00 92.62 680 LEU A C 1
ATOM 5453 O O . LEU A 1 680 ? 19.112 -13.225 -35.053 1.00 92.62 680 LEU A O 1
ATOM 5457 N N . HIS A 1 681 ? 21.336 -13.213 -34.733 1.00 90.25 681 HIS A N 1
ATOM 5458 C CA . HIS A 1 681 ? 21.379 -14.512 -34.053 1.00 90.25 681 HIS A CA 1
ATOM 5459 C C . HIS A 1 681 ? 20.494 -14.540 -32.806 1.00 90.25 681 HIS A C 1
ATOM 5461 O O . HIS A 1 681 ? 19.787 -15.514 -32.572 1.00 90.25 681 HIS A O 1
ATOM 5467 N N . ARG A 1 682 ? 20.524 -13.472 -31.999 1.00 87.88 682 ARG A N 1
ATOM 5468 C CA . ARG A 1 682 ? 19.736 -13.377 -30.763 1.00 87.88 682 ARG A CA 1
ATOM 5469 C C . ARG A 1 682 ? 18.246 -13.250 -31.044 1.00 87.88 682 ARG A C 1
ATOM 5471 O O . ARG A 1 682 ? 17.473 -14.012 -30.482 1.00 87.88 682 ARG A O 1
ATOM 5478 N N . ALA A 1 683 ? 17.861 -12.351 -31.949 1.00 92.69 683 ALA A N 1
ATOM 5479 C CA . ALA A 1 683 ? 16.464 -12.208 -32.350 1.00 92.69 683 ALA A CA 1
ATOM 5480 C C . ALA A 1 683 ? 15.904 -13.519 -32.921 1.00 92.69 683 ALA A C 1
ATOM 5482 O O . ALA A 1 683 ? 14.762 -13.873 -32.641 1.00 92.69 683 ALA A O 1
ATOM 5483 N N . ALA A 1 684 ? 16.717 -14.264 -33.676 1.00 92.94 684 ALA A N 1
ATOM 5484 C CA . ALA A 1 684 ? 16.313 -15.548 -34.230 1.00 92.94 684 ALA A CA 1
ATOM 5485 C C . ALA A 1 684 ? 16.222 -16.657 -33.170 1.00 92.94 684 ALA A C 1
ATOM 5487 O O . ALA A 1 684 ? 15.253 -17.414 -33.169 1.00 92.94 684 ALA A O 1
ATOM 5488 N N . LYS A 1 685 ? 17.186 -16.712 -32.242 1.00 90.94 685 LYS A N 1
ATOM 5489 C CA . LYS A 1 685 ? 17.198 -17.655 -31.115 1.00 90.94 685 LYS A CA 1
ATOM 5490 C C . LYS A 1 685 ? 16.007 -17.474 -30.173 1.00 90.94 685 LYS A C 1
ATOM 5492 O O . LYS A 1 685 ? 15.516 -18.471 -29.674 1.00 90.94 685 LYS A O 1
ATOM 5497 N N . GLU A 1 686 ? 15.558 -16.240 -29.947 1.00 90.62 686 GLU A N 1
ATOM 5498 C CA . GLU A 1 686 ? 14.413 -15.930 -29.070 1.00 90.62 686 GLU A CA 1
ATOM 5499 C C . GLU A 1 686 ? 13.074 -15.819 -29.838 1.00 90.62 686 GLU A C 1
ATOM 5501 O O . GLU A 1 686 ? 12.031 -15.507 -29.264 1.00 90.62 686 GLU A O 1
ATOM 5506 N N . GLY A 1 687 ? 13.075 -16.056 -31.157 1.00 93.44 687 GLY A N 1
ATOM 5507 C CA . GLY A 1 687 ? 11.848 -16.145 -31.959 1.00 93.44 687 GLY A CA 1
ATOM 5508 C C . GLY A 1 687 ? 11.204 -14.806 -32.338 1.00 93.44 687 GLY A C 1
ATOM 5509 O O . GLY A 1 687 ? 10.035 -14.766 -32.729 1.00 93.44 687 GLY A O 1
ATOM 5510 N N . HIS A 1 688 ? 11.934 -13.695 -32.255 1.00 96.31 688 HIS A N 1
ATOM 5511 C CA . HIS A 1 688 ? 11.422 -12.347 -32.513 1.00 96.31 688 HIS A CA 1
ATOM 5512 C C . HIS A 1 688 ? 11.373 -12.009 -34.014 1.00 96.31 688 HIS A C 1
ATOM 5514 O O . HIS A 1 688 ? 12.198 -11.253 -34.531 1.00 96.31 688 HIS A O 1
ATOM 5520 N N . LEU A 1 689 ? 10.372 -12.550 -34.717 1.00 94.62 689 LEU A N 1
ATOM 5521 C CA . LEU A 1 689 ? 10.203 -12.431 -36.175 1.00 94.62 689 LEU A CA 1
ATOM 5522 C C . LEU A 1 689 ? 10.278 -10.993 -36.708 1.00 94.62 689 LEU A C 1
ATOM 5524 O O . LEU A 1 689 ? 10.989 -10.732 -37.678 1.00 94.62 689 LEU A O 1
ATOM 5528 N N . ASP A 1 690 ? 9.563 -10.052 -36.094 1.00 96.44 690 ASP A N 1
ATOM 5529 C CA . ASP A 1 690 ? 9.514 -8.680 -36.612 1.00 96.44 690 ASP A CA 1
ATOM 5530 C C . ASP A 1 690 ? 10.865 -7.966 -36.479 1.00 96.44 690 ASP A C 1
ATOM 5532 O O . ASP A 1 690 ? 11.253 -7.187 -37.350 1.00 96.44 690 ASP A O 1
ATOM 5536 N N . VAL A 1 691 ? 11.621 -8.278 -35.423 1.00 96.12 691 VAL A N 1
ATOM 5537 C CA . VAL A 1 691 ? 12.993 -7.789 -35.241 1.00 96.12 691 VAL A CA 1
ATOM 5538 C C . VAL A 1 691 ? 13.929 -8.403 -36.282 1.00 96.12 691 VAL A C 1
ATOM 5540 O O . VAL A 1 691 ? 14.752 -7.686 -36.849 1.00 96.12 691 VAL A O 1
ATOM 5543 N N . VAL A 1 692 ? 13.791 -9.700 -36.578 1.00 95.38 692 VAL A N 1
ATOM 5544 C CA . VAL A 1 692 ? 14.562 -10.383 -37.634 1.00 95.38 692 VAL A CA 1
ATOM 5545 C C . VAL A 1 692 ? 14.336 -9.709 -38.990 1.00 95.38 692 VAL A C 1
ATOM 5547 O O . VAL A 1 692 ? 15.302 -9.371 -39.674 1.00 95.38 692 VAL A O 1
ATOM 5550 N N . LYS A 1 693 ? 13.077 -9.440 -39.356 1.00 95.06 693 LYS A N 1
ATOM 5551 C CA . LYS A 1 693 ? 12.728 -8.743 -40.606 1.00 95.06 693 LYS A CA 1
ATOM 5552 C C . LYS A 1 693 ? 13.392 -7.373 -40.712 1.00 95.06 693 LYS A C 1
ATOM 5554 O O . LYS A 1 693 ? 13.919 -7.038 -41.773 1.00 95.06 693 LYS A O 1
ATOM 5559 N N . GLU A 1 694 ? 13.373 -6.606 -39.625 1.00 95.50 694 GLU A N 1
ATOM 5560 C CA . GLU A 1 694 ? 13.945 -5.258 -39.570 1.00 95.50 694 GLU A CA 1
ATOM 5561 C C . GLU A 1 694 ? 15.478 -5.267 -39.669 1.00 95.50 694 GLU A C 1
ATOM 5563 O O . GLU A 1 694 ? 16.057 -4.487 -40.427 1.00 95.50 694 GLU A O 1
ATOM 5568 N N . LEU A 1 695 ? 16.144 -6.175 -38.947 1.00 92.69 695 LEU A N 1
ATOM 5569 C CA . LEU A 1 695 ? 17.601 -6.330 -39.004 1.00 92.69 695 LEU A CA 1
ATOM 5570 C C . LEU A 1 695 ? 18.065 -6.714 -40.415 1.00 92.69 695 LEU A C 1
ATOM 5572 O O . LEU A 1 695 ? 19.022 -6.131 -40.920 1.00 92.69 695 LEU A O 1
ATOM 5576 N N . LEU A 1 696 ? 17.358 -7.633 -41.081 1.00 91.50 696 LEU A N 1
ATOM 5577 C CA . LEU A 1 696 ? 17.653 -8.029 -42.463 1.00 91.50 696 LEU A CA 1
ATOM 5578 C C . LEU A 1 696 ? 17.392 -6.891 -43.457 1.00 91.50 696 LEU A C 1
ATOM 5580 O O . LEU A 1 696 ? 18.180 -6.686 -44.374 1.00 91.50 696 LEU A O 1
ATOM 5584 N N . ALA A 1 697 ? 16.311 -6.126 -43.271 1.00 91.44 697 ALA A N 1
ATOM 5585 C CA . ALA A 1 697 ? 16.042 -4.936 -44.082 1.00 91.44 697 ALA A CA 1
ATOM 5586 C C . ALA A 1 697 ? 17.127 -3.856 -43.918 1.00 91.44 697 ALA A C 1
ATOM 5588 O O . ALA A 1 697 ? 17.389 -3.103 -44.852 1.00 91.44 697 ALA A O 1
ATOM 5589 N N . SER A 1 698 ? 17.787 -3.819 -42.759 1.00 88.50 698 SER A N 1
ATOM 5590 C CA . SER A 1 698 ? 18.880 -2.891 -42.445 1.00 88.50 698 SER A CA 1
ATOM 5591 C C . SER A 1 698 ? 20.276 -3.438 -42.773 1.00 88.50 698 SER A C 1
ATOM 5593 O O . SER A 1 698 ? 21.272 -2.845 -42.365 1.00 88.50 698 SER A O 1
ATOM 5595 N N . GLY A 1 699 ? 20.363 -4.548 -43.516 1.00 87.31 699 GLY A N 1
ATOM 5596 C CA . GLY A 1 699 ? 21.622 -5.078 -44.045 1.00 87.31 699 GLY A CA 1
ATOM 5597 C C . GLY A 1 699 ? 22.387 -6.027 -43.121 1.00 87.31 699 GLY A C 1
ATOM 5598 O O . GLY A 1 699 ? 23.583 -6.208 -43.334 1.00 87.31 699 GLY A O 1
ATOM 5599 N N . ALA A 1 700 ? 21.739 -6.630 -42.116 1.00 88.62 700 ALA A N 1
ATOM 5600 C CA . ALA A 1 700 ? 22.370 -7.679 -41.313 1.00 88.62 700 ALA A CA 1
ATOM 5601 C C . ALA A 1 700 ? 22.718 -8.916 -42.164 1.00 88.62 700 ALA A C 1
ATOM 5603 O O . ALA A 1 700 ? 21.886 -9.373 -42.955 1.00 88.62 700 ALA A O 1
ATOM 5604 N N . ASP A 1 701 ? 23.910 -9.489 -41.978 1.00 88.38 701 ASP A N 1
ATOM 5605 C CA . ASP A 1 701 ? 24.328 -10.685 -42.721 1.00 88.38 701 ASP A CA 1
ATOM 5606 C C . ASP A 1 701 ? 23.554 -11.929 -42.259 1.00 88.38 701 ASP A C 1
ATOM 5608 O O . ASP A 1 701 ? 23.769 -12.480 -41.171 1.00 88.38 701 ASP A O 1
ATOM 5612 N N . ILE A 1 702 ? 22.666 -12.394 -43.140 1.00 88.88 702 ILE A N 1
ATOM 5613 C CA . ILE A 1 702 ? 21.797 -13.556 -42.939 1.00 88.88 702 ILE A CA 1
ATOM 5614 C C . ILE A 1 702 ? 22.567 -14.869 -42.737 1.00 88.88 702 ILE A C 1
ATOM 5616 O O . ILE A 1 702 ? 22.050 -15.784 -42.094 1.00 88.88 702 ILE A O 1
ATOM 5620 N N . ASN A 1 703 ? 23.794 -14.964 -43.259 1.00 86.56 703 ASN A N 1
ATOM 5621 C CA . ASN A 1 703 ? 24.638 -16.159 -43.197 1.00 86.56 703 ASN A CA 1
ATOM 5622 C C . ASN A 1 703 ? 25.840 -15.989 -42.255 1.00 86.56 703 ASN A C 1
ATOM 5624 O O . ASN A 1 703 ? 26.746 -16.829 -42.273 1.00 86.56 703 ASN A O 1
ATOM 5628 N N . SER A 1 704 ? 25.849 -14.934 -41.432 1.00 86.62 704 SER A N 1
ATOM 5629 C CA . SER A 1 704 ? 26.869 -14.753 -40.400 1.00 86.62 704 SER A CA 1
ATOM 5630 C C . SER A 1 704 ? 26.932 -15.986 -39.489 1.00 86.62 704 SER A C 1
ATOM 5632 O O . SER A 1 704 ? 25.908 -16.599 -39.181 1.00 86.62 704 SER A O 1
ATOM 5634 N N . LYS A 1 705 ? 28.153 -16.373 -39.097 1.00 85.25 705 LYS A N 1
ATOM 5635 C CA . LYS A 1 705 ? 28.415 -17.553 -38.263 1.00 85.25 705 LYS A CA 1
ATOM 5636 C C . LYS A 1 705 ? 28.967 -17.153 -36.898 1.00 85.25 705 LYS A C 1
ATOM 5638 O O . LYS A 1 705 ? 29.860 -16.305 -36.808 1.00 85.25 705 LYS A O 1
ATOM 5643 N N . SER A 1 706 ? 28.473 -17.805 -35.848 1.00 82.25 706 SER A N 1
ATOM 5644 C CA . SER A 1 706 ? 29.065 -17.766 -34.509 1.00 82.25 706 SER A CA 1
ATOM 5645 C C . SER A 1 706 ? 30.439 -18.460 -34.502 1.00 82.25 706 SER A C 1
ATOM 5647 O O . SER A 1 706 ? 30.831 -19.123 -35.464 1.00 82.25 706 SER A O 1
ATOM 5649 N N . VAL A 1 707 ? 31.184 -18.348 -33.398 1.00 79.62 707 VAL A N 1
ATOM 5650 C CA . VAL A 1 707 ? 32.440 -19.101 -33.192 1.00 79.62 707 VAL A CA 1
ATOM 5651 C C . VAL A 1 707 ? 32.206 -20.618 -33.239 1.00 79.62 707 VAL A C 1
ATOM 5653 O O . VAL A 1 707 ? 33.106 -21.358 -33.618 1.00 79.62 707 VAL A O 1
ATOM 5656 N N . LEU A 1 708 ? 31.000 -21.073 -32.895 1.00 79.69 708 LEU A N 1
ATOM 5657 C CA . LEU A 1 708 ? 30.595 -22.481 -32.947 1.00 79.69 708 LEU A CA 1
ATOM 5658 C C . LEU A 1 708 ? 30.032 -22.884 -34.322 1.00 79.69 708 LEU A C 1
ATOM 5660 O O . LEU A 1 708 ? 29.611 -24.018 -34.509 1.00 79.69 708 LEU A O 1
ATOM 5664 N N . GLY A 1 709 ? 30.025 -21.964 -35.291 1.00 83.12 709 GLY A N 1
ATOM 5665 C CA . GLY A 1 709 ? 29.471 -22.192 -36.623 1.00 83.12 709 GLY A CA 1
ATOM 5666 C C . GLY A 1 709 ? 27.956 -22.000 -36.722 1.00 83.12 709 GLY A C 1
ATOM 5667 O O . GLY A 1 709 ? 27.415 -22.164 -37.816 1.00 83.12 709 GLY A O 1
ATOM 5668 N N . ASP A 1 710 ? 27.281 -21.611 -35.633 1.00 85.81 710 ASP A N 1
ATOM 5669 C CA . ASP A 1 710 ? 25.831 -21.400 -35.629 1.00 85.81 710 ASP A CA 1
ATOM 5670 C C . ASP A 1 710 ? 25.457 -20.232 -36.542 1.00 85.81 710 ASP A C 1
ATOM 5672 O O . ASP A 1 710 ? 26.047 -19.158 -36.447 1.00 85.81 710 ASP A O 1
ATOM 5676 N N . THR A 1 711 ? 24.428 -20.415 -37.363 1.00 90.12 711 THR A N 1
ATOM 5677 C CA . THR A 1 711 ? 23.731 -19.332 -38.071 1.00 90.12 711 THR A CA 1
ATOM 5678 C C . THR A 1 711 ? 22.449 -18.951 -37.333 1.00 90.12 711 THR A C 1
ATOM 5680 O O . THR A 1 711 ? 21.887 -19.752 -36.577 1.00 90.12 711 THR A O 1
ATOM 5683 N N . ALA A 1 712 ? 21.907 -17.760 -37.600 1.00 89.31 712 ALA A N 1
ATOM 5684 C CA . ALA A 1 712 ? 20.599 -17.349 -37.077 1.00 89.31 712 ALA A CA 1
ATOM 5685 C C . ALA A 1 712 ? 19.493 -18.389 -37.364 1.00 89.31 712 ALA A C 1
ATOM 5687 O O . ALA A 1 712 ? 18.659 -18.665 -36.502 1.00 89.31 712 ALA A O 1
ATOM 5688 N N . MET A 1 713 ? 19.537 -19.027 -38.541 1.00 91.56 713 MET A N 1
ATOM 5689 C CA . MET A 1 713 ? 18.604 -20.088 -38.932 1.00 91.56 713 MET A CA 1
ATOM 5690 C C . MET A 1 713 ? 18.770 -21.346 -38.074 1.00 91.56 713 MET A C 1
ATOM 5692 O O . MET A 1 713 ? 17.772 -21.888 -37.607 1.00 91.56 713 MET A O 1
ATOM 5696 N N . SER A 1 714 ? 20.008 -21.785 -37.818 1.00 89.56 714 SER A N 1
ATOM 5697 C CA . SER A 1 714 ? 20.266 -22.962 -36.973 1.00 89.56 714 SER A CA 1
ATOM 5698 C C . SER A 1 714 ? 19.785 -22.768 -35.529 1.00 89.56 714 SER A C 1
ATOM 5700 O O . SER A 1 714 ? 19.159 -23.664 -34.970 1.00 89.56 714 SER A O 1
ATOM 5702 N N . LEU A 1 715 ? 19.958 -21.568 -34.961 1.00 88.25 715 LEU A N 1
ATOM 5703 C CA . LEU A 1 715 ? 19.479 -21.242 -33.613 1.00 88.25 715 LEU A CA 1
ATOM 5704 C C . LEU A 1 715 ? 17.947 -21.186 -33.540 1.00 88.25 715 LEU A C 1
ATOM 5706 O O . LEU A 1 715 ? 17.355 -21.667 -32.575 1.00 88.25 715 LEU A O 1
ATOM 5710 N N . ALA A 1 716 ? 17.294 -20.623 -34.563 1.00 90.56 716 ALA A N 1
ATOM 5711 C CA . ALA A 1 716 ? 15.835 -20.615 -34.653 1.00 90.56 716 ALA A CA 1
ATOM 5712 C C . ALA A 1 716 ? 15.265 -22.037 -34.792 1.00 90.56 716 ALA A C 1
ATOM 5714 O O . ALA A 1 716 ? 14.220 -22.337 -34.215 1.00 90.56 716 ALA A O 1
ATOM 5715 N N . MET A 1 717 ? 15.958 -22.925 -35.516 1.00 89.12 717 MET A N 1
ATOM 5716 C CA . MET A 1 717 ? 15.605 -24.345 -35.612 1.00 89.12 717 MET A CA 1
ATOM 5717 C C . MET A 1 717 ? 15.767 -25.068 -34.271 1.00 89.12 717 MET A C 1
ATOM 5719 O O . MET A 1 717 ? 14.832 -25.748 -33.854 1.00 89.12 717 MET A O 1
ATOM 5723 N N . GLU A 1 718 ? 16.896 -24.880 -33.574 1.00 87.19 718 GLU A N 1
ATOM 5724 C CA . GLU A 1 718 ? 17.164 -25.465 -32.246 1.00 87.19 718 GLU A CA 1
ATOM 5725 C C . GLU A 1 718 ? 16.054 -25.115 -31.241 1.00 87.19 718 GLU A C 1
ATOM 5727 O O . GLU A 1 718 ? 15.615 -25.962 -30.465 1.00 87.19 718 GLU A O 1
ATOM 5732 N N . LYS A 1 719 ? 15.565 -23.870 -31.278 1.00 87.06 719 LYS A N 1
ATOM 5733 C CA . LYS A 1 719 ? 14.512 -23.367 -30.381 1.00 87.06 719 LYS A CA 1
ATOM 5734 C C . LYS A 1 719 ? 13.086 -23.552 -30.908 1.00 87.06 719 LYS A C 1
ATOM 5736 O O . LYS A 1 719 ? 12.130 -23.195 -30.225 1.00 87.06 719 LYS A O 1
ATOM 5741 N N . GLY A 1 720 ? 12.914 -24.142 -32.093 1.00 90.19 720 GLY A N 1
ATOM 5742 C CA . GLY A 1 720 ? 11.601 -24.463 -32.664 1.00 90.19 720 GLY A CA 1
ATOM 5743 C C . GLY A 1 720 ? 10.812 -23.262 -33.208 1.00 90.19 720 GLY A C 1
ATOM 5744 O O . GLY A 1 720 ? 9.595 -23.350 -33.385 1.00 90.19 720 GLY A O 1
ATOM 5745 N N . HIS A 1 721 ? 11.468 -22.141 -33.508 1.00 93.56 721 HIS A N 1
ATOM 5746 C CA . HIS A 1 721 ? 10.834 -20.906 -33.979 1.00 93.56 721 HIS A CA 1
ATOM 5747 C C . HIS A 1 721 ? 10.533 -20.936 -35.487 1.00 93.56 721 HIS A C 1
ATOM 5749 O O . HIS A 1 721 ? 11.159 -20.236 -36.283 1.00 93.56 721 HIS A O 1
ATOM 5755 N N . ARG A 1 722 ? 9.531 -21.735 -35.883 1.00 91.06 722 ARG A N 1
ATOM 5756 C CA . ARG A 1 722 ? 9.161 -21.992 -37.293 1.00 91.06 722 ARG A CA 1
ATOM 5757 C C . ARG A 1 722 ? 8.981 -20.729 -38.138 1.00 91.06 722 ARG A C 1
ATOM 5759 O O . ARG A 1 722 ? 9.591 -20.624 -39.189 1.00 91.06 722 ARG A O 1
ATOM 5766 N N . ALA A 1 723 ? 8.242 -19.736 -37.643 1.00 92.38 723 ALA A N 1
ATOM 5767 C CA . ALA A 1 723 ? 7.987 -18.510 -38.401 1.00 92.38 723 ALA A CA 1
ATOM 5768 C C . ALA A 1 723 ? 9.272 -17.718 -38.730 1.00 92.38 723 ALA A C 1
ATOM 5770 O O . ALA A 1 723 ? 9.362 -17.085 -39.779 1.00 92.38 723 ALA A O 1
ATOM 5771 N N . VAL A 1 724 ? 10.280 -17.768 -37.851 1.00 93.00 724 VAL A N 1
ATOM 5772 C CA . VAL A 1 724 ? 11.598 -17.168 -38.103 1.00 93.00 724 VAL A CA 1
ATOM 5773 C C . VAL A 1 724 ? 12.384 -17.991 -39.120 1.00 93.00 724 VAL A C 1
ATOM 5775 O O . VAL A 1 724 ? 13.016 -17.421 -40.006 1.00 93.00 724 VAL A O 1
ATOM 5778 N N . VAL A 1 725 ? 12.334 -19.322 -39.016 1.00 91.31 725 VAL A N 1
ATOM 5779 C CA . VAL A 1 725 ? 12.971 -20.231 -39.980 1.00 91.31 725 VAL A CA 1
ATOM 5780 C C . VAL A 1 725 ? 12.405 -20.018 -41.383 1.00 91.31 725 VAL A C 1
ATOM 5782 O O . VAL A 1 725 ? 13.181 -19.933 -42.334 1.00 91.31 725 VAL A O 1
ATOM 5785 N N . ASP A 1 726 ? 11.088 -19.873 -41.512 1.00 91.19 726 ASP A N 1
ATOM 5786 C CA . ASP A 1 726 ? 10.415 -19.638 -42.790 1.00 91.19 726 ASP A CA 1
ATOM 5787 C C . ASP A 1 726 ? 10.848 -18.300 -43.411 1.00 91.19 726 ASP A C 1
ATOM 5789 O O . ASP A 1 726 ? 11.199 -18.252 -44.589 1.00 91.19 726 ASP A O 1
ATOM 5793 N N . GLU A 1 727 ? 10.914 -17.225 -42.616 1.00 92.50 727 GLU A N 1
ATOM 5794 C CA . GLU A 1 727 ? 11.381 -15.909 -43.080 1.00 92.50 727 GLU A CA 1
ATOM 5795 C C . GLU A 1 727 ? 12.858 -15.929 -43.501 1.00 92.50 727 GLU A C 1
ATOM 5797 O O . GLU A 1 727 ? 13.216 -15.385 -44.548 1.00 92.50 727 GLU A O 1
ATOM 5802 N N . LEU A 1 728 ? 13.727 -16.567 -42.709 1.00 90.06 728 LEU A N 1
ATOM 5803 C CA . LEU A 1 728 ? 15.147 -16.709 -43.039 1.00 90.06 728 LEU A CA 1
ATOM 5804 C C . LEU A 1 728 ? 15.334 -17.551 -44.311 1.00 90.06 728 LEU A C 1
ATOM 5806 O O . LEU A 1 728 ? 16.119 -17.178 -45.183 1.00 90.06 728 LEU A O 1
ATOM 5810 N N . SER A 1 729 ? 14.565 -18.632 -44.464 1.00 88.56 729 SER A N 1
ATOM 5811 C CA . SER A 1 729 ? 14.573 -19.480 -45.665 1.00 88.56 729 SER A CA 1
ATOM 5812 C C . SER A 1 729 ? 14.106 -18.710 -46.899 1.00 88.56 729 SER A C 1
ATOM 5814 O O . SER A 1 729 ? 14.755 -18.767 -47.943 1.00 88.56 729 SER A O 1
ATOM 5816 N N . ALA A 1 730 ? 13.028 -17.929 -46.773 1.00 88.50 730 ALA A N 1
ATOM 5817 C CA . ALA A 1 730 ? 12.492 -17.104 -47.854 1.00 88.50 730 ALA A CA 1
ATOM 5818 C C . ALA A 1 730 ? 13.497 -16.052 -48.355 1.00 88.50 730 ALA A C 1
ATOM 5820 O O . ALA A 1 730 ? 13.467 -15.675 -49.525 1.00 88.50 730 ALA A O 1
ATOM 5821 N N . ARG A 1 731 ? 14.417 -15.604 -47.491 1.00 86.62 731 ARG A N 1
ATOM 5822 C CA . ARG A 1 731 ? 15.492 -14.655 -47.827 1.00 86.62 731 ARG A CA 1
ATOM 5823 C C . ARG A 1 731 ? 16.831 -15.317 -48.171 1.00 86.62 731 ARG A C 1
ATOM 5825 O O . ARG A 1 731 ? 17.832 -14.619 -48.314 1.00 86.62 731 ARG A O 1
ATOM 5832 N N . GLY A 1 732 ? 16.855 -16.640 -48.340 1.00 80.62 732 GLY A N 1
ATOM 5833 C CA . GLY A 1 732 ? 18.024 -17.379 -48.819 1.00 80.62 732 GLY A CA 1
ATOM 5834 C C . GLY A 1 732 ? 19.061 -17.737 -47.748 1.00 80.62 732 GLY A C 1
ATOM 5835 O O . GLY A 1 732 ? 20.226 -17.950 -48.094 1.00 80.62 732 GLY A O 1
ATOM 5836 N N . ALA A 1 733 ? 18.674 -17.813 -46.468 1.00 78.19 733 ALA A N 1
ATOM 5837 C CA . ALA A 1 733 ? 19.537 -18.354 -45.416 1.00 78.19 733 ALA A CA 1
ATOM 5838 C C . ALA A 1 733 ? 19.883 -19.824 -45.703 1.00 78.19 733 ALA A C 1
ATOM 5840 O O . ALA A 1 733 ? 19.009 -20.623 -46.048 1.00 78.19 733 ALA A O 1
ATOM 5841 N N . ARG A 1 734 ? 21.156 -20.201 -45.547 1.00 69.44 734 ARG A N 1
ATOM 5842 C CA . ARG A 1 734 ? 21.595 -21.594 -45.724 1.00 69.44 734 ARG A CA 1
ATOM 5843 C C . ARG A 1 734 ? 21.563 -22.346 -44.392 1.00 69.44 734 ARG A C 1
ATOM 5845 O O . ARG A 1 734 ? 22.156 -21.908 -43.406 1.00 69.44 734 ARG A O 1
ATOM 5852 N N . SER A 1 735 ? 20.923 -23.516 -44.385 1.00 54.22 735 SER A N 1
ATOM 5853 C CA . SER A 1 735 ? 21.084 -24.502 -43.314 1.00 54.22 735 SER A CA 1
ATOM 5854 C C . SER A 1 735 ? 22.494 -25.082 -43.404 1.00 54.22 735 SER A C 1
ATOM 5856 O O . SER A 1 735 ? 22.836 -25.731 -44.390 1.00 54.22 735 SER A O 1
ATOM 5858 N N . VAL A 1 736 ? 23.324 -24.831 -42.393 1.00 53.72 736 VAL A N 1
ATOM 5859 C CA . VAL A 1 736 ? 24.540 -25.616 -42.177 1.00 53.72 736 VAL A CA 1
ATOM 5860 C C . VAL A 1 736 ? 24.183 -26.634 -41.105 1.00 53.72 736 VAL A C 1
ATOM 5862 O O . VAL A 1 736 ? 24.183 -26.319 -39.918 1.00 53.72 736 VAL A O 1
ATOM 5865 N N . LYS A 1 737 ? 23.802 -27.843 -41.518 1.00 44.66 737 LYS A N 1
ATOM 5866 C CA . LYS A 1 737 ? 23.907 -28.997 -40.628 1.00 44.66 737 LYS A CA 1
ATOM 5867 C C . LYS A 1 737 ? 25.394 -29.309 -40.461 1.00 44.66 737 LYS A C 1
ATOM 5869 O O . LYS A 1 737 ? 26.123 -29.322 -41.449 1.00 44.66 737 LYS A O 1
ATOM 5874 N N . LEU A 1 738 ? 25.827 -29.594 -39.237 1.00 39.88 738 LEU A N 1
ATOM 5875 C CA . LEU A 1 738 ? 27.053 -30.353 -38.984 1.00 39.88 738 LEU A CA 1
ATOM 5876 C C . LEU A 1 738 ? 26.841 -31.791 -39.495 1.00 39.88 738 LEU A C 1
ATOM 5878 O O . LEU A 1 738 ? 26.571 -32.707 -38.730 1.00 39.88 738 LEU A O 1
ATOM 5882 N N . GLU A 1 739 ? 26.903 -31.965 -40.810 1.00 37.28 739 GLU A N 1
ATOM 5883 C CA . GLU A 1 739 ? 27.132 -33.243 -41.488 1.00 37.28 739 GLU A CA 1
ATOM 5884 C C . GLU A 1 739 ? 28.488 -33.120 -42.201 1.00 37.28 739 GLU A C 1
ATOM 5886 O O . GLU A 1 739 ? 28.566 -33.066 -43.419 1.00 37.28 739 GLU A O 1
ATOM 5891 N N . GLU A 1 740 ? 29.565 -32.982 -41.422 1.00 37.03 740 GLU A N 1
ATOM 5892 C CA . GLU A 1 740 ? 30.950 -33.153 -41.888 1.00 37.03 740 GLU A CA 1
ATOM 5893 C C . GLU A 1 740 ? 31.833 -33.601 -40.708 1.00 37.03 740 GLU A C 1
ATOM 5895 O O . GLU A 1 740 ? 32.731 -32.915 -40.238 1.00 37.03 740 GLU A O 1
ATOM 5900 N N . PHE A 1 741 ? 31.507 -34.777 -40.175 1.00 33.12 741 PHE A N 1
ATOM 5901 C CA . PHE A 1 741 ? 32.472 -35.692 -39.564 1.00 33.12 741 PHE A CA 1
ATOM 5902 C C . PHE A 1 741 ? 32.055 -37.097 -40.004 1.00 33.12 741 PHE A C 1
ATOM 5904 O O . PHE A 1 741 ? 31.391 -37.828 -39.274 1.00 33.12 741 PHE A O 1
ATOM 5911 N N . VAL A 1 742 ? 32.376 -37.441 -41.252 1.00 34.78 742 VAL A N 1
ATOM 5912 C CA . VAL A 1 742 ? 32.358 -38.826 -41.726 1.00 34.78 742 VAL A CA 1
ATOM 5913 C C . VAL A 1 742 ? 33.784 -39.175 -42.136 1.00 34.78 742 VAL A C 1
ATOM 5915 O O . VAL A 1 742 ? 34.315 -38.614 -43.087 1.00 34.78 742 VAL A O 1
ATOM 5918 N N . GLU A 1 743 ? 34.355 -40.077 -41.340 1.00 32.91 743 GLU A N 1
ATOM 5919 C CA . GLU A 1 743 ? 35.379 -41.068 -41.682 1.00 32.91 743 GLU A CA 1
ATOM 5920 C C . GLU A 1 743 ? 36.715 -40.579 -42.260 1.00 32.91 743 GLU A C 1
ATOM 5922 O O . GLU A 1 743 ? 36.917 -40.512 -43.467 1.00 32.91 743 GLU A O 1
ATOM 5927 N N . ASP A 1 744 ? 37.695 -40.448 -41.364 1.00 27.20 744 ASP A N 1
ATOM 5928 C CA . ASP A 1 744 ? 39.002 -41.065 -41.598 1.00 27.20 744 ASP A CA 1
ATOM 5929 C C . ASP A 1 744 ? 39.458 -41.733 -40.281 1.00 27.20 744 ASP A C 1
ATOM 5931 O O . ASP A 1 744 ? 39.649 -41.038 -39.276 1.00 27.20 744 ASP A O 1
ATOM 5935 N N . PRO A 1 745 ? 39.553 -43.076 -40.194 1.00 38.69 745 PRO A N 1
ATOM 5936 C CA . PRO A 1 745 ? 39.976 -43.757 -38.980 1.00 38.69 745 PRO A CA 1
ATOM 5937 C C . PRO A 1 745 ? 41.502 -43.704 -38.889 1.00 38.69 745 PRO A C 1
ATOM 5939 O O . PRO A 1 745 ? 42.195 -44.664 -39.227 1.00 38.69 745 PRO A O 1
ATOM 5942 N N . ILE A 1 746 ? 42.038 -42.583 -38.405 1.00 30.86 746 ILE A N 1
ATOM 5943 C CA . ILE A 1 746 ? 43.434 -42.510 -37.974 1.00 30.86 746 ILE A CA 1
ATOM 5944 C C . ILE A 1 746 ? 43.469 -42.480 -36.451 1.00 30.86 746 ILE A C 1
ATOM 5946 O O . ILE A 1 746 ? 42.958 -41.587 -35.781 1.00 30.86 746 ILE A O 1
ATOM 5950 N N . ALA A 1 747 ? 44.055 -43.551 -35.937 1.00 33.12 747 ALA A N 1
ATOM 5951 C CA . ALA A 1 747 ? 44.280 -43.863 -34.548 1.00 33.12 747 ALA A CA 1
ATOM 5952 C C . ALA A 1 747 ? 44.875 -42.704 -33.719 1.00 33.12 747 ALA A C 1
ATOM 5954 O O . ALA A 1 747 ? 45.771 -41.990 -34.161 1.00 33.12 747 ALA A O 1
ATOM 5955 N N . THR A 1 748 ? 44.442 -42.669 -32.452 1.00 40.25 748 THR A N 1
ATOM 5956 C CA . THR A 1 748 ? 45.168 -42.189 -31.260 1.00 40.25 748 THR A CA 1
ATOM 5957 C C . THR A 1 748 ? 45.580 -40.711 -31.205 1.00 40.25 748 THR A C 1
ATOM 5959 O O . THR A 1 748 ? 46.641 -40.359 -31.704 1.00 40.25 748 THR A O 1
ATOM 5962 N N . GLN A 1 749 ? 44.841 -39.891 -30.440 1.00 33.50 749 GLN A N 1
ATOM 5963 C CA . GLN A 1 749 ? 45.337 -39.289 -29.183 1.00 33.50 749 GLN A CA 1
ATOM 5964 C C . GLN A 1 749 ? 44.260 -38.439 -28.465 1.00 33.50 749 GLN A C 1
ATOM 5966 O O . GLN A 1 749 ? 43.816 -37.413 -28.963 1.00 33.50 749 GLN A O 1
ATOM 5971 N N . ASP A 1 750 ? 43.878 -38.939 -27.283 1.00 39.28 750 ASP A N 1
ATOM 5972 C CA . ASP A 1 750 ? 43.256 -38.314 -26.102 1.00 39.28 750 ASP A CA 1
ATOM 5973 C C . ASP A 1 750 ? 42.133 -37.261 -26.240 1.00 39.28 750 ASP A C 1
ATOM 5975 O O . ASP A 1 750 ? 42.353 -36.051 -26.202 1.00 39.28 750 ASP A O 1
ATOM 5979 N N . GLU A 1 751 ? 40.883 -37.733 -26.132 1.00 35.94 751 GLU A N 1
ATOM 5980 C CA . GLU A 1 751 ? 39.713 -36.930 -25.719 1.00 35.94 751 GLU A CA 1
ATOM 5981 C C . GLU A 1 751 ? 39.889 -36.284 -24.326 1.00 35.94 751 GLU A C 1
ATOM 5983 O O . GLU A 1 751 ? 39.252 -35.276 -24.008 1.00 35.94 751 GLU A O 1
ATOM 5988 N N . ASN A 1 752 ? 40.810 -36.804 -23.508 1.00 37.25 752 ASN A N 1
ATOM 5989 C CA . ASN A 1 752 ? 41.162 -36.217 -22.218 1.00 37.25 752 ASN A CA 1
ATOM 5990 C C . ASN A 1 752 ? 41.923 -34.887 -22.340 1.00 37.25 752 ASN A C 1
ATOM 5992 O O . ASN A 1 752 ? 41.850 -34.087 -21.411 1.00 37.25 752 ASN A O 1
ATOM 5996 N N . ASP A 1 753 ? 42.601 -34.597 -23.458 1.00 38.69 753 ASP A N 1
ATOM 5997 C CA . ASP A 1 753 ? 43.373 -33.349 -23.613 1.00 38.69 753 ASP A CA 1
ATOM 5998 C C . ASP A 1 753 ? 42.461 -32.141 -23.904 1.00 38.69 753 ASP A C 1
ATOM 6000 O O . ASP A 1 753 ? 42.714 -31.018 -23.464 1.00 38.69 753 ASP A O 1
ATOM 6004 N N . ILE A 1 754 ? 41.320 -32.368 -24.565 1.00 44.03 754 ILE A N 1
ATOM 6005 C CA . ILE A 1 754 ? 40.307 -31.325 -24.803 1.00 44.03 754 ILE A CA 1
ATOM 6006 C C . ILE A 1 754 ? 39.537 -31.028 -23.511 1.00 44.03 754 ILE A C 1
ATOM 6008 O O . ILE A 1 754 ? 39.327 -29.860 -23.178 1.00 44.03 754 ILE A O 1
ATOM 6012 N N . ALA A 1 755 ? 39.180 -32.063 -22.743 1.00 38.34 755 ALA A N 1
ATOM 6013 C CA . ALA A 1 755 ? 38.556 -31.900 -21.431 1.00 38.34 755 ALA A CA 1
ATOM 6014 C C . ALA A 1 755 ? 39.511 -31.246 -20.413 1.00 38.34 755 ALA A C 1
ATOM 6016 O O . ALA A 1 755 ? 39.085 -30.363 -19.669 1.00 38.34 755 ALA A O 1
ATOM 6017 N N . ALA A 1 756 ? 40.804 -31.596 -20.425 1.00 36.19 756 ALA A N 1
ATOM 6018 C CA . ALA A 1 756 ? 41.823 -30.982 -19.573 1.00 36.19 756 ALA A CA 1
ATOM 6019 C C . ALA A 1 756 ? 42.073 -29.509 -19.931 1.00 36.19 756 ALA A C 1
ATOM 6021 O O . ALA A 1 756 ? 42.140 -28.669 -19.039 1.00 36.19 756 ALA A O 1
ATOM 6022 N N . ARG A 1 757 ? 42.097 -29.153 -21.223 1.00 36.91 757 ARG A N 1
ATOM 6023 C CA . ARG A 1 757 ? 42.194 -27.750 -21.670 1.00 36.91 757 ARG A CA 1
ATOM 6024 C C . ARG A 1 757 ? 40.949 -26.923 -21.348 1.00 36.91 757 ARG A C 1
ATOM 6026 O O . ARG A 1 757 ? 41.070 -25.730 -21.083 1.00 36.91 757 ARG A O 1
ATOM 6033 N N . LEU A 1 758 ? 39.765 -27.538 -21.338 1.00 37.41 758 LEU A N 1
ATOM 6034 C CA . LEU A 1 758 ? 38.525 -26.913 -20.863 1.00 37.41 758 LEU A CA 1
ATOM 6035 C C . LEU A 1 758 ? 38.535 -26.716 -19.342 1.00 37.41 758 LEU A C 1
ATOM 6037 O O . LEU A 1 758 ? 38.081 -25.675 -18.874 1.00 37.41 758 LEU A O 1
ATOM 6041 N N . TYR A 1 759 ? 39.093 -27.665 -18.587 1.00 36.56 759 TYR A N 1
ATOM 6042 C CA . TYR A 1 759 ? 39.226 -27.582 -17.131 1.00 36.56 759 TYR A CA 1
ATOM 6043 C C . TYR A 1 759 ? 40.270 -26.534 -16.699 1.00 36.56 759 TYR A C 1
ATOM 6045 O O . TYR A 1 759 ? 39.984 -25.724 -15.820 1.00 36.56 759 TYR A O 1
ATOM 6053 N N . ASP A 1 760 ? 41.417 -26.456 -17.384 1.00 35.78 760 ASP A N 1
ATOM 6054 C CA . ASP A 1 760 ? 42.461 -25.442 -17.150 1.00 35.78 760 ASP A CA 1
ATOM 6055 C C . ASP A 1 760 ? 42.059 -24.030 -17.613 1.00 35.78 760 ASP A C 1
ATOM 6057 O O . ASP A 1 760 ? 42.605 -23.040 -17.131 1.00 35.78 760 ASP A O 1
ATOM 6061 N N . TRP A 1 761 ? 41.095 -23.908 -18.532 1.00 34.84 761 TRP A N 1
ATOM 6062 C CA . TRP A 1 761 ? 40.516 -22.620 -18.934 1.00 34.84 761 TRP A CA 1
ATOM 6063 C C . TRP A 1 761 ? 39.355 -22.170 -18.023 1.00 34.84 761 TRP A C 1
ATOM 6065 O O . TRP A 1 761 ? 39.054 -20.976 -17.949 1.00 34.84 761 TRP A O 1
ATOM 6075 N N . LEU A 1 762 ? 38.711 -23.106 -17.312 1.00 31.83 762 LEU A N 1
ATOM 6076 C CA . LEU A 1 762 ? 37.632 -22.859 -16.341 1.00 31.83 762 LEU A CA 1
ATOM 6077 C C . LEU A 1 762 ? 38.134 -22.601 -14.898 1.00 31.83 762 LEU A C 1
ATOM 6079 O O . LEU A 1 762 ? 37.316 -22.345 -14.007 1.00 31.83 762 LEU A O 1
ATOM 6083 N N . HIS A 1 763 ? 39.448 -22.616 -14.650 1.00 29.30 763 HIS A N 1
ATOM 6084 C CA . HIS A 1 763 ? 40.110 -22.280 -13.371 1.00 29.30 763 HIS A CA 1
ATOM 6085 C C . HIS A 1 763 ? 41.120 -21.125 -13.519 1.00 29.30 763 HIS A C 1
ATOM 6087 O O . HIS A 1 763 ? 41.445 -20.459 -12.494 1.00 29.30 763 HIS A O 1
#

Foldseek 3Di:
DVVAPDPPGPVCVVCVVVVVVVVVVVVVLVVLQVQQPQLDDLVNDDDDPLNVLLVLLVADPVVVLLVVCPVQPDHQDDCPLVVCCVDPLSVCLVPDQAAAEEEEEEAPQLCQVVNLSVVLVVVSVVNSSDLQEFEFEEELPRQPDLCCLELLNLLSRRLSRLCSSPVVLVVLVVVLVVVDDPPDDPNPLSSPNVSSLSSSVVCQQDLSNGAYEYEYEALVSHDPVSSLVVQLSVLVLQQDDPPRRRHRYRYYYYHYPPRPSHCVSQVPGDCVRYHYDYDFQVSCLVSLLSLLLVLLVVLCVLPVVCVVCSVLSSVLCSVACRSRNLLSLLLSCVLSPPPDDPVVNVVCSVPPQHDPLRSLCVLLVVPDPVCLVLLLLLLLLQLQASGFDWPLLSLLLSCLLPDDLVVLLVVDDQDPVSSVSVVVSCSSCVSQKRDFDPPDPIGGIHGPTCVSSVSQEDDCVVDPDDSSHDHNLVSLLSSLQSLVSNVLSVQVVVVVLVDPPDDDPDDDDDDDDDDDQRPPVVVQVVVLVVVVVVDSSSSNVVSSVVCSLVSVLSNVVVCVVPSPDQCVSRVVVLQVSLLVCLLVLVQSSVVVSVVHPCNPQLRADSQSAGSLLSNLLNLNLNNNVVSLVDPPHDQLRAGNQQDTSLLSNLLNLNLSSNLVSLVSVRYDQQRAGVQRDGSLLNNLLNLNQSSNVSSVVSPRDQCDAGNVRDGSLNSNVVNVNVSNNVVSVVVPRDDDDPPPDDDDPDDDDDPPVVVVVVVVVVD

Solvent-accessible surface area (backbone atoms only — not comparable to full-atom values): 42921 Å² total; per-residue (Å²): 114,97,87,47,90,50,87,84,28,69,72,40,61,74,44,43,66,59,51,50,51,52,50,51,54,50,48,52,54,50,48,30,63,76,50,53,59,70,77,64,55,80,85,74,60,73,90,55,71,66,52,55,51,56,57,70,57,72,64,76,63,63,63,61,53,50,51,47,50,49,68,72,45,73,75,80,60,90,71,54,67,52,66,53,72,72,32,66,69,52,45,48,64,72,68,50,80,66,51,31,37,38,36,42,33,33,63,85,45,56,46,66,64,64,42,48,52,52,48,49,55,52,50,51,59,51,35,31,49,38,95,58,39,43,72,28,63,46,66,37,80,53,81,87,50,71,65,49,31,36,47,43,43,50,45,43,44,35,44,49,42,47,36,62,72,37,64,79,49,46,62,47,51,52,54,61,60,69,74,53,64,96,84,65,61,84,65,60,56,70,66,34,53,75,52,46,50,50,35,45,51,53,47,55,36,30,85,86,46,38,38,37,40,37,39,34,32,40,53,74,57,32,38,70,81,34,34,41,55,50,43,53,54,57,39,56,71,55,68,60,68,79,93,72,62,53,36,33,39,38,39,37,40,28,32,56,71,92,42,84,58,50,50,66,63,53,62,72,39,53,73,88,32,36,45,77,47,75,63,50,44,75,85,46,40,68,51,49,53,53,49,48,51,53,51,51,52,54,42,27,72,78,36,64,88,44,56,90,44,43,72,59,52,45,54,50,47,68,71,56,35,75,48,26,54,49,48,46,55,43,52,50,49,64,68,59,41,86,91,68,54,69,68,60,47,53,50,45,70,72,61,61,58,61,58,63,66,34,46,52,49,55,52,55,70,67,54,54,80,91,48,42,68,60,48,34,50,55,54,28,40,64,61,49,45,88,42,65,44,29,53,63,34,50,50,54,50,49,49,48,60,74,48,58,74,78,55,45,59,69,68,63,67,81,50,73,67,59,52,51,55,50,49,52,51,49,59,64,45,42,82,58,31,43,80,58,60,92,89,48,100,64,32,58,44,46,62,62,44,72,65,55,52,53,63,32,49,37,65,62,90,81,46,84,82,54,86,67,53,34,43,70,26,48,23,15,36,55,46,31,47,36,45,50,52,48,50,51,36,46,32,80,57,51,51,62,74,64,58,65,78,85,76,73,94,86,72,84,90,77,92,79,83,82,94,76,83,72,52,68,71,60,51,50,53,53,40,38,55,58,39,40,77,72,39,75,90,35,59,40,49,54,57,42,74,73,40,43,67,60,26,53,61,53,7,43,80,40,36,74,81,55,66,92,66,69,60,80,80,35,52,71,59,46,51,52,47,45,40,50,26,25,45,68,46,37,46,71,56,46,55,49,46,65,69,59,64,90,57,61,66,79,44,55,50,87,54,41,46,27,32,59,28,35,7,22,47,65,44,24,44,70,36,40,53,56,49,68,72,38,92,80,52,74,64,64,60,47,19,81,65,36,47,25,19,57,34,35,6,26,50,63,51,24,46,72,32,39,55,55,47,52,73,66,76,70,49,67,56,74,60,43,25,74,59,41,44,26,29,53,32,36,8,24,43,67,46,26,45,71,39,38,54,50,42,49,74,70,68,35,69,64,72,49,54,23,76,86,62,48,30,26,52,53,36,6,57,77,63,64,26,57,74,39,34,52,54,39,48,75,72,67,41,74,87,79,72,96,80,80,86,79,87,78,97,74,80,87,84,61,78,61,56,60,54,46,52,51,51,66,71,74,108

Mean predicted aligned error: 15.16 Å